Protein 4CSW (pdb70)

CATH classification: 2.60.120.650 (+1 more: 3.40.366.30)

InterPro domains:
  IPR003347 JmjC domain [PF08007] (104-219)
  IPR003347 JmjC domain [PS51184] (100-228)
  IPR003347 JmjC domain [SM00558] (100-224)
  IPR039994 Histone lysine demethylase/ribosomal histidine hydroxylase NO66-like [PTHR13096] (118-216)
  IPR046799 ROXA-like, winged helix [PF20514] (264-384)

Secondary structure (DSSP, 8-state):
---SSS-TTS-HHHHHHHTTTT--EEETTSSTT---SS-HHHHHHHTTSTT--EEEEESSSSSSTTEEEESS--GGGGTS--SSSEEEEES-GGGT-HHHHGGGGGSTTS-GGGEEEEEEEEE-TT----SB--SS-EEEEEEES-EEEEE-SSPPSS--B-SS-SS--BSS---SEEEEE-TT-EEEE-TT--EEEEESSSEEEEEEEE---BHHHHHHHGGGGGGTTTT-PBP--TT----SSTTB--HHHHHHHHHHHHHHHH-HHHHHHHHHHHHSS--SS------SS---HHHHHHHHHTT-EEEES-GGGEEEEE-TTS-EEEEETTEEEEE-TTTTTHHHHHHSSS-BSTTTTHHHHT-HHHHHHHHHHHHTTSEEEE--/---S-SSTTS-HHHHHHHTTTT--EEETTSSTT---SS-HHHHHHHTTSTT--EEEEESSSSSSSSEEEESS--THHHHTS-SSSEEEEES-HHHH-HHHHGGGGG-TTS-GGGEEEEEEEEE-TT----SB--SS-EEEEEEES-EEEEE-SSPPSS--B-TT-SS--BSS---SEEEEE-TT-EEEE-TT--EEEEESSSEEEEEEEE---BHHHHHHHGGGGGGGTSS--B---TTPPPPSSTTB--HHHHHHHHHHHHHHHT-HHHHHHHHHHHHHS-SSS-PPPP-SS---HHHHHHHHTTT-EEEES-GGGEEEEE-TTS-EEEEETTEEEEE-TTTTTHHHHHHSSS-BSHHHHTTTTT-HHHHHHHHHHHHHTSEEEE--

Structure (mmCIF, N/CA/C/O backbone):
data_4CSW
#
_entry.id   4CSW
#
_cell.length_a   158.300
_cell.length_b   87.690
_cell.length_c   90.610
_cell.angle_alpha   90.00
_cell.angle_beta   113.10
_cell.angle_gamma   90.00
#
_symmetry.space_group_name_H-M   'C 1 2 1'
#
loop_
_entity.id
_entity.type
_entity.pdbx_description
1 polymer 'CUPIN 4 FAMILY PROTEIN'
2 non-polymer 'CITRIC ACID'
3 non-polymer N-[(1-CHLORO-4-HYDROXYISOQUINOLIN-3-YL)CARBONYL]GLYCINE
4 non-polymer GLYCEROL
5 non-polymer 'MANGANESE (II) ION'
6 water water
#
loop_
_atom_site.group_PDB
_atom_site.id
_atom_site.type_symbol
_atom_site.label_atom_id
_atom_site.label_alt_id
_atom_site.label_comp_id
_atom_site.label_asym_id
_atom_site.label_entity_id
_atom_site.label_seq_id
_atom_site.pdbx_PDB_ins_code
_atom_site.Cartn_x
_atom_site.Cartn_y
_atom_site.Cartn_z
_atom_site.occupancy
_atom_site.B_iso_or_equiv
_atom_site.auth_seq_id
_atom_site.auth_comp_id
_atom_site.auth_asym_id
_atom_site.auth_atom_id
_atom_site.pdbx_PDB_model_num
ATOM 1 N N . GLN A 1 16 ? 29.074 27.955 30.831 1.00 111.48 2 GLN A N 1
ATOM 2 C CA . GLN A 1 16 ? 28.409 26.941 31.641 1.00 115.21 2 GLN A CA 1
ATOM 3 C C . GLN A 1 16 ? 27.476 26.086 30.790 1.00 110.81 2 GLN A C 1
ATOM 4 O O . GLN A 1 16 ? 27.245 24.914 31.094 1.00 111.88 2 GLN A O 1
ATOM 10 N N . LEU A 1 17 ? 26.949 26.681 29.723 1.00 83.56 3 LEU A N 1
ATOM 11 C CA . LEU A 1 17 ? 25.992 26.008 28.851 1.00 72.57 3 LEU A CA 1
ATOM 12 C C . LEU A 1 17 ? 26.511 25.908 27.418 1.00 71.10 3 LEU A C 1
ATOM 13 O O . LEU A 1 17 ? 27.187 26.817 26.937 1.00 73.96 3 LEU A O 1
ATOM 18 N N . PRO A 1 18 ? 26.197 24.798 26.728 1.00 69.00 4 PRO A N 1
ATOM 19 C CA . PRO A 1 18 ? 26.621 24.639 25.332 1.00 68.12 4 PRO A CA 1
ATOM 20 C C . PRO A 1 18 ? 25.857 25.562 24.385 1.00 77.42 4 PRO A C 1
ATOM 21 O O . PRO A 1 18 ? 24.831 26.125 24.773 1.00 78.94 4 PRO A O 1
ATOM 25 N N . GLU A 1 19 ? 26.362 25.711 23.163 1.00 79.53 5 GLU A N 1
ATOM 26 C CA . GLU A 1 19 ? 25.729 26.559 22.158 1.00 81.46 5 GLU A CA 1
ATOM 27 C C . GLU A 1 19 ? 24.299 26.112 21.868 1.00 80.67 5 GLU A C 1
ATOM 28 O O . GLU A 1 19 ? 23.404 26.941 21.702 1.00 83.90 5 GLU A O 1
ATOM 30 N N . THR A 1 20 ? 24.095 24.800 21.796 1.00 68.53 6 THR A N 1
ATOM 31 C CA . THR A 1 20 ? 22.769 24.242 21.557 1.00 69.38 6 THR A CA 1
ATOM 32 C C . THR A 1 20 ? 22.483 23.099 22.521 1.00 67.23 6 THR A C 1
ATOM 33 O O . THR A 1 20 ? 23.371 22.642 23.239 1.00 64.04 6 THR A O 1
ATOM 37 N N . ILE A 1 21 ? 21.233 22.648 22.523 1.00 62.71 7 ILE A N 1
ATOM 38 C CA . ILE A 1 21 ? 20.779 21.597 23.425 1.00 58.93 7 ILE A CA 1
ATOM 39 C C . ILE A 1 21 ? 20.856 20.227 22.742 1.00 56.79 7 ILE A C 1
ATOM 40 O O . ILE A 1 21 ? 20.326 19.237 23.238 1.00 55.17 7 ILE A O 1
ATOM 45 N N . LEU A 1 22 ? 21.529 20.173 21.599 1.00 54.95 8 LEU A N 1
ATOM 46 C CA . LEU A 1 22 ? 21.512 18.976 20.767 1.00 65.39 8 LEU A CA 1
ATOM 47 C C . LEU A 1 22 ? 22.758 18.108 20.940 1.00 75.64 8 LEU A C 1
ATOM 48 O O . LEU A 1 22 ? 22.819 16.993 20.418 1.00 73.09 8 LEU A O 1
ATOM 53 N N . GLY A 1 23 ? 23.744 18.611 21.678 1.00 93.69 9 GLY A N 1
ATOM 54 C CA . GLY A 1 23 ? 24.967 17.867 21.920 1.00 93.22 9 GLY A CA 1
ATOM 55 C C . GLY A 1 23 ? 25.706 17.520 20.642 1.00 92.70 9 GLY A C 1
ATOM 56 O O . GLY A 1 23 ? 26.193 18.401 19.933 1.00 91.69 9 GLY A O 1
ATOM 57 N N . GLY A 1 24 ? 25.780 16.227 20.343 1.00 90.22 10 GLY A N 1
ATOM 58 C CA . GLY A 1 24 ? 26.527 15.749 19.193 1.00 95.89 10 GLY A CA 1
ATOM 59 C C . GLY A 1 24 ? 25.892 16.075 17.854 1.00 91.17 10 GLY A C 1
ATOM 60 O O . GLY A 1 24 ? 26.577 16.092 16.834 1.00 95.04 10 GLY A O 1
ATOM 61 N N . LEU A 1 25 ? 24.588 16.333 17.853 1.00 88.36 11 LEU A N 1
ATOM 62 C CA . LEU A 1 25 ? 23.852 16.546 16.610 1.00 80.36 11 LEU A CA 1
ATOM 63 C C . LEU A 1 25 ? 23.970 17.981 16.110 1.00 79.03 11 LEU A C 1
ATOM 64 O O . LEU A 1 25 ? 24.159 18.911 16.895 1.00 82.45 11 LEU A O 1
ATOM 69 N N . ALA A 1 26 ? 23.847 18.147 14.796 1.00 81.62 12 ALA A N 1
ATOM 70 C CA . ALA A 1 26 ? 23.878 19.464 14.173 1.00 81.50 12 ALA A CA 1
ATOM 71 C C . ALA A 1 26 ? 22.453 19.997 14.029 1.00 81.67 12 ALA A C 1
ATOM 72 O O . ALA A 1 26 ? 21.539 19.226 13.732 1.00 76.87 12 ALA A O 1
ATOM 74 N N . PRO A 1 27 ? 22.253 21.311 14.248 1.00 75.81 13 PRO A N 1
ATOM 75 C CA . PRO A 1 27 ? 20.919 21.909 14.107 1.00 68.48 13 PRO A CA 1
ATOM 76 C C . PRO A 1 27 ? 20.242 21.569 12.783 1.00 65.45 13 PRO A C 1
ATOM 77 O O . PRO A 1 27 ? 19.035 21.340 12.757 1.00 69.99 13 PRO A O 1
ATOM 81 N N . GLU A 1 28 ? 21.016 21.535 11.703 1.00 78.95 14 GLU A N 1
ATOM 82 C CA . GLU A 1 28 ? 20.479 21.231 10.380 1.00 81.83 14 GLU A CA 1
ATOM 83 C C . GLU A 1 28 ? 19.905 19.820 10.337 1.00 78.54 14 GLU A C 1
ATOM 84 O O . GLU A 1 28 ? 18.805 19.604 9.827 1.00 70.00 14 GLU A O 1
ATOM 90 N N . GLU A 1 29 ? 20.660 18.863 10.869 1.00 79.87 15 GLU A N 1
ATOM 91 C CA . GLU A 1 29 ? 20.226 17.472 10.899 1.00 82.96 15 GLU A CA 1
ATOM 92 C C . GLU A 1 29 ? 18.988 17.283 11.767 1.00 81.98 15 GLU A C 1
ATOM 93 O O . GLU A 1 29 ? 18.043 16.600 11.370 1.00 81.43 15 GLU A O 1
ATOM 99 N N . PHE A 1 30 ? 19.001 17.882 12.954 1.00 73.13 16 PHE A N 1
ATOM 100 C CA . PHE A 1 30 ? 17.893 17.740 13.891 1.00 67.72 16 PHE A CA 1
ATOM 101 C C . PHE A 1 30 ? 16.579 18.215 13.283 1.00 63.57 16 PHE A C 1
ATOM 102 O O . PHE A 1 30 ? 15.584 17.491 13.298 1.00 64.20 16 PHE A O 1
ATOM 110 N N . LEU A 1 31 ? 16.580 19.433 12.752 1.00 59.70 17 LEU A N 1
ATOM 111 C CA . LEU A 1 31 ? 15.375 20.003 12.160 1.00 62.59 17 LEU A CA 1
ATOM 112 C C . LEU A 1 31 ? 14.929 19.216 10.931 1.00 66.37 17 LEU A C 1
ATOM 113 O O . LEU A 1 31 ? 13.751 19.212 10.579 1.00 70.32 17 LEU A O 1
ATOM 118 N N . ALA A 1 32 ? 15.874 18.550 10.280 1.00 72.18 18 ALA A N 1
ATOM 119 C CA . ALA A 1 32 ? 15.579 17.801 9.066 1.00 70.15 18 ALA A CA 1
ATOM 120 C C . ALA A 1 32 ? 14.982 16.430 9.359 1.00 74.34 18 ALA A C 1
ATOM 121 O O . ALA A 1 32 ? 14.095 15.971 8.639 1.00 76.60 18 ALA A O 1
ATOM 123 N N . ASN A 1 33 ? 15.467 15.781 10.415 1.00 75.03 19 ASN A N 1
ATOM 124 C CA . ASN A 1 33 ? 15.136 14.380 10.667 1.00 74.81 19 ASN A CA 1
ATOM 125 C C . ASN A 1 33 ? 14.305 14.104 11.917 1.00 76.37 19 ASN A C 1
ATOM 126 O O . ASN A 1 33 ? 13.852 12.975 12.110 1.00 77.33 19 ASN A O 1
ATOM 131 N N . TYR A 1 34 ? 14.107 15.112 12.764 1.00 74.89 20 TYR A N 1
ATOM 132 C CA . TYR A 1 34 ? 13.409 14.899 14.032 1.00 65.45 20 TYR A CA 1
ATOM 133 C C . TYR A 1 34 ? 12.321 15.932 14.326 1.00 62.35 20 TYR A C 1
ATOM 134 O O . TYR A 1 34 ? 11.243 15.578 14.803 1.00 66.35 20 TYR A O 1
ATOM 143 N N . TRP A 1 35 ? 12.607 17.201 14.053 1.00 60.84 21 TRP A N 1
ATOM 144 C CA . TRP A 1 35 ? 11.689 18.288 14.382 1.00 58.03 21 TRP A CA 1
ATOM 145 C C . TRP A 1 35 ? 10.309 18.078 13.769 1.00 58.37 21 TRP A C 1
ATOM 146 O O . TRP A 1 35 ? 10.155 18.048 12.551 1.00 67.61 21 TRP A O 1
ATOM 157 N N . GLN A 1 36 ? 9.316 17.934 14.640 1.00 51.70 22 GLN A N 1
ATOM 158 C CA . GLN A 1 36 ? 7.932 17.700 14.246 1.00 53.19 22 GLN A CA 1
ATOM 159 C C . GLN A 1 36 ? 7.767 16.398 13.460 1.00 56.67 22 GLN A C 1
ATOM 160 O O . GLN A 1 36 ? 6.890 16.290 12.601 1.00 65.31 22 GLN A O 1
ATOM 166 N N . LYS A 1 37 ? 8.602 15.408 13.768 1.00 63.56 23 LYS A N 1
ATOM 167 C CA . LYS A 1 37 ? 8.506 14.094 13.134 1.00 71.85 23 LYS A CA 1
ATOM 168 C C . LYS A 1 37 ? 8.745 12.968 14.136 1.00 73.61 23 LYS A C 1
ATOM 169 O O . LYS A 1 37 ? 7.836 12.195 14.444 1.00 74.65 23 LYS A O 1
ATOM 175 N N . ARG A 1 38 ? 9.975 12.887 14.637 1.00 82.61 24 ARG A N 1
ATOM 176 C CA . ARG A 1 38 ? 10.406 11.783 15.490 1.00 87.38 24 ARG A CA 1
ATOM 177 C C . ARG A 1 38 ? 10.895 12.271 16.853 1.00 78.97 24 ARG A C 1
ATOM 178 O O . ARG A 1 38 ? 11.516 13.327 16.945 1.00 77.78 24 ARG A O 1
ATOM 186 N N . PRO A 1 39 ? 10.618 11.501 17.920 1.00 65.35 25 PRO A N 1
ATOM 187 C CA . PRO A 1 39 ? 11.229 11.804 19.220 1.00 63.65 25 PRO A CA 1
ATOM 188 C C . PRO A 1 39 ? 12.744 11.608 19.205 1.00 69.83 25 PRO A C 1
ATOM 189 O O . PRO A 1 39 ? 13.248 10.861 18.365 1.00 76.75 25 PRO A O 1
ATOM 193 N N . LEU A 1 40 ? 13.452 12.263 20.121 1.00 62.59 26 LEU A N 1
ATOM 194 C CA . LEU A 1 40 ? 14.897 12.088 20.242 1.00 61.88 26 LEU A CA 1
ATOM 195 C C . LEU A 1 40 ? 15.350 12.198 21.693 1.00 65.45 26 LEU A C 1
ATOM 196 O O . LEU A 1 40 ? 15.019 13.161 22.387 1.00 60.40 26 LEU A O 1
ATOM 201 N N . LEU A 1 41 ? 16.107 11.200 22.138 1.00 72.53 27 LEU A N 1
ATOM 202 C CA . LEU A 1 41 ? 16.732 11.229 23.453 1.00 70.53 27 LEU A CA 1
ATOM 203 C C . LEU A 1 41 ? 18.193 11.645 23.329 1.00 73.13 27 LEU A C 1
ATOM 204 O O . LEU A 1 41 ? 19.016 10.904 22.793 1.00 81.43 27 LEU A O 1
ATOM 209 N N . ILE A 1 42 ? 18.502 12.837 23.829 1.00 72.57 28 ILE A N 1
ATOM 210 C CA . ILE A 1 42 ? 19.868 13.344 23.834 1.00 71.12 28 ILE A CA 1
ATOM 211 C C . ILE A 1 42 ? 20.44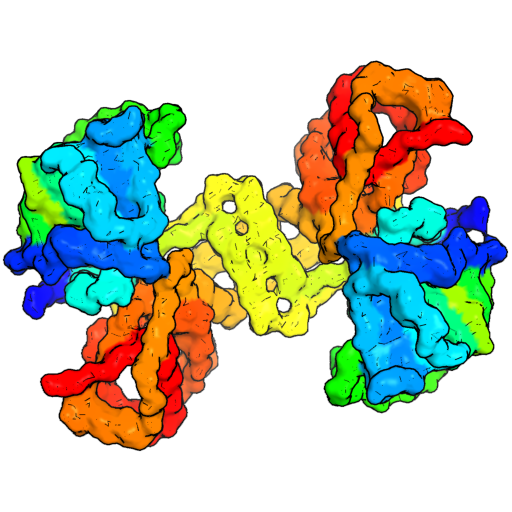7 13.178 25.232 1.00 74.97 28 ILE A C 1
ATOM 212 O O . ILE A 1 42 ? 20.039 13.867 26.166 1.00 83.33 28 ILE A O 1
ATOM 217 N N . ARG A 1 43 ? 21.389 12.256 25.377 1.00 79.02 29 ARG A N 1
ATOM 218 C CA . ARG A 1 43 ? 21.988 11.980 26.676 1.00 75.43 29 ARG A CA 1
ATOM 219 C C . ARG A 1 43 ? 23.121 12.955 26.987 1.00 70.72 29 ARG A C 1
ATOM 220 O O . ARG A 1 43 ? 24.008 13.179 26.165 1.00 74.82 29 ARG A O 1
ATOM 228 N N . GLN A 1 44 ? 23.071 13.524 28.188 1.00 74.08 30 GLN A N 1
ATOM 229 C CA . GLN A 1 44 ? 24.012 14.553 28.621 1.00 75.68 30 GLN A CA 1
ATOM 230 C C . GLN A 1 44 ? 24.095 15.699 27.616 1.00 75.34 30 GLN A C 1
ATOM 231 O O . GLN A 1 44 ? 25.179 16.142 27.242 1.00 78.52 30 GLN A O 1
ATOM 237 N N . ALA A 1 45 ? 22.930 16.176 27.194 1.00 76.87 31 ALA A N 1
ATOM 238 C CA . ALA A 1 45 ? 22.842 17.319 26.296 1.00 75.05 31 ALA A CA 1
ATOM 239 C C . ALA A 1 45 ? 23.337 18.579 26.993 1.00 72.12 31 ALA A C 1
ATOM 240 O O . ALA A 1 45 ? 23.892 19.477 26.358 1.00 77.67 31 ALA A O 1
ATOM 242 N N . LEU A 1 46 ? 23.118 18.634 28.303 1.00 58.93 32 LEU A N 1
ATOM 243 C CA . LEU A 1 46 ? 23.564 19.743 29.136 1.00 60.63 32 LEU A CA 1
ATOM 244 C C . LEU A 1 46 ? 24.491 19.198 30.215 1.00 64.17 32 LEU A C 1
ATOM 245 O O . LEU A 1 46 ? 24.068 18.999 31.352 1.00 66.61 32 LEU A O 1
ATOM 250 N N . PRO A 1 47 ? 25.761 18.942 29.861 1.00 73.62 33 PRO A N 1
ATOM 251 C CA . PRO A 1 47 ? 26.684 18.280 30.789 1.00 72.48 33 PRO A CA 1
ATOM 252 C C . PRO A 1 47 ? 26.860 19.027 32.107 1.00 73.98 33 PRO A C 1
ATOM 253 O O . PRO A 1 47 ? 27.214 20.207 32.117 1.00 73.82 33 PRO A O 1
ATOM 257 N N . GLY A 1 48 ? 26.609 18.332 33.211 1.00 78.64 34 GLY A N 1
ATOM 258 C CA . GLY A 1 48 ? 26.799 18.899 34.532 1.00 84.37 34 GLY A CA 1
ATOM 259 C C . GLY A 1 48 ? 25.767 19.947 34.907 1.00 91.02 34 GLY A C 1
ATOM 260 O O . GLY A 1 48 ? 25.964 20.701 35.860 1.00 93.81 34 GLY A O 1
ATOM 261 N N . PHE A 1 49 ? 24.667 19.999 34.162 1.00 90.75 35 PHE A N 1
ATOM 262 C CA . PHE A 1 49 ? 23.610 20.963 34.443 1.00 87.59 35 PHE A CA 1
ATOM 263 C C . PHE A 1 49 ? 22.700 20.507 35.575 1.00 86.67 35 PHE A C 1
ATOM 264 O O . PHE A 1 49 ? 21.992 19.506 35.453 1.00 87.68 35 PHE A O 1
ATOM 272 N N . ARG A 1 50 ? 22.727 21.256 36.672 1.00 82.86 36 ARG A N 1
ATOM 273 C CA . ARG A 1 50 ? 21.791 21.073 37.774 1.00 82.64 36 ARG A CA 1
ATOM 274 C C . ARG A 1 50 ? 20.857 22.274 37.822 1.00 75.65 36 ARG A C 1
ATOM 275 O O . ARG A 1 50 ? 21.157 23.322 37.250 1.00 74.26 36 ARG A O 1
ATOM 283 N N . SER A 1 51 ? 19.728 22.124 38.503 1.00 67.68 37 SER A N 1
ATOM 284 C CA . SER A 1 51 ? 18.733 23.189 38.554 1.00 66.18 37 SER A CA 1
ATOM 285 C C . SER A 1 51 ? 19.255 24.409 39.313 1.00 67.71 37 SER A C 1
ATOM 286 O O . SER A 1 51 ? 19.886 24.262 40.361 1.00 69.32 37 SER A O 1
ATOM 289 N N . PRO A 1 52 ? 18.996 25.620 38.786 1.00 60.56 38 PRO A N 1
ATOM 290 C CA . PRO A 1 52 ? 19.438 26.840 39.472 1.00 61.93 38 PRO A CA 1
ATOM 291 C C . PRO A 1 52 ? 18.539 27.251 40.635 1.00 65.85 38 PRO A C 1
ATOM 292 O O . PRO A 1 52 ? 18.960 28.072 41.450 1.00 73.49 38 PRO A O 1
ATOM 296 N N . ILE A 1 53 ? 17.330 26.699 40.706 1.00 73.46 39 ILE A N 1
ATOM 297 C CA . ILE A 1 53 ? 16.433 26.960 41.831 1.00 74.54 39 ILE A CA 1
ATOM 298 C C . ILE A 1 53 ? 16.087 25.666 42.566 1.00 69.03 39 ILE A C 1
ATOM 299 O O . ILE A 1 53 ? 16.224 24.574 42.016 1.00 69.72 39 ILE A O 1
ATOM 304 N N . THR A 1 54 ? 15.652 25.804 43.815 1.00 70.18 40 THR A N 1
ATOM 305 C CA . THR A 1 54 ? 15.280 24.663 44.647 1.00 68.05 40 THR A CA 1
ATOM 306 C C . THR A 1 54 ? 13.757 24.562 44.770 1.00 63.63 40 THR A C 1
ATOM 307 O O . THR A 1 54 ? 13.048 25.522 44.468 1.00 64.31 40 THR A O 1
ATOM 311 N N . PRO A 1 55 ? 13.248 23.394 45.204 1.00 54.23 41 PRO A N 1
ATOM 312 C CA . PRO A 1 55 ? 11.800 23.196 45.360 1.00 55.15 41 PRO A CA 1
ATOM 313 C C . PRO A 1 55 ? 11.129 24.241 46.252 1.00 58.14 41 PRO A C 1
ATOM 314 O O . PRO A 1 55 ? 9.982 24.610 45.997 1.00 57.26 41 PRO A O 1
ATOM 318 N N . GLU A 1 56 ? 11.831 24.708 47.280 1.00 66.94 42 GLU A N 1
ATOM 319 C CA . GLU A 1 56 ? 11.289 25.738 48.158 1.00 68.89 42 GLU A CA 1
ATOM 320 C C . GLU A 1 56 ? 11.326 27.094 47.471 1.00 68.50 42 GLU A C 1
ATOM 321 O O . GLU A 1 56 ? 10.450 27.931 47.684 1.00 70.56 42 GLU A O 1
ATOM 327 N N . GLU A 1 57 ? 12.346 27.305 46.647 1.00 71.88 43 GLU A N 1
ATOM 328 C CA . GLU A 1 57 ? 12.407 28.487 45.801 1.00 69.96 43 GLU A CA 1
ATOM 329 C C . GLU A 1 57 ? 11.228 28.459 44.839 1.00 70.18 43 GLU A C 1
ATOM 330 O O . GLU A 1 57 ? 10.590 29.481 44.581 1.00 68.54 43 GLU A O 1
ATOM 336 N N . LEU A 1 58 ? 10.945 27.268 44.319 1.00 58.21 44 LEU A N 1
ATOM 337 C CA . LEU A 1 58 ? 9.848 27.070 43.380 1.00 53.46 44 LEU A CA 1
ATOM 338 C C . LEU A 1 58 ? 8.502 27.253 44.068 1.00 55.98 44 LEU A C 1
ATOM 339 O O . LEU A 1 58 ? 7.580 27.837 43.498 1.00 52.55 44 LEU A O 1
ATOM 344 N N . ALA A 1 59 ? 8.392 26.742 45.291 1.00 61.01 45 ALA A N 1
ATOM 345 C CA . ALA A 1 59 ? 7.177 26.911 46.083 1.00 58.81 45 ALA A CA 1
ATOM 346 C C . ALA A 1 59 ? 6.935 28.390 46.352 1.00 54.82 45 ALA A C 1
ATOM 347 O O . ALA A 1 59 ? 5.793 28.842 46.396 1.00 52.61 45 ALA A O 1
ATOM 349 N N . GLY A 1 60 ? 8.022 29.138 46.523 1.00 51.47 46 GLY A N 1
ATOM 350 C CA . GLY A 1 60 ? 7.946 30.576 46.701 1.00 59.40 46 GLY A CA 1
ATOM 351 C C . GLY A 1 60 ? 7.373 31.282 45.484 1.00 64.38 46 GLY A C 1
ATOM 352 O O . GLY A 1 60 ? 6.592 32.224 45.616 1.00 66.54 46 GLY A O 1
ATOM 353 N N . LEU A 1 61 ? 7.760 30.833 44.295 1.00 64.83 47 LEU A N 1
ATOM 354 C CA . LEU A 1 61 ? 7.220 31.397 43.064 1.00 64.27 47 LEU A CA 1
ATOM 355 C C . LEU A 1 61 ? 5.737 31.090 42.947 1.00 61.23 47 LEU A C 1
ATOM 356 O O . LEU A 1 61 ? 4.952 31.930 42.517 1.00 59.98 47 LEU A O 1
ATOM 361 N N . ALA A 1 62 ? 5.359 29.880 43.344 1.00 57.46 48 ALA A N 1
ATOM 362 C CA . ALA A 1 62 ? 3.978 29.433 43.236 1.00 50.56 48 ALA A CA 1
ATOM 363 C C . ALA A 1 62 ? 3.049 30.193 44.180 1.00 57.57 48 ALA A C 1
ATOM 364 O O . ALA A 1 62 ? 1.830 30.079 44.074 1.00 62.03 48 ALA A O 1
ATOM 366 N N . CYS A 1 63 ? 3.620 30.962 45.102 1.00 67.79 49 CYS A N 1
ATOM 367 C CA . CYS A 1 63 ? 2.822 31.744 46.045 1.00 69.51 49 CYS A CA 1
ATOM 368 C C . CYS A 1 63 ? 2.593 33.177 45.570 1.00 69.88 49 CYS A C 1
ATOM 369 O O . CYS A 1 63 ? 1.728 33.880 46.095 1.00 67.14 49 CYS A O 1
ATOM 372 N N . GLU A 1 64 ? 3.365 33.609 44.579 1.00 79.31 50 GLU A N 1
ATOM 373 C CA . GLU A 1 64 ? 3.283 34.982 44.098 1.00 82.29 50 GLU A CA 1
ATOM 374 C C . GLU A 1 64 ? 1.981 35.233 43.345 1.00 88.23 50 GLU A C 1
ATOM 375 O O . GLU A 1 64 ? 1.394 34.311 42.780 1.00 82.78 50 GLU A O 1
ATOM 381 N N . GLU A 1 65 ? 1.530 36.483 43.348 1.00 105.84 51 GLU A N 1
ATOM 382 C CA . GLU A 1 65 ? 0.314 36.857 42.635 1.00 107.72 51 GLU A CA 1
ATOM 383 C C . GLU A 1 65 ? 0.524 36.816 41.125 1.00 103.91 51 GLU A C 1
ATOM 384 O O . GLU A 1 65 ? 1.557 37.259 40.620 1.00 106.83 51 GLU A O 1
ATOM 390 N N . GLY A 1 66 ? -0.463 36.281 40.413 1.00 77.02 52 GLY A N 1
ATOM 391 C CA . GLY A 1 66 ? -0.448 36.275 38.963 1.00 72.44 52 GLY A CA 1
ATOM 392 C C . GLY A 1 66 ? 0.220 35.073 38.322 1.00 73.36 52 GLY A C 1
ATOM 393 O O . GLY A 1 66 ? 0.130 34.898 37.107 1.00 77.46 52 GLY A O 1
ATOM 394 N N . VAL A 1 67 ? 0.881 34.240 39.120 1.00 75.24 53 VAL A N 1
ATOM 395 C CA . VAL A 1 67 ? 1.576 33.077 38.579 1.00 72.87 53 VAL A CA 1
ATOM 396 C C . VAL A 1 67 ? 0.612 31.924 38.341 1.00 67.41 53 VAL A C 1
ATOM 397 O O . VAL A 1 67 ? -0.431 31.827 38.988 1.00 69.26 53 VAL A O 1
ATOM 401 N N . THR A 1 68 ? 0.986 31.045 37.419 1.00 64.22 54 THR A N 1
ATOM 402 C CA . THR A 1 68 ? 0.171 29.896 37.058 1.00 61.59 54 THR A CA 1
ATOM 403 C C . THR A 1 68 ? 0.825 28.624 37.588 1.00 62.88 54 THR A C 1
ATOM 404 O O . THR A 1 68 ? 1.795 28.130 37.010 1.00 56.38 54 THR A O 1
ATOM 408 N N . ALA A 1 69 ? 0.294 28.106 38.694 1.00 62.39 55 ALA A N 1
ATOM 409 C CA . ALA A 1 69 ? 0.884 26.951 39.361 1.00 54.88 55 ALA A CA 1
ATOM 410 C C . ALA A 1 69 ? -0.154 25.867 39.647 1.00 52.75 55 ALA A C 1
ATOM 411 O O . ALA A 1 69 ? -1.327 26.154 39.876 1.00 54.27 55 ALA A O 1
ATOM 413 N N . ARG A 1 70 ? 0.300 24.618 39.635 1.00 58.20 56 ARG A N 1
ATOM 414 C CA . ARG A 1 70 ? -0.576 23.464 39.798 1.00 59.50 56 ARG A CA 1
ATOM 415 C C . ARG A 1 70 ? -0.011 22.462 40.795 1.00 66.58 56 ARG A C 1
ATOM 416 O O . ARG A 1 70 ? 1.183 22.160 40.777 1.00 72.43 56 ARG A O 1
ATOM 424 N N . LEU A 1 71 ? -0.885 21.948 41.654 1.00 56.24 57 LEU A N 1
ATOM 425 C CA . LEU A 1 71 ? -0.540 20.886 42.588 1.00 56.59 57 LEU A CA 1
ATOM 426 C C . LEU A 1 71 ? -1.392 19.664 42.266 1.00 59.14 57 LEU A C 1
ATOM 427 O O . LEU A 1 71 ? -2.616 19.721 42.355 1.00 66.97 57 LEU A O 1
ATOM 432 N N . ILE A 1 72 ? -0.740 18.568 41.884 1.00 49.53 58 ILE A N 1
ATOM 433 C CA . ILE A 1 72 ? -1.436 17.354 41.464 1.00 51.10 58 ILE A CA 1
ATOM 434 C C . ILE A 1 72 ? -1.100 16.175 42.366 1.00 57.90 58 ILE A C 1
ATOM 435 O O . ILE A 1 72 ? 0.054 15.764 42.447 1.00 58.26 58 ILE A O 1
ATOM 440 N N . LEU A 1 73 ? -2.116 15.634 43.032 1.00 70.99 59 LEU A N 1
ATOM 441 C CA . LEU A 1 73 ? -1.947 14.463 43.889 1.00 75.33 59 LEU A CA 1
ATOM 442 C C . LEU A 1 73 ? -2.636 13.245 43.281 1.00 79.97 59 LEU A C 1
ATOM 443 O O . LEU A 1 73 ? -3.863 13.164 43.260 1.00 88.94 59 LEU A O 1
ATOM 448 N N . GLU A 1 74 ? -1.840 12.302 42.786 1.00 77.42 60 GLU A N 1
ATOM 449 C CA . GLU A 1 74 ? -2.373 11.069 42.215 1.00 82.77 60 GLU A CA 1
ATOM 450 C C . GLU A 1 74 ? -3.174 10.298 43.259 1.00 87.93 60 GLU A C 1
ATOM 451 O O . GLU A 1 74 ? -4.221 9.724 42.959 1.00 88.39 60 GLU A O 1
ATOM 457 N N . LYS A 1 75 ? -2.663 10.289 44.484 1.00 92.52 61 LYS A N 1
ATOM 458 C CA . LYS A 1 75 ? -3.333 9.646 45.605 1.00 91.49 61 LYS A CA 1
ATOM 459 C C . LYS A 1 75 ? -2.949 10.367 46.889 1.00 90.65 61 LYS A C 1
ATOM 460 O O . LYS A 1 75 ? -1.989 11.137 46.910 1.00 95.22 61 LYS A O 1
ATOM 466 N N . GLY A 1 76 ? -3.701 10.120 47.956 1.00 80.91 62 GLY A N 1
ATOM 467 C CA . GLY A 1 76 ? -3.451 10.779 49.224 1.00 84.10 62 GLY A CA 1
ATOM 468 C C . GLY A 1 76 ? -4.075 12.161 49.287 1.00 80.64 62 GLY A C 1
ATOM 469 O O . GLY A 1 76 ? -3.925 12.875 50.280 1.00 79.33 62 GLY A O 1
ATOM 470 N N . GLY A 1 77 ? -4.770 12.540 48.218 1.00 72.87 63 GLY A N 1
ATOM 471 C CA . GLY A 1 77 ? -5.527 13.778 48.191 1.00 68.41 63 GLY A CA 1
ATOM 472 C C . GLY A 1 77 ? -6.951 13.519 48.637 1.00 72.94 63 GLY A C 1
ATOM 473 O O . GLY A 1 77 ? -7.277 12.414 49.072 1.00 76.13 63 GLY A O 1
ATOM 474 N N . ALA A 1 78 ? -7.801 14.536 48.532 1.00 75.16 64 ALA A N 1
ATOM 475 C CA . ALA A 1 78 ? -9.206 14.396 48.893 1.00 75.56 64 ALA A CA 1
ATOM 476 C C . ALA A 1 78 ? -9.871 13.332 48.027 1.00 80.65 64 ALA A C 1
ATOM 477 O O . ALA A 1 78 ? -10.805 12.654 48.459 1.00 84.61 64 ALA A O 1
ATOM 479 N N . TYR A 1 79 ? -9.372 13.190 46.803 1.00 83.31 65 TYR A N 1
ATOM 480 C CA . TYR A 1 79 ? -9.865 12.185 45.872 1.00 87.51 65 TYR A CA 1
ATOM 481 C C . TYR A 1 79 ? -8.775 11.880 44.850 1.00 92.17 65 TYR A C 1
ATOM 482 O O . TYR A 1 79 ? -7.799 12.623 44.753 1.00 95.04 65 TYR A O 1
ATOM 491 N N . PRO A 1 80 ? -8.926 10.779 44.095 1.00 85.07 66 PRO A N 1
ATOM 492 C CA . PRO A 1 80 ? -7.906 10.425 43.102 1.00 79.81 66 PRO A CA 1
ATOM 493 C C . PRO A 1 80 ? -7.673 11.533 42.082 1.00 77.74 66 PRO A C 1
ATOM 494 O O . PRO A 1 80 ? -8.633 12.085 41.547 1.00 79.11 66 PRO A O 1
ATOM 498 N N . TRP A 1 81 ? -6.405 11.845 41.830 1.00 72.80 67 TRP A N 1
ATOM 499 C CA . TRP A 1 81 ? -6.027 12.883 40.878 1.00 71.01 67 TRP A CA 1
ATOM 500 C C . TRP A 1 81 ? -6.654 14.235 41.220 1.00 68.55 67 TRP A C 1
ATOM 501 O O . TRP A 1 81 ? -7.248 14.890 40.363 1.00 71.50 67 TRP A O 1
ATOM 512 N N . GLU A 1 82 ? -6.518 14.646 42.476 1.00 74.07 68 GLU A N 1
ATOM 513 C CA . GLU A 1 82 ? -6.941 15.975 42.891 1.00 76.16 68 GLU A CA 1
ATOM 514 C C . GLU A 1 82 ? -5.973 17.018 42.354 1.00 75.80 68 GLU A C 1
ATOM 515 O O . GLU A 1 82 ? -4.756 16.831 42.412 1.00 76.74 68 GLU A O 1
ATOM 521 N N . VAL A 1 83 ? -6.519 18.117 41.845 1.00 71.27 69 VAL A N 1
ATOM 522 C CA . VAL A 1 83 ? -5.708 19.237 41.391 1.00 63.94 69 VAL A CA 1
ATOM 523 C C . VAL A 1 83 ? -6.020 20.475 42.223 1.00 63.60 69 VAL A C 1
ATOM 524 O O . VAL A 1 83 ? -7.183 20.770 42.500 1.00 68.13 69 VAL A O 1
ATOM 528 N N . ARG A 1 84 ? -4.970 21.188 42.619 1.00 62.57 70 ARG A N 1
ATOM 529 C CA . ARG A 1 84 ? -5.109 22.433 43.363 1.00 63.71 70 ARG A CA 1
ATOM 530 C C . ARG A 1 84 ? -4.387 23.538 42.614 1.00 60.72 70 ARG A C 1
ATOM 531 O O . ARG A 1 84 ? -3.236 23.377 42.215 1.00 59.81 70 ARG A O 1
ATOM 539 N N . TYR A 1 85 ? -5.069 24.661 42.430 1.00 67.23 71 TYR A N 1
ATOM 540 C CA . TYR A 1 85 ? -4.554 25.741 41.602 1.00 65.28 71 TYR A CA 1
ATOM 541 C C . TYR A 1 85 ? -3.986 26.881 42.437 1.00 68.07 71 TYR A C 1
ATOM 542 O O . TYR A 1 85 ? -4.548 27.257 43.466 1.00 69.28 71 TYR A O 1
ATOM 551 N N . GLY A 1 86 ? -2.857 27.417 41.986 1.00 75.03 72 GLY A N 1
ATOM 552 C CA . GLY A 1 86 ? -2.257 28.574 42.621 1.00 78.50 72 GLY A CA 1
ATOM 553 C C . GLY A 1 86 ? -3.020 29.832 42.259 1.00 83.65 72 GLY A C 1
ATOM 554 O O . GLY A 1 86 ? -3.977 29.773 41.486 1.00 86.78 72 GLY A O 1
ATOM 555 N N . PRO A 1 87 ? -2.606 30.983 42.810 1.00 84.13 73 PRO A N 1
ATOM 556 C CA . PRO A 1 87 ? -1.471 31.146 43.726 1.00 79.52 73 PRO A CA 1
ATOM 557 C C . PRO A 1 87 ? -1.713 30.522 45.098 1.00 74.42 73 PRO A C 1
ATOM 558 O O . PRO A 1 87 ? -2.831 30.563 45.612 1.00 83.51 73 PRO A O 1
ATOM 562 N N . PHE A 1 88 ? -0.659 29.953 45.675 1.00 59.14 74 PHE A N 1
ATOM 563 C CA . PHE A 1 88 ? -0.740 29.273 46.961 1.00 58.45 74 PHE A CA 1
ATOM 564 C C . PHE A 1 88 ? -0.272 30.170 48.099 1.00 63.43 74 PHE A C 1
ATOM 565 O O . PHE A 1 88 ? 0.080 31.331 47.891 1.00 67.18 74 PHE A O 1
ATOM 573 N N . GLU A 1 89 ? -0.281 29.613 49.303 1.00 77.34 75 GLU A N 1
ATOM 574 C CA . GLU A 1 89 ? 0.371 30.223 50.452 1.00 79.91 75 GLU A CA 1
ATOM 575 C C . GLU A 1 89 ? 1.212 29.137 51.128 1.00 72.44 75 GLU A C 1
ATOM 576 O O . GLU A 1 89 ? 0.886 27.957 51.024 1.00 68.63 75 GLU A O 1
ATOM 582 N N . PRO A 1 90 ? 2.309 29.529 51.798 1.00 63.94 76 PRO A N 1
ATOM 583 C CA . PRO A 1 90 ? 3.289 28.586 52.358 1.00 66.48 76 PRO A CA 1
ATOM 584 C C . PRO A 1 90 ? 2.684 27.427 53.153 1.00 64.12 76 PRO A C 1
ATOM 585 O O . PRO A 1 90 ? 3.260 26.343 53.189 1.00 61.47 76 PRO A O 1
ATOM 589 N N . GLU A 1 91 ? 1.542 27.660 53.787 1.00 68.91 77 GLU A N 1
ATOM 590 C CA . GLU A 1 91 ? 0.849 26.610 54.522 1.00 68.33 77 GLU A CA 1
ATOM 591 C C . GLU A 1 91 ? 0.512 25.411 53.639 1.00 67.47 77 GLU A C 1
ATOM 592 O O . GLU A 1 91 ? 0.550 24.268 54.090 1.00 64.70 77 GLU A O 1
ATOM 595 N N . ASP A 1 92 ? 0.183 25.678 52.380 1.00 79.36 78 ASP A N 1
ATOM 596 C CA . ASP A 1 92 ? -0.317 24.645 51.477 1.00 76.08 78 ASP A CA 1
ATOM 597 C C . ASP A 1 92 ? 0.686 23.533 51.169 1.00 77.15 78 ASP A C 1
ATOM 598 O O . ASP A 1 92 ? 0.311 22.513 50.587 1.00 78.08 78 ASP A O 1
ATOM 603 N N . PHE A 1 93 ? 1.944 23.715 51.563 1.00 67.68 79 PHE A N 1
ATOM 604 C CA . PHE A 1 93 ? 2.994 22.758 51.214 1.00 64.27 79 PHE A CA 1
ATOM 605 C C . PHE A 1 93 ? 3.481 21.925 52.398 1.00 69.46 79 PHE A C 1
ATOM 606 O O . PHE A 1 93 ? 4.307 21.029 52.228 1.00 69.12 79 PHE A O 1
ATOM 614 N N . VAL A 1 94 ? 2.973 22.211 53.591 1.00 76.44 80 VAL A N 1
ATOM 615 C CA . VAL A 1 94 ? 3.483 21.567 54.795 1.00 81.32 80 VAL A CA 1
ATOM 616 C C . VAL A 1 94 ? 2.903 20.167 55.013 1.00 84.28 80 VAL A C 1
ATOM 617 O O . VAL A 1 94 ? 3.627 19.242 55.387 1.00 86.82 80 VAL A O 1
ATOM 621 N N . ALA A 1 95 ? 1.602 20.017 54.779 1.00 76.93 81 ALA A N 1
ATOM 622 C CA . ALA A 1 95 ? 0.904 18.777 55.103 1.00 79.90 81 ALA A CA 1
ATOM 623 C C . ALA A 1 95 ? 0.644 17.900 53.879 1.00 82.13 81 ALA A C 1
ATOM 624 O O . ALA A 1 95 ? -0.278 17.082 53.879 1.00 81.91 81 ALA A O 1
ATOM 626 N N . LEU A 1 96 ? 1.452 18.063 52.838 1.00 73.86 82 LEU A N 1
ATOM 627 C CA . LEU A 1 96 ? 1.322 17.223 51.653 1.00 72.07 82 LEU A CA 1
ATOM 628 C C . LEU A 1 96 ? 1.832 15.818 51.959 1.00 67.16 82 LEU A C 1
ATOM 629 O O . LEU A 1 96 ? 2.600 15.631 52.901 1.00 69.27 82 LEU A O 1
ATOM 634 N N . PRO A 1 97 ? 1.399 14.819 51.172 1.00 64.41 83 PRO A N 1
ATOM 635 C CA . PRO A 1 97 ? 1.868 13.449 51.409 1.00 64.60 83 PRO A CA 1
ATOM 636 C C . PRO A 1 97 ? 3.374 13.302 51.241 1.00 71.50 83 PRO A C 1
ATOM 637 O O . PRO A 1 97 ? 4.014 14.173 50.651 1.00 71.55 83 PRO A O 1
ATOM 641 N N . PRO A 1 98 ? 3.941 12.203 51.754 1.00 76.84 84 PRO A N 1
ATOM 642 C CA . PRO A 1 98 ? 5.368 11.935 51.552 1.00 71.26 84 PRO A CA 1
ATOM 643 C C . PRO A 1 98 ? 5.725 11.649 50.100 1.00 67.35 84 PRO A C 1
ATOM 644 O O . PRO A 1 98 ? 6.903 11.670 49.746 1.00 66.26 84 PRO A O 1
ATOM 648 N N . THR A 1 99 ? 4.721 11.400 49.268 1.00 84.77 85 THR A N 1
ATOM 649 C CA . THR A 1 99 ? 4.975 10.862 47.943 1.00 88.69 85 THR A CA 1
ATOM 650 C C . THR A 1 99 ? 3.783 10.999 47.001 1.00 83.18 85 THR A C 1
ATOM 651 O O . THR A 1 99 ? 2.678 11.353 47.413 1.00 85.03 85 THR A O 1
ATOM 655 N N . HIS A 1 100 ? 4.038 10.714 45.728 1.00 69.00 86 HIS A N 1
ATOM 656 C CA . HIS A 1 100 ? 3.009 10.674 44.694 1.00 67.10 86 HIS A CA 1
ATOM 657 C C . HIS A 1 100 ? 2.250 11.990 44.526 1.00 66.92 86 HIS A C 1
ATOM 658 O O . HIS A 1 100 ? 1.020 12.017 44.580 1.00 71.72 86 HIS A O 1
ATOM 665 N N . TRP A 1 101 ? 2.985 13.078 44.320 1.00 59.57 87 TRP A N 1
ATOM 666 C CA . TRP A 1 101 ? 2.381 14.354 43.941 1.00 54.05 87 TRP A CA 1
ATOM 667 C C . TRP A 1 101 ? 3.396 15.198 43.184 1.00 47.54 87 TRP A C 1
ATOM 668 O O . TRP A 1 101 ? 4.561 14.827 43.081 1.00 52.22 87 TRP A O 1
ATOM 679 N N . THR A 1 102 ? 2.951 16.327 42.646 1.00 50.44 88 THR A N 1
ATOM 680 C CA . THR A 1 102 ? 3.814 17.170 41.830 1.00 52.75 88 THR A CA 1
ATOM 681 C C . THR A 1 102 ? 3.399 18.630 41.908 1.00 54.92 88 THR A C 1
ATOM 682 O O . THR A 1 102 ? 2.211 18.947 41.962 1.00 53.80 88 THR A O 1
ATOM 686 N N . LEU A 1 103 ? 4.394 19.510 41.924 1.00 55.23 89 LEU A N 1
ATOM 687 C CA . LEU A 1 103 ? 4.174 20.937 41.752 1.00 50.29 89 LEU A CA 1
ATOM 688 C C . LEU A 1 103 ? 4.626 21.318 40.356 1.00 52.59 89 LEU A C 1
ATOM 689 O O . LEU A 1 103 ? 5.686 20.888 39.919 1.00 57.51 89 LEU A O 1
ATOM 694 N N . LEU A 1 104 ? 3.816 22.106 39.655 1.00 60.23 90 LEU A N 1
ATOM 695 C CA . LEU A 1 104 ? 4.182 22.598 38.331 1.00 53.21 90 LEU A CA 1
ATOM 696 C C . LEU A 1 104 ? 3.956 24.098 38.273 1.00 51.92 90 LEU A C 1
ATOM 697 O O . LEU A 1 104 ? 2.886 24.581 38.636 1.00 54.44 90 LEU A O 1
ATOM 702 N N . VAL A 1 105 ? 4.972 24.828 37.824 1.00 42.37 91 VAL A N 1
ATOM 703 C CA . VAL A 1 105 ? 4.896 26.281 37.709 1.00 40.55 91 VAL A CA 1
ATOM 704 C C . VAL A 1 105 ? 5.236 26.700 36.282 1.00 47.80 91 VAL A C 1
ATOM 705 O O . VAL A 1 105 ? 6.207 26.219 35.697 1.00 46.16 91 VAL A O 1
ATOM 709 N N . GLN A 1 106 ? 4.424 27.594 35.726 1.00 60.51 92 GLN A N 1
ATOM 710 C CA . GLN A 1 106 ? 4.596 28.051 34.352 1.00 55.62 92 GLN A CA 1
ATOM 711 C C . GLN A 1 106 ? 5.377 29.364 34.309 1.00 57.10 92 GLN A C 1
ATOM 712 O O . GLN A 1 106 ? 5.398 30.112 35.286 1.00 62.64 92 GLN A O 1
ATOM 718 N N . GLU A 1 107 ? 6.025 29.628 33.178 1.00 71.86 93 GLU A N 1
ATOM 719 C CA . GLU A 1 107 ? 6.703 30.902 32.933 1.00 75.88 93 GLU A CA 1
ATOM 720 C C . GLU A 1 107 ? 7.756 31.218 33.993 1.00 71.59 93 GLU A C 1
ATOM 721 O O . GLU A 1 107 ? 7.935 32.370 34.387 1.00 71.88 93 GLU A O 1
ATOM 727 N N . VAL A 1 108 ? 8.458 30.187 34.445 1.00 56.14 94 VAL A N 1
ATOM 728 C CA . VAL A 1 108 ? 9.528 30.369 35.413 1.00 57.23 94 VAL A CA 1
ATOM 729 C C . VAL A 1 108 ? 10.696 31.112 34.769 1.00 62.24 94 VAL A C 1
ATOM 730 O O . VAL A 1 108 ? 11.489 31.761 35.454 1.00 62.46 94 VAL A O 1
ATOM 734 N N . ASP A 1 109 ? 10.801 31.011 33.449 1.00 70.68 95 ASP A N 1
ATOM 735 C CA . ASP A 1 109 ? 11.844 31.716 32.716 1.00 71.12 95 ASP A CA 1
ATOM 736 C C . ASP A 1 109 ? 11.651 33.230 32.818 1.00 71.34 95 ASP A C 1
ATOM 737 O O . ASP A 1 109 ? 12.617 33.991 32.817 1.00 75.51 95 ASP A O 1
ATOM 742 N N . ARG A 1 110 ? 10.400 33.662 32.923 1.00 64.58 96 ARG A N 1
ATOM 743 C CA . ARG A 1 110 ? 10.093 35.084 33.032 1.00 66.07 96 ARG A CA 1
ATOM 744 C C . ARG A 1 110 ? 10.179 35.575 34.473 1.00 67.17 96 ARG A C 1
ATOM 745 O O . ARG A 1 110 ? 10.082 36.774 34.734 1.00 74.64 96 ARG A O 1
ATOM 753 N N . LEU A 1 111 ? 10.363 34.642 35.402 1.00 63.50 97 LEU A N 1
ATOM 754 C CA . LEU A 1 111 ? 10.481 34.969 36.821 1.00 62.08 97 LEU A CA 1
ATOM 755 C C . LEU A 1 111 ? 11.932 34.891 37.290 1.00 63.14 97 LEU A C 1
ATOM 756 O O . LEU A 1 111 ? 12.394 35.747 38.042 1.00 70.61 97 LEU A O 1
ATOM 761 N N . VAL A 1 112 ? 12.644 33.863 36.836 1.00 59.87 98 VAL A N 1
ATOM 762 C CA . VAL A 1 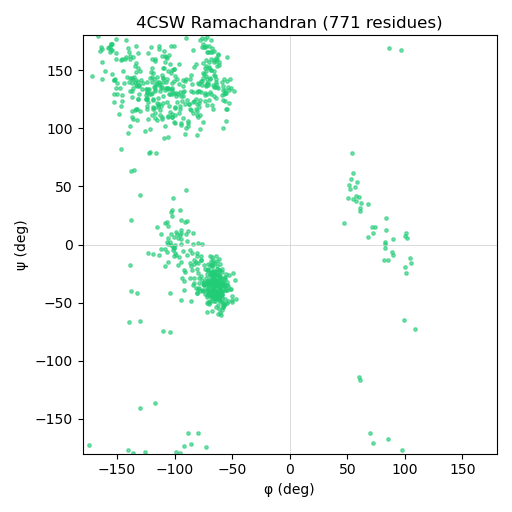112 ? 14.018 33.617 37.267 1.00 58.49 98 VAL A CA 1
ATOM 763 C C . VAL A 1 112 ? 14.994 33.714 36.091 1.00 62.01 98 VAL A C 1
ATOM 764 O O . VAL A 1 112 ? 15.003 32.837 35.226 1.00 62.50 98 VAL A O 1
ATOM 768 N N . PRO A 1 113 ? 15.817 34.781 36.051 1.00 69.36 99 PRO A N 1
ATOM 769 C CA . PRO A 1 113 ? 16.800 34.971 34.975 1.00 71.56 99 PRO A CA 1
ATOM 770 C C . PRO A 1 113 ? 17.710 33.771 34.715 1.00 70.84 99 PRO A C 1
ATOM 771 O O . PRO A 1 113 ? 18.018 33.489 33.557 1.00 69.80 99 PRO A O 1
ATOM 775 N N . GLU A 1 114 ? 18.133 33.080 35.768 1.00 80.25 100 GLU A N 1
ATOM 776 C CA . GLU A 1 114 ? 19.060 31.963 35.614 1.00 82.55 100 GLU A CA 1
ATOM 777 C C . GLU A 1 114 ? 18.404 30.783 34.903 1.00 84.10 100 GLU A C 1
ATOM 778 O O . GLU A 1 114 ? 19.089 29.954 34.304 1.00 88.21 100 GLU A O 1
ATOM 784 N N . VAL A 1 115 ? 17.078 30.707 34.972 1.00 60.79 101 VAL A N 1
ATOM 785 C CA . VAL A 1 115 ? 16.336 29.673 34.257 1.00 56.60 101 VAL A CA 1
ATOM 786 C C . VAL A 1 115 ? 16.178 30.067 32.790 1.00 53.27 101 VAL A C 1
ATOM 787 O O . VAL A 1 115 ? 16.256 29.225 31.897 1.00 44.68 101 VAL A O 1
ATOM 791 N N . ALA A 1 116 ? 15.954 31.355 32.552 1.00 61.22 102 ALA A N 1
ATOM 792 C CA . ALA A 1 116 ? 15.849 31.881 31.197 1.00 57.97 102 ALA A CA 1
ATOM 793 C C . ALA A 1 116 ? 17.158 31.716 30.435 1.00 63.33 102 ALA A C 1
ATOM 794 O O . ALA A 1 116 ? 17.175 31.748 29.205 1.00 62.34 102 ALA A O 1
ATOM 796 N N . ALA A 1 117 ? 18.256 31.553 31.167 1.00 74.95 103 ALA A N 1
ATOM 797 C CA . ALA A 1 117 ? 19.559 31.348 30.548 1.00 78.40 103 ALA A CA 1
ATOM 798 C C . ALA A 1 117 ? 19.569 30.046 29.753 1.00 75.03 103 ALA A C 1
ATOM 799 O O . ALA A 1 117 ? 20.328 29.894 28.797 1.00 77.95 103 ALA A O 1
ATOM 801 N N . LEU A 1 118 ? 18.714 29.112 30.156 1.00 70.75 104 LEU A N 1
ATOM 802 C CA . LEU A 1 118 ? 18.598 27.825 29.483 1.00 68.86 104 LEU A CA 1
ATOM 803 C C . LEU A 1 118 ? 18.020 27.980 28.078 1.00 73.54 104 LEU A C 1
ATOM 804 O O . LEU A 1 118 ? 18.138 27.086 27.239 1.00 73.06 104 LEU A O 1
ATOM 809 N N . LEU A 1 119 ? 17.398 29.127 27.833 1.00 73.20 105 LEU A N 1
ATOM 810 C CA . LEU A 1 119 ? 16.659 29.365 26.601 1.00 68.19 105 LEU A CA 1
ATOM 811 C C . LEU A 1 119 ? 17.581 29.658 25.416 1.00 74.30 105 LEU A C 1
ATOM 812 O O . LEU A 1 119 ? 17.149 29.634 24.260 1.00 79.13 105 LEU A O 1
ATOM 817 N N . GLU A 1 120 ? 18.850 29.929 25.706 1.00 74.66 106 GLU A N 1
ATOM 818 C CA . GLU A 1 120 ? 19.835 30.221 24.668 1.00 70.13 106 GLU A CA 1
ATOM 819 C C . GLU A 1 120 ? 20.529 28.954 24.160 1.00 64.59 106 GLU A C 1
ATOM 820 O O . GLU A 1 120 ? 21.609 29.020 23.574 1.00 74.39 106 GLU A O 1
ATOM 824 N N . THR A 1 121 ? 19.899 27.804 24.388 1.00 55.43 107 THR A N 1
ATOM 825 C CA . THR A 1 121 ? 20.371 26.530 23.851 1.00 58.31 107 THR A CA 1
ATOM 826 C C . THR A 1 121 ? 19.399 26.007 22.797 1.00 61.61 107 THR A C 1
ATOM 827 O O . THR A 1 121 ? 19.526 24.876 22.327 1.00 60.52 107 THR A O 1
ATOM 831 N N . VAL A 1 122 ? 18.441 26.851 22.423 1.00 66.16 108 VAL A N 1
ATOM 832 C CA . VAL A 1 122 ? 17.331 26.452 21.567 1.00 59.87 108 VAL A CA 1
ATOM 833 C C . VAL A 1 122 ? 17.076 27.564 20.542 1.00 60.94 108 VAL A C 1
ATOM 834 O O . VAL A 1 122 ? 16.007 27.669 19.943 1.00 60.46 108 VAL A O 1
ATOM 838 N N . ARG A 1 123 ? 18.095 28.385 20.326 1.00 56.63 109 ARG A N 1
ATOM 839 C CA . ARG A 1 123 ? 17.954 29.581 19.509 1.00 55.61 109 ARG A CA 1
ATOM 840 C C . ARG A 1 123 ? 17.996 29.308 18.006 1.00 50.63 109 ARG A C 1
ATOM 841 O O . ARG A 1 123 ? 17.929 30.232 17.200 1.00 50.03 109 ARG A O 1
ATOM 849 N N . PHE A 1 124 ? 18.118 28.041 17.630 1.00 62.13 110 PHE A N 1
ATOM 850 C CA . PHE A 1 124 ? 18.004 27.661 16.227 1.00 61.81 110 PHE A CA 1
ATOM 851 C C . PHE A 1 124 ? 16.533 27.647 15.818 1.00 60.88 110 PHE A C 1
ATOM 852 O O . PHE A 1 124 ? 16.207 27.532 14.639 1.00 71.24 110 PHE A O 1
ATOM 860 N N . VAL A 1 125 ? 15.653 27.771 16.807 1.00 57.70 111 VAL A N 1
ATOM 861 C CA . VAL A 1 125 ? 14.225 27.941 16.570 1.00 54.74 111 VAL A CA 1
ATOM 862 C C . VAL A 1 125 ? 13.892 29.424 16.724 1.00 50.49 111 VAL A C 1
ATOM 863 O O . VAL A 1 125 ? 14.438 30.084 17.605 1.00 59.27 111 VAL A O 1
ATOM 867 N N . PRO A 1 126 ? 13.008 29.961 15.867 1.00 43.30 112 PRO A N 1
ATOM 868 C CA . PRO A 1 126 ? 12.691 31.388 15.996 1.00 44.74 112 PRO A CA 1
ATOM 869 C C . PRO A 1 126 ? 12.056 31.744 17.339 1.00 49.57 112 PRO A C 1
ATOM 870 O O . PRO A 1 126 ? 11.474 30.886 18.000 1.00 44.85 112 PRO A O 1
ATOM 874 N N . ASN A 1 127 ? 12.178 33.009 17.729 1.00 50.96 113 ASN A N 1
ATOM 875 C CA . ASN A 1 127 ? 11.720 33.459 19.038 1.00 42.15 113 ASN A CA 1
ATOM 876 C C . ASN A 1 127 ? 10.222 33.278 19.263 1.00 47.23 113 ASN A C 1
ATOM 877 O O . ASN A 1 127 ? 9.808 32.818 20.324 1.00 50.07 113 ASN A O 1
ATOM 882 N N . TRP A 1 128 ? 9.409 33.644 18.276 1.00 48.61 114 TRP A N 1
ATOM 883 C CA . TRP A 1 128 ? 7.961 33.631 18.453 1.00 47.40 114 TRP A CA 1
ATOM 884 C C . TRP A 1 128 ? 7.434 32.206 18.607 1.00 48.73 114 TRP A C 1
ATOM 885 O O . TRP A 1 128 ? 6.332 31.996 19.112 1.00 58.63 114 TRP A O 1
ATOM 896 N N . ARG A 1 129 ? 8.231 31.232 18.179 1.00 45.44 115 ARG A N 1
ATOM 897 C CA . ARG A 1 129 ? 7.868 29.824 18.314 1.00 43.55 115 ARG A CA 1
ATOM 898 C C . ARG A 1 129 ? 8.150 29.296 19.713 1.00 42.94 115 ARG A C 1
ATOM 899 O O . ARG A 1 129 ? 7.756 28.182 20.051 1.00 49.17 115 ARG A O 1
ATOM 907 N N . LEU A 1 130 ? 8.846 30.091 20.519 1.00 58.76 116 LEU A N 1
ATOM 908 C CA . LEU A 1 130 ? 9.085 29.744 21.917 1.00 55.22 116 LEU A CA 1
ATOM 909 C C . LEU A 1 130 ? 7.916 30.180 22.788 1.00 60.69 116 LEU A C 1
ATOM 910 O O . LEU A 1 130 ? 7.367 31.268 22.600 1.00 67.32 116 LEU A O 1
ATOM 915 N N . ASP A 1 131 ? 7.534 29.324 23.731 1.00 61.08 117 ASP A N 1
ATOM 916 C CA . ASP A 1 131 ? 6.475 29.647 24.678 1.00 60.18 117 ASP A CA 1
ATOM 917 C C . ASP A 1 131 ? 7.047 29.989 26.051 1.00 60.93 117 ASP A C 1
ATOM 918 O O . ASP A 1 131 ? 7.092 31.155 26.442 1.00 66.14 117 ASP A O 1
ATOM 923 N N . ASP A 1 132 ? 7.478 28.967 26.781 1.00 65.12 118 ASP A N 1
ATOM 924 C CA . ASP A 1 132 ? 7.921 29.151 28.155 1.00 70.78 118 ASP A CA 1
ATOM 925 C C . ASP A 1 132 ? 8.694 27.945 28.658 1.00 64.56 118 ASP A C 1
ATOM 926 O O . ASP A 1 132 ? 8.664 26.876 28.044 1.00 58.65 118 ASP A O 1
ATOM 931 N N . ILE A 1 133 ? 9.371 28.128 29.787 1.00 51.75 119 ILE A N 1
ATOM 932 C CA . ILE A 1 133 ? 9.968 27.020 30.519 1.00 49.84 119 ILE A CA 1
ATOM 933 C C . ILE A 1 133 ? 9.118 26.705 31.745 1.00 49.29 119 ILE A C 1
ATOM 934 O O . ILE A 1 133 ? 9.023 27.519 32.664 1.00 57.18 119 ILE A O 1
ATOM 939 N N . MET A 1 134 ? 8.509 25.523 31.755 1.00 56.21 120 MET A N 1
ATOM 940 C CA . MET A 1 134 ? 7.754 25.059 32.911 1.00 56.12 120 MET A CA 1
ATOM 941 C C . MET A 1 134 ? 8.645 24.218 33.815 1.00 60.05 120 MET A C 1
ATOM 942 O O . MET A 1 134 ? 9.226 23.226 33.377 1.00 62.23 120 MET A O 1
ATOM 947 N N . VAL A 1 135 ? 8.749 24.623 35.076 1.00 49.12 121 VAL A N 1
ATOM 948 C CA . VAL A 1 135 ? 9.520 23.882 36.064 1.00 49.55 121 VAL A CA 1
ATOM 949 C C . VAL A 1 135 ? 8.584 23.081 36.954 1.00 50.25 121 VAL A C 1
ATOM 950 O O . VAL A 1 135 ? 7.563 23.596 37.411 1.00 56.56 121 VAL A O 1
ATOM 954 N N . SER A 1 136 ? 8.935 21.823 37.197 1.00 49.38 122 SER A N 1
ATOM 955 C CA . SER A 1 136 ? 8.123 20.959 38.043 1.00 55.71 122 SER A CA 1
ATOM 956 C C . SER A 1 136 ? 8.982 20.252 39.076 1.00 53.53 122 SER A C 1
ATOM 957 O O . SER A 1 136 ? 10.090 19.821 38.770 1.00 55.42 122 SER A O 1
ATOM 960 N N . TYR A 1 137 ? 8.466 20.142 40.297 1.00 53.11 123 TYR A N 1
ATOM 961 C CA . TYR A 1 137 ? 9.108 19.334 41.324 1.00 55.19 123 TYR A CA 1
ATOM 962 C C . TYR A 1 137 ? 8.214 18.168 41.711 1.00 54.51 123 TYR A C 1
ATOM 963 O O . TYR A 1 137 ? 6.992 18.301 41.739 1.00 58.05 123 TYR A O 1
ATOM 972 N N . ALA A 1 138 ? 8.831 17.028 42.007 1.00 50.40 124 ALA A N 1
ATOM 973 C CA . ALA A 1 138 ? 8.096 15.846 42.437 1.00 50.19 124 ALA A CA 1
ATOM 974 C C . ALA A 1 138 ? 8.938 14.965 43.358 1.00 59.10 124 ALA A C 1
ATOM 975 O O . ALA A 1 138 ? 10.111 14.723 43.077 1.00 62.05 124 ALA A O 1
ATOM 977 N N . PRO A 1 139 ? 8.348 14.487 44.468 1.00 60.70 125 PRO A N 1
ATOM 978 C CA . PRO A 1 139 ? 9.002 13.407 45.213 1.00 58.35 125 PRO A CA 1
ATOM 979 C C . PRO A 1 139 ? 8.892 12.077 44.472 1.00 66.85 125 PRO A C 1
ATOM 980 O O . PRO A 1 139 ? 8.397 12.050 43.347 1.00 67.21 125 PRO A O 1
ATOM 984 N N . GLU A 1 140 ? 9.349 10.996 45.095 1.00 75.97 126 GLU A N 1
ATOM 985 C CA . GLU A 1 140 ? 9.267 9.669 44.496 1.00 80.13 126 GLU A CA 1
ATOM 986 C C . GLU A 1 140 ? 7.838 9.337 44.071 1.00 77.38 126 GLU A C 1
ATOM 987 O O . GLU A 1 140 ? 6.890 9.591 44.810 1.00 74.85 126 GLU A O 1
ATOM 993 N N . GLY A 1 141 ? 7.691 8.777 42.874 1.00 80.51 127 GLY A N 1
ATOM 994 C CA . GLY A 1 141 ? 6.394 8.338 42.390 1.00 83.71 127 GLY A CA 1
ATOM 995 C C . GLY A 1 141 ? 5.527 9.434 41.790 1.00 84.73 127 GLY A C 1
ATOM 996 O O . GLY A 1 141 ? 4.524 9.143 41.139 1.00 89.78 127 GLY A O 1
ATOM 997 N N . GLY A 1 142 ? 5.903 10.692 42.008 1.00 74.54 128 GLY A N 1
ATOM 998 C CA . GLY A 1 142 ? 5.129 11.819 41.512 1.00 64.88 128 GLY A CA 1
ATOM 999 C C . GLY A 1 142 ? 5.088 11.911 39.996 1.00 62.57 128 GLY A C 1
ATOM 1000 O O . GLY A 1 142 ? 6.112 11.761 39.331 1.00 62.83 128 GLY A O 1
ATOM 1001 N N . THR A 1 143 ? 3.899 12.162 39.453 1.00 70.14 129 THR A N 1
ATOM 1002 C CA . THR A 1 143 ? 3.714 12.307 38.010 1.00 67.55 129 THR A CA 1
ATOM 1003 C C . THR A 1 143 ? 2.464 13.123 37.700 1.00 64.81 129 THR A C 1
ATOM 1004 O O . THR A 1 143 ? 1.665 13.405 38.592 1.00 72.67 129 THR A O 1
ATOM 1008 N N . VAL A 1 144 ? 2.299 13.499 36.435 1.00 58.77 130 VAL A N 1
ATOM 1009 C CA . VAL A 1 144 ? 1.062 14.128 35.982 1.00 61.77 130 VAL A CA 1
ATOM 1010 C C . VAL A 1 144 ? 0.241 13.139 35.155 1.00 61.84 130 VAL A C 1
ATOM 1011 O O . VAL A 1 144 ? -0.788 13.500 34.584 1.00 68.24 130 VAL A O 1
ATOM 1015 N N . GLY A 1 145 ? 0.707 11.895 35.093 1.00 56.02 131 GLY A N 1
ATOM 1016 C CA . GLY A 1 145 ? 0.020 10.848 34.358 1.00 58.02 131 GLY A CA 1
ATOM 1017 C C . GLY A 1 145 ? 0.399 10.816 32.891 1.00 62.31 131 GLY A C 1
ATOM 1018 O O . GLY A 1 145 ? 1.048 11.732 32.387 1.00 67.39 131 GLY A O 1
ATOM 1019 N N . ALA A 1 146 ? -0.004 9.753 32.203 1.00 66.08 132 ALA A N 1
ATOM 1020 C CA . ALA A 1 146 ? 0.258 9.627 30.775 1.00 63.87 132 ALA A CA 1
ATOM 1021 C C . ALA A 1 146 ? -0.650 10.579 30.004 1.00 64.11 132 ALA A C 1
ATOM 1022 O O . ALA A 1 146 ? -1.864 10.584 30.200 1.00 66.11 132 ALA A O 1
ATOM 1024 N N . HIS A 1 147 ? -0.057 11.384 29.128 1.00 70.13 133 HIS A N 1
ATOM 1025 C CA . HIS A 1 147 ? -0.796 12.423 28.426 1.00 70.71 133 HIS A CA 1
ATOM 1026 C C . HIS A 1 147 ? -0.133 12.763 27.098 1.00 70.55 133 HIS A C 1
ATOM 1027 O O . HIS A 1 147 ? 0.999 12.356 26.842 1.00 66.81 133 HIS A O 1
ATOM 1034 N N . ILE A 1 148 ? -0.852 13.503 26.257 1.00 76.28 134 ILE A N 1
ATOM 1035 C CA . ILE A 1 148 ? -0.282 14.063 25.038 1.00 72.99 134 ILE A CA 1
ATOM 1036 C C . ILE A 1 148 ? -0.312 15.587 25.104 1.00 72.14 134 ILE A C 1
ATOM 1037 O O . ILE A 1 148 ? -1.093 16.169 25.858 1.00 73.21 134 ILE A O 1
ATOM 1042 N N . ASP A 1 149 ? 0.552 16.216 24.315 1.00 78.04 135 ASP A N 1
ATOM 1043 C CA A ASP A 1 149 ? 0.582 17.670 24.220 0.50 75.57 135 ASP A CA 1
ATOM 1044 C CA B ASP A 1 149 ? 0.628 17.669 24.225 0.50 76.01 135 ASP A CA 1
ATOM 1045 C C . ASP A 1 149 ? 0.547 18.093 22.761 1.00 70.29 135 ASP A C 1
ATOM 1046 O O . ASP A 1 149 ? 1.025 17.383 21.881 1.00 78.08 135 ASP A O 1
ATOM 1055 N N . ASN A 1 150 ? -0.045 19.254 22.509 1.00 55.09 136 ASN A N 1
ATOM 1056 C CA . ASN A 1 150 ? -0.207 19.752 21.150 1.00 59.23 136 ASN A CA 1
ATOM 1057 C C . ASN A 1 150 ? 1.025 20.482 20.621 1.00 57.35 136 ASN A C 1
ATOM 1058 O O . ASN A 1 150 ? 0.968 21.103 19.560 1.00 54.82 136 ASN A O 1
ATOM 1063 N N . TYR A 1 151 ? 2.137 20.400 21.347 1.00 66.08 137 TYR A N 1
ATOM 1064 C CA . TYR A 1 151 ? 3.309 21.208 21.027 1.00 66.41 137 TYR A CA 1
ATOM 1065 C C . TYR A 1 151 ? 4.623 20.444 21.155 1.00 65.27 137 TYR A C 1
ATOM 1066 O O . TYR A 1 151 ? 4.699 19.410 21.820 1.00 68.57 137 TYR A O 1
ATOM 1075 N N . ASP A 1 152 ? 5.654 20.964 20.494 1.00 53.66 138 ASP A N 1
ATOM 1076 C CA . ASP A 1 152 ? 7.014 20.463 20.656 1.00 56.45 138 ASP A CA 1
ATOM 1077 C C . ASP A 1 152 ? 7.495 20.746 22.077 1.00 53.73 138 ASP A C 1
ATOM 1078 O O . ASP A 1 152 ? 7.135 21.766 22.665 1.00 53.37 138 ASP A O 1
ATOM 1083 N N . VAL A 1 153 ? 8.308 19.851 22.626 1.00 51.43 139 VAL A N 1
ATOM 1084 C CA . VAL A 1 153 ? 8.866 20.059 23.957 1.00 48.44 139 VAL A CA 1
ATOM 1085 C C . VAL A 1 153 ? 10.233 19.399 24.126 1.00 50.64 139 VAL A C 1
ATOM 1086 O O . VAL A 1 153 ? 10.464 18.281 23.663 1.00 49.40 139 VAL A O 1
ATOM 1090 N N . PHE A 1 154 ? 11.134 20.113 24.792 1.00 51.07 140 PHE A N 1
ATOM 1091 C CA . PHE A 1 154 ? 12.367 19.526 25.296 1.00 55.21 140 PHE A CA 1
ATOM 1092 C C . PHE A 1 154 ? 12.205 19.283 26.791 1.00 49.68 140 PHE A C 1
ATOM 1093 O O . PHE A 1 154 ? 12.104 20.231 27.568 1.00 46.57 140 PHE A O 1
ATOM 1101 N N . LEU A 1 155 ? 12.166 18.016 27.190 1.00 48.14 141 LEU A N 1
ATOM 1102 C CA . LEU A 1 155 ? 12.048 17.667 28.601 1.00 50.37 141 LEU A CA 1
ATOM 1103 C C . LEU A 1 155 ? 13.434 17.541 29.223 1.00 54.80 141 LEU A C 1
ATOM 1104 O O . LEU A 1 155 ? 14.108 16.524 29.065 1.00 62.02 141 LEU A O 1
ATOM 1109 N N . VAL A 1 156 ? 13.847 18.586 29.933 1.00 54.44 142 VAL A N 1
ATOM 1110 C CA . VAL A 1 156 ? 15.182 18.652 30.514 1.00 53.71 142 VAL A CA 1
ATOM 1111 C C . VAL A 1 156 ? 15.188 18.188 31.966 1.00 56.27 142 VAL A C 1
ATOM 1112 O O . VAL A 1 156 ? 14.527 18.778 32.820 1.00 59.29 142 VAL A O 1
ATOM 1116 N N . GLN A 1 157 ? 15.943 17.132 32.239 1.00 55.45 143 GLN A N 1
ATOM 1117 C CA . GLN A 1 157 ? 16.104 16.644 33.600 1.00 56.03 143 GLN A CA 1
ATOM 1118 C C . GLN A 1 157 ? 17.105 17.526 34.333 1.00 57.21 143 GLN A C 1
ATOM 1119 O O . GLN A 1 157 ? 18.266 17.618 33.940 1.00 58.38 143 GLN A O 1
ATOM 1125 N N . ALA A 1 158 ? 16.643 18.180 35.394 1.00 63.15 144 ALA A N 1
ATOM 1126 C CA . ALA A 1 158 ? 17.452 19.163 36.107 1.00 63.76 144 ALA A CA 1
ATOM 1127 C C . ALA A 1 158 ? 17.907 18.645 37.467 1.00 67.54 144 ALA A C 1
ATOM 1128 O O . ALA A 1 158 ? 18.851 19.177 38.053 1.00 64.96 144 ALA A O 1
ATOM 1130 N N . TRP A 1 159 ? 17.236 17.613 37.971 1.00 67.51 145 TRP A N 1
ATOM 1131 C CA . TRP A 1 159 ? 17.649 16.981 39.219 1.00 65.71 145 TRP A CA 1
ATOM 1132 C C . TRP A 1 159 ? 17.010 15.609 39.391 1.00 70.12 145 TRP A C 1
ATOM 1133 O O . TRP A 1 159 ? 15.849 15.403 39.037 1.00 74.05 145 TRP A O 1
ATOM 1144 N N . GLY A 1 160 ? 17.780 14.673 39.937 1.00 61.66 146 GLY A N 1
ATOM 1145 C CA . GLY A 1 160 ? 17.271 13.353 40.258 1.00 58.62 146 GLY A CA 1
ATOM 1146 C C . GLY A 1 160 ? 17.030 12.510 39.024 1.00 57.80 146 GLY A C 1
ATOM 1147 O O . GLY A 1 160 ? 17.412 12.894 37.923 1.00 57.46 146 GLY A O 1
ATOM 1148 N N . ARG A 1 161 ? 16.386 11.362 39.211 1.00 72.69 147 ARG A N 1
ATOM 1149 C CA . ARG A 1 161 ? 16.117 10.438 38.116 1.00 73.35 147 ARG A CA 1
ATOM 1150 C C . ARG A 1 161 ? 14.624 10.334 37.824 1.00 70.15 147 ARG A C 1
ATOM 1151 O O . ARG A 1 161 ? 13.806 10.259 38.741 1.00 68.99 147 ARG A O 1
ATOM 1159 N N . ARG A 1 162 ? 14.283 10.336 36.538 1.00 67.74 148 ARG A N 1
ATOM 1160 C CA . ARG A 1 162 ? 12.902 10.180 36.097 1.00 70.31 148 ARG A CA 1
ATOM 1161 C C . ARG A 1 162 ? 12.815 9.121 35.004 1.00 68.51 148 ARG A C 1
ATOM 1162 O O . ARG A 1 162 ? 13.645 9.085 34.096 1.00 72.89 148 ARG A O 1
ATOM 1170 N N . ARG A 1 163 ? 11.801 8.267 35.097 1.00 68.23 149 ARG A N 1
ATOM 1171 C CA . ARG A 1 163 ? 11.588 7.197 34.129 1.00 71.18 149 ARG A CA 1
ATOM 1172 C C . ARG A 1 163 ? 10.501 7.580 33.131 1.00 71.53 149 ARG A C 1
ATOM 1173 O O . ARG A 1 163 ? 9.316 7.579 33.462 1.00 70.85 149 ARG A O 1
ATOM 1181 N N . TRP A 1 164 ? 10.912 7.910 31.910 1.00 70.33 150 TRP A N 1
ATOM 1182 C CA . TRP A 1 164 ? 9.975 8.301 30.862 1.00 67.02 150 TRP A CA 1
ATOM 1183 C C . TRP A 1 164 ? 9.591 7.129 29.969 1.00 68.25 150 TRP A C 1
ATOM 1184 O O . TRP A 1 164 ? 10.452 6.396 29.487 1.00 70.53 150 TRP A O 1
ATOM 1195 N N . GLN A 1 165 ? 8.289 6.967 29.756 1.00 66.69 151 GLN A N 1
ATOM 1196 C CA . GLN A 1 165 ? 7.764 6.004 28.793 1.00 68.45 151 GLN A CA 1
ATOM 1197 C C . GLN A 1 165 ? 7.019 6.756 27.697 1.00 68.13 151 GLN A C 1
ATOM 1198 O O . GLN A 1 165 ? 6.238 7.660 27.988 1.00 61.56 151 GLN A O 1
ATOM 1204 N N . ILE A 1 166 ? 7.275 6.396 26.442 1.00 70.53 152 ILE A N 1
ATOM 1205 C CA . ILE A 1 166 ? 6.611 7.044 25.316 1.00 69.56 152 ILE A CA 1
ATOM 1206 C C . ILE A 1 166 ? 6.154 6.034 24.273 1.00 74.00 152 ILE A C 1
ATOM 1207 O O . ILE A 1 166 ? 6.355 4.827 24.417 1.00 77.22 152 ILE A O 1
ATOM 1212 N N . ASN A 1 167 ? 5.548 6.553 23.213 1.00 90.70 153 ASN A N 1
ATOM 1213 C CA . ASN A 1 167 ? 5.100 5.736 22.101 1.00 98.56 153 ASN A CA 1
ATOM 1214 C C . ASN A 1 167 ? 5.261 6.526 20.812 1.00 99.34 153 ASN A C 1
ATOM 1215 O O . ASN A 1 167 ? 4.741 7.632 20.683 1.00 102.57 153 ASN A O 1
ATOM 1220 N N . HIS A 1 168 ? 5.998 5.955 19.867 1.00 99.36 154 HIS A N 1
ATOM 1221 C CA . HIS A 1 168 ? 6.466 6.700 18.703 1.00 98.35 154 HIS A CA 1
ATOM 1222 C C . HIS A 1 168 ? 5.363 7.098 17.723 1.00 102.28 154 HIS A C 1
ATOM 1223 O O . HIS A 1 168 ? 5.570 7.986 16.897 1.00 98.19 154 HIS A O 1
ATOM 1230 N N . ARG A 1 169 ? 4.202 6.454 17.805 1.00 115.34 155 ARG A N 1
ATOM 1231 C CA . ARG A 1 169 ? 3.086 6.810 16.930 1.00 119.05 155 ARG A CA 1
ATOM 1232 C C . ARG A 1 169 ? 2.246 7.937 17.542 1.00 110.15 155 ARG A C 1
ATOM 1233 O O . ARG A 1 169 ? 1.731 7.791 18.648 1.00 111.19 155 ARG A O 1
ATOM 1241 N N . PRO A 1 170 ? 2.119 9.075 16.833 1.00 85.35 156 PRO A N 1
ATOM 1242 C CA . PRO A 1 170 ? 1.269 10.152 17.358 1.00 80.38 156 PRO A CA 1
ATOM 1243 C C . PRO A 1 170 ? -0.199 9.754 17.502 1.00 87.58 156 PRO A C 1
ATOM 1244 O O . PRO A 1 170 ? -0.628 8.763 16.911 1.00 94.48 156 PRO A O 1
ATOM 1248 N N . VAL A 1 171 ? -0.955 10.531 18.275 1.00 99.25 157 VAL A N 1
ATOM 1249 C CA . VAL A 1 171 ? -2.375 10.269 18.488 1.00 108.36 157 VAL A CA 1
ATOM 1250 C C . VAL A 1 171 ? -3.235 11.164 17.605 1.00 112.61 157 VAL A C 1
ATOM 1251 O O . VAL A 1 171 ? -3.189 12.389 17.719 1.00 111.93 157 VAL A O 1
ATOM 1255 N N . GLU A 1 172 ? -4.018 10.549 16.726 1.00 113.01 158 GLU A N 1
ATOM 1256 C CA . GLU A 1 172 ? -4.948 11.293 15.888 1.00 111.87 158 GLU A CA 1
ATOM 1257 C C . GLU A 1 172 ? -6.114 11.812 16.724 1.00 115.03 158 GLU A C 1
ATOM 1258 O O . GLU A 1 172 ? -6.450 12.995 16.671 1.00 112.93 158 GLU A O 1
ATOM 1260 N N . ARG A 1 173 ? -6.719 10.915 17.496 1.00 130.67 159 ARG A N 1
ATOM 1261 C CA . ARG A 1 173 ? -7.842 11.257 18.360 1.00 135.33 159 ARG A CA 1
ATOM 1262 C C . ARG A 1 173 ? -7.583 10.741 19.772 1.00 137.70 159 ARG A C 1
ATOM 1263 O O . ARG A 1 173 ? -7.512 9.531 19.994 1.00 142.89 159 ARG A O 1
ATOM 1271 N N . GLU A 1 174 ? -7.436 11.659 20.722 1.00 126.96 160 GLU A N 1
ATOM 1272 C CA . GLU A 1 174 ? -7.114 11.284 22.094 1.00 120.96 160 GLU A CA 1
ATOM 1273 C C . GLU A 1 174 ? -8.353 10.831 22.863 1.00 117.80 160 GLU A C 1
ATOM 1274 O O . GLU A 1 174 ? -9.325 11.575 22.996 1.00 120.10 160 GLU A O 1
ATOM 1280 N N . GLU A 1 175 ? -8.313 9.596 23.354 1.00 96.79 161 GLU A N 1
ATOM 1281 C CA . GLU A 1 175 ? -9.371 9.070 24.211 1.00 93.44 161 GLU A CA 1
ATOM 1282 C C . GLU A 1 175 ? -8.975 9.262 25.667 1.00 86.29 161 GLU A C 1
ATOM 1283 O O . GLU A 1 175 ? -7.991 8.685 26.130 1.00 81.66 161 GLU A O 1
ATOM 1286 N N . LEU A 1 176 ? -9.750 10.070 26.384 1.00 89.28 162 LEU A N 1
ATOM 1287 C CA . LEU A 1 176 ? -9.406 10.462 27.746 1.00 85.99 162 LEU A CA 1
ATOM 1288 C C . LEU A 1 176 ? -10.233 9.738 28.801 1.00 91.82 162 LEU A C 1
ATOM 1289 O O . LEU A 1 176 ? -11.346 9.281 28.537 1.00 96.40 162 LEU A O 1
ATOM 1294 N N . VAL A 1 177 ? -9.669 9.642 30.001 1.00 90.57 163 VAL A N 1
ATOM 1295 C CA . VAL A 1 177 ? -10.382 9.104 31.152 1.00 87.83 163 VAL A CA 1
ATOM 1296 C C . VAL A 1 177 ? -11.407 10.138 31.631 1.00 92.35 163 VAL A C 1
ATOM 1297 O O . VAL A 1 177 ? -11.037 11.273 31.934 1.00 84.45 163 VAL A O 1
ATOM 1301 N N . PRO A 1 178 ? -12.696 9.754 31.699 1.00 114.71 164 PRO A N 1
ATOM 1302 C CA . PRO A 1 178 ? -13.756 10.726 32.015 1.00 114.55 164 PRO A CA 1
ATOM 1303 C C . PRO A 1 178 ? -13.671 11.384 33.398 1.00 111.33 164 PRO A C 1
ATOM 1304 O O . PRO A 1 178 ? -13.425 10.709 34.398 1.00 108.65 164 PRO A O 1
ATOM 1308 N N . GLY A 1 179 ? -13.883 12.700 33.427 1.00 99.57 165 GLY A N 1
ATOM 1309 C CA . GLY A 1 179 ? -14.037 13.454 34.662 1.00 98.64 165 GLY A CA 1
ATOM 1310 C C . GLY A 1 179 ? -12.915 13.305 35.673 1.00 99.67 165 GLY A C 1
ATOM 1311 O O . GLY A 1 179 ? -13.053 12.571 36.653 1.00 100.00 165 GLY A O 1
ATOM 1312 N N . LEU A 1 180 ? -11.809 14.010 35.444 1.00 103.08 166 LEU A N 1
ATOM 1313 C CA . LEU A 1 180 ? -10.680 13.988 36.372 1.00 100.29 166 LEU A CA 1
ATOM 1314 C C . LEU A 1 180 ? -10.059 15.363 36.589 1.00 101.23 166 LEU A C 1
ATOM 1315 O O . LEU A 1 180 ? -9.325 15.565 37.558 1.00 109.56 166 LEU A O 1
ATOM 1320 N N . GLU A 1 181 ? -10.344 16.298 35.688 1.00 78.71 167 GLU A N 1
ATOM 1321 C CA . GLU A 1 181 ? -9.713 17.619 35.712 1.00 76.60 167 GLU A CA 1
ATOM 1322 C C . GLU A 1 181 ? -8.221 17.535 35.373 1.00 76.63 167 GLU A C 1
ATOM 1323 O O . GLU A 1 181 ? -7.495 18.526 35.474 1.00 67.97 167 GLU A O 1
ATOM 1325 N N . VAL A 1 182 ? -7.770 16.346 34.984 1.00 88.38 168 VAL A N 1
ATOM 1326 C CA . VAL A 1 182 ? -6.446 16.170 34.406 1.00 88.84 168 VAL A CA 1
ATOM 1327 C C . VAL A 1 182 ? -6.632 15.312 33.161 1.00 91.93 168 VAL A C 1
ATOM 1328 O O . VAL A 1 182 ? -7.391 14.340 33.176 1.00 91.84 168 VAL A O 1
ATOM 1332 N N . ARG A 1 183 ? -5.968 15.683 32.073 1.00 92.30 169 ARG A N 1
ATOM 1333 C CA . ARG A 1 183 ? -6.147 14.968 30.818 1.00 91.66 169 ARG A CA 1
ATOM 1334 C C . ARG A 1 183 ? -5.322 13.689 30.802 1.00 88.76 169 ARG A C 1
ATOM 1335 O O . ARG A 1 183 ? -4.146 13.702 30.445 1.00 90.79 169 ARG A O 1
ATOM 1343 N N . LEU A 1 184 ? -5.960 12.587 31.188 1.00 83.85 170 LEU A N 1
ATOM 1344 C CA . LEU A 1 184 ? -5.293 11.296 31.315 1.00 84.43 170 LEU A CA 1
ATOM 1345 C C . LEU A 1 184 ? -5.722 10.347 30.204 1.00 82.62 170 LEU A C 1
ATOM 1346 O O . LEU A 1 184 ? -6.911 10.203 29.928 1.00 92.08 170 LEU A O 1
ATOM 1351 N N . LEU A 1 185 ? -4.750 9.698 29.572 1.00 63.86 171 LEU A N 1
ATOM 1352 C CA . LEU A 1 185 ? -5.039 8.735 28.518 1.00 68.33 171 LEU A CA 1
ATOM 1353 C C . LEU A 1 185 ? -5.609 7.455 29.113 1.00 80.00 171 LEU A C 1
ATOM 1354 O O . LEU A 1 185 ? -5.050 6.894 30.056 1.00 73.18 171 LEU A O 1
ATOM 1359 N N . ALA A 1 186 ? -6.726 6.998 28.558 1.00 105.14 172 ALA A N 1
ATOM 1360 C CA . ALA A 1 186 ? -7.362 5.772 29.018 1.00 109.32 172 ALA A CA 1
ATOM 1361 C C . ALA A 1 186 ? -6.528 4.557 28.625 1.00 113.09 172 ALA A C 1
ATOM 1362 O O . ALA A 1 186 ? -6.250 3.689 29.454 1.00 113.73 172 ALA A O 1
ATOM 1364 N N . HIS A 1 187 ? -6.138 4.507 27.354 1.00 124.80 173 HIS A N 1
ATOM 1365 C CA . HIS A 1 187 ? -5.302 3.429 26.838 1.00 127.15 173 HIS A CA 1
ATOM 1366 C C . HIS A 1 187 ? -3.923 3.969 26.482 1.00 118.03 173 HIS A C 1
ATOM 1367 O O . HIS A 1 187 ? -3.795 4.848 25.629 1.00 121.49 173 HIS A O 1
ATOM 1374 N N . PHE A 1 188 ? -2.896 3.442 27.140 1.00 93.22 174 PHE A N 1
ATOM 1375 C CA . PHE A 1 188 ? -1.519 3.835 26.861 1.00 86.04 174 PHE A CA 1
ATOM 1376 C C . PHE A 1 188 ? -0.605 2.617 26.833 1.00 87.93 174 PHE A C 1
ATOM 1377 O O . PHE A 1 188 ? -0.417 1.944 27.847 1.00 89.36 174 PHE A O 1
ATOM 1385 N N . GLU A 1 189 ? -0.045 2.345 25.659 1.00 92.69 175 GLU A N 1
ATOM 1386 C CA . GLU A 1 189 ? 0.862 1.220 25.471 1.00 100.39 175 GLU A CA 1
ATOM 1387 C C . GLU A 1 189 ? 2.217 1.716 24.968 1.00 97.68 175 GLU A C 1
ATOM 1388 O O . GLU A 1 189 ? 2.377 1.983 23.777 1.00 100.78 175 GLU A O 1
ATOM 1391 N N . PRO A 1 190 ? 3.198 1.853 25.875 1.00 83.11 176 PRO A N 1
ATOM 1392 C CA . PRO A 1 190 ? 4.513 2.352 25.458 1.00 81.58 176 PRO A CA 1
ATOM 1393 C C . PRO A 1 190 ? 5.334 1.305 24.708 1.00 88.17 176 PRO A C 1
ATOM 1394 O O . PRO A 1 190 ? 5.264 0.124 25.048 1.00 91.77 176 PRO A O 1
ATOM 1398 N N . ASP A 1 191 ? 6.092 1.736 23.702 1.00 92.77 177 ASP A N 1
ATOM 1399 C CA . ASP A 1 191 ? 7.004 0.845 22.989 1.00 95.78 177 ASP A CA 1
ATOM 1400 C C . ASP A 1 191 ? 8.456 1.275 23.194 1.00 93.15 177 ASP A C 1
ATOM 1401 O O . ASP A 1 191 ? 9.354 0.839 22.472 1.00 98.57 177 ASP A O 1
ATOM 1406 N N . ALA A 1 192 ? 8.676 2.136 24.182 1.00 85.73 178 ALA A N 1
ATOM 1407 C CA . ALA A 1 192 ? 10.016 2.616 24.498 1.00 85.99 178 ALA A CA 1
ATOM 1408 C C . ALA A 1 192 ? 10.063 3.187 25.914 1.00 86.40 178 ALA A C 1
ATOM 1409 O O . ALA A 1 192 ? 9.068 3.713 26.415 1.00 82.70 178 ALA A O 1
ATOM 1411 N N . GLU A 1 193 ? 11.223 3.073 26.553 1.00 99.72 179 GLU A N 1
ATOM 1412 C CA . GLU A 1 193 ? 11.398 3.533 27.927 1.00 97.52 179 GLU A CA 1
ATOM 1413 C C . GLU A 1 193 ? 12.847 3.923 28.205 1.00 96.62 179 GLU A C 1
ATOM 1414 O O . GLU A 1 193 ? 13.776 3.269 27.733 1.00 99.68 179 GLU A O 1
ATOM 1420 N N . TRP A 1 194 ? 13.027 4.991 28.977 1.00 81.09 180 TRP A N 1
ATOM 1421 C CA . TRP A 1 194 ? 14.349 5.405 29.433 1.00 78.37 180 TRP A CA 1
ATOM 1422 C C . TRP A 1 194 ? 14.280 5.955 30.850 1.00 77.51 180 TRP A C 1
ATOM 1423 O O . TRP A 1 194 ? 13.217 6.360 31.320 1.00 80.22 180 TRP A O 1
ATOM 1434 N N . ILE A 1 195 ? 15.429 5.973 31.517 1.00 75.21 181 ILE A N 1
ATOM 1435 C CA . ILE A 1 195 ? 15.569 6.624 32.811 1.00 73.54 181 ILE A CA 1
ATOM 1436 C C . ILE A 1 195 ? 16.572 7.765 32.668 1.00 78.52 181 ILE A C 1
ATOM 1437 O O . ILE A 1 195 ? 17.755 7.537 32.420 1.00 84.42 181 ILE A O 1
ATOM 1442 N N . LEU A 1 196 ? 16.086 8.993 32.818 1.00 80.69 182 LEU A N 1
ATOM 1443 C CA . LEU A 1 196 ? 16.901 10.180 32.583 1.00 76.23 182 LEU A CA 1
ATOM 1444 C C . LEU A 1 196 ? 17.573 10.699 33.850 1.00 75.86 182 LEU A C 1
ATOM 1445 O O . LEU A 1 196 ? 16.953 10.772 34.909 1.00 76.66 182 LEU A O 1
ATOM 1450 N N . GLU A 1 197 ? 18.846 11.060 33.717 1.00 79.61 183 GLU A N 1
ATOM 1451 C CA . GLU A 1 197 ? 19.608 11.690 34.789 1.00 82.85 183 GLU A CA 1
ATOM 1452 C C . GLU A 1 197 ? 19.828 13.156 34.441 1.00 75.84 183 GLU A C 1
ATOM 1453 O O . GLU A 1 197 ? 19.670 13.537 33.284 1.00 78.87 183 GLU A O 1
ATOM 1459 N N . PRO A 1 198 ? 20.183 13.985 35.437 1.00 70.17 184 PRO A N 1
ATOM 1460 C CA . PRO A 1 198 ? 20.418 15.408 35.170 1.00 70.54 184 PRO A CA 1
ATOM 1461 C C . PRO A 1 198 ? 21.333 15.658 33.976 1.00 69.69 184 PRO A C 1
ATOM 1462 O O . PRO A 1 198 ? 22.386 15.030 33.864 1.00 72.99 184 PRO A O 1
ATOM 1466 N N . GLY A 1 199 ? 20.913 16.561 33.094 1.00 64.22 185 GLY A N 1
ATOM 1467 C CA . GLY A 1 199 ? 21.659 16.878 31.891 1.00 68.04 185 GLY A CA 1
ATOM 1468 C C . GLY A 1 199 ? 21.083 16.202 30.663 1.00 62.49 185 GLY A C 1
ATOM 1469 O O . GLY A 1 199 ? 21.270 16.674 29.544 1.00 59.41 185 GLY A O 1
ATOM 1470 N N . ASP A 1 200 ? 20.383 15.092 30.867 1.00 68.17 186 ASP A N 1
ATOM 1471 C CA . ASP A 1 200 ? 19.739 14.401 29.761 1.00 67.38 186 ASP A CA 1
ATOM 1472 C C . ASP A 1 200 ? 18.529 15.196 29.291 1.00 67.79 186 ASP A C 1
ATOM 1473 O O . ASP A 1 200 ? 17.888 15.902 30.073 1.00 61.20 186 ASP A O 1
ATOM 1478 N N . VAL A 1 201 ? 18.236 15.082 28.002 1.00 64.23 187 VAL A N 1
ATOM 1479 C CA . VAL A 1 201 ? 17.137 15.813 27.394 1.00 59.64 187 VAL A CA 1
ATOM 1480 C C . VAL A 1 201 ? 16.361 14.913 26.445 1.00 57.17 187 VAL A C 1
ATOM 1481 O O . VAL A 1 201 ? 16.949 14.222 25.616 1.00 61.26 187 VAL A O 1
ATOM 1485 N N . LEU A 1 202 ? 15.038 14.932 26.578 1.00 49.40 188 LEU A N 1
ATOM 1486 C CA . LEU A 1 202 ? 14.155 14.169 25.706 1.00 53.68 188 LEU A CA 1
ATOM 1487 C C . LEU A 1 202 ? 13.301 15.118 24.884 1.00 53.86 188 LEU A C 1
ATOM 1488 O O . LEU A 1 202 ? 12.547 15.917 25.438 1.00 56.80 188 LEU A O 1
ATOM 1493 N N . TYR A 1 203 ? 13.419 15.026 23.563 1.00 54.95 189 TYR A N 1
ATOM 1494 C CA . TYR A 1 203 ? 12.601 15.835 22.671 1.00 53.20 189 TYR A CA 1
ATOM 1495 C C . TYR A 1 203 ? 11.416 15.033 22.155 1.00 54.86 189 TYR A C 1
ATOM 1496 O O . TYR A 1 203 ? 11.587 13.933 21.629 1.00 54.86 189 TYR A O 1
ATOM 1505 N N . LEU A 1 204 ? 10.219 15.593 22.314 1.00 54.64 190 LEU A N 1
ATOM 1506 C CA . LEU A 1 204 ? 9.002 15.000 21.767 1.00 55.17 190 LEU A CA 1
ATOM 1507 C C . LEU A 1 204 ? 8.345 15.956 20.777 1.00 59.34 190 LEU A C 1
ATOM 1508 O O . LEU A 1 204 ? 8.155 17.131 21.090 1.00 60.46 190 LEU A O 1
ATOM 1513 N N . PRO A 1 205 ? 8.000 15.464 19.574 1.00 61.41 191 PRO A N 1
ATOM 1514 C CA . PRO A 1 205 ? 7.151 16.280 18.700 1.00 60.09 191 PRO A CA 1
ATOM 1515 C C . PRO A 1 205 ? 5.695 16.256 19.170 1.00 59.50 191 PRO A C 1
ATOM 1516 O O . PRO A 1 205 ? 5.360 15.460 20.047 1.00 63.32 191 PRO A O 1
ATOM 1520 N N . PRO A 1 206 ? 4.840 17.116 18.599 1.00 49.88 192 PRO A N 1
ATOM 1521 C CA . PRO A 1 206 ? 3.435 17.219 19.010 1.00 54.28 192 PRO A CA 1
ATOM 1522 C C . PRO A 1 206 ? 2.675 15.886 19.034 1.00 59.24 192 PRO A C 1
ATOM 1523 O O . PRO A 1 206 ? 2.892 15.021 18.183 1.00 55.91 192 PRO A O 1
ATOM 1527 N N . ARG A 1 207 ? 1.803 15.740 20.029 1.00 69.14 193 ARG A N 1
ATOM 1528 C CA . ARG A 1 207 ? 0.877 14.613 20.133 1.00 73.90 193 ARG A CA 1
ATOM 1529 C C . ARG A 1 207 ? 1.564 13.257 20.258 1.00 71.49 193 ARG A C 1
ATOM 1530 O O . ARG A 1 207 ? 1.066 12.259 19.743 1.00 75.21 193 ARG A O 1
ATOM 1538 N N . ILE A 1 208 ? 2.696 13.225 20.950 1.00 68.86 194 ILE A N 1
ATOM 1539 C CA . ILE A 1 208 ? 3.337 11.966 21.313 1.00 68.16 194 ILE A CA 1
ATOM 1540 C C . ILE A 1 208 ? 2.954 11.592 22.745 1.00 69.61 194 ILE A C 1
ATOM 1541 O O . ILE A 1 208 ? 3.196 12.371 23.665 1.00 66.45 194 ILE A O 1
ATOM 1546 N N . PRO A 1 209 ? 2.358 10.401 22.948 1.00 73.44 195 PRO A N 1
ATOM 1547 C CA . PRO A 1 209 ? 2.000 10.056 24.329 1.00 68.01 195 PRO A CA 1
ATOM 1548 C C . PRO A 1 209 ? 3.229 9.783 25.179 1.00 62.20 195 PRO A C 1
ATOM 1549 O O . PRO A 1 209 ? 4.030 8.929 24.808 1.00 65.81 195 PRO A O 1
ATOM 1553 N N . HIS A 1 210 ? 3.375 10.491 26.294 1.00 60.76 196 HIS A N 1
ATOM 1554 C CA . HIS A 1 210 ? 4.508 10.277 27.184 1.00 56.65 196 HIS A CA 1
ATOM 1555 C C . HIS A 1 210 ? 4.053 10.189 28.638 1.00 56.61 196 HIS A C 1
ATOM 1556 O O . HIS A 1 210 ? 3.067 10.810 29.029 1.00 54.48 196 HIS A O 1
ATOM 1563 N N . TYR A 1 211 ? 4.779 9.399 29.423 1.00 72.04 197 TYR A N 1
ATOM 1564 C CA . TYR A 1 211 ? 4.438 9.141 30.819 1.00 76.49 197 TYR A CA 1
ATOM 1565 C C . TYR A 1 211 ? 5.695 9.209 31.681 1.00 75.58 197 TYR A C 1
ATOM 1566 O O . TYR A 1 211 ? 6.539 8.315 31.622 1.00 80.79 197 TYR A O 1
ATOM 1575 N N . GLY A 1 212 ? 5.809 10.270 32.477 1.00 66.12 198 GLY A N 1
ATOM 1576 C CA . GLY A 1 212 ? 6.996 10.509 33.282 1.00 64.88 198 GLY A CA 1
ATOM 1577 C C . GLY A 1 212 ? 6.763 10.322 34.770 1.00 66.02 198 GLY A C 1
ATOM 1578 O O . GLY A 1 212 ? 5.919 10.992 35.363 1.00 68.28 198 GLY A O 1
ATOM 1579 N N . VAL A 1 213 ? 7.527 9.414 35.373 1.00 61.40 199 VAL A N 1
ATOM 1580 C CA . VAL A 1 213 ? 7.418 9.128 36.800 1.00 63.02 199 VAL A CA 1
ATOM 1581 C C . VAL A 1 213 ? 8.766 9.315 37.489 1.00 62.52 199 VAL A C 1
ATOM 1582 O O . VAL A 1 213 ? 9.782 8.794 37.034 1.00 69.69 199 VAL A O 1
ATOM 1586 N N . ALA A 1 214 ? 8.765 10.056 38.592 1.00 64.44 200 ALA A N 1
ATOM 1587 C CA . ALA A 1 214 ? 9.990 10.329 39.333 1.00 68.62 200 ALA A CA 1
ATOM 1588 C C . ALA A 1 214 ? 10.393 9.137 40.199 1.00 74.28 200 ALA A C 1
ATOM 1589 O O . ALA A 1 214 ? 9.551 8.509 40.841 1.00 81.74 200 ALA A O 1
ATOM 1591 N N . LEU A 1 215 ? 11.688 8.839 40.215 1.00 74.28 201 LEU A N 1
ATOM 1592 C CA . LEU A 1 215 ? 12.225 7.741 41.015 1.00 79.10 201 LEU A CA 1
ATOM 1593 C C . LEU A 1 215 ? 12.837 8.251 42.318 1.00 76.73 201 LEU A C 1
ATOM 1594 O O . LEU A 1 215 ? 13.339 7.473 43.128 1.00 78.17 201 LEU A O 1
ATOM 1599 N N . GLU A 1 216 ? 12.787 9.564 42.509 1.00 78.74 202 GLU A N 1
ATOM 1600 C CA . GLU A 1 216 ? 13.355 10.212 43.682 1.00 77.44 202 GLU A CA 1
ATOM 1601 C C . GLU A 1 216 ? 12.973 11.683 43.617 1.00 74.45 202 GLU A C 1
ATOM 1602 O O . GLU A 1 216 ? 12.187 12.069 42.755 1.00 79.01 202 GLU A O 1
ATOM 1608 N N . ASP A 1 217 ? 13.510 12.502 44.515 1.00 72.57 203 ASP A N 1
ATOM 1609 C CA . ASP A 1 217 ? 13.257 13.937 44.449 1.00 73.48 203 ASP A CA 1
ATOM 1610 C C . ASP A 1 217 ? 13.677 14.443 43.076 1.00 74.30 203 ASP A C 1
ATOM 1611 O O . ASP A 1 217 ? 14.822 14.266 42.659 1.00 75.48 203 ASP A O 1
ATOM 1616 N N . CYS A 1 218 ? 12.735 15.064 42.376 1.00 67.91 204 CYS A N 1
ATOM 1617 C CA . CYS A 1 218 ? 12.886 15.329 40.954 1.00 62.09 204 CYS A CA 1
ATOM 1618 C C . CYS A 1 218 ? 12.610 16.777 40.576 1.00 59.95 204 CYS A C 1
ATOM 1619 O O . CYS A 1 218 ? 11.707 17.404 41.122 1.00 59.16 204 CYS A O 1
ATOM 1622 N N . MET A 1 219 ? 13.403 17.297 39.643 1.00 58.04 205 MET A N 1
ATOM 1623 C CA . MET A 1 219 ? 13.118 18.576 39.002 1.00 56.07 205 MET A CA 1
ATOM 1624 C C . MET A 1 219 ? 13.246 18.417 37.496 1.00 60.39 205 MET A C 1
ATOM 1625 O O . MET A 1 219 ? 14.282 17.970 37.005 1.00 66.29 205 MET A O 1
ATOM 1630 N N . THR A 1 220 ? 12.194 18.782 36.768 1.00 59.73 206 THR A N 1
ATOM 1631 C CA . THR A 1 220 ? 12.205 18.718 35.308 1.00 57.02 206 THR A CA 1
ATOM 1632 C C . THR A 1 220 ? 11.898 20.082 34.701 1.00 51.95 206 THR A C 1
ATOM 1633 O O . THR A 1 220 ? 10.964 20.763 35.119 1.00 55.24 206 THR A O 1
ATOM 1637 N N . PHE A 1 221 ? 12.700 20.471 33.714 1.00 53.13 207 PHE A N 1
ATOM 1638 C CA . PHE A 1 221 ? 12.486 21.711 32.976 1.00 57.22 207 PHE A CA 1
ATOM 1639 C C . PHE A 1 221 ? 11.931 21.413 31.590 1.00 57.14 207 PHE A C 1
ATOM 1640 O O . PHE A 1 221 ? 12.633 20.868 30.739 1.00 58.55 207 PHE A O 1
ATOM 1648 N N . SER A 1 222 ? 10.672 21.772 31.367 1.00 59.54 208 SER A N 1
ATOM 1649 C CA . SER A 1 222 ? 10.046 21.596 30.062 1.00 54.42 208 SER A CA 1
ATOM 1650 C C . SER A 1 222 ? 10.145 22.868 29.234 1.00 50.87 208 SER A C 1
ATOM 1651 O O . SER A 1 222 ? 9.427 23.835 29.487 1.00 52.09 208 SER A O 1
ATOM 1654 N N . ILE A 1 223 ? 11.039 22.867 28.251 1.00 48.54 209 ILE A N 1
ATOM 1655 C CA . ILE A 1 223 ? 11.081 23.941 27.269 1.00 44.89 209 ILE A CA 1
ATOM 1656 C C . ILE A 1 223 ? 9.964 23.699 26.264 1.00 41.23 209 ILE A C 1
ATOM 1657 O O . ILE A 1 223 ? 10.010 22.742 25.494 1.00 45.68 209 ILE A O 1
ATOM 1662 N N . GLY A 1 224 ? 8.959 24.568 26.286 1.00 41.95 210 GLY A N 1
ATOM 1663 C CA . GLY A 1 224 ? 7.759 24.379 25.494 1.00 43.37 210 GLY A CA 1
ATOM 1664 C C . GLY A 1 224 ? 7.652 25.376 24.364 1.00 46.16 210 GLY A C 1
ATOM 1665 O O . GLY A 1 224 ? 8.017 26.543 24.514 1.00 48.06 210 GLY A O 1
ATOM 1666 N N . PHE A 1 225 ? 7.139 24.909 23.232 1.00 50.20 211 PHE A N 1
ATOM 1667 C CA . PHE A 1 225 ? 6.968 25.746 22.056 1.00 54.77 211 PHE A CA 1
ATOM 1668 C C . PHE A 1 225 ? 5.496 26.012 21.811 1.00 55.70 211 PHE A C 1
ATOM 1669 O O . PHE A 1 225 ? 4.633 25.362 22.402 1.00 51.06 211 PHE A O 1
ATOM 1677 N N . ARG A 1 226 ? 5.217 26.977 20.943 1.00 61.68 212 ARG A N 1
ATOM 1678 C CA . ARG A 1 226 ? 3.848 27.331 20.623 1.00 64.50 212 ARG A CA 1
ATOM 1679 C C . ARG A 1 226 ? 3.651 27.389 19.118 1.00 64.98 212 ARG A C 1
ATOM 1680 O O . ARG A 1 226 ? 4.492 27.906 18.385 1.00 68.03 212 ARG A O 1
ATOM 1688 N N . ALA A 1 227 ? 2.536 26.830 18.668 1.00 60.96 213 ALA A N 1
ATOM 1689 C CA . ALA A 1 227 ? 2.111 26.954 17.284 1.00 59.07 213 ALA A CA 1
ATOM 1690 C C . ALA A 1 227 ? 0.635 27.333 17.280 1.00 60.22 213 ALA A C 1
ATOM 1691 O O . ALA A 1 227 ? -0.197 26.572 17.772 1.00 61.08 213 ALA A O 1
ATOM 1693 N N . PRO A 1 228 ? 0.300 28.521 16.754 1.00 49.26 214 PRO A N 1
ATOM 1694 C CA . PRO A 1 228 ? -1.118 28.894 16.776 1.00 54.56 214 PRO A CA 1
ATOM 1695 C C . PRO A 1 228 ? -1.968 28.090 15.794 1.00 58.58 214 PRO A C 1
ATOM 1696 O O . PRO A 1 228 ? -1.538 27.825 14.668 1.00 52.21 214 PRO A O 1
ATOM 1700 N N . ASP A 1 229 ? -3.160 27.695 16.234 1.00 71.54 215 ASP A N 1
ATOM 1701 C CA . ASP A 1 229 ? -4.149 27.109 15.342 1.00 69.47 215 ASP A CA 1
ATOM 1702 C C . ASP A 1 229 ? -5.096 28.205 14.870 1.00 67.94 215 ASP A C 1
ATOM 1703 O O . ASP A 1 229 ? -4.942 29.369 15.242 1.00 63.80 215 ASP A O 1
ATOM 1708 N N . GLN A 1 230 ? -6.068 27.835 14.046 1.00 61.92 216 GLN A N 1
ATOM 1709 C CA . GLN A 1 230 ? -6.994 28.806 13.479 1.00 60.67 216 GLN A CA 1
ATOM 1710 C C . GLN A 1 230 ? -7.876 29.432 14.547 1.00 58.85 216 GLN A C 1
ATOM 1711 O O . GLN A 1 230 ? -8.254 30.599 14.441 1.00 55.20 216 GLN A O 1
ATOM 1717 N N . ALA A 1 231 ? -8.201 28.655 15.574 1.00 58.23 217 ALA A N 1
ATOM 1718 C CA . ALA A 1 231 ? -9.052 29.145 16.647 1.00 52.50 217 ALA A CA 1
ATOM 1719 C C . ALA A 1 231 ? -8.374 30.307 17.358 1.00 52.19 217 ALA A C 1
ATOM 1720 O O . ALA A 1 231 ? -9.001 31.332 17.619 1.00 52.56 217 ALA A O 1
ATOM 1722 N N . GLU A 1 232 ? -7.087 30.156 17.646 1.00 61.11 218 GLU A N 1
ATOM 1723 C CA . GLU A 1 232 ? -6.348 31.182 18.368 1.00 61.66 218 GLU A CA 1
ATOM 1724 C C . GLU A 1 232 ? -6.195 32.446 17.534 1.00 58.08 218 GLU A C 1
ATOM 1725 O O . GLU A 1 232 ? -6.286 33.556 18.057 1.00 61.20 218 GLU A O 1
ATOM 1731 N N . LEU A 1 233 ? -5.952 32.274 16.240 1.00 49.45 219 LEU A N 1
ATOM 1732 C CA . LEU A 1 233 ? -5.775 33.410 15.347 1.00 50.58 219 LEU A CA 1
ATOM 1733 C C . LEU A 1 233 ? -7.071 34.205 15.234 1.00 52.09 219 LEU A C 1
ATOM 1734 O O . LEU A 1 233 ? -7.054 35.435 15.168 1.00 53.80 219 LEU A O 1
ATOM 1739 N N . ALA A 1 234 ? -8.197 33.499 15.220 1.00 46.52 220 ALA A N 1
ATOM 1740 C CA . ALA A 1 234 ? -9.498 34.151 15.189 1.00 48.31 220 ALA A CA 1
ATOM 1741 C C . ALA A 1 234 ? -9.718 34.961 16.462 1.00 48.78 220 ALA A C 1
ATOM 1742 O O . ALA A 1 234 ? -10.356 36.012 16.434 1.00 50.29 220 ALA A O 1
ATOM 1744 N N . GLU A 1 235 ? -9.174 34.475 17.574 1.00 74.17 221 GLU A N 1
ATOM 1745 C CA . GLU A 1 235 ? -9.375 35.116 18.870 1.00 83.33 221 GLU A CA 1
ATOM 1746 C C . GLU A 1 235 ? -8.529 36.376 19.025 1.00 79.92 221 GLU A C 1
ATOM 1747 O O . GLU A 1 235 ? -8.920 37.311 19.722 1.00 81.83 221 GLU A O 1
ATOM 1753 N N . ALA A 1 236 ? -7.368 36.392 18.377 1.00 74.61 222 ALA A N 1
ATOM 1754 C CA . ALA A 1 236 ? -6.446 37.521 18.472 1.00 70.77 222 ALA A CA 1
ATOM 1755 C C . ALA A 1 236 ? -6.773 38.603 17.444 1.00 72.51 222 ALA A C 1
ATOM 1756 O O . ALA A 1 236 ? -6.172 39.677 17.446 1.00 67.00 222 ALA A O 1
ATOM 1758 N N . MET A 1 237 ? -7.744 38.315 16.584 1.00 79.25 223 MET A N 1
ATOM 1759 C CA . MET A 1 237 ? -8.096 39.189 15.469 1.00 77.96 223 MET A CA 1
ATOM 1760 C C . MET A 1 237 ? -8.470 40.627 15.854 1.00 80.62 223 MET A C 1
ATOM 1761 O O . MET A 1 237 ? -8.164 41.555 15.108 1.00 80.93 223 MET A O 1
ATOM 1766 N N . PRO A 1 238 ? -9.148 40.821 17.002 1.00 70.45 224 PRO A N 1
ATOM 1767 C CA . PRO A 1 238 ? -9.574 42.181 17.360 1.00 69.74 224 PRO A CA 1
ATOM 1768 C C . PRO A 1 238 ? -8.435 43.201 17.428 1.00 72.59 224 PRO A C 1
ATOM 1769 O O . PRO A 1 238 ? -8.686 44.387 17.202 1.00 70.77 224 PRO A O 1
ATOM 1773 N N . ARG A 1 239 ? -7.217 42.751 17.726 1.00 69.72 225 ARG A N 1
ATOM 1774 C CA . ARG A 1 239 ? -6.058 43.642 17.758 1.00 76.51 225 ARG A CA 1
ATOM 1775 C C . ARG A 1 239 ? -5.883 44.352 16.418 1.00 74.99 225 ARG A C 1
ATOM 1776 O O . ARG A 1 239 ? -5.361 45.466 16.358 1.00 74.91 225 ARG A O 1
ATOM 1784 N N . MET A 1 240 ? -6.328 43.697 15.349 1.00 62.48 226 MET A N 1
ATOM 1785 C CA . MET A 1 240 ? -6.254 44.251 14.004 1.00 64.77 226 MET A CA 1
ATOM 1786 C C . MET A 1 240 ? -6.936 45.617 13.939 1.00 71.92 226 MET A C 1
ATOM 1787 O O . MET A 1 240 ? -6.593 46.451 13.103 1.00 73.53 226 MET A O 1
ATOM 1792 N N . ALA A 1 241 ? -7.887 45.843 14.840 1.00 71.89 227 ALA A N 1
ATOM 1793 C CA . ALA A 1 241 ? -8.684 47.066 14.838 1.00 70.75 227 ALA A CA 1
ATOM 1794 C C . ALA A 1 241 ? -7.872 48.304 15.212 1.00 75.01 227 ALA A C 1
ATOM 1795 O O . ALA A 1 241 ? -8.322 49.431 15.003 1.00 80.54 227 ALA A O 1
ATOM 1797 N N . ALA A 1 242 ? -6.680 48.097 15.762 1.00 86.25 228 ALA A N 1
ATOM 1798 C CA . ALA A 1 242 ? -5.837 49.207 16.197 1.00 89.71 228 ALA A CA 1
ATOM 1799 C C . ALA A 1 242 ? -5.324 50.038 15.023 1.00 96.86 228 ALA A C 1
ATOM 1800 O O . ALA A 1 242 ? -5.129 51.246 15.151 1.00 104.08 228 ALA A O 1
ATOM 1802 N N . TRP A 1 243 ? -5.114 49.387 13.883 1.00 90.21 229 TRP A N 1
ATOM 1803 C CA . TRP A 1 243 ? -4.503 50.037 12.727 1.00 91.43 229 TRP A CA 1
ATOM 1804 C C . TRP A 1 243 ? -5.507 50.448 11.654 1.00 92.92 229 TRP A C 1
ATOM 1805 O O . TRP A 1 243 ? -5.129 51.051 10.650 1.00 96.45 229 TRP A O 1
ATOM 1816 N N . LEU A 1 244 ? -6.781 50.134 11.864 1.00 89.90 230 LEU A N 1
ATOM 1817 C CA . LEU A 1 244 ? -7.786 50.336 10.825 1.00 91.31 230 LEU A CA 1
ATOM 1818 C C . LEU A 1 244 ? -8.353 51.754 10.782 1.00 105.89 230 LEU A C 1
ATOM 1819 O O . LEU A 1 244 ? -8.649 52.265 9.700 1.00 109.93 230 LEU A O 1
ATOM 1824 N N . ASP A 1 245 ? -8.500 52.389 11.943 1.00 124.84 231 ASP A N 1
ATOM 1825 C CA . ASP A 1 245 ? -9.137 53.703 12.018 1.00 130.98 231 ASP A CA 1
ATOM 1826 C C . ASP A 1 245 ? -10.519 53.652 11.368 1.00 118.93 231 ASP A C 1
ATOM 1827 O O . ASP A 1 245 ? -10.938 54.581 10.674 1.00 117.31 231 ASP A O 1
ATOM 1832 N N . GLY A 1 246 ? -11.217 52.546 11.606 1.00 84.59 232 GLY A N 1
ATOM 1833 C CA . GLY A 1 246 ? -12.516 52.301 11.007 1.00 73.02 232 GLY A CA 1
ATOM 1834 C C . GLY A 1 246 ? -12.437 51.202 9.962 1.00 69.93 232 GLY A C 1
ATOM 1835 O O . GLY A 1 246 ? -12.899 50.083 10.191 1.00 61.19 232 GLY A O 1
ATOM 1836 N N . GLY A 1 247 ? -11.838 51.517 8.817 1.00 79.14 233 GLY A N 1
ATOM 1837 C CA . GLY A 1 247 ? -11.723 50.568 7.723 1.00 77.89 233 GLY A CA 1
ATOM 1838 C C . GLY A 1 247 ? -12.809 50.776 6.686 1.00 74.74 233 GLY A C 1
ATOM 1839 O O . GLY A 1 247 ? -13.613 51.701 6.794 1.00 77.87 233 GLY A O 1
ATOM 1840 N N . ARG A 1 248 ? -12.834 49.911 5.677 1.00 65.77 234 ARG A N 1
ATOM 1841 C CA . ARG A 1 248 ? -13.845 49.993 4.633 1.00 65.21 234 ARG A CA 1
ATOM 1842 C C . ARG A 1 248 ? -15.179 49.461 5.150 1.00 68.16 234 ARG A C 1
ATOM 1843 O O . ARG A 1 248 ? -15.229 48.439 5.835 1.00 63.72 234 ARG A O 1
ATOM 1851 N N . ARG A 1 249 ? -16.255 50.166 4.815 1.00 63.53 235 ARG A N 1
ATOM 1852 C CA . ARG A 1 249 ? -17.585 49.835 5.311 1.00 60.14 235 ARG A CA 1
ATOM 1853 C C . ARG A 1 249 ? -18.422 49.130 4.247 1.00 58.86 235 ARG A C 1
ATOM 1854 O O . ARG A 1 249 ? -18.275 49.393 3.052 1.00 59.95 235 ARG A O 1
ATOM 1862 N N . TYR A 1 250 ? -19.291 48.228 4.694 1.00 48.84 236 TYR A N 1
ATOM 1863 C CA . TYR A 1 250 ? -20.216 47.535 3.806 1.00 49.50 236 TYR A CA 1
ATOM 1864 C C . TYR A 1 250 ? -21.108 48.541 3.083 1.00 55.72 236 TYR A C 1
ATOM 1865 O O . TYR A 1 250 ? -21.562 49.520 3.675 1.00 62.78 236 TYR A O 1
ATOM 1874 N N . ALA A 1 251 ? -21.356 48.288 1.802 1.00 53.11 237 ALA A N 1
ATOM 1875 C CA . ALA A 1 251 ? -22.121 49.207 0.968 1.00 56.09 237 ALA A CA 1
ATOM 1876 C C . ALA A 1 251 ? -22.917 48.445 -0.083 1.00 60.80 237 ALA A C 1
ATOM 1877 O O . ALA A 1 251 ? -22.398 47.538 -0.734 1.00 63.59 237 ALA A O 1
ATOM 1879 N N . ASP A 1 252 ? -24.181 48.823 -0.241 1.00 64.51 238 ASP A N 1
ATOM 1880 C CA . ASP A 1 252 ? -25.067 48.181 -1.204 1.00 68.74 238 ASP A CA 1
ATOM 1881 C C . ASP A 1 252 ? -25.874 49.214 -1.990 1.00 68.65 238 ASP A C 1
ATOM 1882 O O . ASP A 1 252 ? -27.098 49.259 -1.891 1.00 72.53 238 ASP A O 1
ATOM 1887 N N . PRO A 1 253 ? -25.187 50.047 -2.784 1.00 66.83 239 PRO A N 1
ATOM 1888 C CA . PRO A 1 253 ? -25.891 51.076 -3.554 1.00 72.06 239 PRO A CA 1
ATOM 1889 C C . PRO A 1 253 ? -26.770 50.483 -4.646 1.00 74.34 239 PRO A C 1
ATOM 1890 O O . PRO A 1 253 ? -27.800 51.065 -4.984 1.00 76.01 239 PRO A O 1
ATOM 1894 N N . ASP A 1 254 ? -26.357 49.340 -5.188 1.00 83.93 240 ASP A N 1
ATOM 1895 C CA . ASP A 1 254 ? -27.090 48.675 -6.262 1.00 93.05 240 ASP A CA 1
ATOM 1896 C C . ASP A 1 254 ? -27.910 47.510 -5.711 1.00 85.55 240 ASP A C 1
ATOM 1897 O O . ASP A 1 254 ? -28.004 46.446 -6.324 1.00 87.00 240 ASP A O 1
ATOM 1902 N N . LEU A 1 255 ? -28.501 47.729 -4.542 1.00 78.86 241 LEU A N 1
ATOM 1903 C CA . LEU A 1 255 ? -29.373 46.746 -3.912 1.00 74.77 241 LEU A CA 1
ATOM 1904 C C . LEU A 1 255 ? -30.702 46.665 -4.652 1.00 78.16 241 LEU A C 1
ATOM 1905 O O . LEU A 1 255 ? -31.198 47.672 -5.156 1.00 86.43 241 LEU A O 1
ATOM 1910 N N . THR A 1 256 ? -31.270 45.465 -4.721 1.00 86.02 242 THR A N 1
ATOM 1911 C CA . THR A 1 256 ? -32.590 45.268 -5.315 1.00 90.54 242 THR A CA 1
ATOM 1912 C C . THR A 1 256 ? -33.588 44.951 -4.207 1.00 92.88 242 THR A C 1
ATOM 1913 O O . THR A 1 256 ? -33.191 44.490 -3.137 1.00 93.31 242 THR A O 1
ATOM 1917 N N . PRO A 1 257 ? -34.886 45.199 -4.451 1.00 88.59 243 PRO A N 1
ATOM 1918 C CA . PRO A 1 257 ? -35.884 44.883 -3.423 1.00 84.11 243 PRO A CA 1
ATOM 1919 C C . PRO A 1 257 ? -35.831 43.417 -3.012 1.00 87.44 243 PRO A C 1
ATOM 1920 O O . PRO A 1 257 ? -35.842 42.538 -3.873 1.00 90.89 243 PRO A O 1
ATOM 1924 N N . ALA A 1 258 ? -35.766 43.166 -1.710 1.00 102.11 244 ALA A N 1
ATOM 1925 C CA . ALA A 1 258 ? -35.604 41.812 -1.198 1.00 103.33 244 ALA A CA 1
ATOM 1926 C C . ALA A 1 258 ? -36.871 40.983 -1.374 1.00 101.18 244 ALA A C 1
ATOM 1927 O O . ALA A 1 258 ? -37.929 41.327 -0.845 1.00 101.77 244 ALA A O 1
ATOM 1929 N N . ASP A 1 259 ? -36.754 39.887 -2.118 1.00 91.59 245 ASP A N 1
ATOM 1930 C CA . ASP A 1 259 ? -37.859 38.951 -2.280 1.00 96.42 245 ASP A CA 1
ATOM 1931 C C . ASP A 1 259 ? -38.201 38.342 -0.926 1.00 94.86 245 ASP A C 1
ATOM 1932 O O . ASP A 1 259 ? -39.366 38.071 -0.626 1.00 93.46 245 ASP A O 1
ATOM 1934 N N . GLU A 1 260 ? -37.167 38.138 -0.116 1.00 87.74 246 GLU A N 1
ATOM 1935 C CA . GLU A 1 260 ? -37.317 37.639 1.244 1.00 80.56 246 GLU A CA 1
ATOM 1936 C C . GLU A 1 260 ? -36.364 38.413 2.164 1.00 68.11 246 GLU A C 1
ATOM 1937 O O . GLU A 1 260 ? -35.164 38.145 2.181 1.00 66.15 246 GLU A O 1
ATOM 1943 N N . PRO A 1 261 ? -36.896 39.381 2.932 1.00 58.21 247 PRO A N 1
ATOM 1944 C CA . PRO A 1 261 ? -36.038 40.347 3.637 1.00 60.80 247 PRO A CA 1
ATOM 1945 C C . PRO A 1 261 ? -35.165 39.755 4.745 1.00 53.28 247 PRO A C 1
ATOM 1946 O O . PRO A 1 261 ? -34.215 40.403 5.176 1.00 52.77 247 PRO A O 1
ATOM 1950 N N . GLY A 1 262 ? -35.475 38.548 5.196 1.00 50.43 248 GLY A N 1
ATOM 1951 C CA . GLY A 1 262 ? -34.703 37.924 6.255 1.00 50.93 248 GLY A CA 1
ATOM 1952 C C . GLY A 1 262 ? -33.440 37.234 5.772 1.00 46.38 248 GLY A C 1
ATOM 1953 O O . GLY A 1 262 ? -32.579 36.876 6.575 1.00 49.94 248 GLY A O 1
ATOM 1954 N N . GLU A 1 263 ? -33.321 37.046 4.465 1.00 55.80 249 GLU A N 1
ATOM 1955 C CA . GLU A 1 263 ? -32.197 36.306 3.910 1.00 59.02 249 GLU A CA 1
ATOM 1956 C C . GLU A 1 263 ? -30.921 37.133 3.884 1.00 54.55 249 GLU A C 1
ATOM 1957 O O . GLU A 1 263 ? -30.922 38.276 3.425 1.00 48.28 249 GLU A O 1
ATOM 1963 N N . ILE A 1 264 ? -29.834 36.545 4.372 1.00 57.09 250 ILE A N 1
ATOM 1964 C CA . ILE A 1 264 ? -28.502 37.087 4.138 1.00 57.95 250 ILE A CA 1
ATOM 1965 C C . ILE A 1 264 ? -28.005 36.490 2.830 1.00 58.39 250 ILE A C 1
ATOM 1966 O O . ILE A 1 264 ? -27.581 35.336 2.790 1.00 59.58 250 ILE A O 1
ATOM 1971 N N . THR A 1 265 ? -28.076 37.278 1.762 1.00 54.45 251 THR A N 1
ATOM 1972 C CA . THR A 1 265 ? -27.806 36.779 0.417 1.00 54.25 251 THR A CA 1
ATOM 1973 C C . THR A 1 265 ? -26.328 36.448 0.207 1.00 58.93 251 THR A C 1
ATOM 1974 O O . THR A 1 265 ? -25.465 36.974 0.913 1.00 49.56 251 THR A O 1
ATOM 1978 N N . PRO A 1 266 ? -26.032 35.562 -0.762 1.00 63.48 252 PRO A N 1
ATOM 1979 C CA . PRO A 1 266 ? -24.638 35.273 -1.120 1.00 63.28 252 PRO A CA 1
ATOM 1980 C C . PRO A 1 266 ? -23.882 36.519 -1.573 1.00 57.03 252 PRO A C 1
ATOM 1981 O O . PRO A 1 266 ? -22.683 36.626 -1.327 1.00 52.43 252 PRO A O 1
ATOM 1985 N N . GLU A 1 267 ? -24.581 37.446 -2.222 1.00 67.68 253 GLU A N 1
ATOM 1986 C CA . GLU A 1 267 ? -23.963 38.688 -2.672 1.00 69.49 253 GLU A CA 1
ATOM 1987 C C . GLU A 1 267 ? -23.440 39.474 -1.475 1.00 67.95 253 GLU A C 1
ATOM 1988 O O . GLU A 1 267 ? -22.363 40.067 -1.527 1.00 65.86 253 GLU A O 1
ATOM 1994 N N . ALA A 1 268 ? -24.218 39.478 -0.397 1.00 61.42 254 ALA A N 1
ATOM 1995 C CA . ALA A 1 268 ? -23.832 40.170 0.825 1.00 55.48 254 ALA A CA 1
ATOM 1996 C C . ALA A 1 268 ? -22.660 39.464 1.498 1.00 54.09 254 ALA A C 1
ATOM 1997 O O . ALA A 1 268 ? -21.706 40.107 1.934 1.00 54.76 254 ALA A O 1
ATOM 1999 N N . LEU A 1 269 ? -22.733 38.140 1.575 1.00 53.81 255 LEU A N 1
ATOM 2000 C CA . LEU A 1 269 ? -21.669 37.353 2.186 1.00 57.48 255 LEU A CA 1
ATOM 2001 C C . LEU A 1 269 ? -20.379 37.445 1.383 1.00 65.95 255 LEU A C 1
ATOM 2002 O O . LEU A 1 269 ? -19.286 37.344 1.940 1.00 62.58 255 LEU A O 1
ATOM 2007 N N . ASP A 1 270 ? -20.506 37.633 0.074 1.00 68.70 256 ASP A N 1
ATOM 2008 C CA . ASP A 1 270 ? -19.337 37.812 -0.771 1.00 60.20 256 ASP A CA 1
ATOM 2009 C C . ASP A 1 270 ? -18.618 39.106 -0.403 1.00 59.11 256 ASP A C 1
ATOM 2010 O O . ASP A 1 270 ? -17.391 39.136 -0.313 1.00 62.41 256 ASP A O 1
ATOM 2015 N N . GLN A 1 271 ? -19.378 40.173 -0.176 1.00 53.11 257 GLN A N 1
ATOM 2016 C CA . GLN A 1 271 ? -18.776 41.451 0.186 1.00 58.84 257 GLN A CA 1
ATOM 2017 C C . GLN A 1 271 ? -18.178 41.400 1.584 1.00 57.17 257 GLN A C 1
ATOM 2018 O O . GLN A 1 271 ? -17.170 42.049 1.859 1.00 57.90 257 GLN A O 1
ATOM 2024 N N . ILE A 1 272 ? -18.809 40.637 2.469 1.00 53.51 258 ILE A N 1
ATOM 2025 C CA . ILE A 1 272 ? -18.273 40.437 3.807 1.00 53.74 258 ILE A CA 1
ATOM 2026 C C . ILE A 1 272 ? -16.960 39.661 3.729 1.00 49.36 258 ILE A C 1
ATOM 2027 O O . ILE A 1 272 ? -15.991 39.983 4.418 1.00 46.13 258 ILE A O 1
ATOM 2032 N N . GLN A 1 273 ? -16.940 38.630 2.892 1.00 53.50 259 GLN A N 1
ATOM 2033 C CA . GLN A 1 273 ? -15.737 37.837 2.683 1.00 49.03 259 GLN A CA 1
ATOM 2034 C C . GLN A 1 273 ? -14.611 38.710 2.141 1.00 49.73 259 GLN A C 1
ATOM 2035 O O . GLN A 1 273 ? -13.451 38.534 2.503 1.00 58.31 259 GLN A O 1
ATOM 2041 N N . ALA A 1 274 ? -14.962 39.657 1.277 1.00 53.38 260 ALA A N 1
ATOM 2042 C CA . ALA A 1 274 ? -13.974 40.535 0.658 1.00 54.92 260 ALA A CA 1
ATOM 2043 C C . ALA A 1 274 ? -13.364 41.491 1.677 1.00 56.95 260 ALA A C 1
ATOM 2044 O O . ALA A 1 274 ? -12.163 41.752 1.651 1.00 63.25 260 ALA A O 1
ATOM 2046 N N . LEU A 1 275 ? -14.197 42.011 2.573 1.00 58.67 261 LEU A N 1
ATOM 2047 C CA . LEU A 1 275 ? -13.740 42.958 3.582 1.00 57.23 261 LEU A CA 1
ATOM 2048 C C . LEU A 1 275 ? -12.760 42.315 4.558 1.00 53.16 261 LEU A C 1
ATOM 2049 O O . LEU A 1 275 ? -11.836 42.970 5.037 1.00 54.73 261 LEU A O 1
ATOM 2054 N N . LEU A 1 276 ? -12.964 41.033 4.850 1.00 49.96 262 LEU A N 1
ATOM 2055 C CA . LEU A 1 276 ? -12.076 40.306 5.754 1.00 54.84 262 LEU A CA 1
ATOM 2056 C C . LEU A 1 276 ? -10.786 39.882 5.061 1.00 59.87 262 LEU A C 1
ATOM 2057 O O . LEU A 1 276 ? -9.716 39.895 5.669 1.00 59.95 262 LEU A O 1
ATOM 2062 N N . ARG A 1 277 ? -10.888 39.495 3.794 1.00 54.29 263 ARG A N 1
ATOM 2063 C CA . ARG A 1 277 ? -9.717 39.062 3.044 1.00 60.72 263 ARG A CA 1
ATOM 2064 C C . ARG A 1 277 ? -8.784 40.240 2.782 1.00 59.32 263 ARG A C 1
ATOM 2065 O O . ARG A 1 277 ? -7.579 40.060 2.626 1.00 65.30 263 ARG A O 1
ATOM 2073 N N . ALA A 1 278 ? -9.345 41.444 2.738 1.00 56.53 264 ALA A N 1
ATOM 2074 C CA . ALA A 1 278 ? -8.543 42.652 2.583 1.00 56.37 264 ALA A CA 1
ATOM 2075 C C . ALA A 1 278 ? -7.599 42.825 3.769 1.00 65.18 264 ALA A C 1
ATOM 2076 O O . ALA A 1 278 ? -6.502 43.366 3.629 1.00 70.64 264 ALA A O 1
ATOM 2078 N N . LEU A 1 279 ? -8.035 42.363 4.936 1.00 67.09 265 LEU A N 1
ATOM 2079 C CA . LEU A 1 279 ? -7.227 42.453 6.146 1.00 66.58 265 LEU A CA 1
ATOM 2080 C C . LEU A 1 279 ? -6.092 41.436 6.133 1.00 66.70 265 LEU A C 1
ATOM 2081 O O . LEU A 1 279 ? -5.000 41.703 6.632 1.00 67.78 265 LEU A O 1
ATOM 2086 N N . ILE A 1 280 ? -6.357 40.269 5.564 1.00 62.40 266 ILE A N 1
ATOM 2087 C CA . ILE A 1 280 ? -5.380 39.191 5.532 1.00 62.00 266 ILE A CA 1
ATOM 2088 C C . ILE A 1 280 ? -4.393 39.342 4.377 1.00 63.31 266 ILE A C 1
ATOM 2089 O O . ILE A 1 280 ? -3.230 38.958 4.498 1.00 61.60 266 ILE A O 1
ATOM 2094 N N . ASP A 1 281 ? -4.859 39.893 3.260 1.00 73.03 267 ASP A N 1
ATOM 2095 C CA . ASP A 1 281 ? -4.047 39.961 2.048 1.00 80.47 267 ASP A CA 1
ATOM 2096 C C . ASP A 1 281 ? -3.140 41.190 1.997 1.00 79.90 267 ASP A C 1
ATOM 2097 O O . ASP A 1 281 ? -2.176 41.219 1.231 1.00 79.86 267 ASP A O 1
ATOM 2102 N N . ASP A 1 282 ? -3.446 42.203 2.801 1.00 81.13 268 ASP A N 1
ATOM 2103 C CA . ASP A 1 282 ? -2.516 43.311 3.000 1.00 81.41 268 ASP A CA 1
ATOM 2104 C C . ASP A 1 282 ? -1.405 42.824 3.924 1.00 76.35 268 ASP A C 1
ATOM 2105 O O . ASP A 1 282 ? -1.598 42.695 5.132 1.00 76.87 268 ASP A O 1
ATOM 2110 N N . ARG A 1 283 ? -0.236 42.574 3.350 1.00 67.16 269 ARG A N 1
ATOM 2111 C CA . ARG A 1 283 ? 0.799 41.816 4.040 1.00 63.25 269 ARG A CA 1
ATOM 2112 C C . ARG A 1 283 ? 1.490 42.606 5.149 1.00 62.86 269 ARG A C 1
ATOM 2113 O O . ARG A 1 283 ? 1.740 42.069 6.227 1.00 67.75 269 ARG A O 1
ATOM 2121 N N . GLU A 1 284 ? 1.804 43.870 4.888 1.00 63.16 270 GLU A N 1
ATOM 2122 C CA . GLU A 1 284 ? 2.460 44.704 5.888 1.00 67.80 270 GLU A CA 1
ATOM 2123 C C . GLU A 1 284 ? 1.587 44.833 7.130 1.00 67.64 270 GLU A C 1
ATOM 2124 O O . GLU A 1 284 ? 2.075 44.766 8.258 1.00 61.98 270 GLU A O 1
ATOM 2130 N N . ARG A 1 285 ? 0.290 45.013 6.914 1.00 72.07 271 ARG A N 1
ATOM 2131 C CA . ARG A 1 285 ? -0.641 45.222 8.011 1.00 65.05 271 ARG A CA 1
ATOM 2132 C C . ARG A 1 285 ? -0.848 43.941 8.814 1.00 56.84 271 ARG A C 1
ATOM 2133 O O . ARG A 1 285 ? -1.093 43.992 10.017 1.00 60.19 271 ARG A O 1
ATOM 2141 N N . LEU A 1 286 ? -0.753 42.795 8.147 1.00 59.06 272 LEU A N 1
ATOM 2142 C CA . LEU A 1 286 ? -0.874 41.508 8.825 1.00 61.09 272 LEU A CA 1
ATOM 2143 C C . LEU A 1 286 ? 0.395 41.205 9.613 1.00 63.80 272 LEU A C 1
ATOM 2144 O O . LEU A 1 286 ? 0.344 40.604 10.686 1.00 61.79 272 LEU A O 1
ATOM 2149 N N . ALA A 1 287 ? 1.534 41.622 9.069 1.00 59.53 273 ALA A N 1
ATOM 2150 C CA . ALA A 1 287 ? 2.816 41.400 9.721 1.00 53.43 273 ALA A CA 1
ATOM 2151 C C . ALA A 1 287 ? 2.831 42.057 11.097 1.00 53.12 273 ALA A C 1
ATOM 2152 O O . ALA A 1 287 ? 3.339 41.483 12.058 1.00 55.92 273 ALA A O 1
ATOM 2154 N N . ARG A 1 288 ? 2.254 43.251 11.192 1.00 53.21 274 ARG A N 1
ATOM 2155 C CA . ARG A 1 288 ? 2.196 43.971 12.461 1.00 59.61 274 ARG A CA 1
ATOM 2156 C C . ARG A 1 288 ? 1.260 43.296 13.453 1.00 56.02 274 ARG A C 1
ATOM 2157 O O . ARG A 1 288 ? 1.619 43.089 14.611 1.00 56.15 274 ARG A O 1
ATOM 2165 N N . TRP A 1 289 ? 0.057 42.971 12.996 1.00 48.12 275 TRP A N 1
ATOM 2166 C CA . TRP A 1 289 ? -0.923 42.292 13.832 1.00 46.43 275 TRP A CA 1
ATOM 2167 C C . TRP A 1 289 ? -0.350 41.010 14.424 1.00 48.84 275 TRP A C 1
ATOM 2168 O O . TRP A 1 289 ? -0.438 40.784 15.630 1.00 48.20 275 TRP A O 1
ATOM 2179 N N . PHE A 1 290 ? 0.243 40.174 13.578 1.00 49.14 276 PHE A N 1
ATOM 2180 C CA . PHE A 1 290 ? 0.758 38.887 14.035 1.00 49.30 276 PHE A CA 1
ATOM 2181 C C . PHE A 1 290 ? 1.937 39.042 14.987 1.00 49.34 276 PHE A C 1
ATOM 2182 O O . PHE A 1 290 ? 2.074 38.276 15.941 1.00 45.73 276 PHE A O 1
ATOM 2190 N N . GLY A 1 291 ? 2.799 40.014 14.717 1.00 54.39 277 GLY A N 1
ATOM 2191 C CA . GLY A 1 291 ? 3.932 40.273 15.584 1.00 55.29 277 GLY A CA 1
ATOM 2192 C C . GLY A 1 291 ? 3.479 40.640 16.983 1.00 53.04 277 GLY A C 1
ATOM 2193 O O . GLY A 1 291 ? 4.072 40.213 17.970 1.00 55.06 277 GLY A O 1
ATOM 2194 N N . CYS A 1 292 ? 2.403 41.413 17.065 1.00 51.83 278 CYS A N 1
ATOM 2195 C CA . CYS A 1 292 ? 1.903 41.895 18.345 1.00 51.95 278 CYS A CA 1
ATOM 2196 C C . CYS A 1 292 ? 1.179 40.805 19.133 1.00 59.22 278 CYS A C 1
ATOM 2197 O O . CYS A 1 292 ? 1.340 40.702 20.344 1.00 68.88 278 CYS A O 1
ATOM 2200 N N . ILE A 1 293 ? 0.390 39.983 18.453 1.00 53.30 279 ILE A N 1
ATOM 2201 C CA . ILE A 1 293 ? -0.411 38.979 19.147 1.00 48.59 279 ILE A CA 1
ATOM 2202 C C . ILE A 1 293 ? 0.392 37.726 19.494 1.00 49.53 279 ILE A C 1
ATOM 2203 O O . ILE A 1 293 ? -0.042 36.920 20.315 1.00 54.71 279 ILE A O 1
ATOM 2208 N N . ILE A 1 294 ? 1.557 37.564 18.874 1.00 51.45 280 ILE A N 1
ATOM 2209 C CA . ILE A 1 294 ? 2.378 36.378 19.106 1.00 50.16 280 ILE A CA 1
ATOM 2210 C C . ILE A 1 294 ? 3.468 36.642 20.143 1.00 51.22 280 ILE A C 1
ATOM 2211 O O . ILE A 1 294 ? 4.048 35.704 20.693 1.00 47.30 280 ILE A O 1
ATOM 2216 N N . THR A 1 295 ? 3.756 37.917 20.389 1.00 43.86 281 THR A N 1
ATOM 2217 C CA . THR A 1 295 ? 4.674 38.299 21.457 1.00 44.99 281 THR A CA 1
ATOM 2218 C C . THR A 1 295 ? 3.920 38.828 22.673 1.00 45.30 281 THR A C 1
ATOM 2219 O O . THR A 1 295 ? 4.531 39.198 23.671 1.00 51.03 281 THR A O 1
ATOM 2223 N N . GLU A 1 296 ? 2.595 38.869 22.590 1.00 58.40 282 GLU A N 1
ATOM 2224 C CA . GLU A 1 296 ? 1.776 39.302 23.717 1.00 61.51 282 GLU A CA 1
ATOM 2225 C C . GLU A 1 296 ? 1.940 38.317 24.875 1.00 62.93 282 GLU A C 1
ATOM 2226 O O . GLU A 1 296 ? 1.984 37.110 24.645 1.00 66.46 282 GLU A O 1
ATOM 2232 N N . PRO A 1 297 ? 2.054 38.824 26.119 1.00 62.67 283 PRO A N 1
ATOM 2233 C CA . PRO A 1 297 ? 2.118 37.922 27.278 1.00 64.05 283 PRO A CA 1
ATOM 2234 C C . PRO A 1 297 ? 0.917 36.978 27.357 1.00 69.12 283 PRO A C 1
ATOM 2235 O O . PRO A 1 297 ? -0.227 37.421 27.263 1.00 67.13 283 PRO A O 1
ATOM 2239 N N . ARG A 1 298 ? 1.190 35.687 27.530 1.00 97.71 284 ARG A N 1
ATOM 2240 C CA . ARG A 1 298 ? 0.163 34.653 27.426 1.00 103.29 284 ARG A CA 1
ATOM 2241 C C . ARG A 1 298 ? -0.779 34.603 28.623 1.00 103.76 284 ARG A C 1
ATOM 2242 O O . ARG A 1 298 ? -1.957 34.276 28.473 1.00 100.58 284 ARG A O 1
ATOM 2250 N N . ARG A 1 299 ? -0.260 34.929 29.804 1.00 101.50 285 ARG A N 1
ATOM 2251 C CA . ARG A 1 299 ? -1.016 34.774 31.043 1.00 103.57 285 ARG A CA 1
ATOM 2252 C C . ARG A 1 299 ? -0.969 36.053 31.888 1.00 104.06 285 ARG A C 1
ATOM 2253 O O . ARG A 1 299 ? -1.040 37.156 31.344 1.00 101.41 285 ARG A O 1
ATOM 2261 N N . GLY A 1 300 ? -0.853 35.909 33.207 1.00 107.35 286 GLY A N 1
ATOM 2262 C CA . GLY A 1 300 ? -0.997 37.034 34.118 1.00 110.15 286 GLY A CA 1
ATOM 2263 C C . GLY A 1 300 ? 0.296 37.608 34.674 1.00 118.72 286 GLY A C 1
ATOM 2264 O O . GLY A 1 300 ? 0.307 38.135 35.788 1.00 122.63 286 GLY A O 1
ATOM 2265 N N . LEU A 1 301 ? 1.381 37.515 33.907 1.00 135.70 287 LEU A N 1
ATOM 2266 C CA . LEU A 1 301 ? 2.679 38.047 34.328 1.00 145.04 287 LEU A CA 1
ATOM 2267 C C . LEU A 1 301 ? 3.073 39.281 33.517 1.00 152.67 287 LEU A C 1
ATOM 2268 O O . LEU A 1 301 ? 3.682 39.156 32.456 1.00 145.80 287 LEU A O 1
ATOM 2273 N N . PRO A 1 302 ? 2.719 40.479 34.010 1.00 176.87 288 PRO A N 1
ATOM 2274 C CA . PRO A 1 302 ? 3.120 41.722 33.341 1.00 179.90 288 PRO A CA 1
ATOM 2275 C C . PRO A 1 302 ? 4.610 42.029 33.477 1.00 178.52 288 PRO A C 1
ATOM 2276 O O . PRO A 1 302 ? 5.126 41.995 34.595 1.00 178.60 288 PRO A O 1
ATOM 2280 N N . PRO A 1 303 ? 5.296 42.314 32.355 1.00 169.36 289 PRO A N 1
ATOM 2281 C CA . PRO A 1 303 ? 6.685 42.787 32.430 1.00 167.88 289 PRO A CA 1
ATOM 2282 C C . PRO A 1 303 ? 6.813 44.021 33.325 1.00 169.29 289 PRO A C 1
ATOM 2283 O O . PRO A 1 303 ? 5.938 44.887 33.281 1.00 169.29 289 PRO A O 1
ATOM 2287 N N . GLU A 1 304 ? 7.885 44.101 34.111 1.00 166.93 290 GLU A N 1
ATOM 2288 C CA . GLU A 1 304 ? 7.996 45.120 35.155 1.00 169.88 290 GLU A CA 1
ATOM 2289 C C . GLU A 1 304 ? 9.065 46.177 34.860 1.00 170.71 290 GLU A C 1
ATOM 2290 O O . GLU A 1 304 ? 10.103 45.867 34.278 1.00 172.85 290 GLU A O 1
ATOM 2292 N N . PRO A 1 305 ? 8.819 47.432 35.284 1.00 149.93 291 PRO A N 1
ATOM 2293 C CA . PRO A 1 305 ? 9.746 48.542 35.034 1.00 148.03 291 PRO A CA 1
ATOM 2294 C C . PRO A 1 305 ? 10.953 48.530 35.968 1.00 149.83 291 PRO A C 1
ATOM 2295 O O . PRO A 1 305 ? 11.020 47.686 36.862 1.00 151.90 291 PRO A O 1
ATOM 2299 N N . PRO A 1 306 ? 11.904 49.455 35.759 1.00 146.24 292 PRO A N 1
ATOM 2300 C CA . PRO A 1 306 ? 13.035 49.611 36.677 1.00 147.02 292 PRO A CA 1
ATOM 2301 C C . PRO A 1 306 ? 12.682 50.492 37.871 1.00 147.49 292 PRO A C 1
ATOM 2302 O O . PRO A 1 306 ? 11.646 51.158 37.857 1.00 143.16 292 PRO A O 1
ATOM 2306 N N . GLY A 1 307 ? 13.535 50.494 38.889 1.00 151.64 293 GLY A N 1
ATOM 2307 C CA . GLY A 1 307 ? 13.304 51.303 40.070 1.00 156.38 293 GLY A CA 1
ATOM 2308 C C . GLY A 1 307 ? 13.400 52.788 39.786 1.00 158.34 293 GLY A C 1
ATOM 2309 O O . GLY A 1 307 ? 12.742 53.593 40.448 1.00 162.44 293 GLY A O 1
ATOM 2310 N N . ARG A 1 308 ? 14.216 53.152 38.799 1.00 145.47 294 ARG A N 1
ATOM 2311 C CA . ARG A 1 308 ? 14.420 54.556 38.459 1.00 141.45 294 ARG A CA 1
ATOM 2312 C C . ARG A 1 308 ? 14.544 54.761 36.951 1.00 135.48 294 ARG A C 1
ATOM 2313 O O . ARG A 1 308 ? 14.812 53.815 36.212 1.00 125.42 294 ARG A O 1
ATOM 2315 N N . PRO A 1 309 ? 14.340 56.008 36.494 1.00 148.78 295 PRO A N 1
ATOM 2316 C CA . PRO A 1 309 ? 14.465 56.368 35.079 1.00 146.95 295 PRO A CA 1
ATOM 2317 C C . PRO A 1 309 ? 15.902 56.711 34.699 1.00 140.28 295 PRO A C 1
ATOM 2318 O O . PRO A 1 309 ? 16.627 57.274 35.520 1.00 143.63 295 PRO A O 1
ATOM 2322 N N . LEU A 1 310 ? 16.297 56.379 33.472 1.00 111.73 296 LEU A N 1
ATOM 2323 C CA . LEU A 1 310 ? 17.646 56.658 32.984 1.00 101.49 296 LEU A CA 1
ATOM 2324 C C . LEU A 1 310 ? 17.626 57.515 31.722 1.00 98.68 296 LEU A C 1
ATOM 2325 O O . LEU A 1 310 ? 16.920 57.211 30.760 1.00 97.54 296 LEU A O 1
ATOM 2330 N N . SER A 1 311 ? 18.415 58.585 31.738 1.00 91.54 297 SER A N 1
ATOM 2331 C CA . SER A 1 311 ? 18.544 59.468 30.587 1.00 90.88 297 SER A CA 1
ATOM 2332 C C . SER A 1 311 ? 19.337 58.790 29.478 1.00 89.73 297 SER A C 1
ATOM 2333 O O . SER A 1 311 ? 19.990 57.772 29.706 1.00 91.05 297 SER A O 1
ATOM 2336 N N . ALA A 1 312 ? 19.282 59.358 28.278 1.00 82.98 298 ALA A N 1
ATOM 2337 C CA . ALA A 1 312 ? 20.045 58.831 27.154 1.00 80.76 298 ALA A CA 1
ATOM 2338 C C . ALA A 1 312 ? 21.539 58.936 27.437 1.00 84.16 298 ALA A C 1
ATOM 2339 O O . ALA A 1 312 ? 22.302 58.015 27.142 1.00 83.92 298 ALA A O 1
ATOM 2341 N N . LYS A 1 313 ? 21.949 60.065 28.009 1.00 80.58 299 LYS A N 1
ATOM 2342 C CA . LYS A 1 313 ? 23.339 60.274 28.396 1.00 77.19 299 LYS A CA 1
ATOM 2343 C C . LYS A 1 313 ? 23.802 59.207 29.375 1.00 76.02 299 LYS A C 1
ATOM 2344 O O . LYS A 1 313 ? 24.823 58.552 29.155 1.00 78.67 299 LYS A O 1
ATOM 2350 N N . GLN A 1 314 ? 23.050 59.046 30.459 1.00 73.28 300 GLN A N 1
ATOM 2351 C CA . GLN A 1 314 ? 23.378 58.064 31.483 1.00 75.88 300 GLN A CA 1
ATOM 2352 C C . GLN A 1 314 ? 23.481 56.675 30.873 1.00 77.54 300 GLN A C 1
ATOM 2353 O O . GLN A 1 314 ? 24.469 55.973 31.075 1.00 78.67 300 GLN A O 1
ATOM 2359 N N . LEU A 1 315 ? 22.458 56.291 30.117 1.00 88.45 301 LEU A N 1
ATOM 2360 C CA . LEU A 1 315 ? 22.433 54.991 29.461 1.00 87.36 301 LEU A CA 1
ATOM 2361 C C . LEU A 1 315 ? 23.693 54.778 28.632 1.00 83.54 301 LEU A C 1
ATOM 2362 O O . LEU A 1 315 ? 24.340 53.736 28.720 1.00 81.39 301 LEU A O 1
ATOM 2367 N N . HIS A 1 316 ? 24.031 55.782 27.831 1.00 78.92 302 HIS A N 1
ATOM 2368 C CA . HIS A 1 316 ? 25.222 55.736 26.998 1.00 80.09 302 HIS A CA 1
ATOM 2369 C C . HIS A 1 316 ? 26.465 55.594 27.867 1.00 84.44 302 HIS A C 1
ATOM 2370 O O . HIS A 1 316 ? 27.382 54.840 27.542 1.00 83.10 302 HIS A O 1
ATOM 2377 N N . ARG A 1 317 ? 26.482 56.324 28.978 1.00 85.45 303 ARG A N 1
ATOM 2378 C CA . ARG A 1 317 ? 27.618 56.316 29.892 1.00 88.51 303 ARG A CA 1
ATOM 2379 C C . ARG A 1 317 ? 27.877 54.931 30.479 1.00 87.08 303 ARG A C 1
ATOM 2380 O O . ARG A 1 317 ? 28.982 54.403 30.363 1.00 92.25 303 ARG A O 1
ATOM 2388 N N . ARG A 1 318 ? 26.863 54.349 31.113 1.00 85.24 304 ARG A N 1
ATOM 2389 C CA . ARG A 1 318 ? 27.040 53.085 31.820 1.00 85.50 304 ARG A CA 1
ATOM 2390 C C . ARG A 1 318 ? 27.409 51.971 30.844 1.00 87.93 304 ARG A C 1
ATOM 2391 O O . ARG A 1 318 ? 28.122 51.033 31.206 1.00 83.84 304 ARG A O 1
ATOM 2399 N N . LEU A 1 319 ? 26.930 52.085 29.608 1.00 83.61 305 LEU A N 1
ATOM 2400 C CA . LEU A 1 319 ? 27.239 51.109 28.565 1.00 78.16 305 LEU A CA 1
ATOM 2401 C C . LEU A 1 319 ? 28.725 51.146 28.222 1.00 74.93 305 LEU A C 1
ATOM 2402 O O . LEU A 1 319 ? 29.373 50.105 28.124 1.00 75.13 305 LEU A O 1
ATOM 2407 N N . GLN A 1 320 ? 29.259 52.349 28.044 1.00 88.60 306 GLN A N 1
ATOM 2408 C CA . GLN A 1 320 ? 30.673 52.523 27.736 1.00 95.71 306 GLN A CA 1
ATOM 2409 C C . GLN A 1 320 ? 31.552 52.105 28.906 1.00 91.96 306 GLN A C 1
ATOM 2410 O O . GLN A 1 320 ? 32.725 51.778 28.726 1.00 95.00 306 GLN A O 1
ATOM 2416 N N . GLN A 1 321 ? 30.980 52.119 30.106 1.00 83.11 307 GLN A N 1
ATOM 2417 C CA . GLN A 1 321 ? 31.720 51.762 31.312 1.00 82.59 307 GLN A CA 1
ATOM 2418 C C . GLN A 1 321 ? 31.522 50.288 31.674 1.00 84.86 307 GLN A C 1
ATOM 2419 O O . GLN A 1 321 ? 31.715 49.891 32.823 1.00 84.63 307 GLN A O 1
ATOM 2425 N N . GLY A 1 322 ? 31.131 49.486 30.687 1.00 93.20 308 GLY A N 1
ATOM 2426 C CA . GLY A 1 322 ? 31.151 48.039 30.821 1.00 91.71 308 GLY A CA 1
ATOM 2427 C C . GLY A 1 322 ? 29.821 47.361 31.104 1.00 85.90 308 GLY A C 1
ATOM 2428 O O . GLY A 1 322 ? 29.782 46.150 31.327 1.00 87.19 308 GLY A O 1
ATOM 2429 N N . ALA A 1 323 ? 28.731 48.120 31.095 1.00 81.08 309 ALA A N 1
ATOM 2430 C CA . ALA A 1 323 ? 27.414 47.545 31.353 1.00 77.66 309 ALA A CA 1
ATOM 2431 C C . ALA A 1 323 ? 26.921 46.719 30.166 1.00 80.26 309 ALA A C 1
ATOM 2432 O O . ALA A 1 323 ? 27.289 46.975 29.018 1.00 81.18 309 ALA A O 1
ATOM 2434 N N . THR A 1 324 ? 26.085 45.730 30.465 1.00 89.42 310 THR A N 1
ATOM 2435 C CA . THR A 1 324 ? 25.485 44.860 29.461 1.00 90.27 310 THR A CA 1
ATOM 2436 C C . THR A 1 324 ? 23.965 44.994 29.517 1.00 85.39 310 THR A C 1
ATOM 2437 O O . THR A 1 324 ? 23.403 45.308 30.566 1.00 81.80 310 THR A O 1
ATOM 2441 N N . LEU A 1 325 ? 23.307 44.767 28.384 1.00 74.25 311 LEU A N 1
ATOM 2442 C CA . LEU A 1 325 ? 21.850 44.727 28.336 1.00 68.89 311 LEU A CA 1
ATOM 2443 C C . LEU A 1 325 ? 21.371 43.282 28.273 1.00 67.53 311 LEU A C 1
ATOM 2444 O O . LEU A 1 325 ? 21.884 42.482 27.492 1.00 69.30 311 LEU A O 1
ATOM 2449 N N . ARG A 1 326 ? 20.393 42.956 29.111 1.00 75.70 312 ARG A N 1
ATOM 2450 C CA . ARG A 1 326 ? 19.857 41.605 29.192 1.00 78.51 312 ARG A CA 1
ATOM 2451 C C . ARG A 1 326 ? 18.436 41.567 28.650 1.00 80.37 312 ARG A C 1
ATOM 2452 O O . ARG A 1 326 ? 17.623 42.438 28.959 1.00 76.30 312 ARG A O 1
ATOM 2460 N N . ARG A 1 327 ? 18.144 40.554 27.840 1.00 72.27 313 ARG A N 1
ATOM 2461 C CA . ARG A 1 327 ? 16.799 40.354 27.315 1.00 67.47 313 ARG A CA 1
ATOM 2462 C C . ARG A 1 327 ? 15.961 39.586 28.328 1.00 65.33 313 ARG A C 1
ATOM 2463 O O . ARG A 1 327 ? 16.226 38.416 28.602 1.00 68.00 313 ARG A O 1
ATOM 2471 N N . ASN A 1 328 ? 14.951 40.244 28.884 1.00 64.24 314 ASN A N 1
ATOM 2472 C CA . ASN A 1 328 ? 14.141 39.639 29.932 1.00 68.34 314 ASN A CA 1
ATOM 2473 C C . ASN A 1 328 ? 13.235 38.526 29.416 1.00 74.00 314 ASN A C 1
ATOM 2474 O O . ASN A 1 328 ? 13.024 37.524 30.100 1.00 76.55 314 ASN A O 1
ATOM 2479 N N . ALA A 1 329 ? 12.708 38.705 28.208 1.00 72.53 315 ALA A N 1
ATOM 2480 C CA . ALA A 1 329 ? 11.808 37.725 27.609 1.00 70.83 315 ALA A CA 1
ATOM 2481 C C . ALA A 1 329 ? 12.086 37.567 26.120 1.00 66.44 315 ALA A C 1
ATOM 2482 O O . ALA A 1 329 ? 11.598 38.339 25.297 1.00 66.90 315 ALA A O 1
ATOM 2484 N N . ILE A 1 330 ? 12.880 36.558 25.786 1.00 60.31 316 ILE A N 1
ATOM 2485 C CA . ILE A 1 330 ? 13.211 36.260 24.399 1.00 61.09 316 ILE A CA 1
ATOM 2486 C C . ILE A 1 330 ? 11.990 35.821 23.588 1.00 55.04 316 ILE A C 1
ATOM 2487 O O . ILE A 1 330 ? 11.813 36.262 22.453 1.00 50.93 316 ILE A O 1
ATOM 2492 N N . PRO A 1 331 ? 11.150 34.940 24.155 1.00 52.15 317 PRO A N 1
ATOM 2493 C CA . PRO A 1 331 ? 9.964 34.502 23.410 1.00 48.58 317 PRO A CA 1
ATOM 2494 C C . PRO A 1 331 ? 9.008 35.641 23.069 1.00 51.92 317 PRO A C 1
ATOM 2495 O O . PRO A 1 331 ? 8.098 35.450 22.260 1.00 45.05 317 PRO A O 1
ATOM 2499 N N . GLU A 1 332 ? 9.210 36.803 23.684 1.00 57.99 318 GLU A N 1
ATOM 2500 C CA . GLU A 1 332 ? 8.359 37.960 23.436 1.00 57.48 318 GLU A CA 1
ATOM 2501 C C . GLU A 1 332 ? 9.093 39.026 22.626 1.00 57.55 318 GLU A C 1
ATOM 2502 O O . GLU A 1 332 ? 8.679 40.181 22.591 1.00 59.13 318 GLU A O 1
ATOM 2508 N N . LEU A 1 333 ? 10.174 38.616 21.966 1.00 52.31 319 LEU A N 1
ATOM 2509 C CA . LEU A 1 333 ? 10.955 39.495 21.094 1.00 48.63 319 LEU A CA 1
ATOM 2510 C C . LEU A 1 333 ? 10.966 38.988 19.656 1.00 50.88 319 LEU A C 1
ATOM 2511 O O . LEU A 1 333 ? 11.353 37.849 19.394 1.00 50.56 319 LEU A O 1
ATOM 2516 N N . ALA A 1 334 ? 10.552 39.841 18.725 1.00 43.20 320 ALA A N 1
ATOM 2517 C CA . ALA A 1 334 ? 10.580 39.489 17.310 1.00 47.16 320 ALA A CA 1
ATOM 2518 C C . ALA A 1 334 ? 10.632 40.734 16.432 1.00 46.15 320 ALA A C 1
ATOM 2519 O O . ALA A 1 334 ? 10.466 41.854 16.918 1.00 42.30 320 ALA A O 1
ATOM 2521 N N . TYR A 1 335 ? 10.865 40.528 15.138 1.00 47.21 321 TYR A N 1
ATOM 2522 C CA . TYR A 1 335 ? 10.831 41.621 14.173 1.00 49.60 321 TYR A CA 1
ATOM 2523 C C . TYR A 1 335 ? 10.423 41.127 12.791 1.00 45.95 321 TYR A C 1
ATOM 2524 O O . TYR A 1 335 ? 10.520 39.938 12.494 1.00 41.92 321 TYR A O 1
ATOM 2533 N N . VAL A 1 336 ? 9.954 42.053 11.960 1.00 50.30 322 VAL A N 1
ATOM 2534 C CA . VAL A 1 336 ? 9.670 41.773 10.558 1.00 57.64 322 VAL A CA 1
ATOM 2535 C C . VAL A 1 336 ? 10.245 42.879 9.697 1.00 56.50 322 VAL A C 1
ATOM 2536 O O . VAL A 1 336 ? 10.206 44.050 10.071 1.00 57.09 322 VAL A O 1
ATOM 2540 N N . ARG A 1 337 ? 10.790 42.498 8.548 1.00 61.56 323 ARG A N 1
ATOM 2541 C CA . ARG A 1 337 ? 11.234 43.463 7.554 1.00 64.38 323 ARG A CA 1
ATOM 2542 C C . ARG A 1 337 ? 10.086 43.743 6.596 1.00 61.69 323 ARG A C 1
ATOM 2543 O O . ARG A 1 337 ? 9.337 42.835 6.235 1.00 55.53 323 ARG A O 1
ATOM 2551 N N . HIS A 1 338 ? 9.938 45.004 6.206 1.00 61.09 324 HIS A N 1
ATOM 2552 C CA . HIS A 1 338 ? 8.902 45.397 5.260 1.00 62.48 324 HIS A CA 1
ATOM 2553 C C . HIS A 1 338 ? 9.490 45.633 3.870 1.00 69.13 324 HIS A C 1
ATOM 2554 O O . HIS A 1 338 ? 10.709 45.655 3.694 1.00 66.74 324 HIS A O 1
ATOM 2561 N N . ALA A 1 339 ? 8.611 45.805 2.888 1.00 74.04 325 ALA A N 1
ATOM 2562 C CA . ALA A 1 339 ? 9.021 45.911 1.492 1.00 74.55 325 ALA A CA 1
ATOM 2563 C C . ALA A 1 339 ? 9.934 47.108 1.237 1.00 75.83 325 ALA A C 1
ATOM 2564 O O . ALA A 1 339 ? 10.834 47.034 0.403 1.00 80.26 325 ALA A O 1
ATOM 2566 N N . ASP A 1 340 ? 9.708 48.201 1.960 1.00 83.39 326 ASP A N 1
ATOM 2567 C CA . ASP A 1 340 ? 10.453 49.438 1.731 1.00 88.37 326 ASP A CA 1
ATOM 2568 C C . ASP A 1 340 ? 11.718 49.531 2.583 1.00 88.46 326 ASP A C 1
ATOM 2569 O O . ASP A 1 340 ? 12.260 50.619 2.780 1.00 92.39 326 ASP A O 1
ATOM 2574 N N . GLY A 1 341 ? 12.182 48.392 3.088 1.00 82.97 327 GLY A N 1
ATOM 2575 C CA . GLY A 1 341 ? 13.424 48.344 3.841 1.00 81.08 327 GLY A CA 1
ATOM 2576 C C . GLY A 1 341 ? 13.248 48.664 5.313 1.00 76.35 327 GLY A C 1
ATOM 2577 O O . GLY A 1 341 ? 14.149 48.428 6.118 1.00 74.87 327 GLY A O 1
ATOM 2578 N N . SER A 1 342 ? 12.089 49.207 5.668 1.00 73.92 328 SER A N 1
ATOM 2579 C CA . SER A 1 342 ? 11.777 49.482 7.065 1.00 68.49 328 SER A CA 1
ATOM 2580 C C . SER A 1 342 ? 11.552 48.179 7.817 1.00 63.54 328 SER A C 1
ATOM 2581 O O . SER A 1 342 ? 11.475 47.109 7.216 1.00 63.13 328 SER A O 1
ATOM 2584 N N . ALA A 1 343 ? 11.446 48.277 9.136 1.00 72.12 329 ALA A N 1
ATOM 2585 C CA . ALA A 1 343 ? 11.210 47.109 9.970 1.00 70.24 329 ALA A CA 1
ATOM 2586 C C . ALA A 1 343 ? 10.337 47.472 11.158 1.00 63.20 329 ALA A C 1
ATOM 2587 O O . ALA A 1 343 ? 10.218 48.642 11.522 1.00 61.19 329 ALA A O 1
ATOM 2589 N N . THR A 1 344 ? 9.718 46.456 11.745 1.00 56.81 330 THR A N 1
ATOM 2590 C CA . THR A 1 344 ? 8.931 46.629 12.952 1.00 54.99 330 THR A CA 1
ATOM 2591 C C . THR A 1 344 ? 9.442 45.696 14.035 1.00 52.93 330 THR A C 1
ATOM 2592 O O . THR A 1 344 ? 9.528 44.490 13.830 1.00 51.23 330 THR A O 1
ATOM 2596 N N . LEU A 1 345 ? 9.772 46.269 15.187 1.00 58.91 331 LEU A N 1
ATOM 2597 C CA . LEU A 1 345 ? 10.218 45.502 16.342 1.00 55.55 331 LEU A CA 1
ATOM 2598 C C . LEU A 1 345 ? 9.027 45.209 17.247 1.00 46.93 331 LEU A C 1
ATOM 2599 O O . LEU A 1 345 ? 8.288 46.121 17.616 1.00 45.05 331 LEU A O 1
ATOM 2604 N N . PHE A 1 346 ? 8.837 43.941 17.594 1.00 44.69 332 PHE A N 1
ATOM 2605 C CA . PHE A 1 346 ? 7.755 43.554 18.494 1.00 50.00 332 PHE A CA 1
ATOM 2606 C C . PHE A 1 346 ? 8.316 43.174 19.855 1.00 45.84 332 PHE A C 1
ATOM 2607 O O . PHE A 1 346 ? 9.299 42.438 19.947 1.00 40.39 332 PHE A O 1
ATOM 2615 N N . ALA A 1 347 ? 7.684 43.677 20.910 1.00 49.10 333 ALA A N 1
ATOM 2616 C CA . ALA A 1 347 ? 8.142 43.408 22.264 1.00 45.15 333 ALA A CA 1
ATOM 2617 C C . ALA A 1 347 ? 6.970 43.367 23.242 1.00 48.54 333 ALA A C 1
ATOM 2618 O O . ALA A 1 347 ? 6.322 44.384 23.492 1.00 48.01 333 ALA A O 1
ATOM 2620 N N . SER A 1 348 ? 6.702 42.181 23.783 1.00 51.88 334 SER A N 1
ATOM 2621 C CA . SER A 1 348 ? 5.629 41.993 24.756 1.00 54.07 334 SER A CA 1
ATOM 2622 C C . SER A 1 348 ? 4.315 42.579 24.256 1.00 52.71 334 SER A C 1
ATOM 2623 O O . SER A 1 348 ? 3.569 43.195 25.012 1.00 60.55 334 SER A O 1
ATOM 2626 N N . GLY A 1 349 ? 4.053 42.398 22.966 1.00 58.76 335 GLY A N 1
ATOM 2627 C CA . GLY A 1 349 ? 2.783 42.782 22.379 1.00 58.42 335 GLY A CA 1
ATOM 2628 C C . GLY A 1 349 ? 2.723 44.203 21.857 1.00 60.41 335 GLY A C 1
ATOM 2629 O O . GLY A 1 349 ? 1.667 44.656 21.417 1.00 66.13 335 GLY A O 1
ATOM 2630 N N . GLU A 1 350 ? 3.851 44.905 21.898 1.00 72.88 336 GLU A N 1
ATOM 2631 C CA . GLU A 1 350 ? 3.918 46.284 21.424 1.00 77.24 336 GLU A CA 1
ATOM 2632 C C . GLU A 1 350 ? 4.804 46.394 20.187 1.00 76.92 336 GLU A C 1
ATOM 2633 O O . GLU A 1 350 ? 5.855 45.757 20.108 1.00 71.19 336 GLU A O 1
ATOM 2639 N N . ALA A 1 351 ? 4.370 47.206 19.226 1.00 60.08 337 ALA A N 1
ATOM 2640 C CA . ALA A 1 351 ? 5.104 47.395 17.979 1.00 55.20 337 ALA A CA 1
ATOM 2641 C C . ALA A 1 351 ? 5.880 48.711 17.988 1.00 56.83 337 ALA A C 1
ATOM 2642 O O . ALA A 1 351 ? 5.327 49.766 18.298 1.00 60.95 337 ALA A O 1
ATOM 2644 N N . TYR A 1 352 ? 7.165 48.631 17.651 1.00 62.50 338 TYR A N 1
ATOM 2645 C CA . TYR A 1 352 ? 8.026 49.806 17.530 1.00 62.25 338 TYR A CA 1
ATOM 2646 C C . TYR A 1 352 ? 8.554 49.916 16.106 1.00 66.33 338 TYR A C 1
ATOM 2647 O O . TYR A 1 352 ? 9.283 49.041 15.641 1.00 69.03 338 TYR A O 1
ATOM 2656 N N . GLU A 1 353 ? 8.188 50.994 15.421 1.00 73.65 339 GLU A N 1
ATOM 2657 C CA . GLU A 1 353 ? 8.574 51.176 14.027 1.00 78.38 339 GLU A CA 1
ATOM 2658 C C . GLU A 1 353 ? 10.028 51.617 13.906 1.00 72.24 339 GLU A C 1
ATOM 2659 O O . GLU A 1 353 ? 10.510 52.427 14.698 1.00 69.74 339 GLU A O 1
ATOM 2665 N N . LEU A 1 354 ? 10.716 51.078 12.902 1.00 63.51 340 LEU A N 1
ATOM 2666 C CA . LEU A 1 354 ? 12.114 51.406 12.645 1.00 68.96 340 LEU A CA 1
ATOM 2667 C C . LEU A 1 354 ? 12.294 51.890 11.213 1.00 72.11 340 LEU A C 1
ATOM 2668 O O . LEU A 1 354 ? 11.909 51.203 10.268 1.00 69.78 340 LEU A O 1
ATOM 2673 N N . SER A 1 355 ? 12.880 53.071 11.053 1.00 79.62 341 SER A N 1
ATOM 2674 C CA . SER A 1 355 ? 13.194 53.579 9.725 1.00 85.40 341 SER A CA 1
ATOM 2675 C C . SER A 1 355 ? 14.208 52.658 9.049 1.00 90.16 341 SER A C 1
ATOM 2676 O O . SER A 1 355 ? 14.898 51.898 9.727 1.00 93.77 341 SER A O 1
ATOM 2679 N N . PRO A 1 356 ? 14.296 52.713 7.710 1.00 94.80 342 PRO A N 1
ATOM 2680 C CA . PRO A 1 356 ? 15.215 51.827 6.983 1.00 96.12 342 PRO A CA 1
ATOM 2681 C C . PRO A 1 356 ? 16.666 51.967 7.433 1.00 99.73 342 PRO A C 1
ATOM 2682 O O . PRO A 1 356 ? 17.410 50.986 7.438 1.00 99.54 342 PRO A O 1
ATOM 2686 N N . GLU A 1 357 ? 17.059 53.181 7.803 1.00 107.73 343 GLU A N 1
ATOM 2687 C CA . GLU A 1 357 ? 18.410 53.434 8.285 1.00 111.37 343 GLU A CA 1
ATOM 2688 C C . GLU A 1 357 ? 18.649 52.760 9.634 1.00 110.58 343 GLU A C 1
ATOM 2689 O O . GLU A 1 357 ? 19.784 52.426 9.977 1.00 113.87 343 GLU A O 1
ATOM 2692 N N . LEU A 1 358 ? 17.570 52.558 10.385 1.00 96.12 344 LEU A N 1
ATOM 2693 C CA . LEU A 1 358 ? 17.642 51.983 11.727 1.00 87.19 344 LEU A CA 1
ATOM 2694 C C . LEU A 1 358 ? 17.140 50.537 11.743 1.00 83.46 344 LEU A C 1
ATOM 2695 O O . LEU A 1 358 ? 17.114 49.890 12.785 1.00 74.49 344 LEU A O 1
ATOM 2700 N N . ALA A 1 359 ? 16.764 50.028 10.575 1.00 105.23 345 ALA A N 1
ATOM 2701 C CA . ALA A 1 359 ? 16.056 48.753 10.483 1.00 99.58 345 ALA A CA 1
ATOM 2702 C C . ALA A 1 359 ? 16.908 47.532 10.841 1.00 93.95 345 ALA A C 1
ATOM 2703 O O . ALA A 1 359 ? 16.379 46.430 10.982 1.00 96.84 345 ALA A O 1
ATOM 2705 N N . ASP A 1 360 ? 18.216 47.722 10.989 1.00 85.08 346 ASP A N 1
ATOM 2706 C CA . ASP A 1 360 ? 19.126 46.598 11.215 1.00 91.00 346 ASP A CA 1
ATOM 2707 C C . ASP A 1 360 ? 19.534 46.428 12.683 1.00 87.36 346 ASP A C 1
ATOM 2708 O O . ASP A 1 360 ? 20.380 45.591 13.001 1.00 80.83 346 ASP A O 1
ATOM 2713 N N . VAL A 1 361 ? 18.937 47.213 13.574 1.00 82.61 347 VAL A N 1
ATOM 2714 C CA . VAL A 1 361 ? 19.125 46.994 15.005 1.00 75.30 347 VAL A CA 1
ATOM 2715 C C . VAL A 1 361 ? 18.213 45.869 15.488 1.00 75.01 347 VAL A C 1
ATOM 2716 O O . VAL A 1 361 ? 18.442 45.280 16.546 1.00 75.06 347 VAL A O 1
ATOM 2720 N N . ALA A 1 362 ? 17.163 45.596 14.718 1.00 68.63 348 ALA A N 1
ATOM 2721 C CA . ALA A 1 362 ? 16.151 44.616 15.108 1.00 63.69 348 ALA A CA 1
ATOM 2722 C C . ALA A 1 362 ? 16.712 43.196 15.167 1.00 55.14 348 ALA A C 1
ATOM 2723 O O . ALA A 1 362 ? 16.447 42.471 16.126 1.00 50.26 348 ALA A O 1
ATOM 2725 N N . PRO A 1 363 ? 17.479 42.784 14.146 1.00 61.92 349 PRO A N 1
ATOM 2726 C CA . PRO A 1 363 ? 18.169 41.497 14.281 1.00 67.78 349 PRO A CA 1
ATOM 2727 C C . PRO A 1 363 ? 19.058 41.431 15.521 1.00 66.67 349 PRO A C 1
ATOM 2728 O O . PRO A 1 363 ? 19.113 40.395 16.183 1.00 66.40 349 PRO A O 1
ATOM 2732 N N . LEU A 1 364 ? 19.735 42.534 15.828 1.00 64.77 350 LEU A N 1
ATOM 2733 C CA . LEU A 1 364 ? 20.676 42.577 16.941 1.00 66.73 350 LEU A CA 1
ATOM 2734 C C . LEU A 1 364 ? 19.973 42.479 18.296 1.00 64.41 350 LEU A C 1
ATOM 2735 O O . LEU A 1 364 ? 20.357 41.672 19.143 1.00 62.77 350 LEU A O 1
ATOM 2740 N N . LEU A 1 365 ? 18.943 43.295 18.496 1.00 65.20 351 LEU A N 1
ATOM 2741 C CA . LEU A 1 365 ? 18.231 43.327 19.770 1.00 57.19 351 LEU A CA 1
ATOM 2742 C C . LEU A 1 365 ? 17.492 42.023 20.054 1.00 52.71 351 LEU A C 1
ATOM 2743 O O . LEU A 1 365 ? 17.358 41.622 21.208 1.00 56.63 351 LEU A O 1
ATOM 2748 N N . THR A 1 366 ? 17.010 41.366 19.005 1.00 53.82 352 THR A N 1
ATOM 2749 C CA . THR A 1 366 ? 16.232 40.140 19.163 1.00 54.36 352 THR A CA 1
ATOM 2750 C C . THR A 1 366 ? 17.086 38.891 18.998 1.00 51.65 352 THR A C 1
ATOM 2751 O O . THR A 1 366 ? 16.635 37.785 19.292 1.00 53.89 352 THR A O 1
ATOM 2755 N N . GLY A 1 367 ? 18.315 39.070 18.526 1.00 44.20 353 GLY A N 1
ATOM 2756 C CA . GLY A 1 367 ? 19.166 37.945 18.183 1.00 47.89 353 GLY A CA 1
ATOM 2757 C C . GLY A 1 367 ? 19.836 37.302 19.379 1.00 55.53 353 GLY A C 1
ATOM 2758 O O . GLY A 1 367 ? 19.413 37.501 20.517 1.00 55.46 353 GLY A O 1
ATOM 2759 N N . ARG A 1 368 ? 20.888 36.530 19.115 1.00 69.98 354 ARG A N 1
ATOM 2760 C CA . ARG A 1 368 ? 21.580 35.789 20.162 1.00 72.35 354 ARG A CA 1
ATOM 2761 C C . ARG A 1 368 ? 22.923 36.423 20.518 1.00 76.70 354 ARG A C 1
ATOM 2762 O O . ARG A 1 368 ? 23.641 35.919 21.382 1.00 71.90 354 ARG A O 1
ATOM 2770 N N . ARG A 1 369 ? 23.262 37.526 19.856 1.00 87.11 355 ARG A N 1
ATOM 2771 C CA . ARG A 1 369 ? 24.477 38.262 20.195 1.00 88.68 355 ARG A CA 1
ATOM 2772 C C . ARG A 1 369 ? 24.319 38.901 21.567 1.00 88.67 355 ARG A C 1
ATOM 2773 O O . ARG A 1 369 ? 23.206 39.234 21.970 1.00 92.25 355 ARG A O 1
ATOM 2781 N N . PRO A 1 370 ? 25.431 39.079 22.294 1.00 85.06 356 PRO A N 1
ATOM 2782 C CA . PRO A 1 370 ? 25.332 39.839 23.542 1.00 86.83 356 PRO A CA 1
ATOM 2783 C C . PRO A 1 370 ? 25.152 41.323 23.257 1.00 83.02 356 PRO A C 1
ATOM 2784 O O . PRO A 1 370 ? 25.584 41.795 22.206 1.00 85.95 356 PRO A O 1
ATOM 2788 N N . LEU A 1 371 ? 24.526 42.045 24.178 1.00 69.57 357 LEU A N 1
ATOM 2789 C CA . LEU A 1 371 ? 24.242 43.458 23.979 1.00 72.98 357 LEU A CA 1
ATOM 2790 C C . LEU A 1 371 ? 25.180 44.309 24.822 1.00 82.11 357 LEU A C 1
ATOM 2791 O O . LEU A 1 371 ? 24.899 44.607 25.982 1.00 84.68 357 LEU A O 1
ATOM 2796 N N . THR A 1 372 ? 26.297 44.693 24.214 1.00 88.88 358 THR A N 1
ATOM 2797 C CA . THR A 1 372 ? 27.350 45.434 24.894 1.00 85.34 358 THR A CA 1
ATOM 2798 C C . THR A 1 372 ? 27.675 46.716 24.139 1.00 88.61 358 THR A C 1
ATOM 2799 O O . THR A 1 372 ? 27.064 47.013 23.113 1.00 91.17 358 THR A O 1
ATOM 2803 N N . ALA A 1 373 ? 28.642 47.471 24.650 1.00 88.09 359 ALA A N 1
ATOM 2804 C CA . ALA A 1 373 ? 29.091 48.686 23.983 1.00 88.17 359 ALA A CA 1
ATOM 2805 C C . ALA A 1 373 ? 29.757 48.358 22.650 1.00 89.52 359 ALA A C 1
ATOM 2806 O O . ALA A 1 373 ? 29.633 49.108 21.682 1.00 90.21 359 ALA A O 1
ATOM 2808 N N . GLU A 1 374 ? 30.463 47.233 22.610 1.00 104.50 360 GLU A N 1
ATOM 2809 C CA . GLU A 1 374 ? 31.114 46.774 21.389 1.00 113.39 360 GLU A CA 1
ATOM 2810 C C . GLU A 1 374 ? 30.091 46.452 20.306 1.00 112.04 360 GLU A C 1
ATOM 2811 O O . GLU A 1 374 ? 30.171 46.959 19.186 1.00 109.87 360 GLU A O 1
ATOM 2817 N N . THR A 1 375 ? 29.132 45.601 20.654 1.00 102.56 361 THR A N 1
ATOM 2818 C CA . THR A 1 375 ? 28.128 45.130 19.707 1.00 96.02 361 THR A CA 1
ATOM 2819 C C . THR A 1 375 ? 27.187 46.242 19.253 1.00 90.45 361 THR A C 1
ATOM 2820 O O . THR A 1 375 ? 26.682 46.214 18.130 1.00 91.09 361 THR A O 1
ATOM 2824 N N . LEU A 1 376 ? 26.948 47.212 20.133 1.00 76.21 362 LEU A N 1
ATOM 2825 C CA . LEU A 1 376 ? 26.054 48.330 19.834 1.00 77.06 362 LEU A CA 1
ATOM 2826 C C . LEU A 1 376 ? 26.798 49.559 19.311 1.00 85.76 362 LEU A C 1
ATOM 2827 O O . LEU A 1 376 ? 26.191 50.607 19.090 1.00 80.90 362 LEU A O 1
ATOM 2832 N N . ARG A 1 377 ? 28.104 49.419 19.101 1.00 115.89 363 ARG A N 1
ATOM 2833 C CA . ARG A 1 377 ? 28.979 50.556 18.811 1.00 123.49 363 ARG A CA 1
ATOM 2834 C C . ARG A 1 377 ? 28.483 51.475 17.688 1.00 122.07 363 ARG A C 1
ATOM 2835 O O . ARG A 1 377 ? 28.523 52.696 17.830 1.00 124.67 363 ARG A O 1
ATOM 2843 N N . PRO A 1 378 ? 28.009 50.902 16.570 1.00 108.35 364 PRO A N 1
ATOM 2844 C CA . PRO A 1 378 ? 27.542 51.782 15.492 1.00 109.69 364 PRO A CA 1
ATOM 2845 C C . PRO A 1 378 ? 26.291 52.578 15.855 1.00 113.32 364 PRO A C 1
ATOM 2846 O O . PRO A 1 378 ? 26.106 53.696 15.373 1.00 120.48 364 PRO A O 1
ATOM 2850 N N . TRP A 1 379 ? 25.449 51.999 16.703 1.00 104.58 365 TRP A N 1
ATOM 2851 C CA . TRP A 1 379 ? 24.111 52.526 16.946 1.00 103.94 365 TRP A CA 1
ATOM 2852 C C . TRP A 1 379 ? 24.031 53.523 18.101 1.00 103.44 365 TRP A C 1
ATOM 2853 O O . TRP A 1 379 ? 23.115 54.343 18.152 1.00 105.36 365 TRP A O 1
ATOM 2864 N N . LEU A 1 380 ? 24.983 53.450 19.026 1.00 97.94 366 LEU A N 1
ATOM 2865 C CA . LEU A 1 380 ? 24.944 54.275 20.231 1.00 96.32 366 LEU A CA 1
ATOM 2866 C C . LEU A 1 380 ? 25.030 55.772 19.933 1.00 99.14 366 LEU A C 1
ATOM 2867 O O . LEU A 1 380 ? 24.483 56.587 20.677 1.00 95.74 366 LEU A O 1
ATOM 2872 N N . GLU A 1 381 ? 25.716 56.134 18.853 1.00 111.05 367 GLU A N 1
ATOM 2873 C CA . GLU A 1 381 ? 25.868 57.540 18.485 1.00 116.98 367 GLU A CA 1
ATOM 2874 C C . GLU A 1 381 ? 24.540 58.171 18.069 1.00 115.03 367 GLU A C 1
ATOM 2875 O O . GLU A 1 381 ? 24.366 59.387 18.154 1.00 114.48 367 GLU A O 1
ATOM 2881 N N . ARG A 1 382 ? 23.605 57.339 17.623 1.00 105.43 368 ARG A N 1
ATOM 2882 C CA . ARG A 1 382 ? 22.319 57.824 17.140 1.00 101.26 368 ARG A CA 1
ATOM 2883 C C . ARG A 1 382 ? 21.356 58.134 18.281 1.00 96.31 368 ARG A C 1
ATOM 2884 O O . ARG A 1 382 ? 21.165 57.320 19.185 1.00 92.73 368 ARG A O 1
ATOM 2892 N N . ASP A 1 383 ? 20.748 59.315 18.229 1.00 109.30 369 ASP A N 1
ATOM 2893 C CA . ASP A 1 383 ? 19.744 59.705 19.212 1.00 114.71 369 ASP A CA 1
ATOM 2894 C C . ASP A 1 383 ? 18.497 58.846 19.075 1.00 111.63 369 ASP A C 1
ATOM 2895 O O . ASP A 1 383 ? 17.819 58.552 20.059 1.00 107.27 369 ASP A O 1
ATOM 2900 N N . ASP A 1 384 ? 18.198 58.455 17.841 1.00 102.46 370 ASP A N 1
ATOM 2901 C CA . ASP A 1 384 ? 17.021 57.647 17.551 1.00 89.23 370 ASP A CA 1
ATOM 2902 C C . ASP A 1 384 ? 17.107 56.280 18.221 1.00 84.72 370 ASP A C 1
ATOM 2903 O O . ASP A 1 384 ? 16.094 55.733 18.659 1.00 87.20 370 ASP A O 1
ATOM 2905 N N . PHE A 1 385 ? 18.315 55.732 18.302 1.00 66.57 371 PHE A N 1
ATOM 2906 C CA . PHE A 1 385 ? 18.503 54.402 18.869 1.00 63.81 371 PHE A CA 1
ATOM 2907 C C . PHE A 1 385 ? 18.449 54.409 20.395 1.00 69.98 371 PHE A C 1
ATOM 2908 O O . PHE A 1 385 ? 17.885 53.498 21.003 1.00 65.02 371 PHE A O 1
ATOM 2916 N N . LEU A 1 386 ? 19.044 55.424 21.015 1.00 76.56 372 LEU A N 1
ATOM 2917 C CA . LEU A 1 386 ? 19.016 55.537 22.470 1.00 75.34 372 LEU A CA 1
ATOM 2918 C C . LEU A 1 386 ? 17.588 55.751 22.956 1.00 77.58 372 LEU A C 1
ATOM 2919 O O . LEU A 1 386 ? 17.165 55.139 23.937 1.00 76.04 372 LEU A O 1
ATOM 2924 N N . GLU A 1 387 ? 16.853 56.615 22.260 1.00 92.08 373 GLU A N 1
ATOM 2925 C CA . GLU A 1 387 ? 15.448 56.873 22.568 1.00 92.41 373 GLU A CA 1
ATOM 2926 C C . GLU A 1 387 ? 14.650 55.573 22.580 1.00 83.00 373 GLU A C 1
ATOM 2927 O O . GLU A 1 387 ? 13.765 55.381 23.414 1.00 76.85 373 GLU A O 1
ATOM 2933 N N . LEU A 1 388 ? 14.967 54.684 21.645 1.00 64.74 374 LEU A N 1
ATOM 2934 C CA . LEU A 1 388 ? 14.316 53.382 21.578 1.00 58.83 374 LEU A CA 1
ATOM 2935 C C . LEU A 1 388 ? 14.672 52.543 22.801 1.00 61.27 374 LEU A C 1
ATOM 2936 O O . LEU A 1 388 ? 13.793 51.976 23.450 1.00 60.21 374 LEU A O 1
ATOM 2941 N N . LEU A 1 389 ? 15.964 52.469 23.113 1.00 69.94 375 LEU A N 1
ATOM 2942 C CA . LEU A 1 389 ? 16.432 51.701 24.262 1.00 62.73 375 LEU A CA 1
ATOM 2943 C C . LEU A 1 389 ? 15.811 52.204 25.559 1.00 66.86 375 LEU A C 1
ATOM 2944 O O . LEU A 1 389 ? 15.547 51.417 26.468 1.00 64.54 375 LEU A O 1
ATOM 2949 N N . GLN A 1 390 ? 15.584 53.513 25.643 1.00 75.18 376 GLN A N 1
ATOM 2950 C CA . GLN A 1 390 ? 14.969 54.103 26.828 1.00 82.67 376 GLN A CA 1
ATOM 2951 C C . GLN A 1 390 ? 13.612 53.470 27.102 1.00 82.94 376 GLN A C 1
ATOM 2952 O O . GLN A 1 390 ? 13.350 53.009 28.212 1.00 89.89 376 GLN A O 1
ATOM 2958 N N . THR A 1 391 ? 12.756 53.441 26.085 1.00 70.31 377 THR A N 1
ATOM 2959 C CA . THR A 1 391 ? 11.412 52.899 26.243 1.00 68.68 377 THR A CA 1
ATOM 2960 C C . THR A 1 391 ? 11.448 51.400 26.513 1.00 65.27 377 THR A C 1
ATOM 2961 O O . THR A 1 391 ? 10.644 50.888 27.290 1.00 74.10 377 THR A O 1
ATOM 2965 N N . LEU A 1 392 ? 12.379 50.699 25.871 1.00 52.22 378 LEU A N 1
ATOM 2966 C CA . LEU A 1 392 ? 12.490 49.254 26.045 1.00 61.55 378 LEU A CA 1
ATOM 2967 C C . LEU A 1 392 ? 12.913 48.897 27.469 1.00 65.77 378 LEU A C 1
ATOM 2968 O O . LEU A 1 392 ? 12.432 47.919 28.042 1.00 68.67 378 LEU A O 1
ATOM 2973 N N . ILE A 1 393 ? 13.818 49.688 28.034 1.00 66.11 379 ILE A N 1
ATOM 2974 C CA . ILE A 1 393 ? 14.206 49.521 29.428 1.00 63.16 379 ILE A CA 1
ATOM 2975 C C . ILE A 1 393 ? 13.066 49.944 30.343 1.00 66.80 379 ILE A C 1
ATOM 2976 O O . ILE A 1 393 ? 12.781 49.286 31.342 1.00 69.46 379 ILE A O 1
ATOM 2981 N N . HIS A 1 394 ? 12.432 51.057 29.993 1.00 87.39 380 HIS A N 1
ATOM 2982 C CA . HIS A 1 394 ? 11.324 51.606 30.764 1.00 97.95 380 HIS A CA 1
ATOM 2983 C C . HIS A 1 394 ? 10.185 50.606 30.923 1.00 99.39 380 HIS A C 1
ATOM 2984 O O . HIS A 1 394 ? 9.524 50.564 31.961 1.00 105.91 380 HIS A O 1
ATOM 2991 N N . SER A 1 395 ? 9.958 49.806 29.887 1.00 91.70 381 SER A N 1
ATOM 2992 C CA . SER A 1 395 ? 8.852 48.859 29.877 1.00 89.84 381 SER A CA 1
ATOM 2993 C C . SER A 1 395 ? 9.270 47.486 30.396 1.00 83.15 381 SER A C 1
ATOM 2994 O O . SER A 1 395 ? 8.438 46.591 30.544 1.00 83.66 381 SER A O 1
ATOM 2997 N N . GLY A 1 396 ? 10.560 47.319 30.669 1.00 70.64 382 GLY A N 1
ATOM 2998 C CA . GLY A 1 396 ? 11.053 46.085 31.250 1.00 72.42 382 GLY A CA 1
ATOM 2999 C C . GLY A 1 396 ? 11.324 44.994 30.237 1.00 69.83 382 GLY A C 1
ATOM 3000 O O . GLY A 1 396 ? 11.339 43.813 30.580 1.00 69.88 382 GLY A O 1
ATOM 3001 N N . ILE A 1 397 ? 11.546 45.382 28.986 1.00 71.11 383 ILE A N 1
ATOM 3002 C CA . ILE A 1 397 ? 11.905 44.422 27.949 1.00 67.03 383 ILE A CA 1
ATOM 3003 C C . ILE A 1 397 ? 13.392 44.104 28.050 1.00 60.84 383 ILE A C 1
ATOM 3004 O O . ILE A 1 397 ? 13.803 42.952 27.907 1.00 56.88 383 ILE A O 1
ATOM 3009 N N . LEU A 1 398 ? 14.189 45.142 28.284 1.00 59.37 384 LEU A N 1
ATOM 3010 C CA . LEU A 1 398 ? 15.618 44.988 28.521 1.00 64.20 384 LEU A CA 1
ATOM 3011 C C . LEU A 1 398 ? 15.983 45.475 29.919 1.00 69.21 384 LEU A C 1
ATOM 3012 O O . LEU A 1 398 ? 15.521 46.527 30.361 1.00 69.42 384 LEU A O 1
ATOM 3017 N N . SER A 1 399 ? 16.807 44.697 30.612 1.00 78.94 385 SER A N 1
ATOM 3018 C CA . SER A 1 399 ? 17.353 45.106 31.901 1.00 83.40 385 SER A CA 1
ATOM 3019 C C . SER A 1 399 ? 18.820 45.483 31.756 1.00 81.77 385 SER A C 1
ATOM 3020 O O . SER A 1 399 ? 19.593 44.765 31.121 1.00 78.76 385 SER A O 1
ATOM 3023 N N . LEU A 1 400 ? 19.196 46.610 32.350 1.00 77.68 386 LEU A N 1
ATOM 3024 C CA . LEU A 1 400 ? 20.579 47.068 32.313 1.00 73.80 386 LEU A CA 1
ATOM 3025 C C . LEU A 1 400 ? 21.345 46.484 33.496 1.00 75.70 386 LEU A C 1
ATOM 3026 O O . LEU A 1 400 ? 20.939 46.650 34.647 1.00 73.84 386 LEU A O 1
ATOM 3031 N N . ILE A 1 401 ? 22.445 45.795 33.201 1.00 89.09 387 ILE A N 1
ATOM 3032 C CA . ILE A 1 401 ? 23.234 45.111 34.222 1.00 94.64 387 ILE A CA 1
ATOM 3033 C C . ILE A 1 401 ? 24.694 45.573 34.202 1.00 103.81 387 ILE A C 1
ATOM 3034 O O . ILE A 1 401 ? 25.259 45.792 33.130 1.00 102.72 387 ILE A O 1
ATOM 3039 N N . PRO A 1 402 ? 25.306 45.751 35.387 1.00 118.09 388 PRO A N 1
ATOM 3040 C CA . PRO A 1 402 ? 26.746 46.043 35.417 1.00 120.88 388 PRO A CA 1
ATOM 3041 C C . PRO A 1 402 ? 27.606 44.827 35.078 1.00 120.52 388 PRO A C 1
ATOM 3042 O O . PRO A 1 402 ? 27.089 43.714 34.987 1.00 122.39 388 PRO A O 1
ATOM 3046 N N . ALA A 1 403 ? 28.908 45.043 34.905 1.00 106.80 389 ALA A N 1
ATOM 3047 C CA . ALA A 1 403 ? 29.822 43.968 34.531 1.00 104.44 389 ALA A CA 1
ATOM 3048 C C . ALA A 1 403 ? 29.950 42.934 35.645 1.00 103.82 389 ALA A C 1
ATOM 3049 O O . ALA A 1 403 ? 30.591 41.896 35.471 1.00 99.35 389 ALA A O 1
ATOM 3051 N N . GLN B 1 16 ? -53.155 49.966 9.864 1.00 128.27 2 GLN B N 1
ATOM 3052 C CA . GLN B 1 16 ? -53.425 51.348 9.489 1.00 129.29 2 GLN B CA 1
ATOM 3053 C C . GLN B 1 16 ? -52.128 52.054 9.096 1.00 125.43 2 GLN B C 1
ATOM 3054 O O . GLN B 1 16 ? -51.934 53.233 9.394 1.00 131.85 2 GLN B O 1
ATOM 3060 N N . LEU B 1 17 ? -51.245 51.315 8.429 1.00 102.48 3 LEU B N 1
ATOM 3061 C CA . LEU B 1 17 ? -49.983 51.855 7.930 1.00 91.40 3 LEU B CA 1
ATOM 3062 C C . LEU B 1 17 ? -49.747 51.389 6.495 1.00 87.10 3 LEU B C 1
ATOM 3063 O O . LEU B 1 17 ? -50.101 50.263 6.146 1.00 89.77 3 LEU B O 1
ATOM 3068 N N . PRO B 1 18 ? -49.149 52.252 5.654 1.00 78.23 4 PRO B N 1
ATOM 3069 C CA . PRO B 1 18 ? -48.947 51.890 4.244 1.00 77.72 4 PRO B CA 1
ATOM 3070 C C . PRO B 1 18 ? -47.973 50.727 4.064 1.00 83.36 4 PRO B C 1
ATOM 3071 O O . PRO B 1 18 ? -47.268 50.366 5.006 1.00 86.91 4 PRO B O 1
ATOM 3075 N N . GLU B 1 19 ? -47.941 50.149 2.868 1.00 94.95 5 GLU B N 1
ATOM 3076 C CA . GLU B 1 19 ? -47.091 48.996 2.607 1.00 95.55 5 GLU B CA 1
ATOM 3077 C C . GLU B 1 19 ? -45.615 49.355 2.738 1.00 85.28 5 GLU B C 1
ATOM 3078 O O . GLU B 1 19 ? -44.803 48.524 3.143 1.00 87.52 5 GLU B O 1
ATOM 3084 N N . THR B 1 20 ? -45.275 50.589 2.377 1.00 70.79 6 THR B N 1
ATOM 3085 C CA . THR B 1 20 ? -43.907 51.080 2.501 1.00 69.30 6 THR B CA 1
ATOM 3086 C C . THR B 1 20 ? -43.886 52.544 2.923 1.00 64.95 6 THR B C 1
ATOM 3087 O O . THR B 1 20 ? -44.927 53.189 3.020 1.00 70.67 6 THR B O 1
ATOM 3091 N N . ILE B 1 21 ? -42.684 53.061 3.150 1.00 65.03 7 ILE B N 1
ATOM 3092 C CA . ILE B 1 21 ? -42.496 54.428 3.619 1.00 65.21 7 ILE B CA 1
ATOM 3093 C C . ILE B 1 21 ? -42.181 55.358 2.446 1.00 66.79 7 ILE B C 1
ATOM 3094 O O . ILE B 1 21 ? -41.825 56.520 2.633 1.00 60.57 7 ILE B O 1
ATOM 3099 N N . LEU B 1 22 ? -42.316 54.841 1.229 1.00 70.87 8 LEU B N 1
ATOM 3100 C CA . LEU B 1 22 ? -41.859 55.561 0.046 1.00 74.06 8 LEU B CA 1
ATOM 3101 C C . LEU B 1 22 ? -42.975 56.303 -0.694 1.00 78.66 8 LEU B C 1
ATOM 3102 O O . LEU B 1 22 ? -42.767 56.796 -1.803 1.00 79.61 8 LEU B O 1
ATOM 3107 N N . GLY B 1 23 ? -44.148 56.402 -0.076 1.00 89.14 9 GLY B N 1
ATOM 3108 C CA . GLY B 1 23 ? -45.269 57.088 -0.695 1.00 97.85 9 GLY B CA 1
ATOM 3109 C C . GLY B 1 23 ? -45.703 56.444 -1.999 1.00 103.27 9 GLY B C 1
ATOM 3110 O O . GLY B 1 23 ? -46.152 55.297 -2.013 1.00 106.92 9 GLY B O 1
ATOM 3111 N N . GLY B 1 24 ? -45.570 57.187 -3.096 1.00 102.27 10 GLY B N 1
ATOM 3112 C CA . GLY B 1 24 ? -45.949 56.701 -4.413 1.00 103.20 10 GLY B CA 1
ATOM 3113 C C . GLY B 1 24 ? -44.770 56.156 -5.200 1.00 103.37 10 GLY B C 1
ATOM 3114 O O . GLY B 1 24 ? -44.904 55.799 -6.371 1.00 106.08 10 GLY B O 1
ATOM 3115 N N . LEU B 1 25 ? -43.611 56.093 -4.553 1.00 93.82 11 LEU B N 1
ATOM 3116 C CA . LEU B 1 25 ? -42.400 55.590 -5.188 1.00 85.98 11 LEU B CA 1
ATOM 3117 C C . LEU B 1 25 ? -42.242 54.099 -4.924 1.00 86.23 11 LEU B C 1
ATOM 3118 O O . LEU B 1 25 ? -42.364 53.647 -3.785 1.00 89.14 11 LEU B O 1
ATOM 3123 N N . ALA B 1 26 ? -41.973 53.336 -5.978 1.00 83.05 12 ALA B N 1
ATOM 3124 C CA . ALA B 1 26 ? -41.754 51.901 -5.841 1.00 79.70 12 ALA B CA 1
ATOM 3125 C C . ALA B 1 26 ? -40.372 51.638 -5.243 1.00 81.29 12 ALA B C 1
ATOM 3126 O O . ALA B 1 26 ? -39.437 52.404 -5.485 1.00 77.74 12 ALA B O 1
ATOM 3128 N N . PRO B 1 27 ? -40.237 50.555 -4.457 1.00 78.22 13 PRO B N 1
ATOM 3129 C CA . PRO B 1 27 ? -38.944 50.238 -3.839 1.00 76.66 13 PRO B CA 1
ATOM 3130 C C . PRO B 1 27 ? -37.830 50.028 -4.857 1.00 76.33 13 PRO B C 1
ATOM 3131 O O . PRO B 1 27 ? -36.733 50.554 -4.674 1.00 75.68 13 PRO B O 1
ATOM 3135 N N . GLU B 1 28 ? -38.111 49.262 -5.906 1.00 92.23 14 GLU B N 1
ATOM 3136 C CA . GLU B 1 28 ? -37.123 49.001 -6.949 1.00 97.73 14 GLU B CA 1
ATOM 3137 C C . GLU B 1 28 ? -36.576 50.294 -7.535 1.00 96.05 14 GLU B C 1
ATOM 3138 O O . GLU B 1 28 ? -35.385 50.393 -7.828 1.00 97.76 14 GLU B O 1
ATOM 3144 N N . GLU B 1 29 ? -37.446 51.283 -7.708 1.00 81.90 15 GLU B N 1
ATOM 3145 C CA . GLU B 1 29 ? -37.031 52.555 -8.282 1.00 80.52 15 GLU B CA 1
ATOM 3146 C C . GLU B 1 29 ? -36.234 53.367 -7.265 1.00 75.94 15 GLU B C 1
ATOM 3147 O O . GLU B 1 29 ? -35.248 54.016 -7.614 1.00 67.58 15 GLU B O 1
ATOM 3153 N N . PHE B 1 30 ? -36.665 53.323 -6.008 1.00 75.19 16 PHE B N 1
ATOM 3154 C CA . PHE B 1 30 ? -35.984 54.037 -4.931 1.00 67.54 16 PHE B CA 1
ATOM 3155 C C . PHE B 1 30 ? -34.575 53.498 -4.695 1.00 65.09 16 PHE B C 1
ATOM 3156 O O . PHE B 1 30 ? -33.615 54.263 -4.604 1.00 62.30 16 PHE B O 1
ATOM 3164 N N . LEU B 1 31 ? -34.460 52.179 -4.588 1.00 65.70 17 LEU B N 1
ATOM 3165 C CA . LEU B 1 31 ? -33.168 51.536 -4.380 1.00 65.59 17 LEU B CA 1
ATOM 3166 C C . LEU B 1 31 ? -32.212 51.827 -5.528 1.00 71.56 17 LEU B C 1
ATOM 3167 O O . LEU B 1 31 ? -31.002 51.924 -5.332 1.00 77.05 17 LEU B O 1
ATOM 3172 N N . ALA B 1 32 ? -32.764 51.967 -6.727 1.00 82.37 18 ALA B N 1
ATOM 3173 C CA . ALA B 1 32 ? -31.956 52.132 -7.928 1.00 81.71 18 ALA B CA 1
ATOM 3174 C C . ALA B 1 32 ? -31.385 53.540 -8.067 1.00 78.38 18 ALA B C 1
ATOM 3175 O O . ALA B 1 32 ? -30.338 53.719 -8.686 1.00 81.96 18 ALA B O 1
ATOM 3177 N N . ASN B 1 33 ? -32.063 54.531 -7.490 1.00 72.04 19 ASN B N 1
ATOM 3178 C CA . ASN B 1 33 ? -31.716 55.931 -7.737 1.00 78.84 19 ASN B CA 1
ATOM 3179 C C . ASN B 1 33 ? -31.390 56.769 -6.500 1.00 79.04 19 ASN B C 1
ATOM 3180 O O . ASN B 1 33 ? -30.949 57.911 -6.640 1.00 80.53 19 ASN B O 1
ATOM 3185 N N . TYR B 1 34 ? -31.593 56.225 -5.302 1.00 77.12 20 TYR B N 1
ATOM 3186 C CA . TYR B 1 34 ? -31.417 57.020 -4.084 1.00 73.05 20 TYR B CA 1
ATOM 3187 C C . TYR B 1 34 ? -30.696 56.296 -2.953 1.00 66.02 20 TYR B C 1
ATOM 3188 O O . TYR B 1 34 ? -29.881 56.899 -2.253 1.00 64.93 20 TYR B O 1
ATOM 3197 N N . TRP B 1 35 ? -30.998 55.017 -2.769 1.00 64.10 21 TRP B N 1
ATOM 3198 C CA . TRP B 1 35 ? -30.395 54.243 -1.693 1.00 57.74 21 TRP B CA 1
ATOM 3199 C C . TRP B 1 35 ? -28.871 54.304 -1.741 1.00 58.87 21 TRP B C 1
ATOM 3200 O O . TRP B 1 35 ? -28.252 53.858 -2.704 1.00 62.90 21 TRP B O 1
ATOM 3211 N N . GLN B 1 36 ? -28.285 54.873 -0.691 1.00 56.18 22 GLN B N 1
ATOM 3212 C CA . GLN B 1 36 ? -26.837 55.010 -0.564 1.00 57.17 22 GLN B CA 1
ATOM 3213 C C . GLN B 1 36 ? -26.247 55.860 -1.686 1.00 58.97 22 GLN B C 1
ATOM 3214 O O . GLN B 1 36 ? -25.090 55.676 -2.068 1.00 55.79 22 GLN B O 1
ATOM 3220 N N . LYS B 1 37 ? -27.041 56.795 -2.202 1.00 68.14 23 LYS B N 1
ATOM 3221 C CA . LYS B 1 37 ? -26.580 57.694 -3.257 1.00 73.07 23 LYS B CA 1
ATOM 3222 C C . LYS B 1 37 ? -26.874 59.151 -2.927 1.00 75.61 23 LYS B C 1
ATOM 3223 O O . LYS B 1 37 ? -25.953 59.949 -2.738 1.00 79.42 23 LYS B O 1
ATOM 3229 N N . ARG B 1 38 ? -28.155 59.497 -2.862 1.00 75.01 24 ARG B N 1
ATOM 3230 C CA . ARG B 1 38 ? -28.551 60.880 -2.631 1.00 80.81 24 ARG B CA 1
ATOM 3231 C C . ARG B 1 38 ? -29.816 60.962 -1.780 1.00 75.69 24 ARG B C 1
ATOM 3232 O O . ARG B 1 38 ? -30.664 60.072 -1.840 1.00 72.96 24 ARG B O 1
ATOM 3240 N N . PRO B 1 39 ? -29.945 62.035 -0.981 1.00 69.05 25 PRO B N 1
ATOM 3241 C CA . PRO B 1 39 ? -31.120 62.207 -0.120 1.00 67.36 25 PRO B CA 1
ATOM 3242 C C . PRO B 1 39 ? -32.410 62.359 -0.913 1.00 68.38 25 PRO B C 1
ATOM 3243 O O . PRO B 1 39 ? -32.373 62.696 -2.096 1.00 80.78 25 PRO B O 1
ATOM 3247 N N . LEU B 1 40 ? -33.538 62.116 -0.259 1.00 54.83 26 LEU B N 1
ATOM 3248 C CA . LEU B 1 40 ? -34.835 62.209 -0.910 1.00 60.93 26 LEU B CA 1
ATOM 3249 C C . LEU B 1 40 ? -35.903 62.620 0.093 1.00 64.98 26 LEU B C 1
ATOM 3250 O O . LEU B 1 40 ? -36.017 62.028 1.165 1.00 64.39 26 LEU B O 1
ATOM 3255 N N . LEU B 1 41 ? -36.680 63.638 -0.265 1.00 72.11 27 LEU B N 1
ATOM 3256 C CA . LEU B 1 41 ? -37.729 64.155 0.605 1.00 74.89 27 LEU B CA 1
ATOM 3257 C C . LEU B 1 41 ? -39.106 63.626 0.213 1.00 76.50 27 LEU B C 1
ATOM 3258 O O . LEU B 1 41 ? -39.683 64.066 -0.778 1.00 84.67 27 LEU B O 1
ATOM 3263 N N . ILE B 1 42 ? -39.626 62.683 0.996 1.00 78.04 28 ILE B N 1
ATOM 3264 C CA . ILE B 1 42 ? -40.989 62.192 0.811 1.00 81.94 28 ILE B CA 1
ATOM 3265 C C . ILE B 1 42 ? -41.948 63.012 1.655 1.00 87.87 28 ILE B C 1
ATOM 3266 O O . ILE B 1 42 ? -41.819 63.067 2.878 1.00 86.68 28 ILE B O 1
ATOM 3271 N N . ARG B 1 43 ? -42.912 63.642 0.994 1.00 92.12 29 ARG B N 1
ATOM 3272 C CA . ARG B 1 43 ? -43.929 64.418 1.684 1.00 94.60 29 ARG B CA 1
ATOM 3273 C C . ARG B 1 43 ? -45.155 63.556 1.962 1.00 91.77 29 ARG B C 1
ATOM 3274 O O . ARG B 1 43 ? -45.697 62.921 1.058 1.00 92.83 29 ARG B O 1
ATOM 3282 N N . GLN B 1 44 ? -45.576 63.541 3.224 1.00 86.45 30 GLN B N 1
ATOM 3283 C CA . GLN B 1 44 ? -46.681 62.697 3.674 1.00 91.02 30 GLN B CA 1
ATOM 3284 C C . GLN B 1 44 ? -46.467 61.237 3.286 1.00 87.98 30 GLN B C 1
ATOM 3285 O O . GLN B 1 44 ? -47.299 60.628 2.613 1.00 86.82 30 GLN B O 1
ATOM 3291 N N . ALA B 1 45 ? -45.338 60.686 3.717 1.00 94.65 31 ALA B N 1
ATOM 3292 C CA . ALA B 1 45 ? -45.059 59.267 3.554 1.00 93.16 31 ALA B CA 1
ATOM 3293 C C . ALA B 1 45 ? -46.091 58.441 4.307 1.00 90.92 31 ALA B C 1
ATOM 3294 O O . ALA B 1 45 ? -46.565 57.417 3.815 1.00 94.56 31 ALA B O 1
ATOM 3296 N N . LEU B 1 46 ? -46.426 58.908 5.508 1.00 80.80 32 LEU B N 1
ATOM 3297 C CA . LEU B 1 46 ? -47.340 58.215 6.410 1.00 86.27 32 LEU B CA 1
ATOM 3298 C C . LEU B 1 46 ? -48.519 59.121 6.763 1.00 93.81 32 LEU B C 1
ATOM 3299 O O . LEU B 1 46 ? -48.545 59.712 7.842 1.00 91.48 32 LEU B O 1
ATOM 3304 N N . PRO B 1 47 ? -49.495 59.241 5.847 1.00 106.86 33 PRO B N 1
ATOM 3305 C CA . PRO B 1 47 ? -50.647 60.127 6.056 1.00 108.96 33 PRO B CA 1
ATOM 3306 C C . PRO B 1 47 ? -51.368 59.873 7.374 1.00 107.13 33 PRO B C 1
ATOM 3307 O O . PRO B 1 47 ? -51.828 58.760 7.630 1.00 104.32 33 PRO B O 1
ATOM 3311 N N . GLY B 1 48 ? -51.452 60.908 8.204 1.00 111.27 34 GLY B N 1
ATOM 3312 C CA . GLY B 1 48 ? -52.145 60.814 9.474 1.00 113.10 34 GLY B CA 1
ATOM 3313 C C . GLY B 1 48 ? -51.304 60.221 10.588 1.00 109.04 34 GLY B C 1
ATOM 3314 O O . GLY B 1 48 ? -51.777 60.085 11.715 1.00 112.99 34 GLY B O 1
ATOM 3315 N N . PHE B 1 49 ? -50.059 59.865 10.285 1.00 101.24 35 PHE B N 1
ATOM 3316 C CA . PHE B 1 49 ? -49.195 59.259 11.289 1.00 100.08 35 PHE B CA 1
ATOM 3317 C C . PHE B 1 49 ? -48.842 60.236 12.402 1.00 98.83 35 PHE B C 1
ATOM 3318 O O . PHE B 1 49 ? -48.205 61.263 12.168 1.00 100.28 35 PHE B O 1
ATOM 3326 N N . ARG B 1 50 ? -49.273 59.899 13.612 1.00 97.70 36 ARG B N 1
ATOM 3327 C CA . ARG B 1 50 ? -48.864 60.601 14.819 1.00 100.07 36 ARG B CA 1
ATOM 3328 C C . ARG B 1 50 ? -48.115 59.623 15.710 1.00 101.62 36 ARG B C 1
ATOM 3329 O O . ARG B 1 50 ? -48.256 58.409 15.560 1.00 103.55 36 ARG B O 1
ATOM 3337 N N . SER B 1 51 ? -47.318 60.147 16.632 1.00 89.17 37 SER B N 1
ATOM 3338 C CA . SER B 1 51 ? -46.511 59.294 17.493 1.00 83.71 37 SER B CA 1
ATOM 3339 C C . SER B 1 51 ? -47.393 58.451 18.411 1.00 88.55 37 SER B C 1
ATOM 3340 O O . SER B 1 51 ? -48.258 58.992 19.100 1.00 90.83 37 SER B O 1
ATOM 3343 N N . PRO B 1 52 ? -47.185 57.122 18.423 1.00 88.71 38 PRO B N 1
ATOM 3344 C CA . PRO B 1 52 ? -47.947 56.293 19.365 1.00 90.73 38 PRO B CA 1
ATOM 3345 C C . PRO B 1 52 ? -47.501 56.497 20.809 1.00 87.10 38 PRO B C 1
ATOM 3346 O O . PRO B 1 52 ? -48.221 56.129 21.737 1.00 92.67 38 PRO B O 1
ATOM 3350 N N . ILE B 1 53 ? -46.321 57.081 20.983 1.00 97.20 39 ILE B N 1
ATOM 3351 C CA . ILE B 1 53 ? -45.770 57.343 22.304 1.00 105.44 39 ILE B CA 1
ATOM 3352 C C . ILE B 1 53 ? -45.773 58.851 22.559 1.00 107.44 39 ILE B C 1
ATOM 3353 O O . ILE B 1 53 ? -45.719 59.639 21.615 1.00 110.10 39 ILE B O 1
ATOM 3358 N N . THR B 1 54 ? -45.868 59.247 23.827 1.00 91.53 40 THR B N 1
ATOM 3359 C CA . THR B 1 54 ? -45.866 60.663 24.196 1.00 94.40 40 THR B CA 1
ATOM 3360 C C . THR B 1 54 ? -44.549 61.044 24.863 1.00 95.63 40 THR B C 1
ATOM 3361 O O . THR B 1 54 ? -43.821 60.172 25.336 1.00 99.45 40 THR B O 1
ATOM 3365 N N . PRO B 1 55 ? -44.239 62.352 24.905 1.00 92.41 41 PRO B N 1
ATOM 3366 C CA . PRO B 1 55 ? -43.027 62.843 25.572 1.00 92.55 41 PRO B CA 1
ATOM 3367 C C . PRO B 1 55 ? -42.884 62.368 27.017 1.00 94.13 41 PRO B C 1
ATOM 3368 O O . PRO B 1 55 ? -41.768 62.111 27.470 1.00 94.00 41 PRO B O 1
ATOM 3372 N N . GLU B 1 56 ? -44.000 62.260 27.730 1.00 93.88 42 GLU B N 1
ATOM 3373 C CA . GLU B 1 56 ? -43.976 61.799 29.111 1.00 98.45 42 GLU B CA 1
ATOM 3374 C C . GLU B 1 56 ? -43.575 60.332 29.172 1.00 95.37 42 GLU B C 1
ATOM 3375 O O . GLU B 1 56 ? -42.849 59.915 30.074 1.00 93.00 42 GLU B O 1
ATOM 3378 N N . GLU B 1 57 ? -44.050 59.555 28.206 1.00 114.09 43 GLU B N 1
ATOM 3379 C CA . GLU B 1 57 ? -43.735 58.138 28.154 1.00 117.86 43 GLU B CA 1
ATOM 3380 C C . GLU B 1 57 ? -42.283 57.917 27.743 1.00 112.33 43 GLU B C 1
ATOM 3381 O O . GLU B 1 57 ? -41.616 57.017 28.257 1.00 110.21 43 GLU B O 1
ATOM 3387 N N . LEU B 1 58 ? -41.802 58.738 26.813 1.00 90.33 44 LEU B N 1
ATOM 3388 C CA . LEU B 1 58 ? -40.421 58.647 26.347 1.00 85.42 44 LEU B CA 1
ATOM 3389 C C . LEU B 1 58 ? -39.464 58.895 27.502 1.00 87.39 44 LEU B C 1
ATOM 3390 O O . LEU B 1 58 ? -38.508 58.145 27.705 1.00 87.73 44 LEU B O 1
ATOM 3395 N N . ALA B 1 59 ? -39.723 59.960 28.252 1.00 85.34 45 ALA B N 1
ATOM 3396 C CA . ALA B 1 59 ? -38.969 60.232 29.466 1.00 87.02 45 ALA B CA 1
ATOM 3397 C C . ALA B 1 59 ? -39.156 59.081 30.449 1.00 88.17 45 ALA B C 1
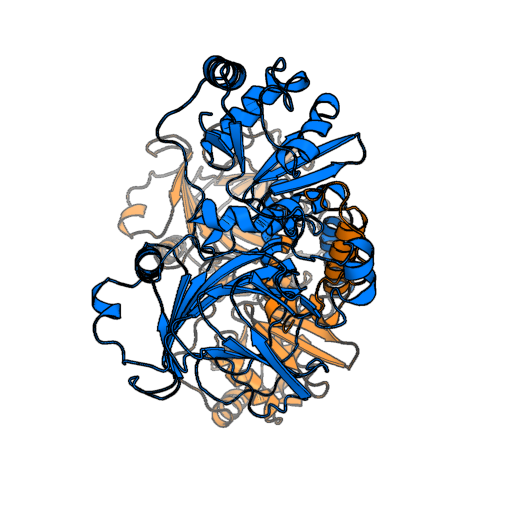ATOM 3398 O O . ALA B 1 59 ? -38.291 58.820 31.283 1.00 91.99 45 ALA B O 1
ATOM 3400 N N . GLY B 1 60 ? -40.288 58.391 30.340 1.00 89.06 46 GLY B N 1
ATOM 3401 C CA . GLY B 1 60 ? -40.559 57.224 31.159 1.00 89.24 46 GLY B CA 1
ATOM 3402 C C . GLY B 1 60 ? -39.635 56.071 30.818 1.00 94.32 46 GLY B C 1
ATOM 3403 O O . GLY B 1 60 ? -39.177 55.349 31.703 1.00 102.32 46 GLY B O 1
ATOM 3404 N N . LEU B 1 61 ? -39.361 55.900 29.528 1.00 87.21 47 LEU B N 1
ATOM 3405 C CA . LEU B 1 61 ? -38.454 54.856 29.066 1.00 83.87 47 LEU B CA 1
ATOM 3406 C C . LEU B 1 61 ? -37.009 55.194 29.411 1.00 88.72 47 LEU B C 1
ATOM 3407 O O . LEU B 1 61 ? -36.194 54.305 29.656 1.00 94.40 47 LEU B O 1
ATOM 3412 N N . ALA B 1 62 ? -36.700 56.487 29.426 1.00 82.84 48 ALA B N 1
ATOM 3413 C CA . ALA B 1 62 ? -35.344 56.951 29.698 1.00 83.91 48 ALA B CA 1
ATOM 3414 C C . ALA B 1 62 ? -34.883 56.581 31.107 1.00 93.81 48 ALA B C 1
ATOM 3415 O O . ALA B 1 62 ? -33.686 56.591 31.394 1.00 95.34 48 ALA B O 1
ATOM 3417 N N . CYS B 1 63 ? -35.832 56.257 31.981 1.00 118.26 49 CYS B N 1
ATOM 3418 C CA . CYS B 1 63 ? -35.517 55.896 33.361 1.00 123.66 49 CYS B CA 1
ATOM 3419 C C . CYS B 1 63 ? -35.363 54.389 33.536 1.00 127.09 49 CYS B C 1
ATOM 3420 O O . CYS B 1 63 ? -34.628 53.934 34.413 1.00 129.94 49 CYS B O 1
ATOM 3423 N N . GLU B 1 64 ? -36.057 53.620 32.704 1.00 132.79 50 GLU B N 1
ATOM 3424 C CA . GLU B 1 64 ? -36.004 52.166 32.796 1.00 136.55 50 GLU B CA 1
ATOM 3425 C C . GLU B 1 64 ? -34.586 51.660 32.549 1.00 133.02 50 GLU B C 1
ATOM 3426 O O . GLU B 1 64 ? -33.909 52.103 31.622 1.00 132.85 50 GLU B O 1
ATOM 3432 N N . GLU B 1 65 ? -34.147 50.734 33.396 1.00 120.24 51 GLU B N 1
ATOM 3433 C CA . GLU B 1 65 ? -32.769 50.254 33.382 1.00 115.84 51 GLU B CA 1
ATOM 3434 C C . GLU B 1 65 ? -32.430 49.496 32.101 1.00 112.82 51 GLU B C 1
ATOM 3435 O O . GLU B 1 65 ? -33.291 48.852 31.500 1.00 113.90 51 GLU B O 1
ATOM 3437 N N . GLY B 1 66 ? -31.166 49.577 31.697 1.00 96.58 52 GLY B N 1
ATOM 3438 C CA . GLY B 1 66 ? -30.690 48.892 30.508 1.00 87.87 52 GLY B CA 1
ATOM 3439 C C . GLY B 1 66 ? -30.961 49.669 29.235 1.00 81.62 52 GLY B C 1
ATOM 3440 O O . GLY B 1 66 ? -30.821 49.138 28.133 1.00 78.38 52 GLY B O 1
ATOM 3441 N N . VAL B 1 67 ? -31.338 50.934 29.391 1.00 81.78 53 VAL B N 1
ATOM 3442 C CA . VAL B 1 67 ? -31.695 51.785 28.263 1.00 77.43 53 VAL B CA 1
ATOM 3443 C C . VAL B 1 67 ? -30.616 52.831 27.995 1.00 77.25 53 VAL B C 1
ATOM 3444 O O . VAL B 1 67 ? -30.055 53.411 28.925 1.00 87.96 53 VAL B O 1
ATOM 3448 N N . THR B 1 68 ? -30.338 53.070 26.717 1.00 72.67 54 THR B N 1
ATOM 3449 C CA . THR B 1 68 ? -29.362 54.074 26.312 1.00 75.39 54 THR B CA 1
ATOM 3450 C C . THR B 1 68 ? -30.066 55.385 25.985 1.00 72.60 54 THR B C 1
ATOM 3451 O O . THR B 1 68 ? -30.823 55.461 25.016 1.00 65.01 54 THR B O 1
ATOM 3455 N N . ALA B 1 69 ? -29.815 56.413 26.793 1.00 72.86 55 ALA B N 1
ATOM 3456 C CA . ALA B 1 69 ? -30.458 57.710 26.604 1.00 69.79 55 ALA B CA 1
ATOM 3457 C C . ALA B 1 69 ? -29.479 58.858 26.830 1.00 74.25 55 ALA B C 1
ATOM 3458 O O . ALA B 1 69 ? -28.605 58.783 27.692 1.00 83.14 55 ALA B O 1
ATOM 3460 N N . ARG B 1 70 ? -29.633 59.912 26.033 1.00 82.22 56 ARG B N 1
ATOM 3461 C CA . ARG B 1 70 ? -28.785 61.098 26.116 1.00 85.98 56 ARG B CA 1
ATOM 3462 C C . ARG B 1 70 ? -29.625 62.363 26.233 1.00 88.31 56 ARG B C 1
ATOM 3463 O O . ARG B 1 70 ? -30.641 62.506 25.555 1.00 87.28 56 ARG B O 1
ATOM 3471 N N . LEU B 1 71 ? -29.188 63.279 27.092 1.00 82.51 57 LEU B N 1
ATOM 3472 C CA . LEU B 1 71 ? -29.804 64.596 27.205 1.00 76.78 57 LEU B CA 1
ATOM 3473 C C . LEU B 1 71 ? -28.818 65.654 26.737 1.00 82.40 57 LEU B C 1
ATOM 3474 O O . LEU B 1 71 ? -27.728 65.775 27.290 1.00 85.33 57 LEU B O 1
ATOM 3479 N N . ILE B 1 72 ? -29.207 66.415 25.718 1.00 88.88 58 ILE B N 1
ATOM 3480 C CA . ILE B 1 72 ? -28.337 67.424 25.124 1.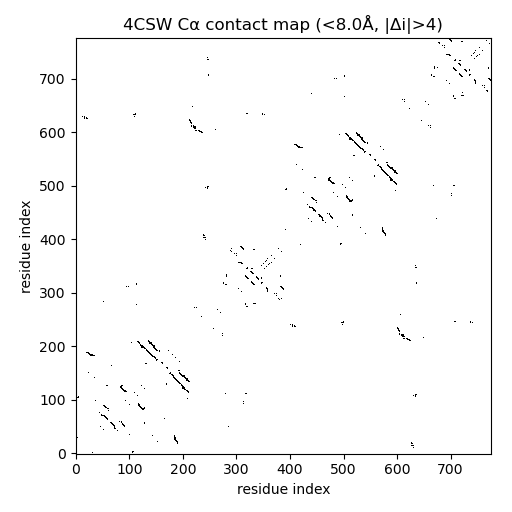00 88.63 58 ILE B CA 1
ATOM 3481 C C . ILE B 1 72 ? -28.946 68.816 25.258 1.00 90.27 58 ILE B C 1
ATOM 3482 O O . ILE B 1 72 ? -30.076 69.048 24.834 1.00 91.42 58 ILE B O 1
ATOM 3487 N N . LEU B 1 73 ? -28.184 69.734 25.847 1.00 91.16 59 LEU B N 1
ATOM 3488 C CA . LEU B 1 73 ? -28.618 71.118 26.008 1.00 95.18 59 LEU B CA 1
ATOM 3489 C C . LEU B 1 73 ? -27.668 72.072 25.289 1.00 95.38 59 LEU B C 1
ATOM 3490 O O . LEU B 1 73 ? -26.521 72.244 25.699 1.00 99.47 59 LEU B O 1
ATOM 3495 N N . GLU B 1 74 ? -28.154 72.689 24.216 1.00 99.98 60 GLU B N 1
ATOM 3496 C CA . GLU B 1 74 ? -27.386 73.702 23.499 1.00 107.73 60 GLU B CA 1
ATOM 3497 C C . GLU B 1 74 ? -27.041 74.854 24.438 1.00 113.60 60 GLU B C 1
ATOM 3498 O O . GLU B 1 74 ? -26.023 75.528 24.275 1.00 111.53 60 GLU B O 1
ATOM 3504 N N . LYS B 1 75 ? -27.907 75.067 25.424 1.00 116.07 61 LYS B N 1
ATOM 3505 C CA . LYS B 1 75 ? -27.719 76.109 26.422 1.00 117.15 61 LYS B CA 1
ATOM 3506 C C . LYS B 1 75 ? -28.621 75.825 27.618 1.00 118.08 61 LYS B C 1
ATOM 3507 O O . LYS B 1 75 ? -29.625 75.122 27.489 1.00 120.76 61 LYS B O 1
ATOM 3513 N N . GLY B 1 76 ? -28.263 76.372 28.776 1.00 112.25 62 GLY B N 1
ATOM 3514 C CA . GLY B 1 76 ? -29.033 76.173 29.991 1.00 114.10 62 GLY B CA 1
ATOM 3515 C C . GLY B 1 76 ? -28.355 75.214 30.952 1.00 118.60 62 GLY B C 1
ATOM 3516 O O . GLY B 1 76 ? -28.714 75.145 32.128 1.00 124.76 62 GLY B O 1
ATOM 3517 N N . GLY B 1 77 ? -27.376 74.467 30.451 1.00 115.71 63 GLY B N 1
ATOM 3518 C CA . GLY B 1 77 ? -26.599 73.568 31.284 1.00 114.89 63 GLY B CA 1
ATOM 3519 C C . GLY B 1 77 ? -25.444 74.296 31.942 1.00 119.50 63 GLY B C 1
ATOM 3520 O O . GLY B 1 77 ? -25.351 75.521 31.863 1.00 122.80 63 GLY B O 1
ATOM 3521 N N . ALA B 1 78 ? -24.562 73.545 32.592 1.00 125.88 64 ALA B N 1
ATOM 3522 C CA . ALA B 1 78 ? -23.398 74.131 33.247 1.00 130.97 64 ALA B CA 1
ATOM 3523 C C . ALA B 1 78 ? -22.454 74.740 32.214 1.00 135.76 64 ALA B C 1
ATOM 3524 O O . ALA B 1 78 ? -21.865 75.796 32.446 1.00 143.24 64 ALA B O 1
ATOM 3526 N N . TYR B 1 79 ? -22.319 74.066 31.076 1.00 132.54 65 TYR B N 1
ATOM 3527 C CA . TYR B 1 79 ? -21.512 74.562 29.964 1.00 131.44 65 TYR B CA 1
ATOM 3528 C C . TYR B 1 79 ? -22.276 74.349 28.661 1.00 126.21 65 TYR B C 1
ATOM 3529 O O . TYR B 1 79 ? -23.218 73.558 28.621 1.00 123.58 65 TYR B O 1
ATOM 3538 N N . PRO B 1 80 ? -21.890 75.065 27.591 1.00 116.07 66 PRO B N 1
ATOM 3539 C CA . PRO B 1 80 ? -22.631 74.911 26.334 1.00 110.77 66 PRO B CA 1
ATOM 3540 C C . PRO B 1 80 ? -22.513 73.499 25.765 1.00 109.35 66 PRO B C 1
ATOM 3541 O O . PRO B 1 80 ? -21.448 72.889 25.857 1.00 112.06 66 PRO B O 1
ATOM 3545 N N . TRP B 1 81 ? -23.603 72.994 25.194 1.00 102.35 67 TRP B N 1
ATOM 3546 C CA . TRP B 1 81 ? -23.650 71.628 24.678 1.00 95.98 67 TRP B CA 1
ATOM 3547 C C . TRP B 1 81 ? -23.261 70.604 25.742 1.00 95.05 67 TRP B C 1
ATOM 3548 O O . TRP B 1 81 ? -22.282 69.875 25.577 1.00 95.17 67 TRP B O 1
ATOM 3559 N N . GLU B 1 82 ? -24.024 70.545 26.828 1.00 99.04 68 GLU B N 1
ATOM 3560 C CA . GLU B 1 82 ? -23.778 69.546 27.857 1.00 106.00 68 GLU B CA 1
ATOM 3561 C C . GLU B 1 82 ? -24.507 68.261 27.496 1.00 99.62 68 GLU B C 1
ATOM 3562 O O . GLU B 1 82 ? -25.618 68.302 26.968 1.00 98.89 68 GLU B O 1
ATOM 3568 N N . VAL B 1 83 ? -23.876 67.126 27.779 1.00 88.59 69 VAL B N 1
ATOM 3569 C CA . VAL B 1 83 ? -24.467 65.825 27.490 1.00 82.64 69 VAL B CA 1
ATOM 3570 C C . VAL B 1 83 ? -24.560 64.977 28.755 1.00 86.21 69 VAL B C 1
ATOM 3571 O O . VAL B 1 83 ? -23.548 64.501 29.272 1.00 89.21 69 VAL B O 1
ATOM 3575 N N . ARG B 1 84 ? -25.785 64.797 29.243 1.00 87.81 70 ARG B N 1
ATOM 3576 C CA . ARG B 1 84 ? -26.042 63.962 30.410 1.00 94.51 70 ARG B CA 1
ATOM 3577 C C . ARG B 1 84 ? -26.565 62.602 29.959 1.00 97.34 70 ARG B C 1
ATOM 3578 O O . ARG B 1 84 ? -27.493 62.523 29.154 1.00 95.61 70 ARG B O 1
ATOM 3586 N N . TYR B 1 85 ? -25.965 61.538 30.484 1.00 99.48 71 TYR B N 1
ATOM 3587 C CA . TYR B 1 85 ? -26.292 60.179 30.062 1.00 96.38 71 TYR B CA 1
ATOM 3588 C C . TYR B 1 85 ? -27.195 59.456 31.053 1.00 104.92 71 TYR B C 1
ATOM 3589 O O . TYR B 1 85 ? -27.152 59.717 32.256 1.00 108.36 71 TYR B O 1
ATOM 3598 N N . GLY B 1 86 ? -28.006 58.538 30.536 1.00 123.32 72 GLY B N 1
ATOM 3599 C CA . GLY B 1 86 ? -28.843 57.703 31.375 1.00 129.13 72 GLY B CA 1
ATOM 3600 C C . GLY B 1 86 ? -28.008 56.654 32.088 1.00 131.72 72 GLY B C 1
ATOM 3601 O O . GLY B 1 86 ? -26.801 56.566 31.860 1.00 132.77 72 GLY B O 1
ATOM 3602 N N . PRO B 1 87 ? -28.640 55.852 32.960 1.00 127.19 73 PRO B N 1
ATOM 3603 C CA . PRO B 1 87 ? -30.071 55.885 33.278 1.00 124.99 73 PRO B CA 1
ATOM 3604 C C . PRO B 1 87 ? -30.448 57.142 34.053 1.00 128.70 73 PRO B C 1
ATOM 3605 O O . PRO B 1 87 ? -29.559 57.830 34.556 1.00 136.25 73 PRO B O 1
ATOM 3609 N N . PHE B 1 88 ? -31.743 57.432 34.142 1.00 115.60 74 PHE B N 1
ATOM 3610 C CA . PHE B 1 88 ? -32.215 58.674 34.746 1.00 119.25 74 PHE B CA 1
ATOM 3611 C C . PHE B 1 88 ? -33.125 58.446 35.947 1.00 130.94 74 PHE B C 1
ATOM 3612 O O . PHE B 1 88 ? -33.554 57.323 36.222 1.00 130.21 74 PHE B O 1
ATOM 3620 N N . GLU B 1 89 ? -33.401 59.538 36.654 1.00 146.84 75 GLU B N 1
ATOM 3621 C CA . GLU B 1 89 ? -34.378 59.560 37.732 1.00 149.08 75 GLU B CA 1
ATOM 3622 C C . GLU B 1 89 ? -35.470 60.561 37.360 1.00 148.00 75 GLU B C 1
ATOM 3623 O O . GLU B 1 89 ? -35.188 61.555 36.691 1.00 146.92 75 GLU B O 1
ATOM 3629 N N . PRO B 1 90 ? -36.720 60.306 37.784 1.00 155.71 76 PRO B N 1
ATOM 3630 C CA . PRO B 1 90 ? -37.838 61.190 37.424 1.00 159.27 76 PRO B CA 1
ATOM 3631 C C . PRO B 1 90 ? -37.610 62.669 37.743 1.00 162.41 76 PRO B C 1
ATOM 3632 O O . PRO B 1 90 ? -38.194 63.531 37.085 1.00 157.53 76 PRO B O 1
ATOM 3636 N N . GLU B 1 91 ? -36.773 62.953 38.735 1.00 176.62 77 GLU B N 1
ATOM 3637 C CA . GLU B 1 91 ? -36.535 64.325 39.176 1.00 179.44 77 GLU B CA 1
ATOM 3638 C C . GLU B 1 91 ? -35.679 65.117 38.190 1.00 177.01 77 GLU B C 1
ATOM 3639 O O . GLU B 1 91 ? -35.699 66.348 38.188 1.00 177.97 77 GLU B O 1
ATOM 3641 N N . ASP B 1 92 ? -34.935 64.408 37.349 1.00 161.97 78 ASP B N 1
ATOM 3642 C CA . ASP B 1 92 ? -33.973 65.041 36.453 1.00 155.69 78 ASP B CA 1
ATOM 3643 C C . ASP B 1 92 ? -34.627 65.892 35.367 1.00 148.79 78 ASP B C 1
ATOM 3644 O O . ASP B 1 92 ? -34.000 66.807 34.832 1.00 149.66 78 ASP B O 1
ATOM 3649 N N . PHE B 1 93 ? -35.884 65.598 35.046 1.00 130.94 79 PHE B N 1
ATOM 3650 C CA . PHE B 1 93 ? -36.524 66.190 33.873 1.00 127.08 79 PHE B CA 1
ATOM 3651 C C . PHE B 1 93 ? -37.291 67.483 34.147 1.00 129.96 79 PHE B C 1
ATOM 3652 O O . PHE B 1 93 ? -37.378 68.348 33.276 1.00 126.35 79 PHE B O 1
ATOM 3660 N N . VAL B 1 94 ? -37.854 67.619 35.343 1.00 146.15 80 VAL B N 1
ATOM 3661 C CA . VAL B 1 94 ? -38.708 68.768 35.637 1.00 149.30 80 VAL B CA 1
ATOM 3662 C C . VAL B 1 94 ? -37.889 70.053 35.721 1.00 147.03 80 VAL B C 1
ATOM 3663 O O . VAL B 1 94 ? -38.383 71.136 35.402 1.00 144.42 80 VAL B O 1
ATOM 3667 N N . ALA B 1 95 ? -36.636 69.927 36.149 1.00 141.34 81 ALA B N 1
ATOM 3668 C CA . ALA B 1 95 ? -35.747 71.077 36.278 1.00 140.02 81 ALA B CA 1
ATOM 3669 C C . ALA B 1 95 ? -34.964 71.332 34.993 1.00 134.72 81 ALA B C 1
ATOM 3670 O O . ALA B 1 95 ? -33.750 71.537 35.030 1.00 133.20 81 ALA B O 1
ATOM 3672 N N . LEU B 1 96 ? -35.667 71.321 33.863 1.00 123.79 82 LEU B N 1
ATOM 3673 C CA . LEU B 1 96 ? -35.063 71.614 32.566 1.00 113.68 82 LEU B CA 1
ATOM 3674 C C . LEU B 1 96 ? -35.570 72.953 32.039 1.00 113.41 82 LEU B C 1
ATOM 3675 O O . LEU B 1 96 ? -36.739 73.284 32.231 1.00 114.84 82 LEU B O 1
ATOM 3680 N N . PRO B 1 97 ? -34.695 73.730 31.373 1.00 124.20 83 PRO B N 1
ATOM 3681 C CA . PRO B 1 97 ? -35.136 74.995 30.774 1.00 128.55 83 PRO B CA 1
ATOM 3682 C C . PRO B 1 97 ? -36.319 74.818 29.827 1.00 127.22 83 PRO B C 1
ATOM 3683 O O . PRO B 1 97 ? -36.565 73.703 29.366 1.00 125.32 83 PRO B O 1
ATOM 3687 N N . PRO B 1 98 ? -37.041 75.908 29.531 1.00 116.35 84 PRO B N 1
ATOM 3688 C CA . PRO B 1 98 ? -38.226 75.789 28.676 1.00 112.45 84 PRO B CA 1
ATOM 3689 C C . PRO B 1 98 ? -37.888 75.315 27.273 1.00 106.44 84 PRO B C 1
ATOM 3690 O O . PRO B 1 98 ? -38.738 74.729 26.604 1.00 102.40 84 PRO B O 1
ATOM 3694 N N . THR B 1 99 ? -36.659 75.569 26.839 1.00 124.17 85 THR B N 1
ATOM 3695 C CA . THR B 1 99 ? -36.289 75.335 25.453 1.00 124.61 85 THR B CA 1
ATOM 3696 C C . THR B 1 99 ? -34.809 75.001 25.281 1.00 119.25 85 THR B C 1
ATOM 3697 O O . THR B 1 99 ? -34.038 74.995 26.240 1.00 122.84 85 THR B O 1
ATOM 3701 N N . HIS B 1 100 ? -34.441 74.706 24.038 1.00 103.37 86 HIS B N 1
ATOM 3702 C CA . HIS B 1 100 ? -33.054 74.481 23.640 1.00 99.49 86 HIS B CA 1
ATOM 3703 C C . HIS B 1 100 ? -32.398 73.314 24.375 1.00 95.00 86 HIS B C 1
ATOM 3704 O O . HIS B 1 100 ? -31.239 73.388 24.785 1.00 97.20 86 HIS B O 1
ATOM 3711 N N . TRP B 1 101 ? -33.157 72.237 24.540 1.00 79.80 87 TRP B N 1
ATOM 3712 C CA . TRP B 1 101 ? -32.599 70.953 24.934 1.00 75.57 87 TRP B CA 1
ATOM 3713 C C . TRP B 1 101 ? -33.317 69.864 24.155 1.00 77.49 87 TRP B C 1
ATOM 3714 O O . TRP B 1 101 ? -34.324 70.131 23.505 1.00 80.07 87 TRP B O 1
ATOM 3725 N N . THR B 1 102 ? -32.795 68.645 24.205 1.00 91.27 88 THR B N 1
ATOM 3726 C CA . THR B 1 102 ? -33.423 67.529 23.512 1.00 88.03 88 THR B CA 1
ATOM 3727 C C . THR B 1 102 ? -33.071 66.207 24.183 1.00 85.25 88 THR B C 1
ATOM 3728 O O . THR B 1 102 ? -31.981 66.046 24.731 1.00 86.17 88 THR B O 1
ATOM 3732 N N . LEU B 1 103 ? -34.014 65.272 24.141 1.00 82.19 89 LEU B N 1
ATOM 3733 C CA . LEU B 1 103 ? -33.828 63.942 24.705 1.00 83.51 89 LEU B CA 1
ATOM 3734 C C . LEU B 1 103 ? -33.807 62.907 23.590 1.00 83.45 89 LEU B C 1
ATOM 3735 O O . LEU B 1 103 ? -34.676 62.914 22.721 1.00 83.05 89 LEU B O 1
ATOM 3740 N N . LEU B 1 104 ? -32.814 62.023 23.621 1.00 75.23 90 LEU B N 1
ATOM 3741 C CA . LEU B 1 104 ? -32.697 60.958 22.633 1.00 66.89 90 LEU B CA 1
ATOM 3742 C C . LEU B 1 104 ? -32.654 59.605 23.327 1.00 64.67 90 LEU B C 1
ATOM 3743 O O . LEU B 1 104 ? -31.832 59.380 24.210 1.00 70.46 90 LEU B O 1
ATOM 3748 N N . VAL B 1 105 ? -33.551 58.712 22.921 1.00 54.91 91 VAL B N 1
ATOM 3749 C CA . VAL B 1 105 ? -33.618 57.369 23.480 1.00 55.38 91 VAL B CA 1
ATOM 3750 C C . VAL B 1 105 ? -33.453 56.342 22.363 1.00 62.49 91 VAL B C 1
ATOM 3751 O O . VAL B 1 105 ? -34.078 56.457 21.309 1.00 62.29 91 VAL B O 1
ATOM 3755 N N . GLN B 1 106 ? -32.615 55.338 22.608 1.00 77.47 92 GLN B N 1
ATOM 3756 C CA . GLN B 1 106 ? -32.251 54.358 21.589 1.00 73.10 92 GLN B CA 1
ATOM 3757 C C . GLN B 1 106 ? -33.024 53.051 21.738 1.00 73.12 92 GLN B C 1
ATOM 3758 O O . GLN B 1 106 ? -33.410 52.668 22.843 1.00 73.83 92 GLN B O 1
ATOM 3764 N N . GLU B 1 107 ? -33.233 52.373 20.613 1.00 79.92 93 GLU B N 1
ATOM 3765 C CA . GLU B 1 107 ? -33.860 51.053 20.593 1.00 82.90 93 GLU B CA 1
ATOM 3766 C C . GLU B 1 107 ? -35.239 51.068 21.241 1.00 81.48 93 GLU B C 1
ATOM 3767 O O . GLU B 1 107 ? -35.598 50.161 21.992 1.00 77.30 93 GLU B O 1
ATOM 3773 N N . VAL B 1 108 ? -36.008 52.109 20.944 1.00 78.62 94 VAL B N 1
ATOM 3774 C CA . VAL B 1 108 ? -37.368 52.224 21.450 1.00 74.46 94 VAL B CA 1
ATOM 3775 C C . VAL B 1 108 ? -38.254 51.146 20.831 1.00 73.54 94 VAL B C 1
ATOM 3776 O O . VAL B 1 108 ? -39.254 50.735 21.420 1.00 75.08 94 VAL B O 1
ATOM 3780 N N . ASP B 1 109 ? -37.880 50.689 19.642 1.00 82.52 95 ASP B N 1
ATOM 3781 C CA . ASP B 1 109 ? -38.609 49.621 18.969 1.00 83.68 95 ASP B CA 1
ATOM 3782 C C . ASP B 1 109 ? -38.517 48.309 19.748 1.00 80.40 95 ASP B C 1
ATOM 3783 O O . ASP B 1 109 ? -39.388 47.448 19.633 1.00 82.04 95 ASP B O 1
ATOM 3788 N N . ARG B 1 110 ? -37.458 48.158 20.539 1.00 73.82 96 ARG B N 1
ATOM 3789 C CA . ARG B 1 110 ? -37.304 46.981 21.388 1.00 80.03 96 ARG B CA 1
ATOM 3790 C C . ARG B 1 110 ? -38.249 47.047 22.580 1.00 81.75 96 ARG B C 1
ATOM 3791 O O . ARG B 1 110 ? -38.734 46.020 23.058 1.00 86.45 96 ARG B O 1
ATOM 3799 N N . LEU B 1 111 ? -38.505 48.262 23.055 1.00 77.67 97 LEU B N 1
ATOM 3800 C CA . LEU B 1 111 ? -39.267 48.472 24.283 1.00 80.85 97 LEU B CA 1
ATOM 3801 C C . LEU B 1 111 ? -40.765 48.645 24.033 1.00 78.85 97 LEU B C 1
ATOM 3802 O O . LEU B 1 111 ? -41.589 48.149 24.802 1.00 79.23 97 LEU B O 1
ATOM 3807 N N . VAL B 1 112 ? -41.110 49.349 22.958 1.00 71.31 98 VAL B N 1
ATOM 3808 C CA . VAL B 1 112 ? -42.504 49.630 22.628 1.00 68.61 98 VAL B CA 1
ATOM 3809 C C . VAL B 1 112 ? -42.905 48.955 21.319 1.00 73.25 98 VAL B C 1
ATOM 3810 O O . VAL B 1 112 ? -42.488 49.394 20.247 1.00 79.41 98 VAL B O 1
ATOM 3814 N N . PRO B 1 113 ? -43.714 47.884 21.398 1.00 70.76 99 PRO B N 1
ATOM 3815 C CA . PRO B 1 113 ? -44.193 47.194 20.192 1.00 68.51 99 PRO B CA 1
ATOM 3816 C C . PRO B 1 113 ? -44.886 48.109 19.180 1.00 68.81 99 PRO B C 1
ATOM 3817 O O . PRO B 1 113 ? -44.802 47.855 17.978 1.00 67.11 99 PRO B O 1
ATOM 3821 N N . GLU B 1 114 ? -45.558 49.151 19.660 1.00 76.86 100 GLU B N 1
ATOM 3822 C CA . GLU B 1 114 ? -46.271 50.071 18.779 1.00 80.20 100 GLU B CA 1
ATOM 3823 C C . GLU B 1 114 ? -45.308 50.823 17.859 1.00 79.56 100 GLU B C 1
ATOM 3824 O O . GLU B 1 114 ? -45.658 51.170 16.731 1.00 79.27 100 GLU B O 1
ATOM 3826 N N . VAL B 1 115 ? -44.096 51.074 18.343 1.00 74.22 101 VAL B N 1
ATOM 3827 C CA . VAL B 1 115 ? -43.082 51.745 17.538 1.00 69.03 101 VAL B CA 1
ATOM 3828 C C . VAL B 1 115 ? -42.487 50.772 16.526 1.00 68.82 101 VAL B C 1
ATOM 3829 O O . VAL B 1 115 ? -42.214 51.138 15.383 1.00 64.93 101 VAL B O 1
ATOM 3833 N N . ALA B 1 116 ? -42.285 49.531 16.956 1.00 71.37 102 ALA B N 1
ATOM 3834 C CA . ALA B 1 116 ? -41.740 48.495 16.086 1.00 67.39 102 ALA B CA 1
ATOM 3835 C C . ALA B 1 116 ? -42.653 48.241 14.890 1.00 66.29 102 ALA B C 1
ATOM 3836 O O . ALA B 1 116 ? -42.211 47.726 13.864 1.00 70.42 102 ALA B O 1
ATOM 3838 N N . ALA B 1 117 ? -43.927 48.597 15.028 1.00 74.64 103 ALA B N 1
ATOM 3839 C CA . ALA B 1 117 ? -44.889 48.447 13.941 1.00 76.58 103 ALA B CA 1
ATOM 3840 C C . ALA B 1 117 ? -44.458 49.265 12.728 1.00 74.35 103 ALA B C 1
ATOM 3841 O O . ALA B 1 117 ? -44.669 48.861 11.584 1.00 71.56 103 ALA B O 1
ATOM 3843 N N . LEU B 1 118 ? -43.847 50.415 12.996 1.00 74.61 104 LEU B N 1
ATOM 3844 C CA . LEU B 1 118 ? -43.361 51.309 11.951 1.00 71.03 104 LEU B CA 1
ATOM 3845 C C . LEU B 1 118 ? -42.323 50.629 11.065 1.00 74.71 104 LEU B C 1
ATOM 3846 O O . LEU B 1 118 ? -42.106 51.027 9.920 1.00 75.86 104 LEU B O 1
ATOM 3851 N N . LEU B 1 119 ? -41.686 49.597 11.604 1.00 72.58 105 LEU B N 1
ATOM 3852 C CA . LEU B 1 119 ? -40.589 48.923 10.924 1.00 64.47 105 LEU B CA 1
ATOM 3853 C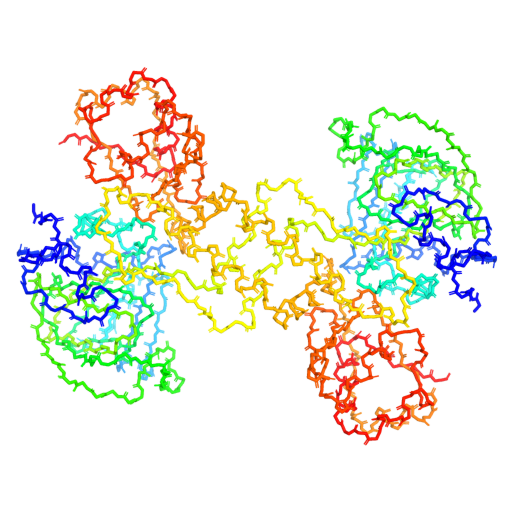 C . LEU B 1 119 ? -41.075 48.010 9.797 1.00 67.42 105 LEU B C 1
ATOM 3854 O O . LEU B 1 119 ? -40.272 47.362 9.126 1.00 70.73 105 LEU B O 1
ATOM 3859 N N . GLU B 1 120 ? -42.388 47.964 9.592 1.00 76.76 106 GLU B N 1
ATOM 3860 C CA . GLU B 1 120 ? -42.976 47.166 8.520 1.00 81.28 106 GLU B CA 1
ATOM 3861 C C . GLU B 1 120 ? -43.082 47.960 7.219 1.00 78.64 106 GLU B C 1
ATOM 3862 O O . GLU B 1 120 ? -43.601 47.460 6.219 1.00 81.21 106 GLU B O 1
ATOM 3868 N N . THR B 1 121 ? -42.589 49.194 7.240 1.00 68.59 107 THR B N 1
ATOM 3869 C CA . THR B 1 121 ? -42.633 50.069 6.072 1.00 71.18 107 THR B CA 1
ATOM 3870 C C . THR B 1 121 ? -41.289 50.108 5.348 1.00 71.99 107 THR B C 1
ATOM 3871 O O . THR B 1 121 ? -41.155 50.753 4.306 1.00 72.96 107 THR B O 1
ATOM 3875 N N . VAL B 1 122 ? -40.299 49.417 5.908 1.00 62.15 108 VAL B N 1
ATOM 3876 C CA . VAL B 1 122 ? -38.942 49.430 5.375 1.00 56.91 108 VAL B CA 1
ATOM 3877 C C . VAL B 1 122 ? -38.425 48.005 5.211 1.00 57.54 108 VAL B C 1
ATOM 3878 O O . VAL B 1 122 ? -37.273 47.703 5.524 1.00 67.54 108 VAL B O 1
ATOM 3882 N N . ARG B 1 123 ? -39.292 47.135 4.708 1.00 54.50 109 ARG B N 1
ATOM 3883 C CA . ARG B 1 123 ? -38.963 45.726 4.541 1.00 55.56 109 ARG B CA 1
ATOM 3884 C C . ARG B 1 123 ? -38.442 45.424 3.139 1.00 53.20 109 ARG B C 1
ATOM 3885 O O . ARG B 1 123 ? -38.294 44.262 2.764 1.00 54.32 109 ARG B O 1
ATOM 3893 N N . PHE B 1 124 ? -38.171 46.471 2.366 1.00 52.15 110 PHE B N 1
ATOM 3894 C CA . PHE B 1 124 ? -37.493 46.303 1.082 1.00 58.10 110 PHE B CA 1
ATOM 3895 C C . PHE B 1 124 ? -35.990 46.236 1.322 1.00 56.16 110 PHE B C 1
ATOM 3896 O O . PHE B 1 124 ? -35.231 45.791 0.461 1.00 57.21 110 PHE B O 1
ATOM 3904 N N . VAL B 1 125 ? -35.572 46.676 2.505 1.00 62.66 111 VAL B N 1
ATOM 3905 C CA . VAL B 1 125 ? -34.206 46.477 2.971 1.00 59.35 111 VAL B CA 1
ATOM 3906 C C . VAL B 1 125 ? -34.151 45.159 3.740 1.00 52.64 111 VAL B C 1
ATOM 3907 O O . VAL B 1 125 ? -35.099 44.814 4.441 1.00 54.78 111 VAL B O 1
ATOM 3911 N N . PRO B 1 126 ? -33.050 44.405 3.606 1.00 48.15 112 PRO B N 1
ATOM 3912 C CA . PRO B 1 126 ? -32.967 43.175 4.404 1.00 48.36 112 PRO B CA 1
ATOM 3913 C C . PRO B 1 126 ? -32.931 43.445 5.908 1.00 46.15 112 PRO B C 1
ATOM 3914 O O . PRO B 1 126 ? -32.560 44.537 6.340 1.00 43.51 112 PRO B O 1
ATOM 3918 N N . ASN B 1 127 ? -33.314 42.442 6.691 1.00 43.44 113 ASN B N 1
ATOM 3919 C CA . ASN B 1 127 ? -33.433 42.587 8.137 1.00 43.38 113 ASN B CA 1
ATOM 3920 C C . ASN B 1 127 ? -32.130 42.997 8.817 1.00 45.30 113 ASN B C 1
ATOM 3921 O O . ASN B 1 127 ? -32.132 43.845 9.703 1.00 45.55 113 ASN B O 1
ATOM 3926 N N . TRP B 1 128 ? -31.015 42.397 8.414 1.00 46.02 114 TRP B N 1
ATOM 3927 C CA . TRP B 1 128 ? -29.770 42.603 9.142 1.00 43.45 114 TRP B CA 1
ATOM 3928 C C . TRP B 1 128 ? -29.229 44.018 8.945 1.00 43.48 114 TRP B C 1
ATOM 3929 O O . TRP B 1 128 ? -28.448 44.508 9.759 1.00 48.90 114 TRP B O 1
ATOM 3940 N N . ARG B 1 129 ? -29.658 44.680 7.878 1.00 44.16 115 ARG B N 1
ATOM 3941 C CA . ARG B 1 129 ? -29.261 46.062 7.634 1.00 48.33 115 ARG B CA 1
ATOM 3942 C C . ARG B 1 129 ? -30.033 47.027 8.528 1.00 47.34 115 ARG B C 1
ATOM 3943 O O . ARG B 1 129 ? -29.677 48.201 8.633 1.00 47.31 115 ARG B O 1
ATOM 3951 N N . LEU B 1 130 ? -31.096 46.533 9.158 1.00 56.97 116 LEU B N 1
ATOM 3952 C CA . LEU B 1 130 ? -31.850 47.316 10.136 1.00 51.61 116 LEU B CA 1
ATOM 3953 C C . LEU B 1 130 ? -31.126 47.323 11.476 1.00 56.75 116 LEU B C 1
ATOM 3954 O O . LEU B 1 130 ? -30.593 46.296 11.903 1.00 63.14 116 LEU B O 1
ATOM 3959 N N . ASP B 1 131 ? -31.101 48.480 12.132 1.00 49.03 117 ASP B N 1
ATOM 3960 C CA . ASP B 1 131 ? -30.528 48.593 13.469 1.00 57.71 117 ASP B CA 1
ATOM 3961 C C . ASP B 1 131 ? -31.613 48.828 14.521 1.00 59.70 117 ASP B C 1
ATOM 3962 O O . ASP B 1 131 ? -31.953 47.924 15.286 1.00 59.22 117 ASP B O 1
ATOM 3967 N N . ASP B 1 132 ? -32.152 50.042 14.557 1.00 64.93 118 ASP B N 1
ATOM 3968 C CA . ASP B 1 132 ? -33.103 50.417 15.593 1.00 71.39 118 ASP B CA 1
ATOM 3969 C C . ASP B 1 132 ? -33.895 51.662 15.221 1.00 68.30 118 ASP B C 1
ATOM 3970 O O . ASP B 1 132 ? -33.561 52.360 14.261 1.00 69.08 118 ASP B O 1
ATOM 3975 N N . ILE B 1 133 ? -34.942 51.928 15.998 1.00 61.29 119 ILE B N 1
ATOM 3976 C CA . ILE B 1 133 ? -35.684 53.181 15.922 1.00 58.71 119 ILE B CA 1
ATOM 3977 C C . ILE B 1 133 ? -35.439 53.980 17.193 1.00 64.73 119 ILE B C 1
ATOM 3978 O O . ILE B 1 133 ? -35.909 53.595 18.264 1.00 69.82 119 ILE B O 1
ATOM 3983 N N . MET B 1 134 ? -34.706 55.083 17.082 1.00 65.94 120 MET B N 1
ATOM 3984 C CA . MET B 1 134 ? -34.521 55.966 18.224 1.00 73.62 120 MET B CA 1
ATOM 3985 C C . MET B 1 134 ? -35.547 57.090 18.139 1.00 73.03 120 MET B C 1
ATOM 3986 O O . MET B 1 134 ? -35.823 57.622 17.063 1.00 67.99 120 MET B O 1
ATOM 3991 N N . VAL B 1 135 ? -36.135 57.420 19.282 1.00 69.87 121 VAL B N 1
ATOM 3992 C CA . VAL B 1 135 ? -37.123 58.483 19.358 1.00 68.68 121 VAL B CA 1
ATOM 3993 C C . VAL B 1 135 ? -36.512 59.694 20.036 1.00 65.67 121 VAL B C 1
ATOM 3994 O O . VAL B 1 135 ? -35.844 59.567 21.063 1.00 67.20 121 VAL B O 1
ATOM 3998 N N . SER B 1 136 ? -36.740 60.863 19.451 1.00 58.69 122 SER B N 1
ATOM 3999 C CA . SER B 1 136 ? -36.258 62.110 20.023 1.00 67.49 122 SER B CA 1
ATOM 4000 C C . SER B 1 136 ? -37.434 62.986 20.432 1.00 72.56 122 SER B C 1
ATOM 4001 O O . SER B 1 136 ? -38.437 63.044 19.726 1.00 65.74 122 SER B O 1
ATOM 4004 N N . TYR B 1 137 ? -37.316 63.644 21.582 1.00 80.09 123 TYR B N 1
ATOM 4005 C CA . TYR B 1 137 ? -38.228 64.724 21.940 1.00 82.46 123 TYR B CA 1
ATOM 4006 C C . TYR B 1 137 ? -37.440 66.013 22.079 1.00 81.25 123 TYR B C 1
ATOM 4007 O O . TYR B 1 137 ? -36.311 66.007 22.569 1.00 82.06 123 TYR B O 1
ATOM 4016 N N . ALA B 1 138 ? -38.040 67.116 21.651 1.00 77.09 124 ALA B N 1
ATOM 4017 C CA . ALA B 1 138 ? -37.380 68.408 21.721 1.00 78.29 124 ALA B CA 1
ATOM 4018 C C . ALA B 1 138 ? -38.399 69.536 21.838 1.00 82.73 124 ALA B C 1
ATOM 4019 O O . ALA B 1 138 ? -39.281 69.664 20.990 1.00 81.08 124 ALA B O 1
ATOM 4021 N N . PRO B 1 139 ? -38.293 70.354 22.899 1.00 80.89 125 PRO B N 1
ATOM 4022 C CA . PRO B 1 139 ? -39.078 71.591 22.887 1.00 79.61 125 PRO B CA 1
ATOM 4023 C C . PRO B 1 139 ? -38.566 72.550 21.820 1.00 79.34 125 PRO B C 1
ATOM 4024 O O . PRO B 1 139 ? -37.567 72.244 21.171 1.00 82.34 125 PRO B O 1
ATOM 4028 N N . GLU B 1 140 ? -39.238 73.683 21.642 1.00 84.28 126 GLU B N 1
ATOM 4029 C CA . GLU B 1 140 ? -38.848 74.653 20.622 1.00 87.80 126 GLU B CA 1
ATOM 4030 C C . GLU B 1 140 ? -37.366 75.000 20.732 1.00 89.60 126 GLU B C 1
ATOM 4031 O O . GLU B 1 140 ? -36.854 75.219 21.826 1.00 87.67 126 GLU B O 1
ATOM 4033 N N . GLY B 1 141 ? -36.678 75.022 19.595 1.00 97.20 127 GLY B N 1
ATOM 4034 C CA . GLY B 1 141 ? -35.274 75.391 19.557 1.00 101.69 127 GLY B CA 1
ATOM 4035 C C . GLY B 1 141 ? -34.333 74.252 19.911 1.00 104.71 127 GLY B C 1
ATOM 4036 O O . GLY B 1 141 ? -33.113 74.415 19.870 1.00 103.93 127 GLY B O 1
ATOM 4037 N N . GLY B 1 142 ? -34.896 73.098 20.257 1.00 99.84 128 GLY B N 1
ATOM 4038 C CA . GLY B 1 142 ? -34.095 71.941 20.613 1.00 98.09 128 GLY B CA 1
ATOM 4039 C C . GLY B 1 142 ? -33.427 71.328 19.397 1.00 95.85 128 GLY B C 1
ATOM 4040 O O . GLY B 1 142 ? -34.053 71.177 18.348 1.00 94.13 128 GLY B O 1
ATOM 4041 N N . THR B 1 143 ? -32.152 70.978 19.536 1.00 94.94 129 THR B N 1
ATOM 4042 C CA . THR B 1 143 ? -31.397 70.386 18.439 1.00 88.32 129 THR B CA 1
ATOM 4043 C C . THR B 1 143 ? -30.194 69.597 18.945 1.00 86.27 129 THR B C 1
ATOM 4044 O O . THR B 1 143 ? -29.830 69.680 20.117 1.00 91.54 129 THR B O 1
ATOM 4048 N N . VAL B 1 144 ? -29.581 68.841 18.040 1.00 85.47 130 VAL B N 1
ATOM 4049 C CA . VAL B 1 144 ? -28.338 68.130 18.318 1.00 84.99 130 VAL B CA 1
ATOM 4050 C C . VAL B 1 144 ? -27.183 68.843 17.620 1.00 78.61 130 VAL B C 1
ATOM 4051 O O . VAL B 1 144 ? -26.013 68.610 17.919 1.00 81.65 130 VAL B O 1
ATOM 4055 N N . GLY B 1 145 ? -27.532 69.718 16.684 1.00 74.04 131 GLY B N 1
ATOM 4056 C CA . GLY B 1 145 ? -26.556 70.491 15.941 1.00 78.76 131 GLY B CA 1
ATOM 4057 C C . GLY B 1 145 ? -26.236 69.839 14.612 1.00 80.65 131 GLY B C 1
ATOM 4058 O O . GLY B 1 145 ? -26.610 68.691 14.370 1.00 84.28 131 GLY B O 1
ATOM 4059 N N . ALA B 1 146 ? -25.555 70.577 13.741 1.00 73.21 132 ALA B N 1
ATOM 4060 C CA . ALA B 1 146 ? -25.145 70.043 12.449 1.00 74.03 132 ALA B CA 1
ATOM 4061 C C . ALA B 1 146 ? -24.153 68.899 12.638 1.00 76.87 132 ALA B C 1
ATOM 4062 O O . ALA B 1 146 ? -23.129 69.058 13.305 1.00 80.00 132 ALA B O 1
ATOM 4064 N N . HIS B 1 147 ? -24.463 67.751 12.045 1.00 74.05 133 HIS B N 1
ATOM 4065 C CA . HIS B 1 147 ? -23.641 66.558 12.205 1.00 75.38 133 HIS B CA 1
ATOM 4066 C C . HIS B 1 147 ? -23.809 65.611 11.027 1.00 72.25 133 HIS B C 1
ATOM 4067 O O . HIS B 1 147 ? -24.662 65.823 10.164 1.00 70.12 133 HIS B O 1
ATOM 4074 N N . ILE B 1 148 ? -22.987 64.566 11.004 1.00 79.39 134 ILE B N 1
ATOM 4075 C CA . ILE B 1 148 ? -23.107 63.502 10.015 1.00 79.23 134 ILE B CA 1
ATOM 4076 C C . ILE B 1 148 ? -23.272 62.150 10.702 1.00 76.55 134 ILE B C 1
ATOM 4077 O O . ILE B 1 148 ? -23.026 62.017 11.902 1.00 73.60 134 ILE B O 1
ATOM 4082 N N . ASP B 1 149 ? -23.701 61.158 9.929 1.00 86.77 135 ASP B N 1
ATOM 4083 C CA . ASP B 1 149 ? -23.780 59.779 10.397 1.00 83.70 135 ASP B CA 1
ATOM 4084 C C . ASP B 1 149 ? -23.194 58.850 9.342 1.00 79.62 135 ASP B C 1
ATOM 4085 O O . ASP B 1 149 ? -23.187 59.173 8.156 1.00 88.32 135 ASP B O 1
ATOM 4090 N N . ASN B 1 150 ? -22.703 57.696 9.780 1.00 61.35 136 ASN B N 1
ATOM 4091 C CA . ASN B 1 150 ? -22.085 56.730 8.880 1.00 58.35 136 ASN B CA 1
ATOM 4092 C C . ASN B 1 150 ? -23.083 55.724 8.323 1.00 58.80 136 ASN B C 1
ATOM 4093 O O . ASN B 1 150 ? -22.700 54.750 7.675 1.00 63.14 136 ASN B O 1
ATOM 4098 N N . TYR B 1 151 ? -24.365 55.970 8.571 1.00 68.62 137 TYR B N 1
ATOM 4099 C CA . TYR B 1 151 ? -25.413 55.033 8.189 1.00 62.20 137 TYR B CA 1
ATOM 4100 C C . TYR B 1 151 ? -26.584 55.730 7.514 1.00 63.32 137 TYR B C 1
ATOM 4101 O O . TYR B 1 151 ? -26.805 56.926 7.701 1.00 70.62 137 TYR B O 1
ATOM 4110 N N . ASP B 1 152 ? -27.327 54.966 6.722 1.00 56.35 138 ASP B N 1
ATOM 4111 C CA . ASP B 1 152 ? -28.578 55.437 6.150 1.00 58.68 138 ASP B CA 1
ATOM 4112 C C . ASP B 1 152 ? -29.569 55.731 7.263 1.00 58.65 138 ASP B C 1
ATOM 4113 O O . ASP B 1 152 ? -29.494 55.138 8.340 1.00 58.33 138 ASP B O 1
ATOM 4118 N N . VAL B 1 153 ? -30.505 56.633 7.002 1.00 55.91 139 VAL B N 1
ATOM 4119 C CA . VAL B 1 153 ? -31.524 56.955 7.986 1.00 57.19 139 VAL B CA 1
ATOM 4120 C C . VAL B 1 153 ? -32.800 57.445 7.326 1.00 56.98 139 VAL B C 1
ATOM 4121 O O . VAL B 1 153 ? -32.763 58.159 6.324 1.00 62.91 139 VAL B O 1
ATOM 4125 N N . PHE B 1 154 ? -33.927 57.035 7.893 1.00 50.58 140 PHE B N 1
ATOM 4126 C CA . PHE B 1 154 ? -35.213 57.630 7.571 1.00 51.90 140 PHE B CA 1
ATOM 4127 C C . PHE B 1 154 ? -35.635 58.508 8.741 1.00 54.88 140 PHE B C 1
ATOM 4128 O O . PHE B 1 154 ? -35.951 58.007 9.820 1.00 55.25 140 PHE B O 1
ATOM 4136 N N . LEU B 1 155 ? -35.609 59.819 8.533 1.00 65.45 141 LEU B N 1
ATOM 4137 C CA . LEU B 1 155 ? -36.061 60.766 9.542 1.00 65.47 141 LEU B CA 1
ATOM 4138 C C . LEU B 1 155 ? -37.569 60.959 9.421 1.00 69.41 141 LEU B C 1
ATOM 4139 O O . LEU B 1 155 ? -38.057 61.465 8.413 1.00 72.47 141 LEU B O 1
ATOM 4144 N N . VAL B 1 156 ? -38.296 60.551 10.457 1.00 66.75 142 VAL B N 1
ATOM 4145 C CA . VAL B 1 156 ? -39.754 60.583 10.449 1.00 68.30 142 VAL B CA 1
ATOM 4146 C C . VAL B 1 156 ? -40.302 61.576 11.470 1.00 73.86 142 VAL B C 1
ATOM 4147 O O . VAL B 1 156 ? -40.082 61.418 12.670 1.00 75.33 142 VAL B O 1
ATOM 4151 N N . GLN B 1 157 ? -41.020 62.592 11.000 1.00 77.14 143 GLN B N 1
ATOM 4152 C CA . GLN B 1 157 ? -41.688 63.514 11.911 1.00 82.34 143 GLN B CA 1
ATOM 4153 C C . GLN B 1 157 ? -42.961 62.874 12.451 1.00 82.65 143 GLN B C 1
ATOM 4154 O O . GLN B 1 157 ? -43.828 62.452 11.686 1.00 87.14 143 GLN B O 1
ATOM 4160 N N . ALA B 1 158 ? -43.062 62.810 13.775 1.00 74.15 144 ALA B N 1
ATOM 4161 C CA . ALA B 1 158 ? -44.174 62.136 14.435 1.00 82.89 144 ALA B CA 1
ATOM 4162 C C . ALA B 1 158 ? -44.987 63.096 15.301 1.00 90.55 144 ALA B C 1
ATOM 4163 O O . ALA B 1 158 ? -46.046 62.733 15.814 1.00 91.52 144 ALA B O 1
ATOM 4165 N N . TRP B 1 159 ? -44.487 64.317 15.461 1.00 96.64 145 TRP B N 1
ATOM 4166 C CA . TRP B 1 159 ? -45.172 65.340 16.245 1.00 98.09 145 TRP B CA 1
ATOM 4167 C C . TRP B 1 159 ? -44.445 66.663 16.050 1.00 100.32 145 TRP B C 1
ATOM 4168 O O . TRP B 1 159 ? -43.225 66.683 15.898 1.00 98.17 145 TRP B O 1
ATOM 4179 N N . GLY B 1 160 ? -45.192 67.762 16.036 1.00 99.04 146 GLY B N 1
ATOM 4180 C CA . GLY B 1 160 ? -44.598 69.079 15.919 1.00 98.39 146 GLY B CA 1
ATOM 4181 C C . GLY B 1 160 ? -44.020 69.265 14.535 1.00 93.97 146 GLY B C 1
ATOM 4182 O O . GLY B 1 160 ? -44.370 68.528 13.611 1.00 89.42 146 GLY B O 1
ATOM 4183 N N . ARG B 1 161 ? -43.139 70.250 14.389 1.00 97.29 147 ARG B N 1
ATOM 4184 C CA . ARG B 1 161 ? -42.509 70.525 13.105 1.00 100.08 147 ARG B CA 1
ATOM 4185 C C . ARG B 1 161 ? -41.020 70.792 13.289 1.00 96.05 147 ARG B C 1
ATOM 4186 O O . ARG B 1 161 ? -40.603 71.401 14.275 1.00 98.47 147 ARG B O 1
ATOM 4194 N N . ARG B 1 162 ? -40.228 70.325 12.328 1.00 88.11 148 ARG B N 1
ATOM 4195 C CA . ARG B 1 162 ? -38.775 70.453 12.374 1.00 87.61 148 ARG B CA 1
ATOM 4196 C C . ARG B 1 162 ? -38.238 71.056 11.084 1.00 87.59 148 ARG B C 1
ATOM 4197 O O . ARG B 1 162 ? -38.626 70.644 9.991 1.00 90.57 148 ARG B O 1
ATOM 4205 N N . ARG B 1 163 ? -37.345 72.032 11.220 1.00 83.44 149 ARG B N 1
ATOM 4206 C CA . ARG B 1 163 ? -36.673 72.620 10.069 1.00 87.88 149 ARG B CA 1
ATOM 4207 C C . ARG B 1 163 ? -35.351 71.909 9.808 1.00 85.22 149 ARG B C 1
ATOM 4208 O O . ARG B 1 163 ? -34.395 72.067 10.568 1.00 81.62 149 ARG B O 1
ATOM 4216 N N . TRP B 1 164 ? -35.299 71.134 8.729 1.00 73.84 150 TRP B N 1
ATOM 4217 C CA . TRP B 1 164 ? -34.084 70.418 8.357 1.00 68.21 150 TRP B CA 1
ATOM 4218 C C . TRP B 1 164 ? -33.290 71.174 7.300 1.00 75.95 150 TRP B C 1
ATOM 4219 O O . TRP B 1 164 ? -33.835 71.588 6.275 1.00 85.04 150 TRP B O 1
ATOM 4230 N N . GLN B 1 165 ? -32.000 71.351 7.565 1.00 73.49 151 GLN B N 1
ATOM 4231 C CA . GLN B 1 165 ? -31.068 71.886 6.581 1.00 79.80 151 GLN B CA 1
ATOM 4232 C C . GLN B 1 165 ? -30.029 70.818 6.272 1.00 76.22 151 GLN B C 1
ATOM 4233 O O . GLN B 1 165 ? -29.478 70.205 7.183 1.00 76.17 151 GLN B O 1
ATOM 4239 N N . ILE B 1 166 ? -29.777 70.585 4.987 1.00 78.21 152 ILE B N 1
ATOM 4240 C CA . ILE B 1 166 ? -28.859 69.534 4.571 1.00 74.30 152 ILE B CA 1
ATOM 4241 C C . ILE B 1 166 ? -27.981 69.990 3.411 1.00 80.50 152 ILE B C 1
ATOM 4242 O O . ILE B 1 166 ? -28.251 71.013 2.781 1.00 86.77 152 ILE B O 1
ATOM 4247 N N . ASN B 1 167 ? -26.926 69.226 3.146 1.00 80.37 153 ASN B N 1
ATOM 4248 C CA . ASN B 1 167 ? -26.069 69.452 1.990 1.00 81.29 153 ASN B CA 1
ATOM 4249 C C . ASN B 1 167 ? -26.014 68.179 1.162 1.00 81.31 153 ASN B C 1
ATOM 4250 O O . ASN B 1 167 ? -25.583 67.138 1.649 1.00 89.90 153 ASN B O 1
ATOM 4255 N N . HIS B 1 168 ? -26.457 68.260 -0.087 1.00 83.53 154 HIS B N 1
ATOM 4256 C CA . HIS B 1 168 ? -26.514 67.087 -0.953 1.00 89.38 154 HIS B CA 1
ATOM 4257 C C . HIS B 1 168 ? -25.128 66.502 -1.231 1.00 92.84 154 HIS B C 1
ATOM 4258 O O . HIS B 1 168 ? -25.010 65.375 -1.718 1.00 90.44 154 HIS B O 1
ATOM 4265 N N . ARG B 1 169 ? -24.087 67.269 -0.918 1.00 91.14 155 ARG B N 1
ATOM 4266 C CA . ARG B 1 169 ? -22.711 66.812 -1.084 1.00 85.75 155 ARG B CA 1
ATOM 4267 C C . ARG B 1 169 ? -22.238 66.036 0.153 1.00 85.12 155 ARG B C 1
ATOM 4268 O O . ARG B 1 169 ? -22.163 66.605 1.243 1.00 80.39 155 ARG B O 1
ATOM 4270 N N . PRO B 1 170 ? -21.919 64.734 -0.003 1.00 85.14 156 PRO B N 1
ATOM 4271 C CA . PRO B 1 170 ? -21.399 63.984 1.149 1.00 83.98 156 PRO B CA 1
ATOM 4272 C C . PRO B 1 170 ? -20.004 64.456 1.551 1.00 88.51 156 PRO B C 1
ATOM 4273 O O . PRO B 1 170 ? -19.250 64.898 0.682 1.00 95.40 156 PRO B O 1
ATOM 4277 N N . VAL B 1 171 ? -19.664 64.354 2.834 1.00 79.74 157 VAL B N 1
ATOM 4278 C CA . VAL B 1 171 ? -18.350 64.781 3.308 1.00 88.79 157 VAL B CA 1
ATOM 4279 C C . VAL B 1 171 ? -17.416 63.578 3.440 1.00 94.97 157 VAL B C 1
ATOM 4280 O O . VAL B 1 171 ? -17.772 62.546 4.016 1.00 86.99 157 VAL B O 1
ATOM 4284 N N . GLU B 1 172 ? -16.224 63.710 2.869 1.00 112.49 158 GLU B N 1
ATOM 4285 C CA . GLU B 1 172 ? -15.214 62.665 2.954 1.00 110.12 158 GLU B CA 1
ATOM 4286 C C . GLU B 1 172 ? -14.412 62.814 4.243 1.00 110.71 158 GLU B C 1
ATOM 4287 O O . GLU B 1 172 ? -14.220 61.847 4.981 1.00 105.89 158 GLU B O 1
ATOM 4289 N N . ARG B 1 173 ? -13.956 64.037 4.505 1.00 120.56 159 ARG B N 1
ATOM 4290 C CA . ARG B 1 173 ? -13.223 64.358 5.726 1.00 124.50 159 ARG B CA 1
ATOM 4291 C C . ARG B 1 173 ? -14.125 65.123 6.687 1.00 125.43 159 ARG B C 1
ATOM 4292 O O . ARG B 1 173 ? -14.751 66.113 6.307 1.00 124.27 159 ARG B O 1
ATOM 4294 N N . GLU B 1 174 ? -14.184 64.661 7.931 1.00 127.17 160 GLU B N 1
ATOM 4295 C CA . GLU B 1 174 ? -15.073 65.244 8.929 1.00 122.56 160 GLU B CA 1
ATOM 4296 C C . GLU B 1 174 ? -14.386 66.352 9.724 1.00 122.16 160 GLU B C 1
ATOM 4297 O O . GLU B 1 174 ? -13.694 66.083 10.706 1.00 125.35 160 GLU B O 1
ATOM 4303 N N . GLU B 1 175 ? -14.583 67.596 9.298 1.00 108.60 161 GLU B N 1
ATOM 4304 C CA . GLU B 1 175 ? -14.021 68.744 10.005 1.00 113.11 161 GLU B CA 1
ATOM 4305 C C . GLU B 1 175 ? -14.883 69.076 11.222 1.00 109.81 161 GLU B C 1
ATOM 4306 O O . GLU B 1 175 ? -16.006 69.565 11.086 1.00 106.95 161 GLU B O 1
ATOM 4309 N N . LEU B 1 176 ? -14.341 68.817 12.408 1.00 103.41 162 LEU B N 1
ATOM 4310 C CA . LEU B 1 176 ? -15.115 68.861 13.645 1.00 100.97 162 LEU B CA 1
ATOM 4311 C C . LEU B 1 176 ? -14.785 70.081 14.505 1.00 103.54 162 LEU B C 1
ATOM 4312 O O . LEU B 1 176 ? -13.730 70.697 14.346 1.00 107.69 162 LEU B O 1
ATOM 4317 N N . VAL B 1 177 ? -15.697 70.422 15.414 1.00 100.79 163 VAL B N 1
ATOM 4318 C CA . VAL B 1 177 ? -15.455 71.478 16.397 1.00 107.24 163 VAL B CA 1
ATOM 4319 C C . VAL B 1 177 ? -14.723 70.900 17.610 1.00 114.81 163 VAL B C 1
ATOM 4320 O O . VAL B 1 177 ? -15.124 69.861 18.134 1.00 114.53 163 VAL B O 1
ATOM 4324 N N . PRO B 1 178 ? -13.651 71.573 18.066 1.00 130.29 164 PRO B N 1
ATOM 4325 C CA . PRO B 1 178 ? -12.828 71.003 19.143 1.00 134.40 164 PRO B CA 1
ATOM 4326 C C . PRO B 1 178 ? -13.429 71.088 20.553 1.00 132.82 164 PRO B C 1
ATOM 4327 O O . PRO B 1 178 ? -14.042 72.094 20.911 1.00 128.75 164 PRO B O 1
ATOM 4331 N N . GLY B 1 179 ? -13.243 70.028 21.338 1.00 127.93 165 GLY B N 1
ATOM 4332 C CA . GLY B 1 179 ? -13.486 70.063 22.773 1.00 125.92 165 GLY B CA 1
ATOM 4333 C C . GLY B 1 179 ? -14.930 70.067 23.251 1.00 128.54 165 GLY B C 1
ATOM 4334 O O . GLY B 1 179 ? -15.183 70.345 24.425 1.00 126.87 165 GLY B O 1
ATOM 4335 N N . LEU B 1 180 ? -15.870 69.739 22.368 1.00 148.19 166 LEU B N 1
ATOM 4336 C CA . LEU B 1 180 ? -17.293 69.897 22.672 1.00 150.81 166 LEU B CA 1
ATOM 4337 C C . LEU B 1 180 ? -18.037 68.602 22.999 1.00 145.43 166 LEU B C 1
ATOM 4338 O O . LEU B 1 180 ? -19.245 68.628 23.214 1.00 149.22 166 LEU B O 1
ATOM 4343 N N . GLU B 1 181 ? -17.318 67.483 23.026 1.00 124.03 167 GLU B N 1
ATOM 4344 C CA . GLU B 1 181 ? -17.878 66.164 23.359 1.00 122.65 167 GLU B CA 1
ATOM 4345 C C . GLU B 1 181 ? -19.189 65.798 22.643 1.00 119.92 167 GLU B C 1
ATOM 4346 O O . GLU B 1 181 ? -19.916 64.906 23.088 1.00 108.16 167 GLU B O 1
ATOM 4352 N N . VAL B 1 182 ? -19.493 66.493 21.551 1.00 121.00 168 VAL B N 1
ATOM 4353 C CA . VAL B 1 182 ? -20.558 66.084 20.642 1.00 109.66 168 VAL B CA 1
ATOM 4354 C C . VAL B 1 182 ? -20.060 66.294 19.219 1.00 105.88 168 VAL B C 1
ATOM 4355 O O . VAL B 1 182 ? -19.511 67.351 18.904 1.00 108.55 168 VAL B O 1
ATOM 4359 N N . ARG B 1 183 ? -20.241 65.291 18.365 1.00 100.62 169 ARG B N 1
ATOM 4360 C CA . ARG B 1 183 ? -19.812 65.389 16.974 1.00 98.84 169 ARG B CA 1
ATOM 4361 C C . ARG B 1 183 ? -20.490 66.579 16.301 1.00 95.45 169 ARG B C 1
ATOM 4362 O O . ARG B 1 183 ? -21.652 66.502 15.907 1.00 92.57 169 ARG B O 1
ATOM 4364 N N . LEU B 1 184 ? -19.748 67.678 16.183 1.00 94.48 170 LEU B N 1
ATOM 4365 C CA . LEU B 1 184 ? -20.285 68.938 15.680 1.00 89.61 170 LEU B CA 1
ATOM 4366 C C . LEU B 1 184 ? -19.462 69.450 14.504 1.00 92.82 170 LEU B C 1
ATOM 4367 O O . LEU B 1 184 ? -18.239 69.549 14.593 1.00 98.63 170 LEU B O 1
ATOM 4372 N N . LEU B 1 185 ? -20.134 69.782 13.407 1.00 99.25 171 LEU B N 1
ATOM 4373 C CA . LEU B 1 185 ? -19.451 70.285 12.221 1.00 102.41 171 LEU B CA 1
ATOM 4374 C C . LEU B 1 185 ? -19.094 71.757 12.383 1.00 109.13 171 LEU B C 1
ATOM 4375 O O . LEU B 1 185 ? -19.968 72.599 12.593 1.00 108.62 171 LEU B O 1
ATOM 4380 N N . ALA B 1 186 ? -17.803 72.057 12.284 1.00 115.82 172 ALA B N 1
ATOM 4381 C CA . ALA B 1 186 ? -17.321 73.426 12.408 1.00 118.04 172 ALA B CA 1
ATOM 4382 C C . ALA B 1 186 ? -17.897 74.314 11.309 1.00 117.19 172 ALA B C 1
ATOM 4383 O O . ALA B 1 186 ? -18.580 75.300 11.590 1.00 117.57 172 ALA B O 1
ATOM 4385 N N . HIS B 1 187 ? -17.613 73.958 10.060 1.00 121.90 173 HIS B N 1
ATOM 4386 C CA . HIS B 1 187 ? -18.114 74.701 8.910 1.00 128.05 173 HIS B CA 1
ATOM 4387 C C . HIS B 1 187 ? -19.254 73.940 8.241 1.00 130.16 173 HIS B C 1
ATOM 4388 O O . HIS B 1 187 ? -19.068 72.815 7.773 1.00 135.35 173 HIS B O 1
ATOM 4390 N N . PHE B 1 188 ? -20.432 74.559 8.206 1.00 113.07 174 PHE B N 1
ATOM 4391 C CA . PHE B 1 188 ? -21.612 73.958 7.590 1.00 102.24 174 PHE B CA 1
ATOM 4392 C C . PHE B 1 188 ? -22.300 74.947 6.656 1.00 100.36 174 PHE B C 1
ATOM 4393 O O . PHE B 1 188 ? -22.646 76.059 7.058 1.00 100.53 174 PHE B O 1
ATOM 4401 N N . GLU B 1 189 ? -22.485 74.526 5.407 1.00 101.58 175 GLU B N 1
ATOM 4402 C CA . GLU B 1 189 ? -23.129 75.344 4.383 1.00 109.02 175 GLU B CA 1
ATOM 4403 C C . GLU B 1 189 ? -24.301 74.601 3.739 1.00 106.31 175 GLU B C 1
ATOM 4404 O O . GLU B 1 189 ? -24.099 73.781 2.845 1.00 109.46 175 GLU B O 1
ATOM 4408 N N . PRO B 1 190 ? -25.533 74.877 4.197 1.00 98.28 176 PRO B N 1
ATOM 4409 C CA . PRO B 1 190 ? -26.697 74.199 3.616 1.00 94.67 176 PRO B CA 1
ATOM 4410 C C . PRO B 1 190 ? -27.027 74.666 2.204 1.00 97.10 176 PRO B C 1
ATOM 4411 O O . PRO B 1 190 ? -26.901 75.853 1.905 1.00 99.94 176 PRO B O 1
ATOM 4415 N N . ASP B 1 191 ? -27.446 73.733 1.353 1.00 111.27 177 ASP B N 1
ATOM 4416 C CA . ASP B 1 191 ? -27.900 74.064 0.007 1.00 116.08 177 ASP B CA 1
ATOM 4417 C C . ASP B 1 191 ? -29.399 73.808 -0.144 1.00 110.16 177 ASP B C 1
ATOM 4418 O O . ASP B 1 191 ? -29.986 74.088 -1.190 1.00 110.21 177 ASP B O 1
ATOM 4423 N N . ALA B 1 192 ? -30.010 73.269 0.907 1.00 92.27 178 ALA B N 1
ATOM 4424 C CA . ALA B 1 192 ? -31.435 72.961 0.896 1.00 83.59 178 ALA B CA 1
ATOM 4425 C C . ALA B 1 192 ? -32.013 73.011 2.307 1.00 82.66 178 ALA B C 1
ATOM 4426 O O . ALA B 1 192 ? -31.472 72.400 3.230 1.00 82.37 178 ALA B O 1
ATOM 4428 N N . GLU B 1 193 ? -33.111 73.745 2.461 1.00 95.24 179 GLU B N 1
ATOM 4429 C CA . GLU B 1 193 ? -33.809 73.860 3.738 1.00 99.92 179 GLU B CA 1
ATOM 4430 C C . GLU B 1 193 ? -35.236 73.350 3.586 1.00 98.96 179 GLU B C 1
ATOM 4431 O O . GLU B 1 193 ? -35.885 73.608 2.572 1.00 104.74 179 GLU B O 1
ATOM 4437 N N . TRP B 1 194 ? -35.722 72.627 4.592 1.00 86.93 180 TRP B N 1
ATOM 4438 C CA . TRP B 1 194 ? -37.063 72.051 4.539 1.00 86.76 180 TRP B CA 1
ATOM 4439 C C . TRP B 1 194 ? -37.785 72.106 5.880 1.00 88.23 180 TRP B C 1
ATOM 4440 O O . TRP B 1 194 ? -37.173 71.944 6.933 1.00 87.48 180 TRP B O 1
ATOM 4451 N N . ILE B 1 195 ? -39.097 72.323 5.818 1.00 89.65 181 ILE B N 1
ATOM 4452 C CA . ILE B 1 195 ? -39.957 72.272 6.995 1.00 87.54 181 ILE B CA 1
ATOM 4453 C C . ILE B 1 195 ? -40.801 70.999 6.946 1.00 90.05 181 ILE B C 1
ATOM 4454 O O . ILE B 1 195 ? -41.531 70.764 5.983 1.00 94.82 181 ILE B O 1
ATOM 4459 N N . LEU B 1 196 ? -40.689 70.176 7.985 1.00 86.50 182 LEU B N 1
ATOM 4460 C CA . LEU B 1 196 ? -41.358 68.877 8.018 1.00 82.25 182 LEU B CA 1
ATOM 4461 C C . LEU B 1 196 ? -42.501 68.837 9.026 1.00 83.60 182 LEU B C 1
ATOM 4462 O O . LEU B 1 196 ? -42.320 69.176 10.192 1.00 83.86 182 LEU B O 1
ATOM 4467 N N . GLU B 1 197 ? -43.674 68.414 8.561 1.00 93.75 183 GLU B N 1
ATOM 4468 C CA . GLU B 1 197 ? -44.821 68.177 9.431 1.00 91.99 183 GLU B CA 1
ATOM 4469 C C . GLU B 1 197 ? -44.946 66.681 9.693 1.00 87.61 183 GLU B C 1
ATOM 4470 O O . GLU B 1 197 ? -44.250 65.884 9.066 1.00 90.38 183 GLU B O 1
ATOM 4472 N N . PRO B 1 198 ? -45.825 66.292 10.629 1.00 75.05 184 PRO B N 1
ATOM 4473 C CA . PRO B 1 198 ? -46.022 64.864 10.901 1.00 73.72 184 PRO B CA 1
ATOM 4474 C C . PRO B 1 198 ? -46.421 64.086 9.650 1.00 75.49 184 PRO B C 1
ATOM 4475 O O . PRO B 1 198 ? -47.303 64.522 8.909 1.00 76.90 184 PRO B O 1
ATOM 4479 N N . GLY B 1 199 ? -45.762 62.954 9.423 1.00 76.64 185 GLY B N 1
ATOM 4480 C CA . GLY B 1 199 ? -46.018 62.133 8.254 1.00 77.27 185 GLY B CA 1
ATOM 4481 C C . GLY B 1 199 ? -44.987 62.345 7.162 1.00 74.41 185 GLY B C 1
ATOM 4482 O O . GLY B 1 199 ? -44.837 61.509 6.271 1.00 74.54 185 GLY B O 1
ATOM 4483 N N . ASP B 1 200 ? -44.277 63.467 7.222 1.00 73.68 186 ASP B N 1
ATOM 4484 C CA . ASP B 1 200 ? -43.202 63.729 6.274 1.00 78.07 186 ASP B CA 1
ATOM 4485 C C . ASP B 1 200 ? -41.985 62.881 6.620 1.00 70.62 186 ASP B C 1
ATOM 4486 O O . ASP B 1 200 ? -41.722 62.604 7.791 1.00 68.07 186 ASP B O 1
ATOM 4491 N N . VAL B 1 201 ? -41.249 62.472 5.594 1.00 63.66 187 VAL B N 1
ATOM 4492 C CA . VAL B 1 201 ? -40.112 61.585 5.778 1.00 65.33 187 VAL B CA 1
ATOM 4493 C C . VAL B 1 201 ? -38.926 62.021 4.930 1.00 68.50 187 VAL B C 1
ATOM 4494 O O . VAL B 1 201 ? -39.045 62.193 3.717 1.00 70.37 187 VAL B O 1
ATOM 4498 N N . LEU B 1 202 ? -37.783 62.181 5.588 1.00 66.38 188 LEU B N 1
ATOM 4499 C CA . LEU B 1 202 ? -36.553 62.592 4.929 1.00 61.73 188 LEU B CA 1
ATOM 4500 C C . LEU B 1 202 ? -35.550 61.454 4.958 1.00 57.99 188 LEU B C 1
ATOM 4501 O O . LEU B 1 202 ? -35.114 61.036 6.028 1.00 63.00 188 LEU B O 1
ATOM 4506 N N . TYR B 1 203 ? -35.195 60.945 3.783 1.00 58.25 189 TYR B N 1
ATOM 4507 C CA . TYR B 1 203 ? -34.171 59.915 3.687 1.00 56.54 189 TYR B CA 1
ATOM 4508 C C . TYR B 1 203 ? -32.805 60.540 3.466 1.00 59.37 189 TYR B C 1
ATOM 4509 O O . TYR B 1 203 ? -32.640 61.400 2.602 1.00 60.25 189 TYR B O 1
ATOM 4518 N N . LEU B 1 204 ? -31.831 60.093 4.251 1.00 56.93 190 LEU B N 1
ATOM 4519 C CA . LEU B 1 204 ? -30.450 60.531 4.106 1.00 55.53 190 LEU B CA 1
ATOM 4520 C C . LEU B 1 204 ? -29.528 59.331 3.921 1.00 56.84 190 LEU B C 1
ATOM 4521 O O . LEU B 1 204 ? -29.538 58.415 4.742 1.00 57.94 190 LEU B O 1
ATOM 4526 N N . PRO B 1 205 ? -28.732 59.322 2.839 1.00 57.94 191 PRO B N 1
ATOM 4527 C CA . PRO B 1 205 ? -27.678 58.306 2.764 1.00 57.26 191 PRO B CA 1
ATOM 4528 C C . PRO B 1 205 ? -26.513 58.656 3.690 1.00 57.71 191 PRO B C 1
ATOM 4529 O O . PRO B 1 205 ? -26.510 59.745 4.263 1.00 59.30 191 PRO B O 1
ATOM 4533 N N . PRO B 1 206 ? -25.540 57.745 3.843 1.00 57.40 192 PRO B N 1
ATOM 4534 C CA . PRO B 1 206 ? -24.416 57.968 4.762 1.00 56.96 192 PRO B CA 1
ATOM 4535 C C . PRO B 1 206 ? -23.615 59.242 4.480 1.00 60.54 192 PRO B C 1
ATOM 4536 O O . PRO B 1 206 ? -23.424 59.606 3.319 1.00 60.49 192 PRO B O 1
ATOM 4540 N N . ARG B 1 207 ? -23.174 59.902 5.551 1.00 69.19 193 ARG B N 1
ATOM 4541 C CA . ARG B 1 207 ? -22.227 61.022 5.492 1.00 71.80 193 ARG B CA 1
ATOM 4542 C C . ARG B 1 207 ? -22.820 62.314 4.934 1.00 73.60 193 ARG B C 1
ATOM 4543 O O . ARG B 1 207 ? -22.088 63.270 4.682 1.00 78.68 193 ARG B O 1
ATOM 4551 N N . ILE B 1 208 ? -24.136 62.352 4.754 1.00 64.52 194 ILE B N 1
ATOM 4552 C CA . ILE B 1 208 ? -24.803 63.580 4.335 1.00 61.18 194 ILE B CA 1
ATOM 4553 C C . ILE B 1 208 ? -25.019 64.476 5.551 1.00 63.58 194 ILE B C 1
ATOM 4554 O O . ILE B 1 208 ? -25.743 64.099 6.470 1.00 63.75 194 ILE B O 1
ATOM 4559 N N . PRO B 1 209 ? -24.399 65.669 5.564 1.00 68.17 195 PRO B N 1
ATOM 4560 C CA . PRO B 1 209 ? -24.553 66.526 6.745 1.00 67.33 195 PRO B CA 1
ATOM 4561 C C . PRO B 1 209 ? -25.965 67.082 6.874 1.00 65.16 195 PRO B C 1
ATOM 4562 O O . PRO B 1 209 ? -26.502 67.602 5.899 1.00 63.09 195 PRO B O 1
ATOM 4566 N N . HIS B 1 210 ? -26.550 66.973 8.063 1.00 68.85 196 HIS B N 1
ATOM 4567 C CA . HIS B 1 210 ? -27.905 67.457 8.296 1.00 66.80 196 HIS B CA 1
ATOM 4568 C C . HIS B 1 210 ? -28.012 68.188 9.628 1.00 67.28 196 HIS B C 1
ATOM 4569 O O . HIS B 1 210 ? -27.399 67.798 10.621 1.00 64.65 196 HIS B O 1
ATOM 4576 N N . TYR B 1 211 ? -28.803 69.255 9.623 1.00 78.10 197 TYR B N 1
ATOM 4577 C CA . TYR B 1 211 ? -28.983 70.116 10.783 1.00 81.59 197 TYR B CA 1
ATOM 4578 C C . TYR B 1 211 ? -30.469 70.381 10.988 1.00 75.32 197 TYR B C 1
ATOM 4579 O O . TYR B 1 211 ? -31.087 71.117 10.218 1.00 75.08 197 TYR B O 1
ATOM 4588 N N . GLY B 1 212 ? -31.036 69.767 12.022 1.00 70.99 198 GLY B N 1
ATOM 4589 C CA . GLY B 1 212 ? -32.449 69.908 12.325 1.00 74.69 198 GLY B CA 1
ATOM 4590 C C . GLY B 1 212 ? -32.700 70.775 13.543 1.00 76.89 198 GLY B C 1
ATOM 4591 O O . GLY B 1 212 ? -31.943 70.729 14.512 1.00 78.12 198 GLY B O 1
ATOM 4592 N N . VAL B 1 213 ? -33.765 71.571 13.487 1.00 82.72 199 VAL B N 1
ATOM 4593 C CA . VAL B 1 213 ? -34.165 72.415 14.608 1.00 86.44 199 VAL B CA 1
ATOM 4594 C C . VAL B 1 213 ? -35.674 72.346 14.816 1.00 83.07 199 VAL B C 1
ATOM 4595 O O . VAL B 1 213 ? -36.446 72.423 13.860 1.00 85.04 199 VAL B O 1
ATOM 4599 N N . ALA B 1 214 ? -36.085 72.206 16.072 1.00 69.42 200 ALA B N 1
ATOM 4600 C CA . ALA B 1 214 ? -37.499 72.131 16.413 1.00 73.32 200 ALA B CA 1
ATOM 4601 C C . ALA B 1 214 ? -38.121 73.520 16.485 1.00 82.83 200 ALA B C 1
ATOM 4602 O O . ALA B 1 214 ? -37.640 74.390 17.211 1.00 85.08 200 ALA B O 1
ATOM 4604 N N . LEU B 1 215 ? -39.197 73.717 15.730 1.00 90.67 201 LEU B N 1
ATOM 4605 C CA . LEU B 1 215 ? -39.910 74.989 15.716 1.00 89.15 201 LEU B CA 1
ATOM 4606 C C . LEU B 1 215 ? -40.993 75.020 16.795 1.00 92.01 201 LEU B C 1
ATOM 4607 O O . LEU B 1 215 ? -41.591 76.062 17.059 1.00 93.93 201 LEU B O 1
ATOM 4612 N N . GLU B 1 216 ? -41.239 73.869 17.411 1.00 102.08 202 GLU B N 1
ATOM 4613 C CA . GLU B 1 216 ? -42.210 73.758 18.490 1.00 104.65 202 GLU B CA 1
ATOM 4614 C C . GLU B 1 216 ? -41.992 72.421 19.184 1.00 105.76 202 GLU B C 1
ATOM 4615 O O . GLU B 1 216 ? -41.110 71.660 18.789 1.00 105.41 202 GLU B O 1
ATOM 4621 N N . ASP B 1 217 ? -42.778 72.135 20.217 1.00 113.78 203 ASP B N 1
ATOM 4622 C CA . ASP B 1 217 ? -42.699 70.838 20.882 1.00 117.47 203 ASP B CA 1
ATOM 4623 C C . ASP B 1 217 ? -42.904 69.719 19.867 1.00 117.36 203 ASP B C 1
ATOM 4624 O O . ASP B 1 217 ? -44.022 69.484 19.409 1.00 121.20 203 ASP B O 1
ATOM 4629 N N . CYS B 1 218 ? -41.815 69.037 19.522 1.00 102.91 204 CYS B N 1
ATOM 4630 C CA . CYS B 1 218 ? -41.826 68.070 18.430 1.00 98.44 204 CYS B CA 1
ATOM 4631 C C . CYS B 1 218 ? -41.184 66.740 18.818 1.00 92.34 204 CYS B C 1
ATOM 4632 O O . CYS B 1 218 ? -40.479 66.649 19.826 1.00 88.76 204 CYS B O 1
ATOM 4635 N N . MET B 1 219 ? -41.436 65.714 18.006 1.00 81.65 205 MET B N 1
ATOM 4636 C CA . MET B 1 219 ? -40.808 64.408 18.181 1.00 77.84 205 MET B CA 1
ATOM 4637 C C . MET B 1 219 ? -40.414 63.795 16.841 1.00 74.89 205 MET B C 1
ATOM 4638 O O . MET B 1 219 ? -41.162 63.876 15.867 1.00 69.70 205 MET B O 1
ATOM 4643 N N . THR B 1 220 ? -39.243 63.165 16.813 1.00 74.87 206 THR B N 1
ATOM 4644 C CA . THR B 1 220 ? -38.715 62.563 15.595 1.00 70.33 206 THR B CA 1
ATOM 4645 C C . THR B 1 220 ? -38.405 61.087 15.809 1.00 64.49 206 THR B C 1
ATOM 4646 O O . THR B 1 220 ? -37.804 60.711 16.813 1.00 69.77 206 THR B O 1
ATOM 4650 N N . PHE B 1 221 ? -38.826 60.258 14.858 1.00 66.27 207 PHE B N 1
ATOM 4651 C CA . PHE B 1 221 ? -38.484 58.840 14.855 1.00 66.44 207 PHE B CA 1
ATOM 4652 C C . PHE B 1 221 ? -37.380 58.585 13.839 1.00 65.48 207 PHE B C 1
ATOM 4653 O O . PHE B 1 221 ? -37.608 58.665 12.634 1.00 66.66 207 PHE B O 1
ATOM 4661 N N . SER B 1 222 ? -36.183 58.285 14.330 1.00 77.51 208 SER B N 1
ATOM 4662 C CA . SER B 1 222 ? -35.047 57.999 13.462 1.00 71.44 208 SER B CA 1
ATOM 4663 C C . SER B 1 222 ? -34.903 56.499 13.222 1.00 62.23 208 SER B C 1
ATOM 4664 O O . SER B 1 222 ? -34.425 55.767 14.088 1.00 64.23 208 SER B O 1
ATOM 4667 N N . ILE B 1 223 ? -35.331 56.046 12.047 1.00 57.19 209 ILE B N 1
ATOM 4668 C CA . ILE B 1 223 ? -35.119 54.662 11.642 1.00 59.52 209 ILE B CA 1
ATOM 4669 C C . ILE B 1 223 ? -33.700 54.525 11.111 1.00 61.24 209 ILE B C 1
ATOM 4670 O O . ILE B 1 223 ? -33.375 55.058 10.050 1.00 59.34 209 ILE B O 1
ATOM 4675 N N . GLY B 1 224 ? -32.863 53.806 11.853 1.00 61.87 210 GLY B N 1
ATOM 4676 C CA . GLY B 1 224 ? -31.450 53.698 11.538 1.00 59.80 210 GLY B CA 1
ATOM 4677 C C . GLY B 1 224 ? -31.061 52.355 10.955 1.00 55.31 210 GLY B C 1
ATOM 4678 O O . GLY B 1 224 ? -31.662 51.330 11.271 1.00 63.12 210 GLY B O 1
ATOM 4679 N N . PHE B 1 225 ? -30.043 52.371 10.102 1.00 51.00 211 PHE B N 1
ATOM 4680 C CA . PHE B 1 225 ? -29.510 51.155 9.503 1.00 48.98 211 PHE B CA 1
ATOM 4681 C C . PHE B 1 225 ? -28.096 50.910 10.004 1.00 47.18 211 PHE B C 1
ATOM 4682 O O . PHE B 1 225 ? -27.513 51.766 10.668 1.00 47.54 211 PHE B O 1
ATOM 4690 N N . ARG B 1 226 ? -27.554 49.738 9.692 1.00 62.77 212 ARG B N 1
ATOM 4691 C CA . ARG B 1 226 ? -26.189 49.410 10.071 1.00 64.40 212 ARG B CA 1
ATOM 4692 C C . ARG B 1 226 ? -25.431 48.779 8.912 1.00 64.93 212 ARG B C 1
ATOM 4693 O O . ARG B 1 226 ? -25.974 47.967 8.162 1.00 63.99 212 ARG B O 1
ATOM 4701 N N . ALA B 1 227 ? -24.173 49.176 8.773 1.00 62.50 213 ALA B N 1
ATOM 4702 C CA . ALA B 1 227 ? -23.264 48.575 7.810 1.00 59.15 213 ALA B CA 1
ATOM 4703 C C . ALA B 1 227 ? -21.935 48.308 8.510 1.00 59.65 213 ALA B C 1
ATOM 4704 O O . ALA B 1 227 ? -21.275 49.249 8.948 1.00 59.05 213 ALA B O 1
ATOM 4706 N N . PRO B 1 228 ? -21.545 47.028 8.642 1.00 55.34 214 PRO B N 1
ATOM 4707 C CA . PRO B 1 228 ? -20.296 46.748 9.360 1.00 53.17 214 PRO B CA 1
ATOM 4708 C C . PRO B 1 228 ? -19.058 47.272 8.641 1.00 52.37 214 PRO B C 1
ATOM 4709 O O . PRO B 1 228 ? -18.943 47.100 7.429 1.00 48.61 214 PRO B O 1
ATOM 4713 N N . ASP B 1 229 ? -18.153 47.907 9.382 1.00 66.94 215 ASP B N 1
ATOM 4714 C CA . ASP B 1 229 ? -16.834 48.237 8.857 1.00 63.86 215 ASP B CA 1
ATOM 4715 C C . ASP B 1 229 ? -15.888 47.083 9.157 1.00 63.68 215 ASP B C 1
ATOM 4716 O O . ASP B 1 229 ? -16.275 46.106 9.799 1.00 59.63 215 ASP B O 1
ATOM 4721 N N . GLN B 1 230 ? -14.646 47.196 8.705 1.00 56.48 216 GLN B N 1
ATOM 4722 C CA . GLN B 1 230 ? -13.671 46.141 8.931 1.00 55.34 216 GLN B CA 1
ATOM 4723 C C . GLN B 1 230 ? -13.348 46.011 10.414 1.00 52.21 216 GLN B C 1
ATOM 4724 O O . GLN B 1 230 ? -13.178 44.904 10.924 1.00 52.53 216 GLN B O 1
ATOM 4730 N N . ALA B 1 231 ? -13.283 47.145 11.104 1.00 55.47 217 ALA B N 1
ATOM 4731 C CA . ALA B 1 231 ? -12.914 47.165 12.514 1.00 51.04 217 ALA B CA 1
ATOM 4732 C C . ALA B 1 231 ? -13.884 46.341 13.354 1.00 58.14 217 ALA B C 1
ATOM 4733 O O . ALA B 1 231 ? -13.465 45.598 14.239 1.00 61.90 217 ALA B O 1
ATOM 4735 N N . GLU B 1 232 ? -15.177 46.461 13.071 1.00 63.44 218 GLU B N 1
ATOM 4736 C CA . GLU B 1 232 ? -16.178 45.700 13.807 1.00 61.84 218 GLU B CA 1
ATOM 4737 C C . GLU B 1 232 ? -16.073 44.221 13.472 1.00 61.67 218 GLU B C 1
ATOM 4738 O O . GLU B 1 232 ? -16.153 43.369 14.357 1.00 62.75 218 GLU B O 1
ATOM 4744 N N . LEU B 1 233 ? -15.908 43.919 12.189 1.00 59.30 219 LEU B N 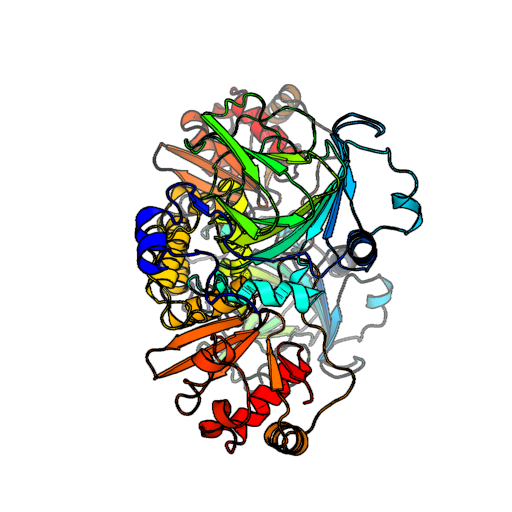1
ATOM 4745 C CA . LEU B 1 233 ? -15.821 42.536 11.745 1.00 54.52 219 LEU B CA 1
ATOM 4746 C C . LEU B 1 233 ? -14.622 41.841 12.383 1.00 55.47 219 LEU B C 1
ATOM 4747 O O . LEU B 1 233 ? -14.694 40.666 12.732 1.00 53.55 219 LEU B O 1
ATOM 4752 N N . ALA B 1 234 ? -13.526 42.575 12.542 1.00 55.41 220 ALA B N 1
ATOM 4753 C CA . ALA B 1 234 ? -12.335 42.035 13.188 1.00 53.52 220 ALA B CA 1
ATOM 4754 C C . ALA B 1 234 ? -12.606 41.733 14.656 1.00 56.42 220 ALA B C 1
ATOM 4755 O O . ALA B 1 234 ? -12.156 40.716 15.185 1.00 58.80 220 ALA B O 1
ATOM 4757 N N . GLU B 1 235 ? -13.344 42.623 15.309 1.00 64.29 221 GLU B N 1
ATOM 4758 C CA . GLU B 1 235 ? -13.649 42.479 16.728 1.00 65.77 221 GLU B CA 1
ATOM 4759 C C . GLU B 1 235 ? -14.642 41.351 16.986 1.00 67.86 221 GLU B C 1
ATOM 4760 O O . GLU B 1 235 ? -14.713 40.824 18.095 1.00 67.28 221 GLU B O 1
ATOM 4766 N N . ALA B 1 236 ? -15.404 40.984 15.960 1.00 68.06 222 ALA B N 1
ATOM 4767 C CA . ALA B 1 236 ? -16.417 39.941 16.089 1.00 64.37 222 ALA B CA 1
ATOM 4768 C C . ALA B 1 236 ? -15.831 38.550 15.854 1.00 63.89 222 ALA B C 1
ATOM 4769 O O . ALA B 1 236 ? -16.442 37.542 16.206 1.00 65.10 222 ALA B O 1
ATOM 4771 N N . MET B 1 237 ? -14.638 38.506 15.272 1.00 68.32 223 MET B N 1
ATOM 4772 C CA . MET B 1 237 ? -14.029 37.252 14.829 1.00 67.00 223 MET B CA 1
ATOM 4773 C C . MET B 1 237 ? -13.745 36.214 15.922 1.00 69.06 223 MET B C 1
ATOM 4774 O O . MET B 1 237 ? -13.697 35.024 15.625 1.00 59.90 223 MET B O 1
ATOM 4779 N N . PRO B 1 238 ? -13.542 36.641 17.180 1.00 75.46 224 PRO B N 1
ATOM 4780 C CA . PRO B 1 238 ? -13.319 35.603 18.194 1.00 76.30 224 PRO B CA 1
ATOM 4781 C C . PRO B 1 238 ? -14.490 34.629 18.338 1.00 78.63 224 PRO B C 1
ATOM 4782 O O . PRO B 1 238 ? -14.314 33.552 18.907 1.00 84.21 224 PRO B O 1
ATOM 4786 N N . ARG B 1 239 ? -15.659 35.001 17.826 1.00 74.85 225 ARG B N 1
ATOM 4787 C CA . ARG B 1 239 ? -16.825 34.125 17.865 1.00 77.39 225 ARG B CA 1
ATOM 4788 C C . ARG B 1 239 ? -16.719 32.982 16.854 1.00 74.10 225 ARG B C 1
ATOM 4789 O O . ARG B 1 239 ? -17.438 31.990 16.961 1.00 79.67 225 ARG B O 1
ATOM 4797 N N . MET B 1 240 ? -15.827 33.121 15.876 1.00 72.52 226 MET B N 1
ATOM 4798 C CA . MET B 1 240 ? -15.573 32.045 14.918 1.00 73.71 226 MET B CA 1
ATOM 4799 C C . MET B 1 240 ? -15.071 30.797 15.628 1.00 77.00 226 MET B C 1
ATOM 4800 O O . MET B 1 240 ? -15.288 29.678 15.165 1.00 81.48 226 MET B O 1
ATOM 4805 N N . ALA B 1 241 ? -14.392 31.001 16.753 1.00 70.31 227 ALA B N 1
ATOM 4806 C CA . ALA B 1 241 ? -13.802 29.908 17.515 1.00 70.71 227 ALA B CA 1
ATOM 4807 C C . ALA B 1 241 ? -14.852 28.896 17.960 1.00 75.36 227 ALA B C 1
ATOM 4808 O O . ALA B 1 241 ? -14.530 27.745 18.256 1.00 74.09 227 ALA B O 1
ATOM 4810 N N . ALA B 1 242 ? -16.107 29.332 17.999 1.00 83.20 228 ALA B N 1
ATOM 4811 C CA . ALA B 1 242 ? -17.206 28.497 18.472 1.00 81.76 228 ALA B CA 1
ATOM 4812 C C . ALA B 1 242 ? -17.425 27.259 17.599 1.00 83.11 228 ALA B C 1
ATOM 4813 O O . ALA B 1 242 ? -17.780 26.195 18.108 1.00 92.07 228 ALA B O 1
ATOM 4815 N N . TRP B 1 243 ? -17.206 27.400 16.294 1.00 79.05 229 TRP B N 1
ATOM 4816 C CA . TRP B 1 243 ? -17.464 26.318 15.343 1.00 88.65 229 TRP B CA 1
ATOM 4817 C C . TRP B 1 243 ? -16.199 25.595 14.868 1.00 87.85 229 TRP B C 1
ATOM 4818 O O . TRP B 1 243 ? -16.266 24.769 13.958 1.00 91.57 229 TRP B O 1
ATOM 4829 N N . LEU B 1 244 ? -15.057 25.883 15.486 1.00 90.03 230 LEU B N 1
ATOM 4830 C CA . LEU B 1 244 ? -13.772 25.451 14.936 1.00 94.15 230 LEU B CA 1
ATOM 4831 C C . LEU B 1 244 ? -13.244 24.126 15.482 1.00 101.41 230 LEU B C 1
ATOM 4832 O O . LEU B 1 244 ? -12.803 23.275 14.708 1.00 107.06 230 LEU B O 1
ATOM 4837 N N . ASP B 1 245 ? -13.266 23.965 16.802 1.00 109.11 231 ASP B N 1
ATOM 4838 C CA . ASP B 1 245 ? -12.704 22.780 17.451 1.00 113.32 231 ASP B CA 1
ATOM 4839 C C . ASP B 1 245 ? -11.185 22.761 17.296 1.00 107.37 231 ASP B C 1
ATOM 4840 O O . ASP B 1 245 ? -10.574 21.701 17.152 1.00 112.02 231 ASP B O 1
ATOM 4845 N N . GLY B 1 246 ? -10.584 23.946 17.327 1.00 81.26 232 GLY B N 1
ATOM 4846 C CA . GLY B 1 246 ? -9.150 24.097 17.154 1.00 75.31 232 GLY B CA 1
ATOM 4847 C C . GLY B 1 246 ? -8.795 24.504 15.734 1.00 73.05 232 GLY B C 1
ATOM 4848 O O . GLY B 1 246 ? -8.282 25.600 15.505 1.00 67.27 232 GLY B O 1
ATOM 4849 N N . GLY B 1 247 ? -9.079 23.622 14.779 1.00 79.41 233 GLY B N 1
ATOM 4850 C CA . GLY B 1 247 ? -8.792 23.885 13.380 1.00 73.13 233 GLY B CA 1
ATOM 4851 C C . GLY B 1 247 ? -7.369 23.516 13.010 1.00 71.03 233 GLY B C 1
ATOM 4852 O O . GLY B 1 247 ? -6.677 22.843 13.773 1.00 71.18 233 GLY B O 1
ATOM 4853 N N . ARG B 1 248 ? -6.933 23.956 11.833 1.00 73.04 234 ARG B N 1
ATOM 4854 C CA . ARG B 1 248 ? -5.585 23.664 11.359 1.00 68.45 234 ARG B CA 1
ATOM 4855 C C . ARG B 1 248 ? -4.536 24.406 12.182 1.00 65.42 234 ARG B C 1
ATOM 4856 O O . ARG B 1 248 ? -4.743 25.552 12.582 1.00 66.41 234 ARG B O 1
ATOM 4864 N N . ARG B 1 249 ? -3.412 23.736 12.421 1.00 55.04 235 ARG B N 1
ATOM 4865 C CA . ARG B 1 249 ? -2.339 24.252 13.268 1.00 55.86 235 ARG B CA 1
ATOM 4866 C C . ARG B 1 249 ? -1.110 24.613 12.439 1.00 54.66 235 ARG B C 1
ATOM 4867 O O . ARG B 1 249 ? -0.752 23.898 11.502 1.00 54.37 235 ARG B O 1
ATOM 4875 N N . TYR B 1 250 ? -0.468 25.724 12.790 1.00 49.05 236 TYR B N 1
ATOM 4876 C CA . TYR B 1 250 ? 0.801 26.090 12.179 1.00 48.16 236 TYR B CA 1
ATOM 4877 C C . TYR B 1 250 ? 1.796 24.945 12.344 1.00 51.22 236 TYR B C 1
ATOM 4878 O O . TYR B 1 250 ? 1.976 24.421 13.443 1.00 50.74 236 TYR B O 1
ATOM 4887 N N . ALA B 1 251 ? 2.436 24.561 11.243 1.00 47.12 237 ALA B N 1
ATOM 4888 C CA . ALA B 1 251 ? 3.422 23.489 11.253 1.00 47.77 237 ALA B CA 1
ATOM 4889 C C . ALA B 1 251 ? 4.625 23.877 10.403 1.00 53.76 237 ALA B C 1
ATOM 4890 O O . ALA B 1 251 ? 4.479 24.469 9.333 1.00 58.62 237 ALA B O 1
ATOM 4892 N N . ASP B 1 252 ? 5.815 23.549 10.895 1.00 54.85 238 ASP B N 1
ATOM 4893 C CA . ASP B 1 252 ? 7.053 23.852 10.191 1.00 55.18 238 ASP B CA 1
ATOM 4894 C C . ASP B 1 252 ? 8.034 22.679 10.257 1.00 59.08 238 ASP B C 1
ATOM 4895 O O . ASP B 1 252 ? 9.116 22.796 10.828 1.00 62.38 238 ASP B O 1
ATOM 4900 N N . PRO B 1 253 ? 7.658 21.537 9.666 1.00 70.71 239 PRO B N 1
ATOM 4901 C CA . PRO B 1 253 ? 8.550 20.373 9.691 1.00 72.81 239 PRO B CA 1
ATOM 4902 C C . PRO B 1 253 ? 9.789 20.589 8.828 1.00 74.57 239 PRO B C 1
ATOM 4903 O O . PRO B 1 253 ? 10.827 19.973 9.070 1.00 70.64 239 PRO B O 1
ATOM 4907 N N . ASP B 1 254 ? 9.668 21.461 7.831 1.00 77.92 240 ASP B N 1
ATOM 4908 C CA . ASP B 1 254 ? 10.764 21.752 6.915 1.00 78.39 240 ASP B CA 1
ATOM 4909 C C . ASP B 1 254 ? 11.541 22.981 7.369 1.00 77.19 240 ASP B C 1
ATOM 4910 O O . ASP B 1 254 ? 12.106 23.710 6.554 1.00 84.77 240 ASP B O 1
ATOM 4915 N N . LEU B 1 255 ? 11.563 23.206 8.677 1.00 64.42 241 LEU B N 1
ATOM 4916 C CA . LEU B 1 255 ? 12.241 24.363 9.244 1.00 65.21 241 LEU B CA 1
ATOM 4917 C C . LEU B 1 255 ? 13.752 24.247 9.086 1.00 66.49 241 LEU B C 1
ATOM 4918 O O . LEU B 1 255 ? 14.341 23.224 9.432 1.00 67.45 241 LEU B O 1
ATOM 4923 N N . THR B 1 256 ? 14.370 25.297 8.553 1.00 74.41 242 THR B N 1
ATOM 4924 C CA . THR B 1 256 ? 15.824 25.378 8.474 1.00 74.69 242 THR B CA 1
ATOM 4925 C C . THR B 1 256 ? 16.312 26.271 9.610 1.00 73.58 242 THR B C 1
ATOM 4926 O O . THR B 1 256 ? 15.587 27.171 10.035 1.00 71.87 242 THR B O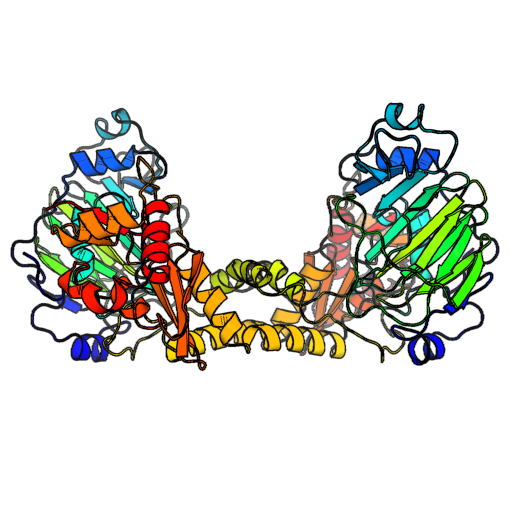 1
ATOM 4930 N N . PRO B 1 257 ? 17.538 26.029 10.107 1.00 71.81 243 PRO B N 1
ATOM 4931 C CA . PRO B 1 257 ? 18.051 26.787 11.256 1.00 69.30 243 PRO B CA 1
ATOM 4932 C C . PRO B 1 257 ? 17.959 28.295 11.058 1.00 72.92 243 PRO B C 1
ATOM 4933 O O . PRO B 1 257 ? 18.337 28.803 10.004 1.00 78.52 243 PRO B O 1
ATOM 4937 N N . ALA B 1 258 ? 17.456 28.994 12.068 1.00 84.56 244 ALA B N 1
ATOM 4938 C CA . ALA B 1 258 ? 17.202 30.424 11.958 1.00 86.53 244 ALA B CA 1
ATOM 4939 C C . ALA B 1 258 ? 18.494 31.219 11.827 1.00 86.68 244 ALA B C 1
ATOM 4940 O O . ALA B 1 258 ? 19.356 31.173 12.707 1.00 89.58 244 ALA B O 1
ATOM 4942 N N . ASP B 1 259 ? 18.626 31.945 10.722 1.00 81.34 245 ASP B N 1
ATOM 4943 C CA . ASP B 1 259 ? 19.721 32.891 10.566 1.00 80.72 245 ASP B CA 1
ATOM 4944 C C . ASP B 1 259 ? 19.630 33.923 11.685 1.00 81.10 245 ASP B C 1
ATOM 4945 O O . ASP B 1 259 ? 20.541 34.050 12.505 1.00 77.89 245 ASP B O 1
ATOM 4947 N N . GLU B 1 260 ? 18.512 34.643 11.709 1.00 87.48 246 GLU B N 1
ATOM 4948 C CA . GLU B 1 260 ? 18.182 35.562 12.791 1.00 86.34 246 GLU B CA 1
ATOM 4949 C C . GLU B 1 260 ? 16.966 35.017 13.546 1.00 78.03 246 GLU B C 1
ATOM 4950 O O . GLU B 1 260 ? 15.870 34.983 12.992 1.00 81.57 246 GLU B O 1
ATOM 4956 N N . PRO B 1 261 ? 17.150 34.575 14.806 1.00 58.29 247 PRO B N 1
ATOM 4957 C CA . PRO B 1 261 ? 16.043 33.911 15.510 1.00 62.53 247 PRO B CA 1
ATOM 4958 C C . PRO B 1 261 ? 14.843 34.816 15.778 1.00 60.73 247 PRO B C 1
ATOM 4959 O O . PRO B 1 261 ? 13.737 34.321 15.982 1.00 52.49 247 PRO B O 1
ATOM 4963 N N . GLY B 1 262 ? 15.062 36.125 15.793 1.00 56.67 248 GLY B N 1
ATOM 4964 C CA . GLY B 1 262 ? 13.991 37.062 16.068 1.00 53.87 248 GLY B CA 1
ATOM 4965 C C . GLY B 1 262 ? 13.109 37.350 14.870 1.00 56.15 248 GLY B C 1
ATOM 4966 O O . GLY B 1 262 ? 12.085 38.021 14.998 1.00 55.94 248 GLY B O 1
ATOM 4967 N N . GLU B 1 263 ? 13.492 36.846 13.703 1.00 64.54 249 GLU B N 1
ATOM 4968 C CA . GLU B 1 263 ? 12.764 37.167 12.486 1.00 61.23 249 GLU B CA 1
ATOM 4969 C C . GLU B 1 263 ? 11.540 36.289 12.303 1.00 62.48 249 GLU B C 1
ATOM 4970 O O . GLU B 1 263 ? 11.637 35.062 12.281 1.00 60.48 249 GLU B O 1
ATOM 4976 N N . ILE B 1 264 ? 10.386 36.933 12.181 1.00 60.79 250 ILE B N 1
ATOM 4977 C CA . ILE B 1 264 ? 9.198 36.280 11.658 1.00 57.28 250 ILE B CA 1
ATOM 4978 C C . ILE B 1 264 ? 9.369 36.229 10.143 1.00 55.07 250 ILE B C 1
ATOM 4979 O O . ILE B 1 264 ? 9.134 37.218 9.448 1.00 49.30 250 ILE B O 1
ATOM 4984 N N . THR B 1 265 ? 9.799 35.076 9.642 1.00 49.15 251 THR B N 1
ATOM 4985 C CA . THR B 1 265 ? 10.209 34.948 8.250 1.00 51.62 251 THR B CA 1
ATOM 4986 C C . THR B 1 265 ? 9.047 35.138 7.279 1.00 53.34 251 THR B C 1
ATOM 4987 O O . THR B 1 265 ? 7.889 34.986 7.663 1.00 48.33 251 THR B O 1
ATOM 4991 N N . PRO B 1 266 ? 9.355 35.483 6.015 1.00 65.22 252 PRO B N 1
ATOM 4992 C CA . PRO B 1 266 ? 8.325 35.557 4.973 1.00 62.78 252 PRO B CA 1
ATOM 4993 C C . PRO B 1 266 ? 7.589 34.236 4.762 1.00 56.03 252 PRO B C 1
ATOM 4994 O O . PRO B 1 266 ? 6.412 34.251 4.419 1.00 60.06 252 PRO B O 1
ATOM 4998 N N . GLU B 1 267 ? 8.274 33.115 4.963 1.00 57.77 253 GLU B N 1
ATOM 4999 C CA . GLU B 1 267 ? 7.636 31.810 4.811 1.00 59.79 253 GLU B CA 1
ATOM 5000 C C . GLU B 1 267 ? 6.685 31.553 5.973 1.00 63.58 253 GLU B C 1
ATOM 5001 O O . GLU B 1 267 ? 5.703 30.826 5.832 1.00 63.33 253 GLU B O 1
ATOM 5007 N N . ALA B 1 268 ? 6.984 32.142 7.126 1.00 59.80 254 ALA B N 1
ATOM 5008 C CA . ALA B 1 268 ? 6.121 31.998 8.288 1.00 59.01 254 ALA B CA 1
ATOM 5009 C C . ALA B 1 268 ? 4.836 32.800 8.096 1.00 59.98 254 ALA B C 1
ATOM 5010 O O . ALA B 1 268 ? 3.744 32.317 8.391 1.00 59.73 254 ALA B O 1
ATOM 5012 N N . LEU B 1 269 ? 4.973 34.022 7.589 1.00 56.79 255 LEU B N 1
ATOM 5013 C CA . LEU B 1 269 ? 3.823 34.884 7.336 1.00 55.97 255 LEU B CA 1
ATOM 5014 C C . LEU B 1 269 ? 2.930 34.325 6.237 1.00 60.44 255 LEU B C 1
ATOM 5015 O O . LEU B 1 269 ? 1.725 34.570 6.226 1.00 64.49 255 LEU B O 1
ATOM 5020 N N . ASP B 1 270 ? 3.524 33.585 5.306 1.00 62.08 256 ASP B N 1
ATOM 5021 C CA . ASP B 1 270 ? 2.756 32.924 4.259 1.00 60.59 256 ASP B CA 1
ATOM 5022 C C . ASP B 1 270 ? 1.760 31.947 4.865 1.00 57.16 256 ASP B C 1
ATOM 5023 O O . ASP B 1 270 ? 0.580 31.949 4.515 1.00 55.96 256 ASP B O 1
ATOM 5028 N N . GLN B 1 271 ? 2.241 31.115 5.782 1.00 54.38 257 GLN B N 1
ATOM 5029 C CA . GLN B 1 271 ? 1.404 30.093 6.392 1.00 49.44 257 GLN B CA 1
ATOM 5030 C C . GLN B 1 271 ? 0.333 30.706 7.295 1.00 53.41 257 GLN B C 1
ATOM 5031 O O . GLN B 1 271 ? -0.770 30.171 7.404 1.00 52.78 257 GLN B O 1
ATOM 5037 N N . ILE B 1 272 ? 0.651 31.823 7.941 1.00 45.54 258 ILE B N 1
ATOM 5038 C CA . ILE B 1 272 ? -0.338 32.534 8.738 1.00 45.17 258 ILE B CA 1
ATOM 5039 C C . ILE B 1 272 ? -1.461 33.043 7.833 1.00 47.94 258 ILE B C 1
ATOM 5040 O O . ILE B 1 272 ? -2.641 32.927 8.173 1.00 52.83 258 ILE B O 1
ATOM 5045 N N . GLN B 1 273 ? -1.093 33.601 6.681 1.00 54.52 259 GLN B N 1
ATOM 5046 C CA . GLN B 1 273 ? -2.073 34.060 5.699 1.00 53.95 259 GLN B CA 1
ATOM 5047 C C . GLN B 1 273 ? -2.944 32.909 5.214 1.00 53.34 259 GLN B C 1
ATOM 5048 O O . GLN B 1 273 ? -4.161 33.044 5.090 1.00 53.10 259 GLN B O 1
ATOM 5054 N N . ALA B 1 274 ? -2.307 31.778 4.933 1.00 45.92 260 ALA B N 1
ATOM 5055 C CA . ALA B 1 274 ? -3.016 30.598 4.460 1.00 49.53 260 ALA B CA 1
ATOM 5056 C C . ALA B 1 274 ? -4.059 30.140 5.477 1.00 49.83 260 ALA B C 1
ATOM 5057 O O . ALA B 1 274 ? -5.189 29.817 5.113 1.00 52.20 260 ALA B O 1
ATOM 5059 N N . LEU B 1 275 ? -3.678 30.122 6.749 1.00 45.54 261 LEU B N 1
ATOM 5060 C CA . LEU B 1 275 ? -4.575 29.661 7.801 1.00 45.41 261 LEU B CA 1
ATOM 5061 C C . LEU B 1 275 ? -5.799 30.563 7.928 1.00 47.74 261 LEU B C 1
ATOM 5062 O O . LEU B 1 275 ? -6.919 30.078 8.097 1.00 49.53 261 LEU B O 1
ATOM 5067 N N . LEU B 1 276 ? -5.590 31.872 7.835 1.00 47.11 262 LEU B N 1
ATOM 5068 C CA . LEU B 1 276 ? -6.693 32.820 7.941 1.00 46.01 262 LEU B CA 1
ATOM 5069 C C . LEU B 1 276 ? -7.601 32.779 6.712 1.00 50.86 262 LEU B C 1
ATOM 5070 O O . LEU B 1 276 ? -8.817 32.860 6.841 1.00 46.07 262 LEU B O 1
ATOM 5075 N N . ARG B 1 277 ? -7.018 32.653 5.524 1.00 58.32 263 ARG B N 1
ATOM 5076 C CA . ARG B 1 277 ? -7.809 32.554 4.299 1.00 56.30 263 ARG B CA 1
ATOM 5077 C C . ARG B 1 277 ? -8.752 31.358 4.335 1.00 52.75 263 ARG B C 1
ATOM 5078 O O . ARG B 1 277 ? -9.940 31.490 4.053 1.00 62.91 263 ARG B O 1
ATOM 5086 N N . ALA B 1 278 ? -8.209 30.193 4.678 1.00 48.98 264 ALA B N 1
ATOM 5087 C CA . ALA B 1 278 ? -8.990 28.961 4.763 1.00 47.51 264 ALA B CA 1
ATOM 5088 C C . ALA B 1 278 ? -10.151 29.135 5.727 1.00 53.28 264 ALA B C 1
ATOM 5089 O O . ALA B 1 278 ? -11.197 28.504 5.583 1.00 61.17 264 ALA B O 1
ATOM 5091 N N . LEU B 1 279 ? -9.946 30.000 6.712 1.00 58.88 265 LEU B N 1
ATOM 5092 C CA . LEU B 1 279 ? -10.978 30.355 7.669 1.00 59.09 265 LEU B CA 1
ATOM 5093 C C . LEU B 1 279 ? -12.059 31.189 6.988 1.00 63.93 265 LEU B C 1
ATOM 5094 O O . LEU B 1 279 ? -13.250 30.887 7.073 1.00 67.35 265 LEU B O 1
ATOM 5099 N N . ILE B 1 280 ? -11.623 32.237 6.301 1.00 62.36 266 ILE B N 1
ATOM 5100 C CA . ILE B 1 280 ? -12.525 33.168 5.642 1.00 60.75 266 ILE B CA 1
ATOM 5101 C C . ILE B 1 280 ? -13.227 32.547 4.431 1.00 65.14 266 ILE B C 1
ATOM 5102 O O . ILE B 1 280 ? -14.387 32.852 4.159 1.00 68.98 266 ILE B O 1
ATOM 5107 N N . ASP B 1 281 ? -12.527 31.679 3.707 1.00 85.44 267 ASP B N 1
ATOM 5108 C CA . ASP B 1 281 ? -13.039 31.148 2.445 1.00 88.89 267 ASP B CA 1
ATOM 5109 C C . ASP B 1 281 ? -13.975 29.954 2.615 1.00 90.24 267 ASP B C 1
ATOM 5110 O O . ASP B 1 281 ? -14.465 29.401 1.631 1.00 102.93 267 ASP B O 1
ATOM 5115 N N . ASP B 1 282 ? -14.221 29.559 3.858 1.00 76.64 268 ASP B N 1
ATOM 5116 C CA . ASP B 1 282 ? -15.218 28.534 4.145 1.00 78.59 268 ASP B CA 1
ATOM 5117 C C . ASP B 1 282 ? -16.584 29.187 4.326 1.00 74.95 268 ASP B C 1
ATOM 5118 O O . ASP B 1 282 ? -16.865 29.780 5.367 1.00 75.56 268 ASP B O 1
ATOM 5123 N N . ARG B 1 283 ? -17.438 29.062 3.316 1.00 70.70 269 ARG B N 1
ATOM 5124 C CA . ARG B 1 283 ? -18.685 29.817 3.288 1.00 65.41 269 ARG B CA 1
ATOM 5125 C C . ARG B 1 283 ? -19.707 29.304 4.301 1.00 72.96 269 ARG B C 1
ATOM 5126 O O . ARG B 1 283 ? -20.491 30.085 4.842 1.00 70.69 269 ARG B O 1
ATOM 5134 N N . GLU B 1 284 ? -19.703 28.000 4.558 1.00 95.71 270 GLU B N 1
ATOM 5135 C CA . GLU B 1 284 ? -20.606 27.428 5.553 1.00 97.29 270 GLU B CA 1
ATOM 5136 C C . GLU B 1 284 ? -20.279 28.024 6.913 1.00 86.90 270 GLU B C 1
ATOM 5137 O O . GLU B 1 284 ? -21.164 28.414 7.674 1.00 84.87 270 GLU B O 1
ATOM 5143 N N . ARG B 1 285 ? -18.983 28.097 7.193 1.00 73.34 271 ARG B N 1
ATOM 5144 C CA . ARG B 1 285 ? -18.468 28.584 8.463 1.00 67.53 271 ARG B CA 1
ATOM 5145 C C . ARG B 1 285 ? -18.664 30.091 8.596 1.00 63.35 271 ARG B C 1
ATOM 5146 O O . ARG B 1 285 ? -19.040 30.587 9.659 1.00 57.26 271 ARG B O 1
ATOM 5154 N N . LEU B 1 286 ? -18.418 30.811 7.506 1.00 59.96 272 LEU B N 1
ATOM 5155 C CA . LEU B 1 286 ? -18.502 32.267 7.509 1.00 54.45 272 LEU B CA 1
ATOM 5156 C C . LEU B 1 286 ? -19.948 32.738 7.626 1.00 56.24 272 LEU B C 1
ATOM 5157 O O . LEU B 1 286 ? -20.227 33.770 8.236 1.00 52.33 272 LEU B O 1
ATOM 5162 N N . ALA B 1 287 ? -20.865 31.979 7.038 1.00 60.50 273 ALA B N 1
ATOM 5163 C CA . ALA B 1 287 ? -22.278 32.336 7.073 1.00 56.33 273 ALA B CA 1
ATOM 5164 C C . ALA B 1 287 ? -22.817 32.270 8.499 1.00 57.54 273 ALA B C 1
ATOM 5165 O O . ALA B 1 287 ? -23.536 33.167 8.939 1.00 55.36 273 ALA B O 1
ATOM 5167 N N . ARG B 1 288 ? -22.461 31.208 9.218 1.00 53.91 274 ARG B N 1
ATOM 5168 C CA . ARG B 1 288 ? -22.918 31.023 10.591 1.00 55.82 274 ARG B CA 1
ATOM 5169 C C . ARG B 1 288 ? -22.355 32.090 11.515 1.00 54.09 274 ARG B C 1
ATOM 5170 O O . ARG B 1 288 ? -23.057 32.610 12.380 1.00 48.59 274 ARG B O 1
ATOM 5178 N N . TRP B 1 289 ? -21.082 32.410 11.333 1.00 52.53 275 TRP B N 1
ATOM 5179 C CA . TRP B 1 289 ? -20.440 33.426 12.147 1.00 47.32 275 TRP B CA 1
ATOM 5180 C C . TRP B 1 289 ? -21.110 34.778 11.946 1.00 47.01 275 TRP B C 1
ATOM 5181 O O . TRP B 1 289 ? -21.502 35.433 12.910 1.00 56.11 275 TRP B O 1
ATOM 5192 N N . PHE B 1 290 ? -21.247 35.188 10.689 1.00 48.72 276 PHE B N 1
ATOM 5193 C CA . PHE B 1 290 ? -21.797 36.502 10.378 1.00 45.52 276 PHE B CA 1
ATOM 5194 C C . PHE B 1 290 ? -23.257 36.615 10.787 1.00 43.58 276 PHE B C 1
ATOM 5195 O O . PHE B 1 290 ? -23.690 37.663 11.267 1.00 43.90 276 PHE B O 1
ATOM 5203 N N . GLY B 1 291 ? -24.016 35.542 10.589 1.00 51.90 277 GLY B N 1
ATOM 5204 C CA . GLY B 1 291 ? -25.421 35.532 10.954 1.00 50.92 277 GLY B CA 1
ATOM 5205 C C . GLY B 1 291 ? -25.611 35.774 12.439 1.00 50.39 277 GLY B C 1
ATOM 5206 O O . GLY B 1 291 ? -26.547 36.449 12.855 1.00 51.77 277 GLY B O 1
ATOM 5207 N N . CYS B 1 292 ? -24.702 35.231 13.240 1.00 53.18 278 CYS B N 1
ATOM 5208 C CA . CYS B 1 292 ? -24.756 35.408 14.682 1.00 51.55 278 CYS B CA 1
ATOM 5209 C C . CYS B 1 292 ? -24.380 36.830 15.084 1.00 55.15 278 CYS B C 1
ATOM 5210 O O . CYS B 1 292 ? -25.163 37.530 15.725 1.00 67.55 278 CYS B O 1
ATOM 5213 N N . ILE B 1 293 ? -23.182 37.256 14.701 1.00 42.91 279 ILE B N 1
ATOM 5214 C CA . ILE B 1 293 ? -22.637 38.522 15.182 1.00 45.93 279 ILE B CA 1
ATOM 5215 C C . ILE B 1 293 ? -23.406 39.736 14.668 1.00 46.65 279 ILE B C 1
ATOM 5216 O O . ILE B 1 293 ? -23.282 40.826 15.227 1.00 53.00 279 ILE B O 1
ATOM 5221 N N . ILE B 1 294 ? -24.197 39.554 13.614 1.00 48.25 280 ILE B N 1
ATOM 5222 C CA . ILE B 1 294 ? -24.956 40.662 13.039 1.00 55.31 280 ILE B CA 1
ATOM 5223 C C . ILE B 1 294 ? -26.354 40.785 13.651 1.00 57.27 280 ILE B C 1
ATOM 5224 O O . ILE B 1 294 ? -26.972 41.850 13.588 1.00 60.50 280 ILE B O 1
ATOM 5229 N N . THR B 1 295 ? -26.852 39.696 14.233 1.00 52.67 281 THR B N 1
ATOM 5230 C CA . THR B 1 295 ? -28.146 39.716 14.911 1.00 47.50 281 THR B CA 1
ATOM 5231 C C . THR B 1 295 ? -27.983 39.858 16.423 1.00 48.64 281 THR B C 1
ATOM 5232 O O . THR B 1 295 ? -28.959 40.068 17.137 1.00 53.70 281 THR B O 1
ATOM 5236 N N . GLU B 1 296 ? -26.750 39.749 16.906 1.00 55.10 282 GLU B N 1
ATOM 5237 C CA . GLU B 1 296 ? -26.470 39.928 18.326 1.00 60.84 282 GLU B CA 1
ATOM 5238 C C . GLU B 1 296 ? -26.928 41.313 18.783 1.00 64.17 282 GLU B C 1
ATOM 5239 O O . GLU B 1 296 ? -26.705 42.294 18.078 1.00 68.77 282 GLU B O 1
ATOM 5245 N N . PRO B 1 297 ? -27.586 41.399 19.954 1.00 65.36 283 PRO B N 1
ATOM 5246 C CA . PRO B 1 297 ? -27.952 42.724 20.472 1.00 67.96 283 PRO B CA 1
ATOM 5247 C C . PRO B 1 297 ? -26.734 43.620 20.678 1.00 70.97 283 PRO B C 1
ATOM 5248 O O . PRO B 1 297 ? -25.773 43.217 21.331 1.00 73.42 283 PRO B O 1
ATOM 5252 N N . ARG B 1 298 ? -26.788 44.828 20.125 1.00 80.10 284 ARG B N 1
ATOM 5253 C CA . ARG B 1 298 ? -25.642 45.733 20.123 1.00 79.40 284 ARG B CA 1
ATOM 5254 C C . ARG B 1 298 ? -25.446 46.451 21.453 1.00 78.61 284 ARG B C 1
ATOM 5255 O O . ARG B 1 298 ? -24.322 46.798 21.813 1.00 86.48 284 ARG B O 1
ATOM 5263 N N . ARG B 1 299 ? -26.540 46.668 22.176 1.00 83.55 285 ARG B N 1
ATOM 5264 C CA . ARG B 1 299 ? -26.502 47.431 23.418 1.00 88.08 285 ARG B CA 1
ATOM 5265 C C . ARG B 1 299 ? -26.921 46.546 24.598 1.00 87.82 285 ARG B C 1
ATOM 5266 O O . ARG B 1 299 ? -26.487 45.397 24.691 1.00 89.62 285 ARG B O 1
ATOM 5274 N N . GLY B 1 300 ? -27.755 47.070 25.493 1.00 79.42 286 GLY B N 1
ATOM 5275 C CA . GLY B 1 300 ? -28.086 46.370 26.724 1.00 86.46 286 GLY B CA 1
ATOM 5276 C C . GLY B 1 300 ? -29.477 45.761 26.783 1.00 85.44 286 GLY B C 1
ATOM 5277 O O . GLY B 1 300 ? -29.972 45.463 27.873 1.00 87.79 286 GLY B O 1
ATOM 5278 N N . LEU B 1 301 ? -30.107 45.567 25.625 1.00 72.80 287 LEU B N 1
ATOM 5279 C CA . LEU B 1 301 ? -31.470 45.037 25.568 1.00 66.69 287 LEU B CA 1
ATOM 5280 C C . LEU B 1 301 ? -31.543 43.686 24.867 1.00 64.06 287 LEU B C 1
ATOM 5281 O O . LEU B 1 301 ? -31.925 43.610 23.700 1.00 63.33 287 LEU B O 1
ATOM 5286 N N . PRO B 1 302 ? -31.182 42.609 25.580 1.00 64.54 288 PRO B N 1
ATOM 5287 C CA . PRO B 1 302 ? -31.387 41.271 25.017 1.00 66.78 288 PRO B CA 1
ATOM 5288 C C . PRO B 1 302 ? -32.863 40.881 25.033 1.00 65.43 288 PRO B C 1
ATOM 5289 O O . PRO B 1 302 ? -33.667 41.586 25.641 1.00 64.29 288 PRO B O 1
ATOM 5293 N N . PRO B 1 303 ? -33.221 39.776 24.367 1.00 73.91 289 PRO B N 1
ATOM 5294 C CA . PRO B 1 303 ? -34.610 39.304 24.413 1.00 77.37 289 PRO B CA 1
ATOM 5295 C C . PRO B 1 303 ? -35.030 38.886 25.823 1.00 77.62 289 PRO B C 1
ATOM 5296 O O . PRO B 1 303 ? -34.234 38.267 26.530 1.00 73.30 289 PRO B O 1
ATOM 5300 N N . GLU B 1 304 ? -36.258 39.219 26.216 1.00 72.81 290 GLU B N 1
ATOM 5301 C CA . GLU B 1 304 ? -36.760 38.911 27.554 1.00 69.73 290 GLU B CA 1
ATOM 5302 C C . GLU B 1 304 ? -37.654 37.666 27.552 1.00 70.74 290 GLU B C 1
ATOM 5303 O O . GLU B 1 304 ? -38.701 37.660 26.901 1.00 72.56 290 GLU B O 1
ATOM 5305 N N . PRO B 1 305 ? -37.246 36.603 28.276 1.00 67.38 291 PRO B N 1
ATOM 5306 C CA . PRO B 1 305 ? -38.089 35.400 28.348 1.00 62.11 291 PRO B CA 1
ATOM 5307 C C . PRO B 1 305 ? -39.461 35.663 28.968 1.00 60.58 291 PRO B C 1
ATOM 5308 O O . PRO B 1 305 ? -39.602 36.597 29.758 1.00 65.23 291 PRO B O 1
ATOM 5312 N N . PRO B 1 306 ? -40.463 34.840 28.619 1.00 61.02 292 PRO B N 1
ATOM 5313 C CA . PRO B 1 306 ? -41.833 35.032 29.107 1.00 64.97 292 PRO B CA 1
ATOM 5314 C C . PRO B 1 306 ? -41.992 34.686 30.584 1.00 75.19 292 PRO B C 1
ATOM 5315 O O . PRO B 1 306 ? -41.031 34.268 31.232 1.00 72.77 292 PRO B O 1
ATOM 5319 N N . GLY B 1 307 ? -43.204 34.860 31.102 1.00 85.90 293 GLY B N 1
ATOM 5320 C CA . GLY B 1 307 ? -43.476 34.644 32.511 1.00 89.00 293 GLY B CA 1
ATOM 5321 C C . GLY B 1 307 ? -43.358 33.194 32.942 1.00 86.56 293 GLY B C 1
ATOM 5322 O O . GLY B 1 307 ? -42.746 32.894 33.968 1.00 91.04 293 GLY B O 1
ATOM 5323 N N . ARG B 1 308 ? -43.940 32.295 32.155 1.00 65.23 294 ARG B N 1
ATOM 5324 C CA . ARG B 1 308 ? -43.974 30.878 32.502 1.00 68.24 294 ARG B CA 1
ATOM 5325 C C . ARG B 1 308 ? -43.703 29.991 31.290 1.00 65.44 294 ARG B C 1
ATOM 5326 O O . ARG B 1 308 ? -43.807 30.441 30.150 1.00 60.55 294 ARG B O 1
ATOM 5334 N N . PRO B 1 309 ? -43.345 28.722 31.539 1.00 63.71 295 PRO B N 1
ATOM 5335 C CA . PRO B 1 309 ? -43.122 27.768 30.452 1.00 62.17 295 PRO B CA 1
ATOM 5336 C C . PRO B 1 309 ? -44.395 27.401 29.689 1.00 66.39 295 PRO B C 1
ATOM 5337 O O . PRO B 1 309 ? -45.502 27.659 30.163 1.00 72.04 295 PRO B O 1
ATOM 5341 N N . LEU B 1 310 ? -44.219 26.783 28.525 1.00 76.13 296 LEU B N 1
ATOM 5342 C CA . LEU B 1 310 ? -45.304 26.545 27.578 1.00 73.76 296 LEU B CA 1
ATOM 5343 C C . LEU B 1 310 ? -45.051 25.231 26.851 1.00 71.23 296 LEU B C 1
ATOM 5344 O O . LEU B 1 310 ? -44.033 25.078 26.178 1.00 71.40 296 LEU B O 1
ATOM 5349 N N . SER B 1 311 ? -45.972 24.284 26.991 1.00 75.95 297 SER B N 1
ATOM 5350 C CA . SER B 1 311 ? -45.810 22.975 26.369 1.00 81.48 297 SER B CA 1
ATOM 5351 C C . SER B 1 311 ? -46.067 23.048 24.867 1.00 81.98 297 SER B C 1
ATOM 5352 O O . SER B 1 311 ? -46.764 23.941 24.388 1.00 75.29 297 SER B O 1
ATOM 5355 N N . ALA B 1 312 ? -45.497 22.104 24.126 1.00 80.40 298 ALA B N 1
ATOM 5356 C CA . ALA B 1 312 ? -45.698 22.039 22.684 1.00 74.93 298 ALA B CA 1
ATOM 5357 C C . ALA B 1 312 ? -47.176 21.898 22.336 1.00 78.09 298 ALA B C 1
ATOM 5358 O O . ALA B 1 312 ? -47.670 22.552 21.417 1.00 78.92 298 ALA B O 1
ATOM 5360 N N . LYS B 1 313 ? -47.879 21.041 23.071 1.00 75.38 299 LYS B N 1
ATOM 5361 C CA . LYS B 1 313 ? -49.292 20.793 22.805 1.00 77.49 299 LYS B CA 1
ATOM 5362 C C . LYS B 1 313 ? -50.157 22.010 23.130 1.00 76.37 299 LYS B C 1
ATOM 5363 O O . LYS B 1 313 ? -51.149 22.269 22.449 1.00 77.42 299 LYS B O 1
ATOM 5367 N N . GLN B 1 314 ? -49.783 22.757 24.165 1.00 81.40 300 GLN B N 1
ATOM 5368 C CA . GLN B 1 314 ? -50.520 23.963 24.528 1.00 79.31 300 GLN B CA 1
ATOM 5369 C C . GLN B 1 314 ? -50.357 25.036 23.466 1.00 75.44 300 GLN B C 1
ATOM 5370 O O . GLN B 1 314 ? -51.314 25.726 23.118 1.00 77.84 300 GLN B O 1
ATOM 5376 N N . LEU B 1 315 ? -49.132 25.183 22.971 1.00 69.01 301 LEU B N 1
ATOM 5377 C CA . LEU B 1 315 ? -48.846 26.151 21.922 1.00 69.47 301 LEU B CA 1
ATOM 5378 C C . LEU B 1 315 ? -49.689 25.845 20.699 1.00 70.65 301 LEU B C 1
ATOM 5379 O O . LEU B 1 315 ? -50.440 26.696 20.232 1.00 71.19 301 LEU B O 1
ATOM 5384 N N . HIS B 1 316 ? -49.561 24.621 20.198 1.00 75.80 302 HIS B N 1
ATOM 5385 C 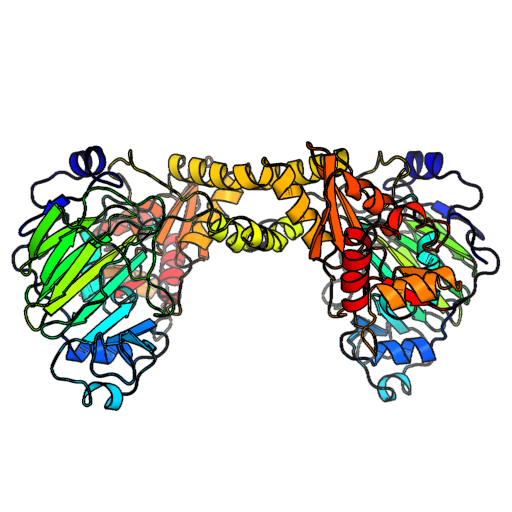CA . HIS B 1 316 ? -50.334 24.166 19.052 1.00 75.25 302 HIS B CA 1
ATOM 5386 C C . HIS B 1 316 ? -51.819 24.457 19.239 1.00 78.22 302 HIS B C 1
ATOM 5387 O O . HIS B 1 316 ? -52.471 24.997 18.344 1.00 80.74 302 HIS B O 1
ATOM 5394 N N . ARG B 1 317 ? -52.344 24.103 20.408 1.00 74.28 303 ARG B N 1
ATOM 5395 C CA . ARG B 1 317 ? -53.747 24.340 20.726 1.00 78.35 303 ARG B CA 1
ATOM 5396 C C . ARG B 1 317 ? -54.082 25.828 20.690 1.00 72.37 303 ARG B C 1
ATOM 5397 O O . ARG B 1 317 ? -54.952 26.256 19.940 1.00 79.25 303 ARG B O 1
ATOM 5401 N N . ARG B 1 318 ? -53.390 26.609 21.510 1.00 81.08 304 ARG B N 1
ATOM 5402 C CA . ARG B 1 318 ? -53.648 28.040 21.604 1.00 89.69 304 ARG B CA 1
ATOM 5403 C C . ARG B 1 318 ? -53.491 28.722 20.250 1.00 83.68 304 ARG B C 1
ATOM 5404 O O . ARG B 1 318 ? -54.187 29.690 19.947 1.00 77.31 304 ARG B O 1
ATOM 5412 N N . LEU B 1 319 ? -52.582 28.199 19.435 1.00 84.77 305 LEU B N 1
ATOM 5413 C CA . LEU B 1 319 ? -52.265 28.801 18.145 1.00 84.09 305 LEU B CA 1
ATOM 5414 C C . LEU B 1 319 ? -53.404 28.615 17.143 1.00 86.44 305 LEU B C 1
ATOM 5415 O O . LEU B 1 319 ? -53.718 29.525 16.375 1.00 83.61 305 LEU B O 1
ATOM 5420 N N . GLN B 1 320 ? -54.031 27.442 17.161 1.00 104.25 306 GLN B N 1
ATOM 5421 C CA . GLN B 1 320 ? -55.111 27.145 16.225 1.00 108.20 306 GLN B CA 1
ATOM 5422 C C . GLN B 1 320 ? -56.473 27.591 16.760 1.00 100.65 306 GLN B C 1
ATOM 5423 O O . GLN B 1 320 ? -57.510 27.233 16.202 1.00 105.29 306 GLN B O 1
ATOM 5429 N N . GLN B 1 321 ? -56.462 28.370 17.839 1.00 88.13 307 GLN B N 1
ATOM 5430 C CA . GLN B 1 321 ? -57.671 29.029 18.329 1.00 91.40 307 GLN B CA 1
ATOM 5431 C C . GLN B 1 321 ? -57.636 30.520 17.997 1.00 91.75 307 GLN B C 1
ATOM 5432 O O . GLN B 1 321 ? -58.391 31.309 18.566 1.00 86.53 307 GLN B O 1
ATOM 5438 N N . GLY B 1 322 ? -56.749 30.898 17.080 1.00 108.30 308 GLY B N 1
ATOM 5439 C CA . GLY B 1 322 ? -56.672 32.267 16.602 1.00 109.61 308 GLY B CA 1
ATOM 5440 C C . GLY B 1 322 ? -55.571 33.097 17.237 1.00 103.89 308 GLY B C 1
ATOM 5441 O O . GLY B 1 322 ? -55.491 34.304 17.002 1.00 107.10 308 GLY B O 1
ATOM 5442 N N . ALA B 1 323 ? -54.718 32.465 18.038 1.00 79.36 309 ALA B N 1
ATOM 5443 C CA . ALA B 1 323 ? -53.594 33.170 18.645 1.00 74.34 309 ALA B CA 1
ATOM 5444 C C . ALA B 1 323 ? -52.566 33.519 17.577 1.00 74.62 309 ALA B C 1
ATOM 5445 O O . ALA B 1 323 ? -52.447 32.827 16.567 1.00 71.90 309 ALA B O 1
ATOM 5447 N N . THR B 1 324 ? -51.823 34.594 17.816 1.00 92.59 310 THR B N 1
ATOM 5448 C CA . THR B 1 324 ? -50.868 35.111 16.848 1.00 93.82 310 THR B CA 1
ATOM 5449 C C . THR B 1 324 ? -49.463 35.123 17.434 1.00 89.12 310 THR B C 1
ATOM 5450 O O . THR B 1 324 ? -49.288 35.303 18.640 1.00 88.63 310 THR B O 1
ATOM 5454 N N . LEU B 1 325 ? -48.468 34.928 16.575 1.00 68.11 311 LEU B N 1
ATOM 5455 C CA . LEU B 1 325 ? -47.072 35.072 16.967 1.00 54.87 311 LEU B CA 1
ATOM 5456 C C . LEU B 1 325 ? -46.525 36.392 16.438 1.00 49.76 311 LEU B C 1
ATOM 5457 O O . LEU B 1 325 ? -46.677 36.708 15.260 1.00 57.08 311 LEU B O 1
ATOM 5462 N N . ARG B 1 326 ? -45.900 37.161 17.324 1.00 58.81 312 ARG B N 1
ATOM 5463 C CA . ARG B 1 326 ? -45.360 38.471 16.979 1.00 62.38 312 ARG B CA 1
ATOM 5464 C C . ARG B 1 326 ? -43.839 38.466 17.048 1.00 59.93 312 ARG B C 1
ATOM 5465 O O . ARG B 1 326 ? -43.256 37.897 17.968 1.00 57.37 312 ARG B O 1
ATOM 5473 N N . ARG B 1 327 ? -43.206 39.109 16.072 1.00 59.89 313 ARG B N 1
ATOM 5474 C CA . ARG B 1 327 ? -41.756 39.245 16.062 1.00 56.65 313 ARG B CA 1
ATOM 5475 C C . ARG B 1 327 ? -41.351 40.434 16.925 1.00 59.39 313 ARG B C 1
ATOM 5476 O O . ARG B 1 327 ? -41.793 41.559 16.694 1.00 63.62 313 ARG B O 1
ATOM 5484 N N . ASN B 1 328 ? -40.513 40.177 17.923 1.00 55.10 314 ASN B N 1
ATOM 5485 C CA . ASN B 1 328 ? -40.144 41.203 18.891 1.00 53.39 314 ASN B CA 1
ATOM 5486 C C . ASN B 1 328 ? -38.961 42.051 18.444 1.00 58.35 314 ASN B C 1
ATOM 5487 O O . ASN B 1 328 ? -38.853 43.221 18.817 1.00 64.47 314 ASN B O 1
ATOM 5492 N N . ALA B 1 329 ? -38.079 41.463 17.642 1.00 56.48 315 ALA B N 1
ATOM 5493 C CA . ALA B 1 329 ? -36.887 42.165 17.184 1.00 58.86 315 ALA B CA 1
ATOM 5494 C C . ALA B 1 329 ? -36.501 41.728 15.777 1.00 61.86 315 ALA B C 1
ATOM 5495 O O . ALA B 1 329 ? -35.633 40.875 15.591 1.00 61.61 315 ALA B O 1
ATOM 5497 N N . ILE B 1 330 ? -37.164 42.321 14.790 1.00 59.35 316 ILE B N 1
ATOM 5498 C CA . ILE B 1 330 ? -36.912 42.016 13.388 1.00 54.14 316 ILE B CA 1
ATOM 5499 C C . ILE B 1 330 ? -35.461 42.267 12.964 1.00 52.08 316 ILE B C 1
ATOM 5500 O O . ILE B 1 330 ? -34.910 41.498 12.178 1.00 47.30 316 ILE B O 1
ATOM 5505 N N . PRO B 1 331 ? -34.844 43.354 13.457 1.00 53.23 317 PRO B N 1
ATOM 5506 C CA . PRO B 1 331 ? -33.440 43.597 13.105 1.00 54.33 317 PRO B CA 1
ATOM 5507 C C . PRO B 1 331 ? -32.505 42.486 13.579 1.00 54.84 317 PRO B C 1
ATOM 5508 O O . PRO B 1 331 ? -31.414 42.332 13.032 1.00 60.23 317 PRO B O 1
ATOM 5512 N N . GLU B 1 332 ? -32.940 41.724 14.579 1.00 50.73 318 GLU B N 1
ATOM 5513 C CA . GLU B 1 332 ? -32.139 40.637 15.135 1.00 51.18 318 GLU B CA 1
ATOM 5514 C C . GLU B 1 332 ? -32.637 39.278 14.651 1.00 53.96 318 GLU B C 1
ATOM 5515 O O . GLU B 1 332 ? -32.477 38.267 15.336 1.00 48.96 318 GLU B O 1
ATOM 5521 N N . LEU B 1 333 ? -33.230 39.269 13.460 1.00 56.92 319 LEU B N 1
ATOM 5522 C CA . LEU B 1 333 ? -33.851 38.075 12.897 1.00 48.52 319 LEU B CA 1
ATOM 5523 C C . LEU B 1 333 ? -33.428 37.905 11.432 1.00 52.63 319 LEU B C 1
ATOM 5524 O O . LEU B 1 333 ? -33.719 38.759 10.595 1.00 55.56 319 LEU B O 1
ATOM 5529 N N . ALA B 1 334 ? -32.726 36.813 11.132 1.00 44.46 320 ALA B N 1
ATOM 5530 C CA . ALA B 1 334 ? -32.195 36.580 9.786 1.00 42.87 320 ALA B CA 1
ATOM 5531 C C . ALA B 1 334 ? -31.974 35.092 9.520 1.00 40.62 320 ALA B C 1
ATOM 5532 O O . ALA B 1 334 ? -32.106 34.274 10.427 1.00 42.37 320 ALA B O 1
ATOM 5534 N N . TYR B 1 335 ? -31.636 34.740 8.280 1.00 41.32 321 TYR B N 1
ATOM 5535 C CA . TYR B 1 335 ? -31.378 33.341 7.944 1.00 47.55 321 TYR B CA 1
ATOM 5536 C C . TYR B 1 335 ? -30.464 33.174 6.728 1.00 47.36 321 TYR B C 1
ATOM 5537 O O . TYR B 1 335 ? -30.198 34.127 5.994 1.00 48.90 321 TYR B O 1
ATOM 5546 N N . VAL B 1 336 ? -29.993 31.946 6.530 1.00 46.09 322 VAL B N 1
ATOM 5547 C CA . VAL B 1 336 ? -29.084 31.618 5.437 1.00 46.62 322 VAL B CA 1
ATOM 5548 C C . VAL B 1 336 ? -29.386 30.227 4.888 1.00 47.20 322 VAL B C 1
ATOM 5549 O O . VAL B 1 336 ? -29.642 29.296 5.650 1.00 51.51 322 VAL B O 1
ATOM 5553 N N . ARG B 1 337 ? -29.347 30.096 3.566 1.00 59.61 323 ARG B N 1
ATOM 5554 C CA . ARG B 1 337 ? -29.541 28.808 2.909 1.00 66.38 323 ARG B CA 1
ATOM 5555 C C . ARG B 1 337 ? -28.196 28.204 2.523 1.00 61.68 323 ARG B C 1
ATOM 5556 O O . ARG B 1 337 ? -27.269 28.925 2.155 1.00 62.87 323 ARG B O 1
ATOM 5564 N N . HIS B 1 338 ? -28.099 26.881 2.605 1.00 65.96 324 HIS B N 1
ATOM 5565 C CA . HIS B 1 338 ? -26.868 26.175 2.268 1.00 77.21 324 HIS B CA 1
ATOM 5566 C C . HIS B 1 338 ? -27.056 25.314 1.027 1.00 84.04 324 HIS B C 1
ATOM 5567 O O . HIS B 1 338 ? -28.178 25.112 0.564 1.00 85.40 324 HIS B O 1
ATOM 5574 N N . ALA B 1 339 ? -25.946 24.816 0.493 1.00 87.95 325 ALA B N 1
ATOM 5575 C CA . ALA B 1 339 ? -25.966 23.999 -0.713 1.00 89.52 325 ALA B CA 1
ATOM 5576 C C . ALA B 1 339 ? -26.778 22.722 -0.516 1.00 94.48 325 ALA B C 1
ATOM 5577 O O . ALA B 1 339 ? -27.357 22.195 -1.463 1.00 91.73 325 ALA B O 1
ATOM 5579 N N . ASP B 1 340 ? -26.820 22.234 0.720 1.00 123.10 326 ASP B N 1
ATOM 5580 C CA . ASP B 1 340 ? -27.511 20.985 1.026 1.00 124.55 326 ASP B CA 1
ATOM 5581 C C . ASP B 1 340 ? -29.010 21.126 0.812 1.00 120.05 326 ASP B C 1
ATOM 5582 O O . ASP B 1 340 ? -29.703 20.148 0.530 1.00 122.17 326 ASP B O 1
ATOM 5587 N N . GLY B 1 341 ? -29.498 22.354 0.947 1.00 94.81 327 GLY B N 1
ATOM 5588 C CA . GLY B 1 341 ? -30.922 22.618 1.005 1.00 90.80 327 GLY B CA 1
ATOM 5589 C C . GLY B 1 341 ? -31.315 22.923 2.436 1.00 82.53 327 GLY B C 1
ATOM 5590 O O . GLY B 1 341 ? -32.426 23.376 2.705 1.00 76.82 327 GLY B O 1
ATOM 5591 N N . SER B 1 342 ? -30.390 22.665 3.356 1.00 83.71 328 SER B N 1
ATOM 5592 C CA . SER B 1 342 ? -30.580 23.008 4.758 1.00 80.52 328 SER B CA 1
ATOM 5593 C C . SER B 1 342 ? -30.431 24.511 4.948 1.00 74.59 328 SER B C 1
ATOM 5594 O O . SER B 1 342 ? -30.005 25.222 4.037 1.00 72.70 328 SER B O 1
ATOM 5597 N N . ALA B 1 343 ? -30.784 24.989 6.136 1.00 65.43 329 ALA B N 1
ATOM 5598 C CA . ALA B 1 343 ? -30.693 26.408 6.448 1.00 60.65 329 ALA B CA 1
ATOM 5599 C C . ALA B 1 343 ? -30.348 26.621 7.915 1.00 59.89 329 ALA B C 1
ATOM 5600 O O . ALA B 1 343 ? -30.548 25.737 8.749 1.00 61.08 329 ALA B O 1
ATOM 5602 N N . THR B 1 344 ? -29.818 27.802 8.213 1.00 61.12 330 THR B N 1
ATOM 5603 C CA . THR B 1 344 ? -29.551 28.206 9.583 1.00 63.60 330 THR B CA 1
ATOM 5604 C C . THR B 1 344 ? -30.338 29.470 9.887 1.00 66.15 330 THR B C 1
ATOM 5605 O O . THR B 1 344 ? -30.285 30.444 9.133 1.00 60.80 330 THR B O 1
ATOM 5609 N N . LEU B 1 345 ? -31.067 29.440 10.998 1.00 60.88 331 LEU B N 1
ATOM 5610 C CA . LEU B 1 345 ? -31.859 30.577 11.440 1.00 54.05 331 LEU B CA 1
ATOM 5611 C C . LEU B 1 345 ? -31.075 31.354 12.486 1.00 51.82 331 LEU B C 1
ATOM 5612 O O . LEU B 1 345 ? -30.374 30.761 13.302 1.00 56.47 331 LEU B O 1
ATOM 5617 N N . PHE B 1 346 ? -31.192 32.677 12.454 1.00 42.53 332 PHE B N 1
ATOM 5618 C CA . PHE B 1 346 ? -30.483 33.528 13.400 1.00 41.26 332 PHE B CA 1
ATOM 5619 C C . PHE B 1 346 ? -31.452 34.418 14.164 1.00 41.78 332 PHE B C 1
ATOM 5620 O O . PHE B 1 346 ? -32.217 35.178 13.570 1.00 39.64 332 PHE B O 1
ATOM 5628 N N . ALA B 1 347 ? -31.410 34.306 15.488 1.00 50.38 333 ALA B N 1
ATOM 5629 C CA . ALA B 1 347 ? -32.247 35.111 16.367 1.00 47.35 333 ALA B CA 1
ATOM 5630 C C . ALA B 1 347 ? -31.438 35.620 17.554 1.00 49.10 333 ALA B C 1
ATOM 5631 O O . ALA B 1 347 ? -31.049 34.848 18.431 1.00 53.84 333 ALA B O 1
ATOM 5633 N N . SER B 1 348 ? -31.183 36.924 17.563 1.00 51.99 334 SER B N 1
ATOM 5634 C CA . SER B 1 348 ? -30.490 37.581 18.667 1.00 56.16 334 SER B CA 1
ATOM 5635 C C . SER B 1 348 ? -29.175 36.896 19.035 1.00 59.18 334 SER B C 1
ATOM 5636 O O . SER B 1 348 ? -28.941 36.569 20.198 1.00 66.71 334 SER B O 1
ATOM 5639 N N . GLY B 1 349 ? -28.328 36.676 18.034 1.00 57.35 335 GLY B N 1
ATOM 5640 C CA . GLY B 1 349 ? -26.980 36.182 18.260 1.00 51.92 335 GLY B CA 1
ATOM 5641 C C . GLY B 1 349 ? -26.837 34.672 18.289 1.00 54.49 335 GLY B C 1
ATOM 5642 O O . GLY B 1 349 ? -25.719 34.158 18.347 1.00 57.37 335 GLY B O 1
ATOM 5643 N N . GLU B 1 350 ? -27.959 33.961 18.244 1.00 62.36 336 GLU B N 1
ATOM 5644 C CA . GLU B 1 350 ? -27.955 32.504 18.340 1.00 67.70 336 GLU B CA 1
ATOM 5645 C C . GLU B 1 350 ? -28.307 31.867 17.002 1.00 64.86 336 GLU B C 1
ATOM 5646 O O . GLU B 1 350 ? -29.026 32.457 16.201 1.00 64.84 336 GLU B O 1
ATOM 5652 N N . ALA B 1 351 ? -27.796 30.660 16.772 1.00 64.23 337 ALA B N 1
ATOM 5653 C CA . ALA B 1 351 ? -28.039 29.936 15.528 1.00 57.14 337 ALA B CA 1
ATOM 5654 C C . ALA B 1 351 ? -28.899 28.701 15.775 1.00 61.58 337 ALA B C 1
ATOM 5655 O O . ALA B 1 351 ? -28.667 27.950 16.724 1.00 63.07 337 ALA B O 1
ATOM 5657 N N . TYR B 1 352 ? -29.892 28.504 14.912 1.00 62.90 338 TYR B N 1
ATOM 5658 C CA . TYR B 1 352 ? -30.764 27.337 14.977 1.00 63.94 338 TYR B CA 1
ATOM 5659 C C . TYR B 1 352 ? -30.735 26.602 13.645 1.00 66.52 338 TYR B C 1
ATOM 5660 O O . TYR B 1 352 ? -31.138 27.145 12.617 1.00 70.07 338 TYR B O 1
ATOM 5669 N N . GLU B 1 353 ? -30.248 25.366 13.670 1.00 65.10 339 GLU B N 1
ATOM 5670 C CA . GLU B 1 353 ? -30.066 24.591 12.451 1.00 66.24 339 GLU B CA 1
ATOM 5671 C C . GLU B 1 353 ? -31.385 24.007 11.962 1.00 69.85 339 GLU B C 1
ATOM 5672 O O . GLU B 1 353 ? -32.138 23.412 12.734 1.00 69.03 339 GLU B O 1
ATOM 5678 N N . LEU B 1 354 ? -31.650 24.179 10.671 1.00 75.59 340 LEU B N 1
ATOM 5679 C CA . LEU B 1 354 ? -32.867 23.674 10.051 1.00 74.80 340 LEU B CA 1
ATOM 5680 C C . LEU B 1 354 ? -32.542 22.588 9.039 1.00 79.84 340 LEU B C 1
ATOM 5681 O O . LEU B 1 354 ? -31.733 22.792 8.135 1.00 78.23 340 LEU B O 1
ATOM 5686 N N . SER B 1 355 ? -33.171 21.430 9.197 1.00 85.49 341 SER B N 1
ATOM 5687 C CA . SER B 1 355 ? -33.049 20.371 8.209 1.00 87.10 341 SER B CA 1
ATOM 5688 C C . SER B 1 355 ? -33.747 20.810 6.925 1.00 85.29 341 SER B C 1
ATOM 5689 O O . SER B 1 355 ? -34.583 21.711 6.955 1.00 83.23 341 SER B O 1
ATOM 5692 N N . PRO B 1 356 ? -33.403 20.183 5.788 1.00 79.62 342 PRO B N 1
ATOM 5693 C CA . PRO B 1 356 ? -34.062 20.549 4.529 1.00 75.49 342 PRO B CA 1
ATOM 5694 C C . PRO B 1 356 ? -35.575 20.359 4.573 1.00 80.06 342 PRO B C 1
ATOM 5695 O O . PRO B 1 356 ? -36.297 20.992 3.805 1.00 78.07 342 PRO B O 1
ATOM 5699 N N . GLU B 1 357 ? -36.043 19.490 5.461 1.00 114.96 343 GLU B N 1
ATOM 5700 C CA . GLU B 1 357 ? -37.474 19.296 5.653 1.00 121.34 343 GLU B CA 1
ATOM 5701 C C . GLU B 1 357 ? -38.119 20.592 6.148 1.00 115.74 343 GLU B C 1
ATOM 5702 O O . GLU B 1 357 ? -39.251 20.911 5.783 1.00 118.37 343 GLU B O 1
ATOM 5708 N N . LEU B 1 358 ? -37.374 21.340 6.960 1.00 85.36 344 LEU B N 1
ATOM 5709 C CA . LEU B 1 358 ? -37.881 22.542 7.621 1.00 75.76 344 LEU B CA 1
ATOM 5710 C C . LEU B 1 358 ? -37.341 23.843 7.029 1.00 76.27 344 LEU B C 1
ATOM 5711 O O . LEU B 1 358 ? -37.780 24.927 7.407 1.00 75.31 344 LEU B O 1
ATOM 5716 N N . ALA B 1 359 ? -36.395 23.729 6.105 1.00 92.29 345 ALA B N 1
ATOM 5717 C CA . ALA B 1 359 ? -35.610 24.867 5.618 1.00 89.32 345 ALA B CA 1
ATOM 5718 C C . ALA B 1 359 ? -36.437 26.101 5.206 1.00 83.77 345 ALA B C 1
ATOM 5719 O O . ALA B 1 359 ? -35.934 27.225 5.238 1.00 86.14 345 ALA B O 1
ATOM 5721 N N . ASP B 1 360 ? -37.702 25.889 4.851 1.00 75.59 346 ASP B N 1
ATOM 5722 C CA . ASP B 1 360 ? -38.557 26.951 4.317 1.00 76.70 346 ASP B CA 1
ATOM 5723 C C . ASP B 1 360 ? -39.438 27.649 5.360 1.00 77.54 346 ASP B C 1
ATOM 5724 O O . ASP B 1 360 ? -40.308 28.443 4.999 1.00 79.73 346 ASP B O 1
ATOM 5729 N N . VAL B 1 361 ? -39.226 27.363 6.642 1.00 66.54 347 VAL B N 1
ATOM 5730 C CA . VAL B 1 361 ? -39.849 28.166 7.695 1.00 63.67 347 VAL B CA 1
ATOM 5731 C C . VAL B 1 361 ? -38.996 29.399 7.983 1.00 61.44 347 VAL B C 1
ATOM 5732 O O . VAL B 1 361 ? -39.491 30.393 8.514 1.00 64.34 347 VAL B O 1
ATOM 5736 N N . ALA B 1 362 ? -37.714 29.325 7.635 1.00 55.83 348 ALA B N 1
ATOM 5737 C CA . ALA B 1 362 ? -36.797 30.444 7.834 1.00 55.72 348 ALA B CA 1
ATOM 5738 C C . ALA B 1 362 ? -37.285 31.705 7.117 1.00 53.56 348 ALA B C 1
ATOM 5739 O O . ALA B 1 362 ? -37.409 32.757 7.744 1.00 53.46 348 ALA B O 1
ATOM 5741 N N . PRO B 1 363 ? -37.561 31.609 5.804 1.00 62.82 349 PRO B N 1
ATOM 5742 C CA . PRO B 1 363 ? -38.112 32.780 5.115 1.00 65.53 349 PRO B CA 1
ATOM 5743 C C . PRO B 1 363 ? -39.412 33.269 5.743 1.00 59.56 349 PRO B C 1
ATOM 5744 O O . PRO B 1 363 ? -39.659 34.472 5.782 1.00 58.05 349 PRO B O 1
ATOM 5748 N N . LEU B 1 364 ? -40.224 32.340 6.237 1.00 61.92 350 LEU B N 1
ATOM 5749 C CA . LEU B 1 364 ? -41.506 32.689 6.840 1.00 63.19 350 LEU B CA 1
ATOM 5750 C C . LEU B 1 364 ? -41.335 33.464 8.146 1.00 63.15 350 LEU B C 1
ATOM 5751 O O . LEU B 1 364 ? -41.844 34.576 8.286 1.00 62.38 350 LEU B O 1
ATOM 5756 N N . LEU B 1 365 ? -40.618 32.872 9.096 1.00 58.42 351 LEU B N 1
ATOM 5757 C CA . LEU B 1 365 ? -40.479 33.447 10.430 1.00 51.99 351 LEU B CA 1
ATOM 5758 C C . LEU B 1 365 ? -39.794 34.813 10.411 1.00 53.39 351 LEU B C 1
ATOM 5759 O O . LEU B 1 365 ? -40.019 35.632 11.301 1.00 58.33 351 LEU B O 1
ATOM 5764 N N . THR B 1 366 ? -38.970 35.058 9.395 1.00 51.99 352 THR B N 1
ATOM 5765 C CA . THR B 1 366 ? -38.206 36.302 9.303 1.00 52.53 352 THR B CA 1
ATOM 5766 C C . THR B 1 366 ? -38.839 37.314 8.347 1.00 58.21 352 THR B C 1
ATOM 5767 O O . THR B 1 366 ? -38.428 38.473 8.305 1.00 59.94 352 THR B O 1
ATOM 5771 N N . GLY B 1 367 ? -39.843 36.878 7.589 1.00 57.08 353 GLY B N 1
ATOM 5772 C CA . GLY B 1 367 ? -40.397 37.680 6.509 1.00 61.34 353 GLY B CA 1
ATOM 5773 C C . GLY B 1 367 ? -41.524 38.615 6.911 1.00 62.75 353 GLY B C 1
ATOM 5774 O O . GLY B 1 367 ? -41.707 38.916 8.091 1.00 54.32 353 GLY B O 1
ATOM 5775 N N . ARG B 1 368 ? -42.282 39.073 5.917 1.00 67.66 354 ARG B N 1
ATOM 5776 C CA . ARG B 1 368 ? -43.324 40.072 6.128 1.00 69.56 354 ARG B CA 1
ATOM 5777 C C . ARG B 1 368 ? -44.630 39.450 6.612 1.00 71.97 354 ARG B C 1
ATOM 5778 O O . ARG B 1 368 ? -45.410 40.094 7.314 1.00 75.23 354 ARG B O 1
ATOM 5786 N N . ARG B 1 369 ? -44.862 38.199 6.234 1.00 69.50 355 ARG B N 1
ATOM 5787 C CA . ARG B 1 369 ? -46.163 37.568 6.430 1.00 73.27 355 ARG B CA 1
ATOM 5788 C C . ARG B 1 369 ? -46.527 37.395 7.903 1.00 75.47 355 ARG B C 1
ATOM 5789 O O . ARG B 1 369 ? -45.658 37.139 8.734 1.00 76.57 355 ARG B O 1
ATOM 5797 N N . PRO B 1 370 ? -47.824 37.535 8.228 1.00 78.26 356 PRO B N 1
ATOM 5798 C CA . PRO B 1 370 ? -48.286 37.359 9.608 1.00 77.97 356 PRO B CA 1
ATOM 5799 C C . PRO B 1 370 ? -48.234 35.903 10.045 1.00 77.10 356 PRO B C 1
ATOM 5800 O O . PRO B 1 370 ? -48.590 35.015 9.274 1.00 79.37 356 PRO B O 1
ATOM 5804 N N . LEU B 1 371 ? -47.798 35.670 11.277 1.00 72.72 357 LEU B N 1
ATOM 5805 C CA . LEU B 1 371 ? -47.680 34.320 11.811 1.00 71.71 357 LEU B CA 1
ATOM 5806 C C . LEU B 1 371 ? -48.990 33.886 12.465 1.00 76.43 357 LEU B C 1
ATOM 5807 O O . LEU B 1 371 ? -49.341 34.350 13.549 1.00 77.90 357 LEU B O 1
ATOM 5812 N N . THR B 1 372 ? -49.708 32.997 11.784 1.00 84.92 358 THR B N 1
ATOM 5813 C CA . THR B 1 372 ? -51.018 32.530 12.229 1.00 85.06 358 THR B CA 1
ATOM 5814 C C . THR B 1 372 ? -51.163 31.038 11.961 1.00 85.59 358 THR B C 1
ATOM 5815 O O . THR B 1 372 ? -50.229 30.394 11.487 1.00 86.20 358 THR B O 1
ATOM 5819 N N . ALA B 1 373 ? -52.341 30.496 12.254 1.00 85.76 359 ALA B N 1
ATOM 5820 C CA . ALA B 1 373 ? -52.622 29.094 11.971 1.00 83.05 359 ALA B CA 1
ATOM 5821 C C . ALA B 1 373 ? -52.683 28.849 10.466 1.00 87.16 359 ALA B C 1
ATOM 5822 O O . ALA B 1 373 ? -52.140 27.863 9.966 1.00 85.61 359 ALA B O 1
ATOM 5824 N N . GLU B 1 374 ? -53.355 29.746 9.751 1.00 90.33 360 GLU B N 1
ATOM 5825 C CA . GLU B 1 374 ? -53.429 29.678 8.296 1.00 91.94 360 GLU B CA 1
ATOM 5826 C C . GLU B 1 374 ? -52.032 29.711 7.680 1.00 89.98 360 GLU B C 1
ATOM 5827 O O . GLU B 1 374 ? -51.682 28.873 6.849 1.00 94.29 360 GLU B O 1
ATOM 5831 N N . THR B 1 375 ? -51.243 30.690 8.103 1.00 92.15 361 THR B N 1
ATOM 5832 C CA . THR B 1 375 ? -49.895 30.889 7.585 1.00 90.38 361 THR B CA 1
ATOM 5833 C C . THR B 1 375 ? -48.954 29.737 7.936 1.00 87.49 361 THR B C 1
ATOM 5834 O O . THR B 1 375 ? -48.088 29.372 7.141 1.00 91.51 361 THR B O 1
ATOM 5838 N N . LEU B 1 376 ? -49.122 29.169 9.127 1.00 79.50 362 LEU B N 1
ATOM 5839 C CA . LEU B 1 376 ? -48.216 28.133 9.619 1.00 79.32 362 LEU B CA 1
ATOM 5840 C C . LEU B 1 376 ? -48.690 26.707 9.340 1.00 88.17 362 LEU B C 1
ATOM 5841 O O . LEU B 1 376 ? -48.006 25.754 9.709 1.00 87.02 362 LEU B O 1
ATOM 5846 N N . ARG B 1 377 ? -49.842 26.563 8.685 1.00 94.88 363 ARG B N 1
ATOM 5847 C CA . ARG B 1 377 ? -50.473 25.251 8.488 1.00 97.30 363 ARG B CA 1
ATOM 5848 C C . ARG B 1 377 ? -49.524 24.144 8.005 1.00 94.74 363 ARG B C 1
ATOM 5849 O O . ARG B 1 377 ? -49.548 23.039 8.546 1.00 96.19 363 ARG B O 1
ATOM 5857 N N . PRO B 1 378 ? -48.697 24.431 6.986 1.00 84.43 364 PRO B N 1
ATOM 5858 C CA . PRO B 1 378 ? -47.800 23.416 6.414 1.00 81.89 364 PRO B CA 1
ATOM 5859 C C . PRO B 1 378 ? -46.950 22.635 7.425 1.00 83.82 364 PRO B C 1
ATOM 5860 O O . PRO B 1 378 ? -46.928 21.405 7.358 1.00 90.87 364 PRO B O 1
ATOM 5864 N N . TRP B 1 379 ? -46.273 23.328 8.336 1.00 85.87 365 TRP B N 1
ATOM 5865 C CA . TRP B 1 379 ? -45.336 22.680 9.255 1.00 86.92 365 TRP B CA 1
ATOM 5866 C C . TRP B 1 379 ? -45.902 22.465 10.656 1.00 81.11 365 TRP B C 1
ATOM 5867 O O . TRP B 1 379 ? -45.251 21.854 11.502 1.00 78.01 365 TRP B O 1
ATOM 5878 N N . LEU B 1 380 ? -47.110 22.957 10.900 1.00 81.11 366 LEU B N 1
ATOM 5879 C CA . LEU B 1 380 ? -47.637 23.033 12.259 1.00 80.12 366 LEU B CA 1
ATOM 5880 C C . LEU B 1 380 ? -47.855 21.673 12.926 1.00 85.45 366 LEU B C 1
ATOM 5881 O O . LEU B 1 380 ? -48.016 21.604 14.146 1.00 83.51 366 LEU B O 1
ATOM 5886 N N . GLU B 1 381 ? -47.860 20.601 12.136 1.00 89.12 367 GLU B N 1
ATOM 5887 C CA . GLU B 1 381 ? -48.072 19.257 12.675 1.00 91.89 367 GLU B CA 1
ATOM 5888 C C . GLU B 1 381 ? -46.765 18.480 12.829 1.00 92.07 367 GLU B C 1
ATOM 5889 O O . GLU B 1 381 ? -46.760 17.350 13.324 1.00 92.66 367 GLU B O 1
ATOM 5893 N N . ARG B 1 382 ? -45.659 19.085 12.405 1.00 94.53 368 ARG B N 1
ATOM 5894 C CA . ARG B 1 382 ? -44.341 18.504 12.633 1.00 95.24 368 ARG B CA 1
ATOM 5895 C C . ARG B 1 382 ? -43.885 18.791 14.059 1.00 92.95 368 ARG B C 1
ATOM 5896 O O . ARG B 1 382 ? -43.964 19.927 14.527 1.00 92.04 368 ARG B O 1
ATOM 5904 N N . ASP B 1 383 ? -43.407 17.760 14.746 1.00 86.62 369 ASP B N 1
ATOM 5905 C CA . ASP B 1 383 ? -42.958 17.912 16.124 1.00 89.87 369 ASP B CA 1
ATOM 5906 C C . ASP B 1 383 ? -41.761 18.848 16.214 1.00 87.45 369 ASP B C 1
ATOM 5907 O O . ASP B 1 383 ? -41.725 19.734 17.065 1.00 88.43 369 ASP B O 1
ATOM 5912 N N . ASP B 1 384 ? -40.789 18.652 15.330 1.00 98.95 370 ASP B N 1
ATOM 5913 C CA . ASP B 1 384 ? -39.554 19.426 15.376 1.00 95.81 370 ASP B CA 1
ATOM 5914 C C . ASP B 1 384 ? -39.789 20.911 15.107 1.00 86.10 370 ASP B C 1
ATOM 5915 O O . ASP B 1 384 ? -38.987 21.749 15.519 1.00 84.89 370 ASP B O 1
ATOM 5920 N N . PHE B 1 385 ? -40.880 21.240 14.422 1.00 64.96 371 PHE B N 1
ATOM 5921 C CA . PHE B 1 385 ? -41.192 22.640 14.164 1.00 60.66 371 PHE B CA 1
ATOM 5922 C C . PHE B 1 385 ? -41.807 23.294 15.394 1.00 61.06 371 PHE B C 1
ATOM 5923 O O . PHE B 1 385 ? -41.596 24.480 15.644 1.00 61.88 371 PHE B O 1
ATOM 5931 N N . LEU B 1 386 ? -42.567 22.521 16.163 1.00 70.75 372 LEU B N 1
ATOM 5932 C CA . LEU B 1 386 ? -43.161 23.040 17.386 1.00 71.43 372 LEU B CA 1
ATOM 5933 C C . LEU B 1 386 ? -42.091 23.239 18.452 1.00 69.74 372 LEU B C 1
ATOM 5934 O O . LEU B 1 386 ? -42.179 24.170 19.252 1.00 70.81 372 LEU B O 1
ATOM 5939 N N . GLU B 1 387 ? -41.079 22.375 18.460 1.00 69.59 373 GLU B N 1
ATOM 5940 C CA . GLU B 1 387 ? -39.964 22.540 19.384 1.00 67.55 373 GLU B CA 1
ATOM 5941 C C . GLU B 1 387 ? -39.243 23.853 19.099 1.00 64.10 373 GLU B C 1
ATOM 5942 O O . GLU B 1 387 ? -38.809 24.548 20.017 1.00 67.47 373 GLU B O 1
ATOM 5948 N N . LEU B 1 388 ? -39.124 24.190 17.819 1.00 52.28 374 LEU B N 1
ATOM 5949 C CA . LEU B 1 388 ? -38.451 25.416 17.409 1.00 49.14 374 LEU B CA 1
ATOM 5950 C C . LEU B 1 388 ? -39.221 26.644 17.876 1.00 50.43 374 LEU B C 1
ATOM 5951 O O . LEU B 1 388 ? -38.630 27.591 18.390 1.00 52.59 374 LEU B O 1
ATOM 5956 N N . LEU B 1 389 ? -40.538 26.628 17.699 1.00 57.78 375 LEU B N 1
ATOM 5957 C CA . LEU B 1 389 ? -41.372 27.735 18.150 1.00 59.71 375 LEU B CA 1
ATOM 5958 C C . LEU B 1 389 ? -41.295 27.859 19.663 1.00 61.69 375 LEU B C 1
ATOM 5959 O O . LEU B 1 389 ? -41.195 28.961 20.204 1.00 64.10 375 LEU B O 1
ATOM 5964 N N . GLN B 1 390 ? -41.343 26.713 20.335 1.00 54.18 376 GLN B N 1
ATOM 5965 C CA . GLN B 1 390 ? -41.250 26.656 21.789 1.00 56.58 376 GLN B CA 1
ATOM 5966 C C . GLN B 1 390 ? -39.970 27.338 22.257 1.00 56.37 376 GLN B C 1
ATOM 5967 O O . GLN B 1 390 ? -39.987 28.154 23.179 1.00 54.90 376 GLN B O 1
ATOM 5973 N N . THR B 1 391 ? -38.864 27.000 21.604 1.00 55.87 377 THR B N 1
ATOM 5974 C CA . THR B 1 391 ? -37.570 27.586 21.922 1.00 55.78 377 THR B CA 1
ATOM 5975 C C . THR B 1 391 ? -37.576 29.096 21.695 1.00 52.18 377 THR B C 1
ATOM 5976 O O . THR B 1 391 ? -37.126 29.859 22.550 1.00 52.79 377 THR B O 1
ATOM 5980 N N . LEU B 1 392 ? -38.095 29.522 20.548 1.00 49.98 378 LEU B N 1
ATOM 5981 C CA . LEU B 1 392 ? -38.103 30.937 20.191 1.00 51.67 378 LEU B CA 1
ATOM 5982 C C . LEU B 1 392 ? -39.012 31.741 21.114 1.00 50.59 378 LEU B C 1
ATOM 5983 O O . LEU B 1 392 ? -38.727 32.898 21.420 1.00 48.30 378 LEU B O 1
ATOM 5988 N N . ILE B 1 393 ? -40.106 31.126 21.551 1.00 46.55 379 ILE B N 1
ATOM 5989 C CA . ILE B 1 393 ? -41.018 31.773 22.486 1.00 49.56 379 ILE B CA 1
ATOM 5990 C C . ILE B 1 393 ? -40.380 31.899 23.869 1.00 52.51 379 ILE B C 1
ATOM 5991 O O . ILE B 1 393 ? -40.513 32.929 24.530 1.00 49.41 379 ILE B O 1
ATOM 5996 N N . HIS B 1 394 ? -39.691 30.847 24.301 1.00 45.78 380 HIS B N 1
ATOM 5997 C CA . HIS B 1 394 ? -39.054 30.839 25.612 1.00 47.35 380 HIS B CA 1
ATOM 5998 C C . HIS B 1 394 ? -37.838 31.756 25.662 1.00 53.58 380 HIS B C 1
ATOM 5999 O O . HIS B 1 394 ? -37.468 32.244 26.730 1.00 59.06 380 HIS B O 1
ATOM 6006 N N . SER B 1 395 ? -37.221 31.991 24.509 1.00 56.77 381 SER B N 1
ATOM 6007 C CA . SER B 1 395 ? -36.060 32.870 24.437 1.00 60.40 381 SER B CA 1
ATOM 6008 C C . SER B 1 395 ? -36.476 34.335 24.423 1.00 60.30 381 SER B C 1
ATOM 6009 O O . SER B 1 395 ? -35.702 35.209 24.811 1.00 68.20 381 SER B O 1
ATOM 6012 N N . GLY B 1 396 ? -37.700 34.593 23.972 1.00 52.39 382 GLY B N 1
ATOM 6013 C CA . GLY B 1 396 ? -38.232 35.943 23.896 1.00 53.66 382 GLY B CA 1
ATOM 6014 C C . GLY B 1 396 ? -38.176 36.505 22.487 1.00 57.03 382 GLY B C 1
ATOM 6015 O O . GLY B 1 396 ? -38.424 37.692 22.271 1.00 57.72 382 GLY B O 1
ATOM 6016 N N . ILE B 1 397 ? -37.854 35.648 21.525 1.00 53.21 383 ILE B N 1
ATOM 6017 C CA . ILE B 1 397 ? -37.770 36.054 20.128 1.00 49.95 383 ILE B CA 1
ATOM 6018 C C . ILE B 1 397 ? -39.159 36.323 19.559 1.00 52.18 383 ILE B C 1
ATOM 6019 O O . ILE B 1 397 ? -39.377 37.318 18.865 1.00 52.09 383 ILE B O 1
ATOM 6024 N N . LEU B 1 398 ? -40.091 35.422 19.855 1.00 52.72 384 LEU B N 1
ATOM 6025 C CA . LEU B 1 398 ? -41.481 35.581 19.447 1.00 58.74 384 LEU B CA 1
ATOM 6026 C C . LEU B 1 398 ? -42.380 35.711 20.671 1.00 60.33 384 LEU B C 1
ATOM 6027 O O . LEU B 1 398 ? -42.205 34.995 21.656 1.00 60.83 384 LEU B O 1
ATOM 6032 N N . SER B 1 399 ? -43.337 36.631 20.603 1.00 68.74 385 SER B N 1
ATOM 6033 C CA . SER B 1 399 ? -44.341 36.781 21.650 1.00 72.83 385 SER B CA 1
ATOM 6034 C C . SER B 1 399 ? -45.663 36.176 21.197 1.00 68.80 385 SER B C 1
ATOM 6035 O O . SER B 1 399 ? -46.112 36.413 20.075 1.00 73.98 385 SER B O 1
ATOM 6038 N N . LEU B 1 400 ? -46.279 35.391 22.074 1.00 57.34 386 LEU B N 1
ATOM 6039 C CA . LEU B 1 400 ? -47.562 34.767 21.775 1.00 58.29 386 LEU B CA 1
ATOM 6040 C C . LEU B 1 400 ? -48.699 35.713 22.158 1.00 60.51 386 LEU B C 1
ATOM 6041 O O . LEU B 1 400 ? -48.819 36.114 23.316 1.00 63.34 386 LEU B O 1
ATOM 6046 N N . ILE B 1 401 ? -49.520 36.062 21.170 1.00 76.88 387 ILE B N 1
ATOM 6047 C CA . ILE B 1 401 ? -50.571 37.065 21.326 1.00 84.18 387 ILE B CA 1
ATOM 6048 C C . ILE B 1 401 ? -51.967 36.449 21.169 1.00 92.55 387 ILE B C 1
ATOM 6049 O O . ILE B 1 401 ? -52.270 35.856 20.132 1.00 90.10 387 ILE B O 1
ATOM 6054 N N . PRO B 1 402 ? -52.823 36.577 22.202 1.00 107.25 388 PRO B N 1
ATOM 6055 C CA . PRO B 1 402 ? -54.207 36.102 22.069 1.00 109.04 388 PRO B CA 1
ATOM 6056 C C . PRO B 1 402 ? -55.034 36.911 21.073 1.00 109.25 388 PRO B C 1
ATOM 6057 O O . PRO B 1 402 ? -54.606 37.980 20.641 1.00 107.10 388 PRO B O 1
ATOM 6061 N N . ALA B 1 403 ? -56.215 36.405 20.730 1.00 109.10 389 ALA B N 1
ATOM 6062 C CA . ALA B 1 403 ? -57.124 37.107 19.827 1.00 109.66 389 ALA B CA 1
ATOM 6063 C C . ALA B 1 403 ? -58.150 37.915 20.614 1.00 114.16 389 ALA B C 1
ATOM 6064 O O . ALA B 1 403 ? -58.195 39.141 20.518 1.00 115.87 389 ALA B O 1
#

Solvent-accessible surface area: 33003 Å² total; per-residue (Å²): 212,54,48,92,31,0,2,46,89,55,44,33,102,98,0,1,62,74,37,0,34,76,136,10,32,38,15,128,82,2,0,88,61,20,111,21,44,8,74,52,152,92,0,18,37,19,0,34,79,162,36,8,52,4,75,0,2,0,46,114,64,23,87,121,95,34,20,18,79,145,20,78,19,110,104,92,49,42,128,100,23,29,127,35,44,25,1,4,11,0,29,5,0,5,54,48,23,67,119,1,19,44,2,3,76,0,0,5,4,0,11,0,3,1,2,18,8,0,46,0,9,32,0,9,97,6,0,2,38,1,8,26,2,48,52,71,1,14,0,7,0,1,0,131,7,93,10,59,18,33,0,5,83,141,80,24,107,176,54,51,65,47,118,81,41,85,19,110,25,14,52,150,48,90,51,90,22,93,60,70,0,92,19,0,3,0,0,0,2,6,36,62,2,4,5,58,4,15,1,52,66,81,0,7,6,0,16,0,14,3,10,6,0,15,10,17,42,0,0,94,21,4,41,80,0,24,65,78,16,143,28,36,133,69,12,44,13,52,129,39,96,43,22,100,63,0,1,29,3,47,72,125,5,5,70,39,0,42,44,0,3,74,37,2,3,57,60,84,80,56,0,4,38,0,0,0,1,13,3,0,73,33,102,85,41,26,111,56,70,96,58,93,59,114,41,53,25,175,81,1,46,154,115,0,114,117,40,8,38,5,93,35,42,13,13,4,10,3,0,2,1,103,18,119,97,35,17,0,0,0,0,0,18,2,103,34,43,101,5,52,74,79,11,1,79,0,0,16,15,2,0,2,118,129,82,1,36,24,100,21,0,134,91,42,7,122,79,120,48,0,14,111,18,0,54,55,1,16,117,46,7,10,3,34,44,58,121,125,234,75,53,157,29,0,2,48,91,44,37,32,99,98,0,0,57,72,62,0,30,58,132,9,21,41,14,126,81,2,1,99,58,24,145,20,63,6,54,36,105,89,0,21,38,19,0,35,95,92,44,13,57,3,64,2,0,0,50,113,58,23,92,119,91,30,18,15,92,137,24,100,10,113,103,79,64,33,134,91,27,42,118,47,52,27,0,3,9,0,28,6,0,4,48,51,27,69,53,1,20,44,3,4,68,0,0,6,4,0,12,1,4,2,3,13,8,0,36,0,5,30,0,6,34,15,0,3,28,4,11,33,13,56,56,76,2,13,0,8,0,1,0,115,5,100,12,88,17,32,0,29,81,60,81,34,99,87,76,86,78,36,120,89,36,101,18,52,22,18,59,88,48,119,59,87,19,101,60,103,1,39,19,0,3,0,0,0,1,6,33,70,1,6,5,63,5,25,2,58,70,83,0,0,6,1,13,0,15,3,9,5,0,17,10,15,52,0,0,99,18,1,37,85,0,26,70,71,18,150,23,40,158,72,12,43,14,50,130,37,100,39,20,95,67,1,1,37,4,46,72,120,5,10,73,47,0,10,51,3,0,71,49,2,0,65,50,66,75,68,0,1,50,0,0,0,1,19,3,0,76,24,104,72,45,31,93,38,82,93,63,90,196,116,20,57,31,130,94,0,43,77,110,0,98,137,44,6,45,5,88,31,43,14,9,5,8,3,0,1,5,144,20,106,110,38,20,1,0,1,0,1,13,2,104,34,38,102,7,49,74,113,7,7,96,0,0,22,14,3,0,2,112,136,87,2,39,30,118,11,0,181,94,43,7,114,96,116,59,0,12,107,18,0,45,58,2,8,60,40,7,9,3,30,37,59,107,124

Sequence (776 aa):
QLPETILGGLAPEEFLANYWQKRPLLIRQALPGFRSPITPEELAGLACEEGVTARLILEKGGAYPWEVRYGPFEPEDFVALPPTHWTLLVQEVDRLVPEVAALLETVRFVPNWRLDDIMVSYAPEGGTVGAHIDDNYDVFLVQAWGRRRWQINHRPVEREELVPGLEVRLLAHFEPDAEWILEPGDVLYLPPRIPHYGVALEDCMTFSIGFRAPDQAELAEAMPRMAAWLDGGRRYADPDLTPADEPGEITPEALDQIQALLRALIDDRERLARWFGCIITEPRRGLPPEPPGRPLSAKQLHRRLQQGATLRRNAIPELAYVRHADGSATLFASGEAYELSPELADVAPLLTGRRPLTAETLRPWLERDDFLELLQTLIHSGILSLIPAQLPETILGGLAPEEFLANYWQKRPLLIRQALPGFRSPITPEELAGLACEEGVTARLILEKGGAYPWEVRYGPFEPEDFVALPPTHWTLLVQEVDRLVPEVAALLETVRFVPNWRLDDIMVSYAPEGGTVGAHIDNYDVFLVQAWGRRRWQINHRPVEREELVPGLEVRLLAHFEPDAEWILEPGDVLYLPPRIPHYGVALEDCMTFSIGFRAPDQAELAEAMPRMAAWLDGGRRYADPDLTPADEPGEITPEALDQIQALLRALIDDRERLARWFGCIITEPRRGLPPEPPGRPLSAKQLHRRLQQGATLRRNAIPELAYVRHADGSATLFASGEAYELSPELADVAPLLTGRRPLTAETLRPWLERDDFLELLQTLIHSGILSLIPA

Radius of gyration: 32.44 Å; Cα contacts (8 Å, |Δi|>4): 1690; chains: 2; bounding box: 89×75×63 Å

Organism: Rhodothermus marinus (strain ATCC 43812 / DSM 4252 / R-10) (NCBI:txid518766)

Foldseek 3Di:
DFDQALQVPDDPVCCCVPPAQAWKDKRALSGPPAADPDDPVSVLVVLQDPFWWKKKWACDPDPDGGDIDTDSDDPVVPPPDDPFAMKMKTWQVLLVDVVLVVNVSNHQSDALLQWDTKMKMKGFAFYWLEKDFAQWKKKKAWRAAKKKKFWAGDFDPDADADPDNVRGYGPDDDGPDMDMGHHSMIMIDGGRIIMIMGGRGTTMIIIGTTDDDDPVLVVVLCVLLVVPQVPPDDDDDPPDDPDPPVVDPDPVNVVVVVVRVVVCVVPPVSVQLSCLLSSLARPTRDFADADPDADDLVRVLVQQVVAKWKDFSRLSNWDKDADPVQWIWIGGNRDIDTGDNVRRPCRCVVNDSDTGGCVSCVVPSVDPVSSVVVRVCNRRNRMPIGHD/DWDQALQAPDDPVRCCVPPAQAWKDKFALSTPPFADPDDPVVLLVVLQDPQWWKWKFACDDDPDGGDIDIDDDDPVVPVPGDQFRMKMKTWQVLLVDVVLVVNVSNPVSDPLLQWAGKMKMWGFAFYWLAKAFAQWKKKKAWRFAKKKKFWARDFDPDQQADPDNPGGYGPDDDGPDIDMGDGSIIMIDRGRIIMTMGGRGGTMIIIGTTDDDDPVLVVVLVVCLVVPDVPPDDDDCPVDDDDPDPPDCDPVNVVVVVVRVCVSVVPCVSVVLSCLQSSLARPGRDFADFDDDADDLVRCLVQQQVWKWKDFSRLSSWAKDADPQCWIWTTGNRDIDTGDNVGRVCSCVVNHSDTGGCVSCVPCSPPPVVSVVVSVCNRRRRIPIGHD

B-factor: mean 78.28, std 22.98, range [36.98, 181.57]

Nearest PDB structures (foldseek):
  4csw-assembly1_A  TM=1.003E+00  e=3.372E-83  Rhodothermus marinus DSM 4252
  4cug-assembly1_B  TM=9.954E-01  e=3.824E-74  Rhodothermus marinus DSM 4252
  4ccl-assembly1_B  TM=8.891E-01  e=5.640E-38  Escherichia coli
  4liu-assembly1_A-2  TM=8.930E-01  e=2.780E-37  Escherichia coli K-12
  4ccl-assembly1_A  TM=8.756E-01  e=4.385E-37  Escherichia coli